Protein 5OVN (pdb70)

InterPro domains:
  IPR000477 Reverse transcriptase domain [PF00078] (219-389)
  IPR000477 Reverse transcriptase domain [PS50878] (200-389)
  IPR001037 Integrase, C-terminal, retroviral [PF00552] (1070-1113)
  IPR001037 Integrase, C-terminal, retroviral [PS51027] (1067-1115)
  IPR001584 Integrase, catalytic core [PF00665] (904-990)
  IPR001584 Integrase, catalytic core [PS50994] (899-1049)
  IPR001969 Aspartic peptidase, active site [PS00141] (65-76)
  IPR001995 Peptidase A2A, retrovirus, catalytic [PS50175] (63-144)
  IPR002156 Ribonuclease H domain [PF00075] (595-708)
  IPR002156 Ribonuclease H domain [PS50879] (592-712)
  IPR003308 Integrase, N-terminal zinc-binding domain [PS50876] (848-889)
  IPR008181 Deoxyuridine triphosphate nucleotidohydrolase [TIGR00576] (722-841)
  IPR010659 Reverse transcriptase connection [PF06815] (473-575)
  IPR010661 Reverse transcriptase thumb [PF06817] (397-459)
  IPR012337 Ribonuclease H-like superfamily [SSF53098] (585-711)
  IPR012337 Ribonuclease H-like superfamily [SSF53098] (902-1053)
  IPR017856 Integrase-like, N-terminal [G3DSA:1.10.10.200] (845-898)
  IPR017856 Integrase-like, N-terminal [SSF46919] (846-898)
  IPR018061 Retropepsins [PF00077] (49-152)
  IPR021109 Aspartic peptidase domain superfamily [G3DSA:2.40.70.10] (39-154)

Sequence (935 aa):
QIKQWPLTNEKIEALTEIVERLEREGKVKRADPNNPWNTPVFAIKKKSGKWRMLIDFRELNKLTEKGAQLGLPHPAGLQIKKQVTVLDIGDAYFTIPLDPDYAPYTAFTLPRKNNAGPGRRFVWCSLPQGWILSPLIYQSTLDNIIQPFIRQNPQLDIYQYMDDIYIGSNLSKKEHKEKVEELRKLLLWWGFETPEDKLQEEPPYTWMGYELHPLTWTIQQKQLDIPEQPTLNELQKLAGKINWASQAIPDLSIKALTNMMRGNQNLNSTRQWTKEARLEVQKAKKAIEEQVQLGYYDPSKELYAKLSLVGPHQISYQVYQKDPEKILWYGKMSRQKKKAENTCDIALRACYKIREESIIRIGKEPRYEIPTSREAWESNLINSPYLKAPPPEVEYIHAALNIKRALSMIKDAPIPGAETWYIDGGRKLGKAAKAAYWTDTGKWQVMELEGSNQKAEIQALLLALKAGSEEMNIITDSQYVINIILQQPDMMEGIWQEVLEELEKKTAIFIDWVPGHKGIPGNEEVDKLCSDKIPVVKVKMKDPNKGPQIKQWPLTNEKIEALTEIVERLEREGKVKRADPNNPWNTPVFAIKKKSGKWRMLIDFRELNKLTEKLGLPHPAGLQIKKQVTVLDIGDAYFTIPLDPDYAPYTAFTLPRKNNAGPGRRFVWCSLPQGWILSPLIYQSTLDNIIQPFIRQNPQLDIYQYMDDIYIGSNLSKKEHKEKVEELRKLLLWPEDKLQEETWTIQQKQLDIPEQPTLNELQKLAGKINWASQAIPDLSIKALTNMMRGNQNLNSTRQWTKEARLEVQKAKKAIEEQVQLGYYDPSKELYAKLSLVGPHQISYQVYQKDPEKILWYGKMSRQKKKAENTCDIALRACYKIREESIIRIGKEPRYEIPTSREAWESNLINSPYLKAPPPEVEYIHAALNIKRALS

Organism: Feline immunodeficiency virus (isolate Petaluma) (NCBI:txid11674)

B-factor: mean 97.02, std 34.17, range [21.41, 236.67]

CATH classification: 3.10.10.10 (+3 more: 3.30.70.270, 3.30.70.270, 3.30.420.10)

Foldseek 3Di:
DDDADDAALVQLVQVVVVVVVQVVVPQKFAADPPLPAAWYWHWDQDPPDGIDIDTDCPVCVPVPDDDDCPDDAAQLLDAFFPFKKKFFQPVQQVQAFDDPVVFSNQKHWGDDSNPPDGTGIMTGGGGPRPHPPSCVVFDVVVCVLCVVVCVVCVQWDWDDDRGMIMIGHHDDPVVSVVSVVVVQVSCVVVPRHTDPVPMDRDAWDDDQQKIDHRFWIWGHDLADDDDQFAFVLSLVVLVSSQVSNCFADEDQDCVQSVVQDDPPNPRRHTGHDDPVNVVSSVVSRVASHVIDIAGHDDVVFAWEKEWDDDDFFKIKIFTFTDDVTTTSHIYMQGHDQADQAGSLVSLQVVQVVQQVVCCVHHVGHHAYEAADDPVLNCCACPVLPLDHGDDDDHHYDHDPDHGGHQAQEDEPDADPDFWEKFWAWAPPPDQWIWIWMATPPGDIDIDRDGDHRVCGGVVNQVVCQVPDDLEYEYEYQDPVVVSSVSNRHRAHDDVVRSSSVSSVRHNYYYYYYDHPPPPDPRHNVRVPTD/DADDDAPAFFWPDPVDAAQDDEFDADPVFLVLVCVVVVVLVVVVQKDFADPPQRAAWYKTWAQDPVRRIDIATQCPRRQVGTPDAFDDFDQCLLVFQKKFKAFDQVLQSHYFYNPVCQSRQKHWRADPPCPDGTGIMTGTTRHQQHQCSNRVVCVRCVVLPVVVCVPPVQWGWHDPRGMIITGHHDPPVVSVVVVVVVVVSSVCGDDMDRNVVVDFPQDFDDDDQWAFLVNVVLLLLLLVLVCVQQPDADQPVVVCQSDDDDDRRHTGHDDDVRVVSSVVSGVSLRPQAALVPDDVVFAWEKEWDCLPPQKIKIFTFGDPNTGTHGIDMFGHDDDDDDDPVLSVQVVQVVQVVVCCSRVVDHHEYEYADDVVVPVVCPSHHHSDDHNGGHYDHDHDDVNVSSSRD

Nearest PDB structures (foldseek):
  5ovn-assembly1_A  TM=1.002E+00  e=0.000E+00  Feline immunodeficiency virus
  4zhr-assembly1_A  TM=9.113E-01  e=2.589E-59  Human immunodeficiency virus 1
  8x22-assembly1_A  TM=8.500E-01  e=1.379E-59  Human immunodeficiency virus 1
  2ynf-assembly1_A  TM=7.646E-01  e=1.000E-56  HIV-1 M:B_HXB2R
  3lp0-assembly1_A  TM=7.637E-01  e=4.236E-57  HIV-1 M:B_HXB2R

Secondary structure (DSSP, 8-state):
--PPPP--HHHHHHHHHHHHHHHHHTSEEE--TT------EEEEE-TTS-EEEEE--TTGGGTS------SPPPGGGS---SEEEEEE--S-SSSS---TTTGGGG-EEE-SSSSSS--EEEEE-SS-TT-S-HHHHTHHHHHHHHHHHHHH-TTEEEEEETTEEEEEE-S-HHHHHHHHHHHHHHHHTTT----GGG---SSSEEETTEEE-SS-EEESS------SS-BHHHHHHHHHHHHHHHHHSS----HHHHHT--S---SSSB----SHHHHHHHHHHHHHSS---BPPP-TTS--EEEEEE-STTEEEEEEEETTTTEEEEEEEEE--SSS---HHHHHHHHHHHHHHHHHHHTSSPPEEEEES-SHHHHTTTTTS-SS-------EEE--SS-------B--SS--TTSPEEEEEEE--SSS--EEEEEESSS-EEE----S-HHHHHHHHTTHHHHTS-SB-EEEES-HHHHHHHHH--S--SHHHHHHHHHTTT-SBB-EEE--TTS--TTHHHHH---/---S-------S-TT---B-PPPP--HHHHHHHHHHHHHHHHTTSEEEPPTT---B--EEEEE-TTS-EEEEE--HHHHHHH--------GGGGG-SEEEEEE--SGGGGSB--TTTGGGG-EEE--GGGSS--EEEEESBPPTT-TTHHHHHHHHSHHHHHHHHHSSTTEEEEEETTEEEEEE-S-HHHHHHHHHHHHHHT----EEE-TTS-----------SS-BHHHHHHHHHHHHHHTTTSSS---HHHHHHT-S---TT-B----SHHHHHHHHHHHHHHTT--GGG--TTSPPEEEEEE-STTEEEEEEEETTTTEEEEEEEEE--SSS---HHHHHHHHHHHHHHHHHHHTSS-PEEEESS-TTTTTTTTTT-SS--SSPPPEEE----HHHHHHT-

Radius of gyration: 33.7 Å; Cα contacts (8 Å, |Δi|>4): 1782; chains: 2; bounding box: 70×99×77 Å

Solvent-accessible surface area: 43667 Å² total; per-residue (Å²): 70,27,85,42,60,101,14,82,67,119,32,6,118,19,6,37,109,22,8,57,129,30,72,90,104,26,32,3,35,68,17,82,131,123,17,106,83,13,1,2,5,15,3,61,76,57,98,117,59,69,71,43,29,95,36,22,8,107,90,8,38,161,81,26,112,64,37,92,65,70,33,70,2,5,1,0,0,2,38,79,41,146,36,23,4,0,0,36,1,21,56,23,2,98,78,50,113,40,69,105,118,93,11,47,56,12,0,3,28,4,8,119,127,54,123,75,19,118,42,116,61,6,14,15,50,28,2,8,21,41,61,130,21,17,48,80,71,5,2,49,60,0,4,55,19,2,16,62,3,31,132,126,4,114,82,16,30,8,3,4,41,39,51,24,0,6,0,0,0,77,37,57,151,177,85,10,67,118,42,0,56,61,0,26,107,33,0,108,178,167,60,32,99,11,41,116,136,39,22,44,76,49,102,68,26,67,1,12,23,1,51,6,60,97,134,21,0,14,12,39,105,51,118,0,84,35,32,118,122,0,28,2,26,54,0,59,131,8,10,31,41,3,63,60,0,41,52,0,28,39,55,19,49,46,148,20,2,44,112,19,30,171,58,81,38,13,25,50,22,60,33,131,35,49,176,105,0,84,120,33,2,71,116,1,48,166,32,5,56,98,74,58,128,7,6,9,11,40,85,100,70,83,1,17,0,54,1,49,26,117,26,56,104,50,1,42,5,25,0,6,0,68,137,100,106,32,24,0,2,76,6,68,24,41,36,67,58,172,99,4,8,0,12,1,32,0,0,6,70,0,1,25,85,0,25,98,32,0,6,62,28,1,1,69,59,7,91,5,10,0,0,3,52,132,107,0,8,91,52,7,17,24,59,36,18,29,53,8,8,1,18,30,140,6,71,66,49,165,36,108,86,51,4,64,130,15,50,38,50,69,82,123,66,31,13,117,62,15,64,0,8,1,6,9,4,0,44,95,134,46,94,62,8,9,1,9,18,57,1,32,48,52,112,186,101,79,23,72,84,81,26,64,75,90,76,6,20,12,28,2,7,8,38,0,1,110,58,20,71,49,68,0,0,1,2,7,26,14,103,79,3,8,47,19,19,60,42,30,0,42,65,22,104,55,57,11,48,55,2,16,75,16,23,106,133,21,95,10,7,8,15,7,20,1,5,23,145,97,36,0,6,0,8,81,63,5,47,82,19,113,110,62,173,53,108,64,56,116,15,55,23,144,55,96,125,137,10,0,117,59,187,24,26,26,8,34,66,101,22,22,108,6,1,35,109,30,2,46,111,12,62,186,105,41,16,3,94,78,17,53,131,109,7,31,26,13,2,2,0,2,2,31,64,41,201,109,47,63,68,30,38,37,11,6,3,65,50,0,27,98,34,1,101,145,172,46,18,118,50,26,86,24,0,49,122,28,53,7,0,1,15,10,100,19,6,107,17,0,52,53,2,22,9,3,75,103,2,2,51,26,0,0,0,8,3,16,59,54,2,13,7,4,5,12,20,34,0,10,6,28,0,0,0,42,8,0,60,6,0,15,54,7,5,18,43,32,6,60,141,78,18,87,43,10,43,198,96,30,107,72,9,32,13,25,8,42,34,17,46,13,11,4,0,1,82,46,72,137,80,94,4,47,91,33,2,106,68,9,113,65,46,22,156,169,71,120,74,78,25,74,9,140,106,50,96,89,59,106,16,126,8,108,43,40,127,111,0,36,1,4,71,0,3,62,4,0,4,61,0,17,84,15,40,110,47,24,114,113,25,50,16,153,25,0,12,94,14,0,112,54,97,7,26,3,53,12,83,25,120,42,59,140,137,0,49,103,28,0,66,122,1,40,126,21,34,37,126,41,19,91,57,75,124,52,50,111,105,66,65,0,33,0,33,2,12,6,26,28,62,88,57,0,0,0,14,0,7,2,89,144,79,58,63,4,0,4,17,2,73,32,52,50,106,96,109,59,80,22,18,3,0,9,0,0,2,69,0,0,37,57,0,46,59,10,0,0,0,42,29,9,65,44,5,85,0,5,0,6,6,51,126,109,5,8,75,18,13,8,12,25,14,100,71,10,65,21,44,5,3,65,20,61,68,40,156,34,40,21,18,34,65,59,38,0,75

Structure (mmCIF, N/CA/C/O backbone):
data_5OVN
#
_entry.id   5OVN
#
_cell.length_a   127.143
_cell.length_b   127.143
_cell.length_c   191.342
_cell.angle_alpha   90.00
_cell.angle_beta   90.00
_cell.angle_gamma   120.00
#
_symmetry.space_group_name_H-M   'P 31 2 1'
#
loop_
_entity.id
_entity.type
_entity.pdbx_description
1 polymer 'POL protein'
2 polymer 'POL protein'
3 water water
#
loop_
_atom_site.group_PDB
_atom_site.id
_atom_site.type_symbol
_atom_site.label_atom_id
_atom_site.label_alt_id
_atom_site.label_comp_id
_atom_site.label_asym_id
_atom_site.label_entity_id
_atom_site.label_seq_id
_atom_site.pdbx_PDB_ins_code
_atom_site.Cartn_x
_atom_site.Cartn_y
_atom_site.Cartn_z
_atom_site.occupancy
_atom_site.B_iso_or_equiv
_atom_site.auth_seq_id
_atom_site.auth_comp_id
_atom_site.auth_asym_id
_atom_site.auth_atom_id
_atom_site.pdbx_PDB_model_num
ATOM 1 N N . GLN A 1 1 ? -78.352 53.308 4.041 1.00 132.34 20 GLN A N 1
ATOM 2 C CA . GLN A 1 1 ? -78.765 52.108 4.757 1.00 137.91 20 GLN A CA 1
ATOM 3 C C . GLN A 1 1 ? -79.692 52.413 5.916 1.00 141.47 20 GLN A C 1
ATOM 4 O O . GLN A 1 1 ? -80.455 51.561 6.344 1.00 126.76 20 GLN A O 1
ATOM 10 N N . ILE A 1 2 ? -79.619 53.615 6.462 1.00 153.73 21 ILE A N 1
ATOM 11 C CA . ILE A 1 2 ? -80.091 53.830 7.821 1.00 157.81 21 ILE A CA 1
ATOM 12 C C . ILE A 1 2 ? -80.853 55.144 7.861 1.00 150.57 21 ILE A C 1
ATOM 13 O O . ILE A 1 2 ? -80.620 56.032 7.034 1.00 151.56 21 ILE A O 1
ATOM 18 N N . LYS A 1 3 ? -81.773 55.263 8.816 1.00 135.79 22 LYS A N 1
ATOM 19 C CA . LYS A 1 3 ? -82.707 56.380 8.858 1.00 126.30 22 LYS A CA 1
ATOM 20 C C . LYS A 1 3 ? -82.167 57.495 9.744 1.00 127.95 22 LYS A C 1
ATOM 21 O O . LYS A 1 3 ? -81.722 57.246 10.870 1.00 136.01 22 LYS A O 1
ATOM 23 N N . GLN A 1 4 ? -82.210 58.722 9.226 1.00 132.15 23 GLN A N 1
ATOM 24 C CA . GLN A 1 4 ? -81.733 59.878 9.973 1.00 124.53 23 GLN A CA 1
ATOM 25 C C . GLN A 1 4 ? -82.499 60.024 11.284 1.00 133.33 23 GLN A C 1
ATOM 26 O O . GLN A 1 4 ? -83.732 60.037 11.297 1.00 145.00 23 GLN A O 1
ATOM 32 N N . TRP A 1 5 ? -81.755 60.120 12.385 1.00 131.61 24 TRP A N 1
ATOM 33 C CA . TRP A 1 5 ? -82.323 60.117 13.725 1.00 118.98 24 TRP A CA 1
ATOM 34 C C . TRP A 1 5 ? -82.949 61.465 14.071 1.00 95.56 24 TRP A C 1
ATOM 35 O O . TRP A 1 5 ? -82.583 62.496 13.501 1.00 89.67 24 TRP A O 1
ATOM 46 N N . PRO A 1 6 ? -83.910 61.476 14.997 1.00 85.74 25 PRO A N 1
ATOM 47 C CA . PRO A 1 6 ? -84.425 62.747 15.519 1.00 82.61 25 PRO A CA 1
ATOM 48 C C . PRO A 1 6 ? -83.297 63.629 16.030 1.00 93.82 25 PRO A C 1
ATOM 49 O O . PRO A 1 6 ? -82.379 63.165 16.708 1.00 110.63 25 PRO A O 1
ATOM 53 N N . LEU A 1 7 ? -83.376 64.916 15.704 1.00 85.43 26 LEU A N 1
ATOM 54 C CA . LEU A 1 7 ? -82.337 65.870 16.064 1.00 96.56 26 LEU A CA 1
ATOM 55 C C . LEU A 1 7 ? -82.978 67.125 16.635 1.00 96.07 26 LEU A C 1
ATOM 56 O O . LEU A 1 7 ? -83.863 67.716 16.007 1.00 95.40 26 LEU A O 1
ATOM 58 N N . THR A 1 8 ? -82.524 67.524 17.823 1.00 104.58 27 THR A N 1
ATOM 59 C CA . THR A 1 8 ? -83.060 68.695 18.507 1.00 119.64 27 THR A CA 1
ATOM 60 C C . THR A 1 8 ? -83.025 69.926 17.611 1.00 130.24 27 THR A C 1
ATOM 61 O O . THR A 1 8 ? -82.068 70.142 16.865 1.00 137.18 27 THR A O 1
ATOM 65 N N . ASN A 1 9 ? -84.082 70.740 17.703 1.00 144.07 28 ASN A N 1
ATOM 66 C CA . ASN A 1 9 ? -84.195 71.926 16.856 1.00 149.31 28 ASN A CA 1
ATOM 67 C C . ASN A 1 9 ? -83.032 72.896 17.043 1.00 155.12 28 ASN A C 1
ATOM 68 O O . ASN A 1 9 ? -82.665 73.597 16.096 1.00 156.34 28 ASN A O 1
ATOM 73 N N . GLU A 1 10 ? -82.443 72.964 18.241 1.00 165.38 29 GLU A N 1
ATOM 74 C CA . GLU A 1 10 ? -81.290 73.845 18.428 1.00 169.15 29 GLU A CA 1
ATOM 75 C C . GLU A 1 10 ? -79.963 73.161 18.079 1.00 164.79 29 GLU A C 1
ATOM 76 O O . GLU A 1 10 ? -78.890 73.686 18.392 1.00 166.08 29 GLU A O 1
ATOM 82 N N . LYS A 1 11 ? -79.991 72.017 17.390 1.00 155.70 30 LYS A N 1
ATOM 83 C CA . LYS A 1 11 ? -78.766 71.501 16.793 1.00 147.95 30 LYS A CA 1
ATOM 84 C C . LYS A 1 11 ? -78.677 71.757 15.297 1.00 153.50 30 LYS A C 1
ATOM 85 O O . LYS A 1 11 ? -77.566 71.831 14.765 1.00 150.55 30 LYS A O 1
ATOM 91 N N . ILE A 1 12 ? -79.812 71.884 14.610 1.00 160.73 31 ILE A N 1
ATOM 92 C CA . ILE A 1 12 ? -79.769 72.104 13.175 1.00 156.68 31 ILE A CA 1
ATOM 93 C C . ILE A 1 12 ? -79.521 73.574 12.878 1.00 168.83 31 ILE A C 1
ATOM 94 O O . ILE A 1 12 ? -78.898 73.913 11.857 1.00 170.72 31 ILE A O 1
ATOM 99 N N . GLU A 1 13 ? -79.965 74.464 13.769 1.00 174.98 32 GLU A N 1
ATOM 100 C CA . GLU A 1 13 ? -79.575 75.867 13.689 1.00 169.25 32 GLU A CA 1
ATOM 101 C C . GLU A 1 13 ? -78.075 76.049 13.604 1.00 168.29 32 GLU A C 1
ATOM 102 O O . GLU A 1 13 ? -77.614 77.008 12.976 1.00 164.38 32 GLU A O 1
ATOM 108 N N . ALA A 1 14 ? -77.315 75.140 14.209 1.00 159.62 33 ALA A N 1
ATOM 109 C CA . ALA A 1 14 ? -75.873 75.246 14.281 1.00 146.27 33 ALA A CA 1
ATOM 110 C C . ALA A 1 14 ? -75.149 74.174 13.487 1.00 139.67 33 ALA A C 1
ATOM 111 O O . ALA A 1 14 ? -73.920 74.220 13.411 1.00 133.36 33 ALA A O 1
ATOM 113 N N . LEU A 1 15 ? -75.863 73.204 12.919 1.00 142.09 34 LEU A N 1
ATOM 114 C CA . LEU A 1 15 ? -75.261 72.180 12.075 1.00 139.55 34 LEU A CA 1
ATOM 115 C C . LEU A 1 15 ? -75.470 72.450 10.593 1.00 152.53 34 LEU A C 1
ATOM 116 O O . LEU A 1 15 ? -74.580 72.155 9.787 1.00 151.80 34 LEU A O 1
ATOM 121 N N . THR A 1 16 ? -76.617 73.029 10.217 1.00 166.11 35 THR A N 1
ATOM 122 C CA . THR A 1 16 ? -76.773 73.507 8.847 1.00 174.94 35 THR A CA 1
ATOM 123 C C . THR A 1 16 ? -75.708 74.530 8.493 1.00 186.96 35 THR A C 1
ATOM 124 O O . THR A 1 16 ? -75.344 74.669 7.320 1.00 201.90 35 THR A O 1
ATOM 128 N N . GLU A 1 17 ? -75.219 75.279 9.483 1.00 179.34 36 GLU A N 1
ATOM 129 C CA . GLU A 1 17 ? -74.160 76.242 9.211 1.00 170.66 36 GLU A CA 1
ATOM 130 C C . GLU A 1 17 ? -72.847 75.545 8.895 1.00 158.27 36 GLU A C 1
ATOM 131 O O . GLU A 1 17 ? -72.075 76.024 8.058 1.00 167.43 36 GLU A O 1
ATOM 137 N N . ILE A 1 18 ? -72.563 74.427 9.564 1.00 142.58 37 ILE A N 1
ATOM 138 C CA . ILE A 1 18 ? -71.328 73.706 9.272 1.00 139.19 37 ILE A CA 1
ATOM 139 C C . ILE A 1 18 ? -71.446 72.970 7.940 1.00 140.03 37 ILE A C 1
ATOM 140 O O . ILE A 1 18 ? -70.499 72.951 7.144 1.00 147.17 37 ILE A O 1
ATOM 145 N N . VAL A 1 19 ? -72.616 72.390 7.652 1.00 135.48 38 VAL A N 1
ATOM 146 C CA . VAL A 1 19 ? -72.802 71.708 6.372 1.00 133.34 38 VAL A CA 1
ATOM 147 C C . VAL A 1 19 ? -72.759 72.707 5.217 1.00 139.71 38 VAL A C 1
ATOM 148 O O . VAL A 1 19 ? -72.227 72.405 4.141 1.00 137.50 38 VAL A O 1
ATOM 152 N N . GLU A 1 20 ? -73.310 73.910 5.417 1.00 142.33 39 GLU A N 1
ATOM 153 C CA . GLU A 1 20 ? -73.295 74.913 4.358 1.00 144.49 39 GLU A CA 1
ATOM 154 C C . GLU A 1 20 ? -71.899 75.493 4.193 1.00 154.93 39 GLU A C 1
ATOM 155 O O . GLU A 1 20 ? -71.413 75.661 3.068 1.00 159.54 39 GLU A O 1
ATOM 157 N N . ARG A 1 21 ? -71.234 75.782 5.312 1.00 150.95 40 ARG A N 1
ATOM 158 C CA . ARG A 1 21 ? -69.829 76.159 5.298 1.00 146.25 40 ARG A CA 1
ATOM 159 C C . ARG A 1 21 ? -68.953 75.079 4.667 1.00 149.92 40 ARG A C 1
ATOM 160 O O . ARG A 1 21 ? -67.839 75.380 4.227 1.00 162.56 40 ARG A O 1
ATOM 168 N N . LEU A 1 22 ? -69.436 73.836 4.588 1.00 141.40 41 LEU A N 1
ATOM 169 C CA . LEU A 1 22 ? -68.652 72.759 3.993 1.00 132.56 41 LEU A CA 1
ATOM 170 C C . LEU A 1 22 ? -68.941 72.562 2.509 1.00 142.33 41 LEU A C 1
ATOM 171 O O . LEU A 1 22 ? -68.016 72.278 1.740 1.00 146.07 41 LEU A O 1
ATOM 176 N N . GLU A 1 23 ? -70.199 72.692 2.074 1.00 151.94 42 GLU A N 1
ATOM 177 C CA . GLU A 1 23 ? -70.451 72.675 0.636 1.00 159.42 42 GLU A CA 1
ATOM 178 C C . GLU A 1 23 ? -69.947 73.941 -0.040 1.00 166.68 42 GLU A C 1
ATOM 179 O O . GLU A 1 23 ? -69.685 73.921 -1.248 1.00 165.92 42 GLU A O 1
ATOM 185 N N . ARG A 1 24 ? -69.804 75.037 0.709 1.00 170.97 43 ARG A N 1
ATOM 186 C CA . ARG A 1 24 ? -69.200 76.243 0.153 1.00 169.84 43 ARG A CA 1
ATOM 187 C C . ARG A 1 24 ? -67.753 75.984 -0.250 1.00 167.74 43 ARG A C 1
ATOM 188 O O . ARG A 1 24 ? -67.373 76.177 -1.411 1.00 177.53 43 ARG A O 1
ATOM 190 N N . GLU A 1 25 ? -66.928 75.533 0.700 1.00 156.18 44 GLU A N 1
ATOM 191 C CA . GLU A 1 25 ? -65.543 75.210 0.376 1.00 147.07 44 GLU A CA 1
ATOM 192 C C . GLU A 1 25 ? -65.430 73.965 -0.496 1.00 143.07 44 GLU A C 1
ATOM 193 O O . GLU A 1 25 ? -64.373 73.739 -1.095 1.00 142.86 44 GLU A O 1
ATOM 199 N N . GLY A 1 26 ? -66.486 73.155 -0.576 1.00 139.70 45 GLY A N 1
ATOM 200 C CA . GLY A 1 26 ? -66.570 72.084 -1.550 1.00 143.49 45 GLY A CA 1
ATOM 201 C C . GLY A 1 26 ? -66.365 70.682 -1.018 1.00 143.54 45 GLY A C 1
ATOM 202 O O . GLY A 1 26 ? -66.406 69.733 -1.811 1.00 149.16 45 GLY A O 1
ATOM 203 N N . LYS A 1 27 ? -66.154 70.509 0.288 1.00 135.32 46 LYS A N 1
ATOM 204 C CA . LYS A 1 27 ? -65.890 69.178 0.823 1.00 123.07 46 LYS A CA 1
ATOM 205 C C . LYS A 1 27 ? -67.083 68.243 0.679 1.00 123.09 46 LYS A C 1
ATOM 206 O O . LYS A 1 27 ? -66.910 67.022 0.757 1.00 124.95 46 LYS A O 1
ATOM 212 N N . VAL A 1 28 ? -68.282 68.784 0.464 1.00 125.27 47 VAL A N 1
ATOM 213 C CA . VAL A 1 28 ? -69.458 67.995 0.129 1.00 119.36 47 VAL A CA 1
ATOM 214 C C . VAL A 1 28 ? -70.124 68.618 -1.090 1.00 126.54 47 VAL A C 1
ATOM 215 O O . VAL A 1 28 ? -69.787 69.720 -1.522 1.00 130.41 47 VAL A O 1
ATOM 219 N N . LYS A 1 29 ? -71.075 67.876 -1.649 1.00 134.24 48 LYS A N 1
ATOM 220 C CA . LYS A 1 29 ? -71.993 68.383 -2.655 1.00 134.58 48 LYS A CA 1
ATOM 221 C C . LYS A 1 29 ? -73.338 67.711 -2.423 1.00 127.21 48 LYS A C 1
ATOM 222 O O . LYS A 1 29 ? -73.510 66.938 -1.475 1.00 131.93 48 LYS A O 1
ATOM 224 N N . ARG A 1 30 ? -74.300 68.005 -3.290 1.00 113.29 49 ARG A N 1
ATOM 225 C CA . ARG A 1 30 ? -75.614 67.392 -3.175 1.00 110.57 49 ARG A CA 1
ATOM 226 C C . ARG A 1 30 ? -75.606 66.007 -3.806 1.00 111.43 49 ARG A C 1
ATOM 227 O O . ARG A 1 30 ? -75.056 65.805 -4.893 1.00 111.36 49 ARG A O 1
ATOM 229 N N . ALA A 1 31 ? -76.224 65.052 -3.117 1.00 109.78 50 ALA A N 1
ATOM 230 C CA . ALA A 1 31 ? -76.268 63.681 -3.598 1.00 104.22 50 ALA A CA 1
ATOM 231 C C . ALA A 1 31 ? -77.195 63.578 -4.806 1.00 120.22 50 ALA A C 1
ATOM 232 O O . ALA A 1 31 ? -77.760 64.566 -5.285 1.00 122.91 50 ALA A O 1
ATOM 234 N N . ASP A 1 32 ? -77.344 62.381 -5.301 1.00 132.16 51 ASP A N 1
ATOM 235 C CA . ASP A 1 32 ? -78.249 62.246 -6.429 1.00 147.83 51 ASP A CA 1
ATOM 236 C C . ASP A 1 32 ? -79.673 61.996 -5.942 1.00 156.96 51 ASP A C 1
ATOM 237 O O . ASP A 1 32 ? -79.875 61.455 -4.849 1.00 153.08 51 ASP A O 1
ATOM 242 N N . PRO A 1 33 ? -80.673 62.414 -6.724 1.00 166.29 52 PRO A N 1
ATOM 243 C CA . PRO A 1 33 ? -82.060 62.035 -6.407 1.00 165.11 52 PRO A CA 1
ATOM 244 C C . PRO A 1 33 ? -82.257 60.544 -6.188 1.00 163.89 52 PRO A C 1
ATOM 245 O O . PRO A 1 33 ? -83.146 60.150 -5.422 1.00 157.79 52 PRO A O 1
ATOM 249 N N . ASN A 1 34 ? -81.454 59.701 -6.836 1.00 171.75 53 ASN A N 1
ATOM 250 C CA . ASN A 1 34 ? -81.592 58.256 -6.740 1.00 167.91 53 ASN A CA 1
ATOM 251 C C . ASN A 1 34 ? -80.689 57.630 -5.688 1.00 157.61 53 ASN A C 1
ATOM 252 O O . ASN A 1 34 ? -80.694 56.404 -5.551 1.00 161.62 53 ASN A O 1
ATOM 257 N N . ASN A 1 35 ? -79.917 58.423 -4.957 1.00 141.17 54 ASN A N 1
ATOM 258 C CA . ASN A 1 35 ? -79.007 57.858 -3.966 1.00 131.91 54 ASN A CA 1
ATOM 259 C C . ASN A 1 35 ? -79.809 57.179 -2.865 1.00 131.58 54 ASN A C 1
ATOM 260 O O . ASN A 1 35 ? -80.401 57.875 -2.029 1.00 113.32 54 ASN A O 1
ATOM 265 N N . PRO A 1 36 ? -79.848 55.842 -2.810 1.00 144.39 55 PRO A N 1
ATOM 266 C CA . PRO A 1 36 ? -80.746 55.171 -1.860 1.00 147.19 55 PRO A CA 1
ATOM 267 C C . PRO A 1 36 ? -80.203 55.122 -0.448 1.00 150.67 55 PRO A C 1
ATOM 268 O O . PRO A 1 36 ? -80.991 55.023 0.503 1.00 159.95 55 PRO A O 1
ATOM 272 N N . TRP A 1 37 ? -78.889 55.187 -0.288 1.00 142.21 56 TRP A N 1
ATOM 273 C CA . TRP A 1 37 ? -78.244 55.017 0.999 1.00 124.99 56 TRP A CA 1
ATOM 274 C C . TRP A 1 37 ? -78.311 56.315 1.801 1.00 117.94 56 TRP A C 1
ATOM 275 O O . TRP A 1 37 ? -78.652 57.383 1.287 1.00 119.27 56 TRP A O 1
ATOM 286 N N . ASN A 1 38 ? -77.974 56.209 3.083 1.00 107.87 57 ASN A N 1
ATOM 287 C CA . ASN A 1 38 ? -77.992 57.347 3.992 1.00 115.58 57 ASN A CA 1
ATOM 288 C C . ASN A 1 38 ? -76.993 57.094 5.123 1.00 136.42 57 ASN A C 1
ATOM 289 O O . ASN A 1 38 ? -76.414 56.019 5.231 1.00 141.65 57 ASN A O 1
ATOM 294 N N . THR A 1 39 ? -76.762 58.117 5.950 1.00 141.84 58 THR A N 1
ATOM 295 C CA . THR A 1 39 ? -76.073 57.947 7.232 1.00 129.17 58 THR A CA 1
ATOM 296 C C . THR A 1 39 ? -76.387 59.091 8.172 1.00 115.42 58 THR A C 1
ATOM 297 O O . THR A 1 39 ? -76.438 60.222 7.709 1.00 116.82 58 THR A O 1
ATOM 301 N N . PRO A 1 40 ? -76.639 58.849 9.472 1.00 99.08 59 PRO A N 1
ATOM 302 C CA . PRO A 1 40 ? -77.042 59.958 10.346 1.00 87.27 59 PRO A CA 1
ATOM 303 C C . PRO A 1 40 ? -75.897 60.922 10.612 1.00 92.68 59 PRO A C 1
ATOM 304 O O . PRO A 1 40 ? -74.715 60.584 10.520 1.00 100.53 59 PRO A O 1
ATOM 308 N N . VAL A 1 41 ? -76.278 62.154 10.938 1.00 95.39 60 VAL A N 1
ATOM 309 C CA . VAL A 1 41 ? -75.334 63.223 11.251 1.00 102.55 60 VAL A CA 1
ATOM 310 C C . VAL A 1 41 ? -75.696 63.774 12.627 1.00 113.62 60 VAL A C 1
ATOM 311 O O . VAL A 1 41 ? -76.836 64.200 12.851 1.00 130.98 60 VAL A O 1
ATOM 315 N N . PHE A 1 42 ? -74.761 63.684 13.569 1.00 115.77 61 PHE A N 1
ATOM 316 C CA . PHE A 1 42 ? -75.002 64.178 14.918 1.00 101.62 61 PHE A CA 1
ATOM 317 C C . PHE A 1 42 ? -74.200 65.451 15.167 1.00 100.89 61 PHE A C 1
ATOM 318 O O . PHE A 1 42 ? -73.254 65.781 14.446 1.00 113.56 61 PHE A O 1
ATOM 326 N N . ALA A 1 43 ? -74.594 66.170 16.215 1.00 108.19 62 ALA A N 1
ATOM 327 C CA . ALA A 1 43 ? -74.016 67.475 16.520 1.00 117.87 62 ALA A CA 1
ATOM 328 C C . ALA A 1 43 ? -73.801 67.571 18.022 1.00 118.70 62 ALA A C 1
ATOM 329 O O . ALA A 1 43 ? -74.768 67.589 18.791 1.00 120.14 62 ALA A O 1
ATOM 331 N N . ILE A 1 44 ? -72.540 67.608 18.436 1.00 121.68 63 ILE A N 1
ATOM 332 C CA . ILE A 1 44 ? -72.174 67.859 19.824 1.00 119.83 63 ILE A CA 1
ATOM 333 C C . ILE A 1 44 ? -71.448 69.193 19.883 1.00 128.87 63 ILE A C 1
ATOM 334 O O . ILE A 1 44 ? -70.767 69.597 18.933 1.00 133.97 63 ILE A O 1
ATOM 339 N N . LYS A 1 45 ? -71.599 69.882 21.005 1.00 135.32 64 LYS A N 1
ATOM 340 C CA . LYS A 1 45 ? -71.002 71.197 21.192 1.00 150.39 64 LYS A CA 1
ATOM 341 C C . LYS A 1 45 ? -69.744 71.046 22.039 1.00 146.47 64 LYS A C 1
ATOM 342 O O . LYS A 1 45 ? -69.825 70.780 23.242 1.00 144.94 64 LYS A O 1
ATOM 348 N N . LYS A 1 46 ? -68.584 71.208 21.406 1.00 138.74 65 LYS A N 1
ATOM 349 C CA . LYS A 1 46 ? -67.332 71.225 22.145 1.00 139.63 65 LYS A CA 1
ATOM 350 C C . LYS A 1 46 ? -67.305 72.425 23.081 1.00 163.93 65 LYS A C 1
ATOM 351 O O . LYS A 1 46 ? -67.823 73.497 22.757 1.00 168.42 65 LYS A O 1
ATOM 353 N N . LYS A 1 47 ? -66.708 72.233 24.254 1.00 174.77 66 LYS A N 1
ATOM 354 C CA . LYS A 1 47 ? -66.700 73.267 25.280 1.00 176.94 66 LYS A CA 1
ATOM 355 C C . LYS A 1 47 ? -66.003 74.527 24.777 1.00 189.72 66 LYS A C 1
ATOM 356 O O . LYS A 1 47 ? -64.862 74.470 24.308 1.00 191.15 66 LYS A O 1
ATOM 358 N N . SER A 1 48 ? -66.705 75.661 24.866 1.00 198.56 67 SER A N 1
ATOM 359 C CA . SER A 1 48 ? -66.151 76.987 24.575 1.00 205.38 67 SER A CA 1
ATOM 360 C C . SER A 1 48 ? -65.693 77.113 23.117 1.00 213.52 67 SER A C 1
ATOM 361 O O . SER A 1 48 ? -64.518 77.339 22.824 1.00 218.65 67 SER A O 1
ATOM 364 N N . GLY A 1 49 ? -66.651 76.981 22.201 1.00 210.42 68 GLY A N 1
ATOM 365 C CA . GLY A 1 49 ? -66.354 77.118 20.785 1.00 205.32 68 GLY A CA 1
ATOM 366 C C . GLY A 1 49 ? -67.572 77.122 19.882 1.00 198.92 68 GLY A C 1
ATOM 367 O O . GLY A 1 49 ? -68.543 77.842 20.133 1.00 199.68 68 GLY A O 1
ATOM 368 N N . LYS A 1 50 ? -67.511 76.346 18.804 1.00 192.93 69 LYS A N 1
ATOM 369 C CA . LYS A 1 50 ? -68.637 76.101 17.916 1.00 184.88 69 LYS A CA 1
ATOM 370 C C . LYS A 1 50 ? -69.005 74.619 17.967 1.00 179.81 69 LYS A C 1
ATOM 371 O O . LYS A 1 50 ? -68.345 73.813 18.627 1.00 182.95 69 LYS A O 1
ATOM 373 N N . TRP A 1 51 ? -70.071 74.259 17.255 1.00 174.42 70 TRP A N 1
ATOM 374 C CA . TRP A 1 51 ? -70.579 72.891 17.284 1.00 160.82 70 TRP A CA 1
ATOM 375 C C . TRP A 1 51 ? -69.783 72.017 16.321 1.00 156.27 70 TRP A C 1
ATOM 376 O O . TRP A 1 51 ? -69.668 72.337 15.133 1.00 160.00 70 TRP A O 1
ATOM 387 N N . ARG A 1 52 ? -69.238 70.916 16.831 1.00 140.13 71 ARG A N 1
ATOM 388 C CA . ARG A 1 52 ? -68.498 69.968 16.009 1.00 129.74 71 ARG A CA 1
ATOM 389 C C . ARG A 1 52 ? -69.476 68.970 15.396 1.00 136.13 71 ARG A C 1
ATOM 390 O O . ARG A 1 52 ? -70.127 68.206 16.118 1.00 131.96 71 ARG A O 1
ATOM 392 N N . MET A 1 53 ? -69.582 68.985 14.070 1.00 132.81 72 MET A N 1
ATOM 393 C CA . MET A 1 53 ? -70.477 68.082 13.356 1.00 119.91 72 MET A CA 1
ATOM 394 C C . MET A 1 53 ? -69.812 66.720 13.208 1.00 117.81 72 MET A C 1
ATOM 395 O O . MET A 1 53 ? -68.774 66.603 12.548 1.00 128.65 72 MET A O 1
ATOM 397 N N . LEU A 1 54 ? -70.400 65.688 13.812 1.00 107.32 73 LEU A N 1
ATOM 398 C CA . LEU A 1 54 ? -69.812 64.352 13.798 1.00 105.35 73 LEU A CA 1
ATOM 399 C C . LEU A 1 54 ? -70.787 63.375 13.149 1.00 93.27 73 LEU A C 1
ATOM 400 O O . LEU A 1 54 ? -71.894 63.165 13.656 1.00 96.58 73 LEU A O 1
ATOM 405 N N . ILE A 1 55 ? -70.363 62.768 12.023 1.00 97.05 74 ILE A N 1
ATOM 406 C CA . ILE A 1 55 ? -71.145 61.777 11.288 1.00 100.47 74 ILE A CA 1
ATOM 407 C C . ILE A 1 55 ? -70.782 60.388 11.797 1.00 116.56 74 ILE A C 1
ATOM 408 O O . ILE A 1 55 ? -69.655 60.143 12.237 1.00 126.42 74 ILE A O 1
ATOM 413 N N . ASP A 1 56 ? -71.743 59.462 11.732 1.00 134.08 75 ASP A N 1
ATOM 414 C CA . ASP A 1 56 ? -71.524 58.108 12.234 1.00 146.84 75 ASP A CA 1
ATOM 415 C C . ASP A 1 56 ? -70.634 57.288 11.298 1.00 143.31 75 ASP A C 1
ATOM 416 O O . ASP A 1 56 ? -69.522 56.898 11.670 1.00 154.72 75 ASP A O 1
ATOM 421 N N . PHE A 1 57 ? -71.110 57.016 10.080 1.00 129.12 76 PHE A N 1
ATOM 422 C CA . PHE A 1 57 ? -70.410 56.195 9.086 1.00 115.36 76 PHE A CA 1
ATOM 423 C C . PHE A 1 57 ? -70.076 54.789 9.593 1.00 126.22 76 PHE A C 1
ATOM 424 O O . PHE A 1 57 ? -69.256 54.092 8.988 1.00 122.16 76 PHE A O 1
ATOM 432 N N . ARG A 1 58 ? -70.696 54.347 10.690 1.00 140.60 77 ARG A N 1
ATOM 433 C CA . ARG A 1 58 ? -70.392 53.025 11.230 1.00 150.65 77 ARG A CA 1
ATOM 434 C C . ARG A 1 58 ? -71.062 51.924 10.418 1.00 153.31 77 ARG A C 1
ATOM 435 O O . ARG A 1 58 ? -70.495 50.838 10.251 1.00 162.29 77 ARG A O 1
ATOM 443 N N . GLU A 1 59 ? -72.261 52.189 9.900 1.00 144.94 78 GLU A N 1
ATOM 444 C CA . GLU A 1 59 ? -72.987 51.168 9.154 1.00 141.45 78 GLU A CA 1
ATOM 445 C C . GLU A 1 59 ? -72.298 50.855 7.831 1.00 149.45 78 GLU A C 1
ATOM 446 O O . GLU A 1 59 ? -72.029 49.688 7.521 1.00 142.03 78 GLU A O 1
ATOM 452 N N . LEU A 1 60 ? -71.998 51.888 7.039 1.00 155.71 79 LEU A N 1
ATOM 453 C CA . LEU A 1 60 ? -71.439 51.669 5.710 1.00 160.59 79 LEU A CA 1
ATOM 454 C C . LEU A 1 60 ? -69.985 51.221 5.744 1.00 175.23 79 LEU A C 1
ATOM 455 O O . LEU A 1 60 ? -69.509 50.652 4.757 1.00 185.94 79 LEU A O 1
ATOM 460 N N . ASN A 1 61 ? -69.271 51.449 6.848 1.00 178.45 80 ASN A N 1
ATOM 461 C CA . ASN A 1 61 ? -67.879 51.017 6.928 1.00 174.47 80 ASN A CA 1
ATOM 462 C C . ASN A 1 61 ? -67.731 49.501 6.878 1.00 179.44 80 ASN A C 1
ATOM 463 O O . ASN A 1 61 ? -66.609 49.000 7.017 1.00 186.15 80 ASN A O 1
ATOM 468 N N . LYS A 1 62 ? -68.833 48.772 6.695 1.00 172.89 81 LYS A N 1
ATOM 469 C CA . LYS A 1 62 ? -68.834 47.330 6.497 1.00 162.86 81 LYS A CA 1
ATOM 470 C C . LYS A 1 62 ? -69.181 46.914 5.073 1.00 167.90 81 LYS A C 1
ATOM 471 O O . LYS A 1 62 ? -68.671 45.897 4.602 1.00 162.43 81 LYS A O 1
ATOM 477 N N . LEU A 1 63 ? -70.031 47.676 4.375 1.00 181.70 82 LEU A N 1
ATOM 478 C CA . LEU A 1 63 ? -70.351 47.384 2.981 1.00 197.05 82 LEU A CA 1
ATOM 479 C C . LEU A 1 63 ? -69.332 47.971 2.014 1.00 212.19 82 LEU A C 1
ATOM 480 O O . LEU A 1 63 ? -69.139 47.420 0.923 1.00 225.91 82 LEU A O 1
ATOM 485 N N . THR A 1 64 ? -68.683 49.079 2.372 1.00 203.87 83 THR A N 1
ATOM 486 C CA . THR A 1 64 ? -67.501 49.499 1.631 1.00 189.38 83 THR A CA 1
ATOM 487 C C . THR A 1 64 ? -66.445 48.413 1.770 1.00 186.80 83 THR A C 1
ATOM 488 O O . THR A 1 64 ? -65.999 48.112 2.882 1.00 180.97 83 THR A O 1
ATOM 492 N N . GLU A 1 65 ? -66.060 47.821 0.640 1.00 190.22 84 GLU A N 1
ATOM 493 C CA . GLU A 1 65 ? -65.434 46.506 0.635 1.00 181.27 84 GLU A CA 1
ATOM 494 C C . GLU A 1 65 ? -64.143 46.490 1.455 1.00 163.89 84 GLU A C 1
ATOM 495 O O . GLU A 1 65 ? -63.551 47.525 1.771 1.00 154.05 84 GLU A O 1
ATOM 501 N N . LYS A 1 66 ? -63.704 45.277 1.779 1.00 152.31 85 LYS A N 1
ATOM 502 C CA . LYS A 1 66 ? -62.770 45.040 2.867 1.00 136.23 85 LYS A CA 1
ATOM 503 C C . LYS A 1 66 ? -61.344 45.445 2.495 1.00 129.19 85 LYS A C 1
ATOM 504 O O . LYS A 1 66 ? -61.056 45.917 1.391 1.00 123.98 85 LYS A O 1
ATOM 506 N N . GLY A 1 67 ? -60.451 45.270 3.464 1.00 122.51 86 GLY A N 1
ATOM 507 C CA . GLY A 1 67 ? -59.016 45.396 3.242 1.00 114.29 86 GLY A CA 1
ATOM 508 C C . GLY A 1 67 ? -58.301 44.426 4.147 1.00 111.74 86 GLY A C 1
ATOM 509 O O . GLY A 1 67 ? -58.784 43.306 4.364 1.00 114.86 86 GLY A O 1
ATOM 510 N N . ALA A 1 68 ? -57.166 44.843 4.697 1.00 110.43 87 ALA A N 1
ATOM 511 C CA . ALA A 1 68 ? -56.453 44.013 5.665 1.00 106.48 87 ALA A CA 1
ATOM 512 C C . ALA A 1 68 ? -55.654 44.869 6.646 1.00 111.86 87 ALA A C 1
ATOM 513 O O . ALA A 1 68 ? -55.520 44.526 7.822 1.00 105.16 87 ALA A O 1
ATOM 515 N N . GLN A 1 71 ? -51.984 47.529 9.636 1.00 72.56 90 GLN A N 1
ATOM 516 C CA . GLN A 1 71 ? -52.139 48.095 10.973 1.00 104.63 90 GLN A CA 1
ATOM 517 C C . GLN A 1 71 ? -52.515 46.993 11.964 1.00 106.51 90 GLN A C 1
ATOM 518 O O . GLN A 1 71 ? -53.685 46.829 12.321 1.00 109.28 90 GLN A O 1
ATOM 524 N N . LEU A 1 72 ? -51.498 46.257 12.418 1.00 87.23 91 LEU A N 1
ATOM 525 C CA . LEU A 1 72 ? -51.666 44.958 13.057 1.00 68.99 91 LEU A CA 1
ATOM 526 C C . LEU A 1 72 ? -51.667 45.043 14.581 1.00 91.72 91 LEU A C 1
ATOM 527 O O . LEU A 1 72 ? -51.243 44.093 15.255 1.00 98.14 91 LEU A O 1
ATOM 532 N N . GLY A 1 73 ? -52.130 46.155 15.141 1.00 101.25 92 GLY A N 1
ATOM 533 C CA . GLY A 1 73 ? -52.178 46.334 16.573 1.00 95.75 92 GLY A CA 1
ATOM 534 C C . GLY A 1 73 ? -51.645 47.689 16.974 1.00 82.06 92 GLY A C 1
ATOM 535 O O . GLY A 1 73 ? -51.306 48.531 16.143 1.00 74.81 92 GLY A O 1
ATOM 536 N N . LEU A 1 74 ? -51.570 47.893 18.284 1.00 68.67 93 LEU A N 1
ATOM 537 C CA . LEU A 1 74 ? -51.124 49.233 18.621 1.00 51.77 93 LEU A CA 1
ATOM 538 C C . LEU A 1 74 ? -49.671 49.226 19.073 1.00 60.97 93 LEU A C 1
ATOM 539 O O . LEU A 1 74 ? -49.204 48.262 19.691 1.00 57.90 93 LEU A O 1
ATOM 544 N N . PRO A 1 75 ? -48.931 50.285 18.754 1.00 61.70 94 PRO A N 1
ATOM 545 C CA . PRO A 1 75 ? -47.599 50.453 19.344 1.00 56.24 94 PRO A CA 1
ATOM 546 C C . PRO A 1 75 ? -47.723 50.795 20.822 1.00 51.48 94 PRO A C 1
ATOM 547 O O . PRO A 1 75 ? -48.465 51.704 21.203 1.00 56.62 94 PRO A O 1
ATOM 551 N N . HIS A 1 76 ? -47.004 50.044 21.660 1.00 39.74 95 HIS A N 1
ATOM 552 C CA . HIS A 1 76 ? -47.133 50.240 23.099 1.00 29.57 95 HIS A CA 1
ATOM 553 C C . HIS A 1 76 ? -45.999 51.114 23.616 1.00 39.78 95 HIS A C 1
ATOM 554 O O . HIS A 1 76 ? -44.826 50.814 23.353 1.00 44.16 95 HIS A O 1
ATOM 561 N N . PRO A 1 77 ? -46.302 52.184 24.359 1.00 56.13 96 PRO A N 1
ATOM 562 C CA . PRO A 1 77 ? -45.255 53.163 24.717 1.00 61.79 96 PRO A CA 1
ATOM 563 C C . PRO A 1 77 ? -44.113 52.583 25.531 1.00 45.37 96 PRO A C 1
ATOM 564 O O . PRO A 1 77 ? -43.017 53.151 25.513 1.00 50.22 96 PRO A O 1
ATOM 568 N N . ALA A 1 78 ? -44.322 51.477 26.245 1.00 47.17 97 ALA A N 1
ATOM 569 C CA . ALA A 1 78 ? -43.195 50.831 26.902 1.00 35.44 97 ALA A CA 1
ATOM 570 C C . ALA A 1 78 ? -42.189 50.278 25.906 1.00 42.12 97 ALA A C 1
ATOM 571 O O . ALA A 1 78 ? -41.061 49.972 26.301 1.00 41.65 97 ALA A O 1
ATOM 573 N N . GLY A 1 79 ? -42.567 50.147 24.631 1.00 51.87 98 GLY A N 1
ATOM 574 C CA . GLY A 1 79 ? -41.633 49.709 23.610 1.00 45.17 98 GLY A CA 1
ATOM 575 C C . GLY A 1 79 ? -40.753 50.812 23.076 1.00 43.28 98 GLY A C 1
ATOM 576 O O . GLY A 1 79 ? -39.686 50.527 22.524 1.00 63.54 98 GLY A O 1
ATOM 577 N N . LEU A 1 80 ? -41.184 52.063 23.212 1.00 34.02 99 LEU A N 1
ATOM 578 C CA . LEU A 1 80 ? -40.280 53.183 23.019 1.00 32.95 99 LEU A CA 1
ATOM 579 C C . LEU A 1 80 ? -39.141 53.094 24.026 1.00 40.71 99 LEU A C 1
ATOM 580 O O . LEU A 1 80 ? -39.317 52.627 25.154 1.00 45.18 99 LEU A O 1
ATOM 585 N N . GLN A 1 81 ? -37.961 53.532 23.609 1.00 52.17 100 GLN A N 1
ATOM 586 C CA . GLN A 1 81 ? -36.841 53.680 24.523 1.00 55.95 100 GLN A CA 1
ATOM 587 C C . GLN A 1 81 ? -36.623 55.156 24.803 1.00 51.60 100 GLN A C 1
ATOM 588 O O . GLN A 1 81 ? -37.161 56.031 24.120 1.00 72.77 100 GLN A O 1
ATOM 594 N N . ILE A 1 82 ? -35.840 55.428 25.843 1.00 44.34 101 ILE A N 1
ATOM 595 C CA . ILE A 1 82 ? -35.627 56.805 26.268 1.00 58.89 101 ILE A CA 1
ATOM 596 C C . ILE A 1 82 ? -34.713 57.513 25.279 1.00 55.68 101 ILE A C 1
ATOM 597 O O . ILE A 1 82 ? -33.644 56.999 24.914 1.00 66.40 101 ILE A O 1
ATOM 602 N N . LYS A 1 83 ? -35.131 58.703 24.844 1.00 44.75 102 LYS A N 1
ATOM 603 C CA . LYS A 1 83 ? -34.402 59.485 23.856 1.00 44.51 102 LYS A CA 1
ATOM 604 C C . LYS A 1 83 ? -34.099 60.863 24.424 1.00 61.24 102 LYS A C 1
ATOM 605 O O . LYS A 1 83 ? -34.907 61.423 25.172 1.00 68.55 102 LYS A O 1
ATOM 611 N N . LYS A 1 84 ? -32.938 61.409 24.061 1.00 56.46 103 LYS A N 1
ATOM 612 C CA . LYS A 1 84 ? -32.603 62.759 24.492 1.00 53.33 103 LYS A CA 1
ATOM 613 C C . LYS A 1 84 ? -33.432 63.802 23.752 1.00 49.92 103 LYS A C 1
ATOM 614 O O . LYS A 1 84 ? -33.699 64.877 24.299 1.00 47.04 103 LYS A O 1
ATOM 620 N N . GLN A 1 85 ? -33.853 63.505 22.522 1.00 46.80 104 GLN A N 1
ATOM 621 C CA . GLN A 1 85 ? -34.656 64.420 21.719 1.00 48.84 104 GLN A CA 1
ATOM 622 C C . GLN A 1 85 ? -35.895 63.693 21.217 1.00 45.60 104 GLN A C 1
ATOM 623 O O . GLN A 1 85 ? -35.799 62.555 20.746 1.00 57.58 104 GLN A O 1
ATOM 629 N N . VAL A 1 86 ? -37.051 64.348 21.314 1.00 35.71 105 VAL A N 1
ATOM 630 C CA . VAL A 1 86 ? -38.324 63.757 20.908 1.00 41.10 105 VAL A CA 1
ATOM 631 C C . VAL A 1 86 ? -39.185 64.822 20.243 1.00 45.12 105 VAL A C 1
ATOM 632 O O . VAL A 1 86 ? -39.351 65.920 20.783 1.00 55.45 105 VAL A O 1
ATOM 636 N N . THR A 1 87 ? -39.740 64.495 19.078 1.00 44.26 106 THR A N 1
ATOM 637 C CA . THR A 1 87 ? -40.709 65.348 18.408 1.00 48.62 106 THR A CA 1
ATOM 638 C C . THR A 1 87 ? -41.932 64.519 18.046 1.00 54.08 106 THR A C 1
ATOM 639 O O . THR A 1 87 ? -41.819 63.327 17.752 1.00 51.79 106 THR A O 1
ATOM 643 N N . VAL A 1 88 ? -43.105 65.148 18.084 1.00 46.66 107 VAL A N 1
ATOM 644 C CA . VAL A 1 88 ? -44.341 64.528 17.617 1.00 36.70 107 VAL A CA 1
ATOM 645 C C . VAL A 1 88 ? -44.956 65.448 16.572 1.00 41.71 107 VAL A C 1
ATOM 646 O O . VAL A 1 88 ? -45.472 66.523 16.903 1.00 44.53 107 VAL A O 1
ATOM 650 N N . LEU A 1 89 ? -44.891 65.037 15.310 1.00 61.42 108 LEU A N 1
ATOM 651 C CA . LEU A 1 89 ? -45.606 65.721 14.245 1.00 69.15 108 LEU A CA 1
ATOM 652 C C . LEU A 1 89 ? -47.060 65.273 14.217 1.00 70.29 108 LEU A C 1
ATOM 653 O O . LEU A 1 89 ? -47.364 64.083 14.346 1.00 55.17 108 LEU A O 1
ATOM 658 N N . ASP A 1 90 ? -47.961 66.233 14.054 1.00 71.28 109 ASP A N 1
ATOM 659 C CA . ASP A 1 90 ? -49.355 65.945 13.757 1.00 91.26 109 ASP A CA 1
ATOM 660 C C . ASP A 1 90 ? -49.604 66.281 12.296 1.00 83.49 109 ASP A C 1
ATOM 661 O O . ASP A 1 90 ? -49.275 67.383 11.843 1.00 86.63 109 ASP A O 1
ATOM 666 N N . ILE A 1 91 ? -50.156 65.326 11.557 1.00 69.69 110 ILE A N 1
ATOM 667 C CA . ILE A 1 91 ? -50.597 65.587 10.184 1.00 88.07 110 ILE A CA 1
ATOM 668 C C . ILE A 1 91 ? -52.047 66.041 10.293 1.00 112.96 110 ILE A C 1
ATOM 669 O O . ILE A 1 91 ? -53.000 65.276 10.119 1.00 108.23 110 ILE A O 1
ATOM 674 N N . GLY A 1 92 ? -52.220 67.333 10.582 1.00 131.31 111 GLY A N 1
ATOM 675 C CA . GLY A 1 92 ? -53.508 67.990 10.453 1.00 132.55 111 GLY A CA 1
ATOM 676 C C . GLY A 1 92 ? -53.898 67.944 8.995 1.00 128.52 111 GLY A C 1
ATOM 677 O O . GLY A 1 92 ? -53.152 67.367 8.200 1.00 138.63 111 GLY A O 1
ATOM 678 N N . ASP A 1 93 ? -55.032 68.530 8.607 1.00 123.51 112 ASP A N 1
ATOM 679 C CA . ASP A 1 93 ? -55.495 68.370 7.234 1.00 146.24 112 ASP A CA 1
ATOM 680 C C . ASP A 1 93 ? -55.706 66.883 6.974 1.00 154.76 112 ASP A C 1
ATOM 681 O O . ASP A 1 93 ? -55.127 66.295 6.059 1.00 136.39 112 ASP A O 1
ATOM 686 N N . ALA A 1 94 ? -56.478 66.255 7.857 1.00 182.55 113 ALA A N 1
ATOM 687 C CA . ALA A 1 94 ? -56.391 64.805 7.981 1.00 194.57 113 ALA A CA 1
ATOM 688 C C . ALA A 1 94 ? -56.821 64.092 6.706 1.00 197.92 113 ALA A C 1
ATOM 689 O O . ALA A 1 94 ? -55.993 63.560 5.959 1.00 202.71 113 ALA A O 1
ATOM 691 N N . TYR A 1 95 ? -58.111 64.137 6.424 1.00 187.37 114 TYR A N 1
ATOM 692 C CA . TYR A 1 95 ? -58.643 63.747 5.134 1.00 172.63 114 TYR A CA 1
ATOM 693 C C . TYR A 1 95 ? -59.242 64.953 4.441 1.00 165.25 114 TYR A C 1
ATOM 694 O O . TYR A 1 95 ? -59.906 64.815 3.413 1.00 173.37 114 TYR A O 1
ATOM 696 N N . PHE A 1 96 ? -58.959 66.143 4.964 1.00 157.24 115 PHE A N 1
ATOM 697 C CA . PHE A 1 96 ? -59.876 67.262 4.838 1.00 158.81 115 PHE A CA 1
ATOM 698 C C . PHE A 1 96 ? -59.827 67.917 3.462 1.00 156.51 115 PHE A C 1
ATOM 699 O O . PHE A 1 96 ? -60.858 68.402 2.989 1.00 165.07 115 PHE A O 1
ATOM 707 N N . THR A 1 97 ? -58.675 67.930 2.793 1.00 141.57 116 THR A N 1
ATOM 708 C CA . THR A 1 97 ? -58.595 68.444 1.430 1.00 129.57 116 THR A CA 1
ATOM 709 C C . THR A 1 97 ? -58.333 67.360 0.394 1.00 125.96 116 THR A C 1
ATOM 710 O O . THR A 1 97 ? -58.343 67.653 -0.806 1.00 123.02 116 THR A O 1
ATOM 714 N N . ILE A 1 98 ? -58.122 66.122 0.821 1.00 119.98 117 ILE A N 1
ATOM 715 C CA . ILE A 1 98 ? -57.590 65.070 -0.045 1.00 114.57 117 ILE A CA 1
ATOM 716 C C . ILE A 1 98 ? -58.757 64.429 -0.780 1.00 120.97 117 ILE A C 1
ATOM 717 O O . ILE A 1 98 ? -59.610 63.798 -0.136 1.00 128.38 117 ILE A O 1
ATOM 722 N N . PRO A 1 99 ? -58.822 64.529 -2.114 1.00 128.63 118 PRO A N 1
ATOM 723 C CA . PRO A 1 99 ? -60.034 64.126 -2.840 1.00 129.01 118 PRO A CA 1
ATOM 724 C C . PRO A 1 99 ? -60.373 62.653 -2.651 1.00 116.27 118 PRO A C 1
ATOM 725 O O . PRO A 1 99 ? -59.503 61.815 -2.401 1.00 123.87 118 PRO A O 1
ATOM 729 N N . LEU A 1 100 ? -61.663 62.348 -2.783 1.00 99.90 119 LEU A N 1
ATOM 730 C CA . LEU A 1 100 ? -62.208 61.029 -2.494 1.00 107.15 119 LEU A CA 1
ATOM 731 C C . LEU A 1 100 ? -62.757 60.385 -3.762 1.00 109.46 119 LEU A C 1
ATOM 732 O O . LEU A 1 100 ? -63.420 61.044 -4.572 1.00 107.97 119 LEU A O 1
ATOM 737 N N . ASP A 1 101 ? -62.469 59.087 -3.919 1.00 110.60 120 ASP A N 1
ATOM 738 C CA . ASP A 1 101 ? -62.886 58.220 -5.018 1.00 125.09 120 ASP A CA 1
ATOM 739 C C . ASP A 1 101 ? -64.356 58.428 -5.369 1.00 135.31 120 ASP A C 1
ATOM 740 O O . ASP A 1 101 ? -65.235 58.224 -4.522 1.00 145.94 120 ASP A O 1
ATOM 745 N N . PRO A 1 102 ? -64.661 58.829 -6.609 1.00 132.12 121 PRO A N 1
ATOM 746 C CA . PRO A 1 102 ? -66.059 59.139 -6.960 1.00 125.67 121 PRO A CA 1
ATOM 747 C C . PRO A 1 102 ? -66.962 57.923 -7.087 1.00 125.61 121 PRO A C 1
ATOM 748 O O . PRO A 1 102 ? -68.183 58.075 -6.958 1.00 116.60 121 PRO A O 1
ATOM 752 N N . ASP A 1 103 ? -66.421 56.730 -7.342 1.00 143.23 122 ASP A N 1
ATOM 753 C CA . ASP A 1 103 ? -67.267 55.549 -7.474 1.00 158.19 122 ASP A CA 1
ATOM 754 C C . ASP A 1 103 ? -67.636 54.930 -6.132 1.00 164.31 122 ASP A C 1
ATOM 755 O O . ASP A 1 103 ? -68.558 54.107 -6.081 1.00 165.78 122 ASP A O 1
ATOM 760 N N . TYR A 1 104 ? -66.940 55.295 -5.055 1.00 165.85 123 TYR A N 1
ATOM 761 C CA . TYR A 1 104 ? -67.381 55.007 -3.696 1.00 153.71 123 TYR A CA 1
ATOM 762 C C . TYR A 1 104 ? -68.064 56.198 -3.045 1.00 132.95 123 TYR A C 1
ATOM 763 O O . TYR A 1 104 ? -68.693 56.038 -1.994 1.00 129.25 123 TYR A O 1
ATOM 772 N N . ALA A 1 105 ? -67.955 57.378 -3.646 1.00 119.53 124 ALA A N 1
ATOM 773 C CA . ALA A 1 105 ? -68.512 58.619 -3.124 1.00 120.98 124 ALA A CA 1
ATOM 774 C C . ALA A 1 105 ? -70.032 58.622 -2.955 1.00 137.45 124 ALA A C 1
ATOM 775 O O . ALA A 1 105 ? -70.524 59.384 -2.121 1.00 140.99 124 ALA A O 1
ATOM 777 N N . PRO A 1 106 ? -70.822 57.843 -3.709 1.00 141.49 125 PRO A N 1
ATOM 778 C CA . PRO A 1 106 ? -72.278 57.884 -3.460 1.00 131.51 125 PRO A CA 1
ATOM 779 C C . PRO A 1 106 ? -72.700 57.412 -2.075 1.00 125.22 125 PRO A C 1
ATOM 780 O O . PRO A 1 106 ? -73.552 58.061 -1.458 1.00 125.72 125 PRO A O 1
ATOM 784 N N . TYR A 1 107 ? -72.118 56.324 -1.552 1.00 126.68 126 TYR A N 1
ATOM 785 C CA . TYR A 1 107 ? -72.588 55.695 -0.314 1.00 125.88 126 TYR A CA 1
ATOM 786 C C . TYR A 1 107 ? -72.349 56.623 0.872 1.00 123.54 126 TYR A C 1
ATOM 787 O O . TYR A 1 107 ? -72.535 56.265 2.040 1.00 94.47 126 TYR A O 1
ATOM 796 N N . THR A 1 108 ? -71.934 57.831 0.554 1.00 134.56 127 THR A N 1
ATOM 797 C CA . THR A 1 108 ? -71.627 58.858 1.517 1.00 125.26 127 THR A CA 1
ATOM 798 C C . THR A 1 108 ? -72.884 59.577 2.027 1.00 135.76 127 THR A C 1
ATOM 799 O O . THR A 1 108 ? -72.797 60.383 2.965 1.00 125.07 127 THR A O 1
ATOM 803 N N . ALA A 1 109 ? -74.064 59.191 1.540 1.00 142.95 128 ALA A N 1
ATOM 804 C CA . ALA A 1 109 ? -75.230 60.069 1.597 1.00 136.74 128 ALA A CA 1
ATOM 805 C C . ALA A 1 109 ? -75.694 60.315 3.029 1.00 118.83 128 ALA A C 1
ATOM 806 O O . ALA A 1 109 ? -75.706 59.407 3.861 1.00 107.37 128 ALA A O 1
ATOM 808 N N . PHE A 1 110 ? -76.052 61.568 3.327 1.00 111.53 129 PHE A N 1
ATOM 809 C CA . PHE A 1 110 ? -76.702 61.876 4.601 1.00 114.00 129 PHE A CA 1
ATOM 810 C C . PHE A 1 110 ? -77.786 62.924 4.391 1.00 121.40 129 PHE A C 1
ATOM 811 O O . PHE A 1 110 ? -77.543 63.949 3.747 1.00 126.97 129 PHE A O 1
ATOM 819 N N . THR A 1 111 ? -78.987 62.650 4.902 1.00 112.06 130 THR A N 1
ATOM 820 C CA . THR A 1 111 ? -80.038 63.658 4.892 1.00 113.94 130 THR A CA 1
ATOM 821 C C . THR A 1 111 ? -79.878 64.602 6.076 1.00 111.17 130 THR A C 1
ATOM 822 O O . THR A 1 111 ? -79.313 64.247 7.115 1.00 117.99 130 THR A O 1
ATOM 826 N N . LEU A 1 112 ? -80.401 65.813 5.911 1.00 109.87 131 LEU A N 1
ATOM 827 C CA . LEU A 1 112 ? -80.338 66.856 6.914 1.00 100.20 131 LEU A CA 1
ATOM 828 C C . LEU A 1 112 ? -81.722 67.467 7.095 1.00 119.02 131 LEU A C 1
ATOM 829 O O . LEU A 1 112 ? -82.419 67.729 6.107 1.00 127.38 131 LEU A O 1
ATOM 834 N N . PRO A 1 113 ? -82.145 67.698 8.335 1.00 119.01 132 PRO A N 1
ATOM 835 C CA . PRO A 1 113 ? -83.483 68.244 8.579 1.00 129.36 132 PRO A CA 1
ATOM 836 C C . PRO A 1 113 ? -83.520 69.760 8.454 1.00 126.51 132 PRO A C 1
ATOM 837 O O . PRO A 1 113 ? -82.513 70.448 8.585 1.00 114.93 132 PRO A O 1
ATOM 841 N N . ARG A 1 114 ? -84.725 70.282 8.224 1.00 129.74 133 ARG A N 1
ATOM 842 C CA . ARG A 1 114 ? -84.922 71.722 8.070 1.00 132.70 133 ARG A CA 1
ATOM 843 C C . ARG A 1 114 ? -85.321 72.383 9.385 1.00 138.49 133 ARG A C 1
ATOM 844 O O . ARG A 1 114 ? -84.591 73.225 9.917 1.00 135.89 133 ARG A O 1
ATOM 852 N N . LYS A 1 115 ? -86.477 72.006 9.914 1.00 138.61 134 LYS A N 1
ATOM 853 C CA . LYS A 1 115 ? -86.909 72.242 11.287 1.00 137.85 134 LYS A CA 1
ATOM 854 C C . LYS A 1 115 ? -87.425 70.923 11.845 1.00 140.77 134 LYS A C 1
ATOM 855 O O . LYS A 1 115 ? -88.493 70.820 12.455 1.00 129.73 134 LYS A O 1
ATOM 861 N N . ASN A 1 116 ? -86.630 69.882 11.600 1.00 157.79 135 ASN A N 1
ATOM 862 C CA . ASN A 1 116 ? -87.014 68.490 11.808 1.00 153.08 135 ASN A CA 1
ATOM 863 C C . ASN A 1 116 ? -88.340 68.185 11.106 1.00 136.77 135 ASN A C 1
ATOM 864 O O . ASN A 1 116 ? -89.397 68.012 11.713 1.00 127.01 135 ASN A O 1
ATOM 869 N N . ASN A 1 117 ? -88.232 68.196 9.777 1.00 141.98 136 ASN A N 1
ATOM 870 C CA . ASN A 1 117 ? -89.275 67.839 8.823 1.00 149.42 136 ASN A CA 1
ATOM 871 C C . ASN A 1 117 ? -90.300 68.943 8.616 1.00 160.64 136 ASN A C 1
ATOM 872 O O . ASN A 1 117 ? -91.428 68.663 8.194 1.00 156.03 136 ASN A O 1
ATOM 877 N N . ALA A 1 118 ? -89.938 70.200 8.892 1.00 165.81 137 ALA A N 1
ATOM 878 C CA . ALA A 1 118 ? -90.689 71.313 8.322 1.00 172.21 137 ALA A CA 1
ATOM 879 C C . ALA A 1 118 ? -90.742 71.201 6.806 1.00 183.65 137 ALA A C 1
ATOM 880 O O . ALA A 1 118 ? -91.695 71.672 6.176 1.00 190.86 137 ALA A O 1
ATOM 882 N N . GLY A 1 119 ? -89.715 70.602 6.212 1.00 188.57 138 GLY A N 1
ATOM 883 C CA . GLY A 1 119 ? -89.761 70.133 4.852 1.00 180.69 138 GLY A CA 1
ATOM 884 C C . GLY A 1 119 ? -89.101 68.773 4.764 1.00 170.03 138 GLY A C 1
ATOM 885 O O . GLY A 1 119 ? -88.713 68.182 5.776 1.00 177.34 138 GLY A O 1
ATOM 886 N N . PRO A 1 120 ? -88.983 68.235 3.558 1.00 153.46 139 PRO A N 1
ATOM 887 C CA . PRO A 1 120 ? -88.190 67.014 3.367 1.00 144.55 139 PRO A CA 1
ATOM 888 C C . PRO A 1 120 ? -86.697 67.306 3.470 1.00 145.62 139 PRO A C 1
ATOM 889 O O . PRO A 1 120 ? -86.245 68.448 3.389 1.00 134.28 139 PRO A O 1
ATOM 893 N N . GLY A 1 121 ? -85.923 66.234 3.639 1.00 153.79 140 GLY A N 1
ATOM 894 C CA . GLY A 1 121 ? -84.528 66.376 4.044 1.00 160.87 140 GLY A CA 1
ATOM 895 C C . GLY A 1 121 ? -83.598 66.744 2.895 1.00 163.10 140 GLY A C 1
ATOM 896 O O . GLY A 1 121 ? -83.754 66.286 1.763 1.00 170.79 140 GLY A O 1
ATOM 897 N N . ARG A 1 122 ? -82.607 67.579 3.212 1.00 142.43 141 ARG A N 1
ATOM 898 C CA . ARG A 1 122 ? -81.581 67.989 2.257 1.00 124.01 141 ARG A CA 1
ATOM 899 C C . ARG A 1 122 ? -80.452 66.965 2.291 1.00 121.06 141 ARG A C 1
ATOM 900 O O . ARG A 1 122 ? -79.726 66.863 3.286 1.00 121.11 141 ARG A O 1
ATOM 908 N N . ARG A 1 123 ? -80.301 66.210 1.208 1.00 120.62 142 ARG A N 1
ATOM 909 C CA . ARG A 1 123 ? -79.325 65.135 1.149 1.00 110.70 142 ARG A CA 1
ATOM 910 C C . ARG A 1 123 ? -77.994 65.643 0.616 1.00 116.86 142 ARG A C 1
ATOM 911 O O . ARG A 1 123 ? -77.938 66.523 -0.247 1.00 119.81 142 ARG A O 1
ATOM 919 N N . PHE A 1 124 ? -76.913 65.075 1.146 1.00 116.56 143 PHE A N 1
ATOM 920 C CA . PHE A 1 124 ? -75.574 65.509 0.788 1.00 105.90 143 PHE A CA 1
ATOM 921 C C . PHE A 1 124 ? -74.652 64.311 0.637 1.00 99.40 143 PHE A C 1
ATOM 922 O O . PHE A 1 124 ? -74.945 63.193 1.086 1.00 80.69 143 PHE A O 1
ATOM 930 N N . VAL A 1 125 ? -73.507 64.588 0.018 1.00 106.57 144 VAL A N 1
ATOM 931 C CA . VAL A 1 125 ? -72.559 63.568 -0.406 1.00 109.41 144 VAL A CA 1
ATOM 932 C C . VAL A 1 125 ? -71.160 64.177 -0.356 1.00 110.83 144 VAL A C 1
ATOM 933 O O . VAL A 1 125 ? -70.921 65.263 -0.888 1.00 104.25 144 VAL A O 1
ATOM 937 N N . TRP A 1 126 ? -70.245 63.476 0.310 1.00 120.69 145 TRP A N 1
ATOM 938 C CA . TRP A 1 126 ? -68.882 63.940 0.576 1.00 128.74 145 TRP A CA 1
ATOM 939 C C . TRP A 1 126 ? -68.035 63.750 -0.671 1.00 136.84 145 TRP A C 1
ATOM 940 O O . TRP A 1 126 ? -67.784 62.617 -1.091 1.00 139.25 145 TRP A O 1
ATOM 951 N N . CYS A 1 127 ? -67.579 64.857 -1.252 1.00 140.89 146 CYS A N 1
ATOM 952 C CA . CYS A 1 127 ? -66.836 64.819 -2.501 1.00 153.35 146 CYS A CA 1
ATOM 953 C C . CYS A 1 127 ? -65.335 64.958 -2.274 1.00 157.92 146 CYS A C 1
ATOM 954 O O . CYS A 1 127 ? -64.560 64.071 -2.643 1.00 154.60 146 CYS A O 1
ATOM 957 N N . SER A 1 128 ? -64.912 66.047 -1.639 1.00 178.81 147 SER A N 1
ATOM 958 C CA . SER A 1 128 ? -63.484 66.291 -1.488 1.00 187.41 147 SER A CA 1
ATOM 959 C C . SER A 1 128 ? -62.897 65.456 -0.357 1.00 192.15 147 SER A C 1
ATOM 960 O O . SER A 1 128 ? -62.089 64.554 -0.594 1.00 199.02 147 SER A O 1
ATOM 963 N N . LEU A 1 129 ? -63.321 65.707 0.861 1.00 170.61 148 LEU A N 1
ATOM 964 C CA . LEU A 1 129 ? -62.708 65.007 1.974 1.00 154.27 148 LEU A CA 1
ATOM 965 C C . LEU A 1 129 ? -63.294 63.604 2.128 1.00 142.98 148 LEU A C 1
ATOM 966 O O . LEU A 1 129 ? -64.422 63.345 1.703 1.00 146.71 148 LEU A O 1
ATOM 968 N N . PRO A 1 130 ? -62.521 62.664 2.682 1.00 131.94 149 PRO A N 1
ATOM 969 C CA . PRO A 1 130 ? -63.138 61.515 3.357 1.00 133.13 149 PRO A CA 1
ATOM 970 C C . PRO A 1 130 ? -63.856 61.873 4.654 1.00 136.17 149 PRO A C 1
ATOM 971 O O . PRO A 1 130 ? -64.347 60.962 5.332 1.00 138.81 149 PRO A O 1
ATOM 975 N N . GLN A 1 131 ? -63.926 63.163 5.011 1.00 135.67 150 GLN A N 1
ATOM 976 C CA . GLN A 1 131 ? -64.789 63.722 6.056 1.00 140.02 150 GLN A CA 1
ATOM 977 C C . GLN A 1 131 ? -64.271 63.564 7.479 1.00 154.33 150 GLN A C 1
ATOM 978 O O . GLN A 1 131 ? -65.047 63.742 8.425 1.00 147.63 150 GLN A O 1
ATOM 980 N N . GLY A 1 132 ? -62.990 63.267 7.682 1.00 173.33 151 GLY A N 1
ATOM 981 C CA . GLY A 1 132 ? -62.517 63.043 9.039 1.00 176.85 151 GLY A CA 1
ATOM 982 C C . GLY A 1 132 ? -63.180 61.866 9.716 1.00 163.32 151 GLY A C 1
ATOM 983 O O . GLY A 1 132 ? -63.283 61.835 10.948 1.00 151.93 151 GLY A O 1
ATOM 984 N N . TRP A 1 133 ? -63.640 60.896 8.935 1.00 158.31 152 TRP A N 1
ATOM 985 C CA . TRP A 1 133 ? -64.300 59.710 9.459 1.00 147.41 152 TRP A CA 1
ATOM 986 C C . TRP A 1 133 ? -63.261 58.787 10.088 1.00 144.48 152 TRP A C 1
ATOM 987 O O . TRP A 1 133 ? -62.079 59.119 10.217 1.00 132.02 152 TRP A O 1
ATOM 998 N N . ILE A 1 134 ? -63.707 57.596 10.484 1.00 155.00 153 ILE A N 1
ATOM 999 C CA . ILE A 1 134 ? -62.815 56.657 11.150 1.00 159.53 153 ILE A CA 1
ATOM 1000 C C . ILE A 1 134 ? -61.926 55.927 10.147 1.00 164.68 153 ILE A C 1
ATOM 1001 O O . ILE A 1 134 ? -60.783 55.586 10.469 1.00 166.29 153 ILE A O 1
ATOM 1006 N N . LEU A 1 135 ? -62.401 55.710 8.922 1.00 162.53 154 LEU A N 1
ATOM 1007 C CA . LEU A 1 135 ? -61.683 54.873 7.955 1.00 141.01 154 LEU A CA 1
ATOM 1008 C C . LEU A 1 135 ? -60.621 55.661 7.194 1.00 118.43 154 LEU A C 1
ATOM 1009 O O . LEU A 1 135 ? -60.537 55.651 5.967 1.00 91.22 154 LEU A O 1
ATOM 1011 N N . SER A 1 136 ? -59.794 56.350 7.958 1.00 135.42 155 SER A N 1
ATOM 1012 C CA . SER A 1 136 ? -58.540 56.907 7.485 1.00 138.07 155 SER A CA 1
ATOM 1013 C C . SER A 1 136 ? -57.483 55.811 7.303 1.00 137.49 155 SER A C 1
ATOM 1014 O O . SER A 1 136 ? -56.754 55.856 6.306 1.00 148.47 155 SER A O 1
ATOM 1017 N N . PRO A 1 137 ? -57.373 54.804 8.198 1.00 127.29 156 PRO A N 1
ATOM 1018 C CA . PRO A 1 137 ? -56.297 53.800 8.051 1.00 119.00 156 PRO A CA 1
ATOM 1019 C C . PRO A 1 137 ? -56.155 53.191 6.665 1.00 107.04 156 PRO A C 1
ATOM 1020 O O . PRO A 1 137 ? -55.045 52.783 6.293 1.00 109.23 156 PRO A O 1
ATOM 1024 N N . LEU A 1 138 ? -57.240 53.082 5.899 1.00 110.08 157 LEU A N 1
ATOM 1025 C CA . LEU A 1 138 ? -57.128 52.666 4.508 1.00 120.09 157 LEU A CA 1
ATOM 1026 C C . LEU A 1 138 ? -56.372 53.721 3.707 1.00 105.33 157 LEU A C 1
ATOM 1027 O O . LEU A 1 138 ? -55.271 53.479 3.210 1.00 107.87 157 LEU A O 1
ATOM 1029 N N . ILE A 1 139 ? -56.951 54.918 3.606 1.00 101.48 158 ILE A N 1
ATOM 1030 C CA . ILE A 1 139 ? -56.334 55.994 2.840 1.00 117.18 158 ILE A CA 1
ATOM 1031 C C . ILE A 1 139 ? -55.057 56.492 3.493 1.00 114.66 158 ILE A C 1
ATOM 1032 O O . ILE A 1 139 ? -54.166 56.988 2.791 1.00 107.20 158 ILE A O 1
ATOM 1037 N N . TYR A 1 140 ? -54.931 56.350 4.809 1.00 132.85 159 TYR A N 1
ATOM 1038 C CA . TYR A 1 140 ? -53.828 56.987 5.517 1.00 135.35 159 TYR A CA 1
ATOM 1039 C C . TYR A 1 140 ? -52.559 56.148 5.576 1.00 117.30 159 TYR A C 1
ATOM 1040 O O . TYR A 1 140 ? -51.529 56.501 4.991 1.00 130.92 159 TYR A O 1
ATOM 1049 N N . GLN A 1 141 ? -52.627 55.023 6.283 1.00 81.15 160 GLN A N 1
ATOM 1050 C CA . GLN A 1 141 ? -51.431 54.491 6.924 1.00 76.23 160 GLN A CA 1
ATOM 1051 C C . GLN A 1 141 ? -50.469 53.876 5.915 1.00 77.89 160 GLN A C 1
ATOM 1052 O O . GLN A 1 141 ? -49.255 54.093 5.999 1.00 89.64 160 GLN A O 1
ATOM 1058 N N . SER A 1 142 ? -50.979 53.123 4.945 1.00 86.16 161 SER A N 1
ATOM 1059 C CA . SER A 1 142 ? -50.076 52.453 4.019 1.00 83.80 161 SER A CA 1
ATOM 1060 C C . SER A 1 142 ? -49.499 53.388 2.964 1.00 83.27 161 SER A C 1
ATOM 1061 O O . SER A 1 142 ? -48.452 53.070 2.391 1.00 95.79 161 SER A O 1
ATOM 1064 N N . THR A 1 143 ? -50.142 54.525 2.689 1.00 78.89 162 THR A N 1
ATOM 1065 C CA . THR A 1 143 ? -49.530 55.468 1.757 1.00 88.71 162 THR A CA 1
ATOM 1066 C C . THR A 1 143 ? -48.515 56.360 2.470 1.00 94.31 162 THR A C 1
ATOM 1067 O O . THR A 1 143 ? -47.420 56.608 1.946 1.00 111.06 162 THR A O 1
ATOM 1071 N N . LEU A 1 144 ? -48.847 56.808 3.683 1.00 74.31 163 LEU A N 1
ATOM 1072 C CA . LEU A 1 144 ? -47.887 57.525 4.513 1.00 64.31 163 LEU A CA 1
ATOM 1073 C C . LEU A 1 144 ? -46.654 56.670 4.777 1.00 60.89 163 LEU A C 1
ATOM 1074 O O . LEU A 1 144 ? -45.519 57.168 4.761 1.00 70.36 163 LEU A O 1
ATOM 1079 N N . ASP A 1 145 ? -46.864 55.371 4.997 1.00 52.37 164 ASP A N 1
ATOM 1080 C CA . ASP A 1 145 ? -45.769 54.463 5.312 1.00 55.32 164 ASP A CA 1
ATOM 1081 C C . ASP A 1 145 ? -44.793 54.342 4.151 1.00 69.41 164 ASP A C 1
ATOM 1082 O O . ASP A 1 145 ? -43.583 54.205 4.363 1.00 70.24 164 ASP A O 1
ATOM 1087 N N . ASN A 1 146 ? -45.294 54.377 2.917 1.00 78.19 165 ASN A N 1
ATOM 1088 C CA . ASN A 1 146 ? -44.399 54.315 1.771 1.00 80.56 165 ASN A CA 1
ATOM 1089 C C . ASN A 1 146 ? -43.803 55.671 1.432 1.00 72.17 165 ASN A C 1
ATOM 1090 O O . ASN A 1 146 ? -42.726 55.725 0.829 1.00 72.37 165 ASN A O 1
ATOM 1095 N N . ILE A 1 147 ? -44.469 56.763 1.810 1.00 76.31 166 ILE A N 1
ATOM 1096 C CA . ILE A 1 147 ? -43.836 58.074 1.699 1.00 67.74 166 ILE A CA 1
ATOM 1097 C C . ILE A 1 147 ? -42.613 58.153 2.609 1.00 60.10 166 ILE A C 1
ATOM 1098 O O . ILE A 1 147 ? -41.533 58.585 2.189 1.00 67.44 166 ILE A O 1
ATOM 1103 N N . ILE A 1 148 ? -42.754 57.717 3.866 1.00 58.90 167 ILE A N 1
ATOM 1104 C CA . ILE A 1 148 ? -41.702 57.951 4.855 1.00 64.33 167 ILE A CA 1
ATOM 1105 C C . ILE A 1 148 ? -40.767 56.760 5.058 1.00 71.13 167 ILE A C 1
ATOM 1106 O O . ILE A 1 148 ? -39.736 56.914 5.733 1.00 64.31 167 ILE A O 1
ATOM 1111 N N . GLN A 1 149 ? -41.075 55.592 4.494 1.00 68.72 168 GLN A N 1
ATOM 1112 C CA . GLN A 1 149 ? -40.159 54.458 4.622 1.00 64.16 168 GLN A CA 1
ATOM 1113 C C . GLN A 1 149 ? -38.775 54.729 4.036 1.00 65.16 168 GLN A C 1
ATOM 1114 O O . GLN A 1 149 ? -37.790 54.234 4.613 1.00 64.46 168 GLN A O 1
ATOM 1120 N N . PRO A 1 150 ? -38.615 55.469 2.926 1.00 68.01 169 PRO A N 1
ATOM 1121 C CA . PRO A 1 150 ? -37.251 55.854 2.516 1.00 50.11 169 PRO A CA 1
ATOM 1122 C C . PRO A 1 150 ? -36.515 56.660 3.571 1.00 64.02 169 PRO A C 1
ATOM 1123 O O . PRO A 1 150 ? -35.332 56.404 3.831 1.00 49.43 169 PRO A O 1
ATOM 1127 N N . PHE A 1 151 ? -37.187 57.638 4.182 1.00 67.96 170 PHE A N 1
ATOM 1128 C CA . PHE A 1 151 ? -36.588 58.380 5.286 1.00 59.91 170 PHE A CA 1
ATOM 1129 C C . PHE A 1 151 ? -36.253 57.463 6.457 1.00 54.84 170 PHE A C 1
ATOM 1130 O O . PHE A 1 151 ? -35.246 57.674 7.145 1.00 39.93 170 PHE A O 1
ATOM 1138 N N . ILE A 1 152 ? -37.077 56.437 6.691 1.00 42.14 171 ILE A N 1
ATOM 1139 C CA . ILE A 1 152 ? -36.808 55.494 7.772 1.00 35.33 171 ILE A CA 1
ATOM 1140 C C . ILE A 1 152 ? -35.527 54.719 7.496 1.00 39.64 171 ILE A C 1
ATOM 1141 O O . ILE A 1 152 ? -34.672 54.572 8.377 1.00 54.66 171 ILE A O 1
ATOM 1146 N N . ARG A 1 153 ? -35.377 54.206 6.271 1.00 64.44 172 ARG A N 1
ATOM 1147 C CA . ARG A 1 153 ? -34.171 53.452 5.940 1.00 77.20 172 ARG A CA 1
ATOM 1148 C C . ARG A 1 153 ? -32.938 54.349 5.932 1.00 72.44 172 ARG A C 1
ATOM 1149 O O . ARG A 1 153 ? -31.850 53.918 6.333 1.00 63.23 172 ARG A O 1
ATOM 1157 N N . GLN A 1 154 ? -33.092 55.600 5.487 1.00 81.93 173 GLN A N 1
ATOM 1158 C CA . GLN A 1 154 ? -31.962 56.523 5.423 1.00 76.57 173 GLN A CA 1
ATOM 1159 C C . GLN A 1 154 ? -31.395 56.829 6.804 1.00 73.63 173 GLN A C 1
ATOM 1160 O O . GLN A 1 154 ? -30.211 57.160 6.927 1.00 84.55 173 GLN A O 1
ATOM 1166 N N . ASN A 1 155 ? -32.213 56.729 7.851 1.00 75.66 174 ASN A N 1
ATOM 1167 C CA . ASN A 1 155 ? -31.864 57.236 9.179 1.00 74.66 174 ASN A CA 1
ATOM 1168 C C . ASN A 1 155 ? -32.069 56.171 10.248 1.00 70.16 174 ASN A C 1
ATOM 1169 O O . ASN A 1 155 ? -33.044 56.221 11.010 1.00 66.35 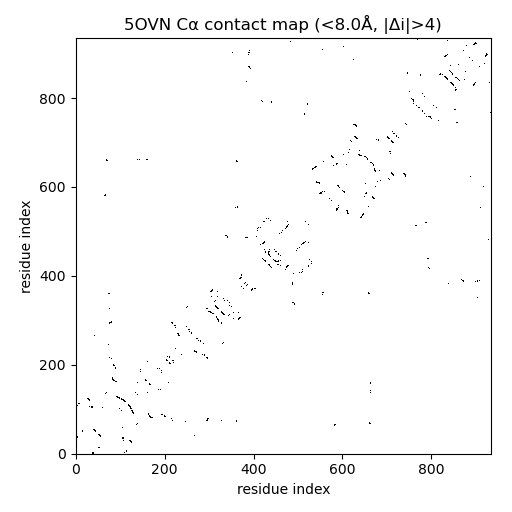174 ASN A O 1
ATOM 1174 N N . PRO A 1 156 ? -31.164 55.192 10.342 1.00 71.73 175 PRO A N 1
ATOM 1175 C CA . PRO A 1 156 ? -31.255 54.224 11.447 1.00 72.94 175 PRO A CA 1
ATOM 1176 C C . PRO A 1 156 ? -31.018 54.836 12.818 1.00 75.71 175 PRO A C 1
ATOM 1177 O O . PRO A 1 156 ? -31.425 54.237 13.820 1.00 82.33 175 PRO A O 1
ATOM 1181 N N . GLN A 1 157 ? -30.380 56.005 12.898 1.00 90.33 176 GLN A N 1
ATOM 1182 C CA . GLN A 1 157 ? -30.154 56.647 14.188 1.00 88.95 176 GLN A CA 1
ATOM 1183 C C . GLN A 1 157 ? -31.422 57.242 14.791 1.00 74.40 176 GLN A C 1
ATOM 1184 O O . GLN A 1 157 ? -31.384 57.683 15.946 1.00 65.53 176 GLN A O 1
ATOM 1190 N N . LEU A 1 158 ? -32.528 57.278 14.049 1.00 66.05 177 LEU A N 1
ATOM 1191 C CA . LEU A 1 158 ? -33.802 57.761 14.562 1.00 65.14 177 LEU A CA 1
ATOM 1192 C C . LEU A 1 158 ? -34.784 56.620 14.806 1.00 64.50 177 LEU A C 1
ATOM 1193 O O . LEU A 1 158 ? -34.674 55.533 14.233 1.00 71.66 177 LEU A O 1
ATOM 1198 N N . ASP A 1 159 ? -35.771 56.904 15.653 1.00 54.95 178 ASP A N 1
ATOM 1199 C CA . ASP A 1 159 ? -36.799 55.949 16.057 1.00 54.97 178 ASP A CA 1
ATOM 1200 C C . ASP A 1 159 ? -38.141 56.569 15.681 1.00 40.85 178 ASP A C 1
ATOM 1201 O O . ASP A 1 159 ? -38.637 57.449 16.392 1.00 52.37 178 ASP A O 1
ATOM 1206 N N . ILE A 1 160 ? -38.709 56.124 14.553 1.00 33.54 179 ILE A N 1
ATOM 1207 C CA . ILE A 1 160 ? -39.946 56.671 14.004 1.00 47.32 179 ILE A CA 1
ATOM 1208 C C . ILE A 1 160 ? -41.121 55.783 14.392 1.00 48.47 179 ILE A C 1
ATOM 1209 O O . ILE A 1 160 ? -41.014 54.552 14.458 1.00 46.19 179 ILE A O 1
ATOM 1214 N N . TYR A 1 161 ? -42.266 56.416 14.635 1.00 39.58 180 TYR A N 1
ATOM 1215 C CA . TYR A 1 161 ? -43.487 55.708 15.000 1.00 42.45 180 TYR A CA 1
ATOM 1216 C C . TYR A 1 161 ? -44.661 56.395 14.326 1.00 52.28 180 TYR A C 1
ATOM 1217 O O . TYR A 1 161 ? -44.890 57.589 14.536 1.00 50.45 180 TYR A O 1
ATOM 1226 N N . GLN A 1 162 ? -45.400 55.652 13.519 1.00 47.64 181 GLN A N 1
ATOM 1227 C CA . GLN A 1 162 ? -46.541 56.199 12.802 1.00 56.89 181 GLN A CA 1
ATOM 1228 C C . GLN A 1 162 ? -47.812 55.577 13.357 1.00 46.19 181 GLN A C 1
ATOM 1229 O O . GLN A 1 162 ? -48.095 54.401 13.105 1.00 56.96 181 GLN A O 1
ATOM 1235 N N . TYR A 1 163 ? -48.570 56.361 14.113 1.00 53.93 182 TYR A N 1
ATOM 1236 C CA . TYR A 1 163 ? -49.937 55.999 14.453 1.00 47.42 182 TYR A CA 1
ATOM 1237 C C . TYR A 1 163 ? -50.829 57.081 13.867 1.00 66.69 182 TYR A C 1
ATOM 1238 O O . TYR A 1 163 ? -50.339 58.124 13.439 1.00 99.15 182 TYR A O 1
ATOM 1247 N N . MET A 1 164 ? -52.143 56.865 13.904 1.00 81.93 183 MET A N 1
ATOM 1248 C CA . MET A 1 164 ? -53.045 57.310 12.842 1.00 86.93 183 MET A CA 1
ATOM 1249 C C . MET A 1 164 ? -52.655 58.612 12.147 1.00 85.35 183 MET A C 1
ATOM 1250 O O . MET A 1 164 ? -52.389 58.607 10.941 1.00 78.64 183 MET A O 1
ATOM 1255 N N . ASP A 1 165 ? -52.545 59.716 12.888 1.00 84.82 184 ASP A N 1
ATOM 1256 C CA . ASP A 1 165 ? -52.146 60.986 12.289 1.00 82.00 184 ASP A CA 1
ATOM 1257 C C . ASP A 1 165 ? -51.086 61.687 13.130 1.00 78.50 184 ASP A C 1
ATOM 1258 O O . ASP A 1 165 ? -50.940 62.911 13.054 1.00 80.58 184 ASP A O 1
ATOM 1263 N N . ASP A 1 166 ? -50.350 60.917 13.928 1.00 76.06 185 ASP A N 1
ATOM 1264 C CA . ASP A 1 166 ? -49.178 61.366 14.663 1.00 68.24 185 ASP A CA 1
ATOM 1265 C C . ASP A 1 166 ? -47.966 60.569 14.195 1.00 55.80 185 ASP A C 1
ATOM 1266 O O . ASP A 1 166 ? -48.009 59.329 14.130 1.00 51.28 185 ASP A O 1
ATOM 1271 N N . ILE A 1 167 ? -46.900 61.284 13.855 1.00 49.76 186 ILE A N 1
ATOM 1272 C CA . ILE A 1 167 ? -45.570 60.709 13.695 1.00 49.39 186 ILE A CA 1
ATOM 1273 C C . ILE A 1 167 ? -44.756 61.080 14.923 1.00 44.90 186 ILE A C 1
ATOM 1274 O O . ILE A 1 167 ? -44.864 62.196 15.440 1.00 53.33 186 ILE A O 1
ATOM 1279 N N . TYR A 1 168 ? -43.967 60.136 15.416 1.00 50.70 187 TYR A N 1
ATOM 1280 C CA . TYR A 1 168 ? -43.104 60.351 16.565 1.00 52.29 187 TYR A CA 1
ATOM 1281 C C . TYR A 1 168 ? -41.678 60.067 16.130 1.00 50.92 187 TYR A C 1
ATOM 1282 O O . TYR A 1 168 ? -41.411 59.031 15.511 1.00 49.32 187 TYR A O 1
ATOM 1291 N N . ILE A 1 169 ? -40.771 60.989 16.440 1.00 42.61 188 ILE A N 1
ATOM 1292 C CA . ILE A 1 169 ? -39.367 60.889 16.055 1.00 43.84 188 ILE A CA 1
ATOM 1293 C C . ILE A 1 169 ? -38.530 61.028 17.322 1.00 45.65 188 ILE A C 1
ATOM 1294 O O . ILE A 1 169 ? -38.498 62.103 17.938 1.00 52.68 188 ILE A O 1
ATOM 1299 N N . GLY A 1 170 ? -37.862 59.947 17.714 1.00 48.94 189 GLY A N 1
ATOM 1300 C CA . GLY A 1 170 ? -37.015 59.978 18.891 1.00 56.23 189 GLY A CA 1
ATOM 1301 C C . GLY A 1 170 ? -35.568 59.673 18.567 1.00 49.53 189 GLY A C 1
ATOM 1302 O O . GLY A 1 170 ? -35.280 58.695 17.872 1.00 53.24 189 GLY A O 1
ATOM 1303 N N . SER A 1 171 ? -34.645 60.496 19.058 1.00 52.85 190 SER A N 1
ATOM 1304 C CA . SER A 1 171 ? -33.241 60.327 18.713 1.00 57.81 190 SER A CA 1
ATOM 1305 C C . SER A 1 171 ? -32.362 60.729 19.884 1.00 48.64 190 SER A C 1
ATOM 1306 O O . SER A 1 171 ? -32.809 61.366 20.842 1.00 49.63 190 SER A O 1
ATOM 1309 N N . ASN A 1 172 ? -31.086 60.356 19.783 1.00 61.79 191 ASN A N 1
ATOM 1310 C CA . ASN A 1 172 ? -30.070 60.761 20.744 1.00 64.11 191 ASN A CA 1
ATOM 1311 C C . ASN A 1 172 ? -29.073 61.746 20.151 1.00 50.50 191 ASN A C 1
ATOM 1312 O O . ASN A 1 172 ? -28.027 61.997 20.757 1.00 62.50 191 ASN A O 1
ATOM 1317 N N . LEU A 1 173 ? -29.369 62.305 18.982 1.00 56.47 192 LEU A N 1
ATOM 1318 C CA . LEU A 1 173 ? -28.569 63.392 18.449 1.00 59.54 192 LEU A CA 1
ATOM 1319 C C . LEU A 1 173 ? -28.734 64.635 19.319 1.00 69.41 192 LEU A C 1
ATOM 1320 O O . LEU A 1 173 ? -29.548 64.678 20.245 1.00 67.46 192 LEU A O 1
ATOM 1325 N N . SER A 1 174 ? -27.941 65.659 19.021 1.00 77.75 193 SER A N 1
ATOM 1326 C CA . SER A 1 174 ? -28.134 66.929 19.699 1.00 79.87 193 SER A CA 1
ATOM 1327 C C . SER A 1 174 ? -29.407 67.597 19.193 1.00 70.13 193 SER A C 1
ATOM 1328 O O . SER A 1 174 ? -29.952 67.242 18.145 1.00 85.89 193 SER A O 1
ATOM 1331 N N . LYS A 1 175 ? -29.882 68.579 19.965 1.00 56.59 194 LYS A N 1
ATOM 1332 C CA . LYS A 1 175 ? -31.115 69.279 19.620 1.00 59.09 194 LYS A CA 1
ATOM 1333 C C . LYS A 1 175 ? -31.066 69.847 18.206 1.00 70.49 194 LYS A C 1
ATOM 1334 O O . LYS A 1 175 ? -32.085 69.859 17.500 1.00 81.54 194 LYS A O 1
ATOM 1340 N N . LYS A 1 176 ? -29.886 70.287 17.764 1.00 68.62 195 LYS A N 1
ATOM 1341 C CA . LYS A 1 176 ? -29.768 70.916 16.454 1.00 65.83 195 LYS A CA 1
ATOM 1342 C C . LYS A 1 176 ? -29.856 69.884 15.333 1.00 64.69 195 LYS A C 1
ATOM 1343 O O . LYS A 1 176 ? -30.638 70.051 14.388 1.00 70.93 195 LYS A O 1
ATOM 1349 N N . GLU A 1 177 ? -29.061 68.810 15.418 1.00 55.46 196 GLU A N 1
ATOM 1350 C CA . GLU A 1 177 ? -29.110 67.776 14.386 1.00 62.80 196 GLU A CA 1
ATOM 1351 C C . GLU A 1 177 ? -30.484 67.123 14.331 1.00 70.75 196 GLU A C 1
ATOM 1352 O O . GLU A 1 177 ? -31.017 66.856 13.244 1.00 68.24 196 GLU A O 1
ATOM 1358 N N . HIS A 1 178 ? -31.070 66.857 15.500 1.00 73.23 197 HIS A N 1
ATOM 1359 C CA . HIS A 1 178 ? -32.411 66.290 15.563 1.00 64.58 197 HIS A CA 1
ATOM 1360 C C . HIS A 1 178 ? -33.424 67.206 14.888 1.00 57.30 197 HIS A C 1
ATOM 1361 O O . HIS A 1 178 ? -34.246 66.757 14.075 1.00 45.99 197 HIS A O 1
ATOM 1368 N N . LYS A 1 179 ? -33.385 68.500 15.223 1.00 40.44 198 LYS A N 1
ATOM 1369 C CA . LYS A 1 179 ? -34.285 69.452 14.580 1.00 47.45 198 LYS A CA 1
ATOM 1370 C C . LYS A 1 179 ? -34.110 69.434 13.067 1.00 51.49 198 LYS A C 1
ATOM 1371 O O . LYS A 1 179 ? -35.098 69.411 12.320 1.00 61.21 198 LYS A O 1
ATOM 1377 N N . GLU A 1 180 ? -32.859 69.427 12.598 1.00 49.10 199 GLU A N 1
ATOM 1378 C CA . GLU A 1 180 ? -32.609 69.412 11.160 1.00 55.14 199 GLU A CA 1
ATOM 1379 C C . GLU A 1 180 ? -33.234 68.185 10.505 1.00 58.74 199 GLU A C 1
ATOM 1380 O O . GLU A 1 180 ? -33.880 68.290 9.458 1.00 61.52 199 GLU A O 1
ATOM 1386 N N . LYS A 1 181 ? -33.061 67.009 11.115 1.00 53.16 200 LYS A N 1
ATOM 1387 C CA . LYS A 1 181 ? -33.625 65.795 10.528 1.00 46.32 200 LYS A CA 1
ATOM 1388 C C . LYS A 1 181 ? -35.152 65.830 10.520 1.00 47.81 200 LYS A C 1
ATOM 1389 O O . LYS A 1 181 ? -35.784 65.412 9.538 1.00 53.54 200 LYS A O 1
ATOM 1395 N N . VAL A 1 182 ? -35.767 66.317 11.603 1.00 57.20 201 VAL A N 1
ATOM 1396 C CA . VAL A 1 182 ? -37.224 66.438 11.619 1.00 54.52 201 VAL A CA 1
ATOM 1397 C C . VAL A 1 182 ? -37.687 67.366 10.504 1.00 56.21 201 VAL A C 1
ATOM 1398 O O . VAL A 1 182 ? -38.705 67.110 9.846 1.00 57.72 201 VAL A O 1
ATOM 1402 N N . GLU A 1 183 ? -36.934 68.441 10.251 1.00 51.31 202 GLU A N 1
ATOM 1403 C CA . GLU A 1 183 ? -37.258 69.307 9.122 1.00 54.29 202 GLU A CA 1
ATOM 1404 C C . GLU A 1 183 ? -37.078 68.588 7.790 1.00 60.06 202 GLU A C 1
ATOM 1405 O O . GLU A 1 183 ? -37.838 68.835 6.848 1.00 51.01 202 GLU A O 1
ATOM 1411 N N . GLU A 1 184 ? -36.077 67.709 7.693 1.00 61.42 203 GLU A N 1
ATOM 1412 C CA . GLU A 1 184 ? -35.907 66.883 6.500 1.00 50.83 203 GLU A CA 1
ATOM 1413 C C . GLU A 1 184 ? -37.174 66.089 6.210 1.00 66.86 203 GLU A C 1
ATOM 1414 O O . GLU A 1 184 ? -37.718 66.135 5.095 1.00 85.16 203 GLU A O 1
ATOM 1420 N N . LEU A 1 185 ? -37.68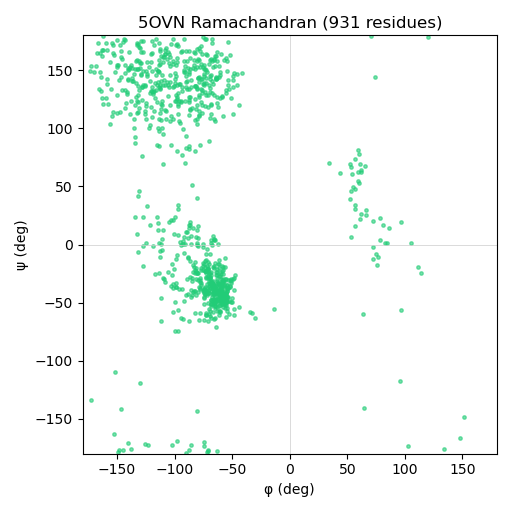0 65.375 7.222 1.00 67.63 204 LEU A N 1
ATOM 1421 C CA . LEU A 1 185 ? -38.880 64.569 7.013 1.00 66.38 204 LEU A CA 1
ATOM 1422 C C . LEU A 1 185 ? -40.101 65.439 6.735 1.00 64.63 204 LEU A C 1
ATOM 1423 O O . LEU A 1 185 ? -40.946 65.073 5.914 1.00 71.22 204 LEU A O 1
ATOM 1428 N N . ARG A 1 186 ? -40.225 66.581 7.416 1.00 62.35 205 ARG A N 1
ATOM 1429 C CA . ARG A 1 186 ? -41.335 67.490 7.133 1.00 60.23 205 ARG A CA 1
ATOM 1430 C C . ARG A 1 186 ? -41.316 67.946 5.678 1.00 64.69 205 ARG A C 1
ATOM 1431 O O . ARG A 1 186 ? -42.365 68.013 5.020 1.00 59.63 205 ARG A O 1
ATOM 1439 N N . LYS A 1 187 ? -40.127 68.272 5.163 1.00 67.71 206 LYS A N 1
ATOM 1440 C CA . LYS A 1 187 ? -39.976 68.556 3.740 1.00 67.87 206 LYS A CA 1
ATOM 1441 C C . LYS A 1 187 ? -40.502 67.401 2.900 1.00 62.45 206 LYS A C 1
ATOM 1442 O O . LYS A 1 187 ? -41.378 67.587 2.045 1.00 51.47 206 LYS A O 1
ATOM 1448 N N . LEU A 1 188 ? -39.989 66.189 3.152 1.00 54.96 207 LEU A N 1
ATOM 1449 C CA . LEU A 1 188 ? -40.452 65.009 2.420 1.00 47.27 207 LEU A CA 1
ATOM 1450 C C . LEU A 1 188 ? -41.972 64.868 2.460 1.00 52.69 207 LEU A C 1
ATOM 1451 O O . LEU A 1 188 ? -42.590 64.440 1.478 1.00 66.17 207 LEU A O 1
ATOM 1456 N N . LEU A 1 189 ? -42.592 65.218 3.587 1.00 51.73 208 LEU A N 1
ATOM 1457 C CA . LEU A 1 189 ? -44.038 65.070 3.707 1.00 64.00 208 LEU A CA 1
ATOM 1458 C C . LEU A 1 189 ? -44.763 66.106 2.863 1.00 58.42 208 LEU A C 1
ATOM 1459 O O . LEU A 1 189 ? -45.760 65.792 2.203 1.00 64.48 208 LEU A O 1
ATOM 1464 N N . LEU A 1 190 ? -44.282 67.346 2.868 1.00 68.65 209 LEU A N 1
ATOM 1465 C CA . LEU A 1 190 ? -44.936 68.364 2.057 1.00 69.03 209 LEU A CA 1
ATOM 1466 C C . LEU A 1 190 ? -44.771 68.074 0.569 1.00 79.86 209 LEU A C 1
ATOM 1467 O O . LEU A 1 190 ? -45.689 68.320 -0.222 1.00 78.25 209 LEU A O 1
ATOM 1472 N N . TRP A 1 191 ? -43.619 67.527 0.171 1.00 74.64 210 TRP A N 1
ATOM 1473 C CA . TRP A 1 191 ? -43.400 67.217 -1.238 1.00 57.32 210 TRP A CA 1
ATOM 1474 C C . TRP A 1 191 ? -44.385 66.182 -1.772 1.00 58.02 210 TRP A C 1
ATOM 1475 O O . TRP A 1 191 ? -44.523 66.048 -2.994 1.00 63.02 210 TRP A O 1
ATOM 1486 N N . TRP A 1 192 ? -45.064 65.444 -0.893 1.00 50.63 211 TRP A N 1
ATOM 1487 C CA . TRP A 1 192 ? -46.084 64.489 -1.301 1.00 56.79 211 TRP A CA 1
ATOM 1488 C C . TRP A 1 192 ? -47.491 64.915 -0.907 1.00 60.90 211 TRP A C 1
ATOM 1489 O O . TRP A 1 192 ? -48.431 64.140 -1.103 1.00 67.31 211 TRP A O 1
ATOM 1500 N N . GLY A 1 193 ? -47.661 66.111 -0.338 1.00 63.80 212 GLY A N 1
ATOM 1501 C CA . GLY A 1 193 ? -48.963 66.678 -0.058 1.00 70.48 212 GLY A CA 1
ATOM 1502 C C . GLY A 1 193 ? -49.269 66.846 1.417 1.00 83.66 212 GLY A C 1
ATOM 1503 O O . GLY A 1 193 ? -50.093 67.697 1.775 1.00 93.76 212 GLY A O 1
ATOM 1504 N N . PHE A 1 194 ? -48.632 66.057 2.278 1.00 94.85 213 PHE A N 1
ATOM 1505 C CA . PHE A 1 194 ? -48.936 66.075 3.706 1.00 82.50 213 PHE A CA 1
ATOM 1506 C C . PHE A 1 194 ? -48.225 67.251 4.362 1.00 80.44 213 PHE A C 1
ATOM 1507 O O . PHE A 1 194 ? -47.001 67.235 4.526 1.00 86.05 213 PHE A O 1
ATOM 1515 N N . GLU A 1 195 ? -48.992 68.270 4.737 1.00 80.43 214 GLU A N 1
ATOM 1516 C CA . GLU A 1 195 ? -48.455 69.438 5.418 1.00 87.53 214 GLU A CA 1
ATOM 1517 C C . GLU A 1 195 ? -48.475 69.212 6.924 1.00 88.29 214 GLU A C 1
ATOM 1518 O O . GLU A 1 195 ? -49.419 68.627 7.463 1.00 102.92 214 GLU A O 1
ATOM 1524 N N . THR A 1 196 ? -47.425 69.672 7.599 1.00 70.83 215 THR A N 1
ATOM 1525 C CA . THR A 1 196 ? -47.317 69.561 9.054 1.00 63.66 215 THR A CA 1
ATOM 1526 C C . THR A 1 196 ? -47.335 70.956 9.666 1.00 74.38 215 THR A C 1
ATOM 1527 O O . THR A 1 196 ? -46.301 71.647 9.674 1.00 78.22 215 THR A O 1
ATOM 1531 N N . PRO A 1 197 ? -48.472 71.408 10.197 1.00 71.73 216 PRO A N 1
ATOM 1532 C CA . PRO A 1 197 ? -48.564 72.791 10.688 1.00 64.95 216 PRO A CA 1
ATOM 1533 C C . PRO A 1 197 ? -47.738 73.012 11.946 1.00 69.68 216 PRO A C 1
ATOM 1534 O O . PRO A 1 197 ? -47.747 72.195 12.870 1.00 63.14 216 PRO A O 1
ATOM 1538 N N . GLU A 1 198 ? -47.042 74.155 11.984 1.00 78.05 217 GLU A N 1
ATOM 1539 C CA . GLU A 1 198 ? -46.096 74.445 13.059 1.00 84.55 217 GLU A CA 1
ATOM 1540 C C . GLU A 1 198 ? -46.763 74.531 14.427 1.00 91.19 217 GLU A C 1
ATOM 1541 O O . GLU A 1 198 ? -46.093 74.316 15.444 1.00 94.24 217 GLU A O 1
ATOM 1547 N N . ASP A 1 199 ? -48.061 74.824 14.481 1.00 93.31 218 ASP A N 1
ATOM 1548 C CA . ASP A 1 199 ? -48.737 75.006 15.759 1.00 91.97 218 ASP A CA 1
ATOM 1549 C C . ASP A 1 199 ? -49.198 73.699 16.389 1.00 87.67 218 ASP A C 1
ATOM 1550 O O . ASP A 1 199 ? -49.476 73.675 17.593 1.00 103.15 218 ASP A O 1
ATOM 1555 N N . LYS A 1 200 ? -49.284 72.619 15.617 1.00 85.16 219 LYS A N 1
ATOM 1556 C CA . LYS A 1 200 ? -49.599 71.304 16.162 1.00 92.01 219 LYS A CA 1
ATOM 1557 C C . LYS A 1 200 ? -48.353 70.482 16.471 1.00 92.66 219 LYS A C 1
ATOM 1558 O O . LYS A 1 200 ? -48.478 69.347 16.942 1.00 105.57 219 LYS A O 1
ATOM 1560 N N . LEU A 1 201 ? -47.164 71.023 16.211 1.00 80.17 220 LEU A N 1
ATOM 1561 C CA . LEU A 1 201 ? -45.916 70.371 16.578 1.00 66.81 220 LEU A CA 1
ATOM 1562 C C . LEU A 1 201 ? -45.769 70.341 18.095 1.00 75.66 220 LEU A C 1
ATOM 1563 O O . LEU A 1 201 ? -46.366 71.147 18.814 1.00 100.14 220 LEU A O 1
ATOM 1568 N N . GLN A 1 202 ? -44.954 69.407 18.590 1.00 65.00 221 GLN A N 1
ATOM 1569 C CA . GLN A 1 202 ? -44.844 69.205 20.030 1.00 67.98 221 GLN A CA 1
ATOM 1570 C C . GLN A 1 202 ? -43.475 69.609 20.568 1.00 90.26 221 GLN A C 1
ATOM 1571 O O . GLN A 1 202 ? -43.384 70.576 21.326 1.00 116.91 221 GLN A O 1
ATOM 1577 N N . GLU A 1 203 ? -42.403 68.906 20.191 1.00 70.93 222 GLU A N 1
ATOM 1578 C CA . GLU A 1 203 ? -41.025 69.341 20.425 1.00 74.98 222 GLU A CA 1
ATOM 1579 C C . GLU A 1 203 ? -40.678 69.696 21.874 1.00 63.65 222 GLU A C 1
ATOM 1580 O O . GLU A 1 203 ? -39.560 70.148 22.137 1.00 82.75 222 GLU A O 1
ATOM 1586 N N . GLU A 1 204 ? -41.587 69.465 22.823 1.00 82.50 223 GLU A N 1
ATOM 1587 C CA . GLU A 1 204 ? -41.501 70.129 24.124 1.00 89.78 223 GLU A CA 1
ATOM 1588 C C . GLU A 1 204 ? -41.959 69.177 25.236 1.00 103.62 223 GLU A C 1
ATOM 1589 O O . GLU A 1 204 ? -42.402 68.066 24.924 1.00 101.97 223 GLU A O 1
ATOM 1591 N N . PRO A 1 205 ? -41.901 69.547 26.522 1.00 128.34 224 PRO A N 1
ATOM 1592 C CA . PRO A 1 205 ? -41.451 68.568 27.535 1.00 112.02 224 PRO A CA 1
ATOM 1593 C C . PRO A 1 205 ? -42.403 67.395 27.729 1.00 82.79 224 PRO A C 1
ATOM 1594 O O . PRO A 1 205 ? -41.928 66.251 27.739 1.00 94.15 224 PRO A O 1
ATOM 1598 N N . PRO A 1 206 ? -43.754 67.586 27.868 1.00 77.75 225 PRO A N 1
ATOM 1599 C CA . PRO A 1 206 ? -44.630 66.401 27.797 1.00 76.57 225 PRO A CA 1
ATOM 1600 C C . PRO A 1 206 ? -45.289 66.217 26.436 1.00 69.28 225 PRO A C 1
ATOM 1601 O O . PRO A 1 206 ? -45.754 67.189 25.828 1.00 69.77 225 PRO A O 1
ATOM 1605 N N . TYR A 1 207 ? -45.370 64.979 25.957 1.00 52.17 226 TYR A N 1
ATOM 1606 C CA . TYR A 1 207 ? -45.906 64.719 24.629 1.00 47.49 226 TYR A CA 1
ATOM 1607 C C . TYR A 1 207 ? -47.216 63.947 24.708 1.00 63.70 226 TYR A C 1
ATOM 1608 O O . TYR A 1 207 ? -47.340 62.984 25.471 1.00 61.67 226 TYR A O 1
ATOM 1617 N N . THR A 1 208 ? -48.191 64.384 23.916 1.00 57.01 227 THR A N 1
ATOM 1618 C CA . THR A 1 208 ? -49.423 63.641 23.696 1.00 42.65 227 THR A CA 1
ATOM 1619 C C . THR A 1 208 ? -49.213 62.661 22.549 1.00 56.67 227 THR A C 1
ATOM 1620 O O . THR A 1 208 ? -48.781 63.058 21.462 1.00 71.91 227 THR A O 1
ATOM 1624 N N . TRP A 1 209 ? -49.519 61.383 22.787 1.00 40.02 228 TRP A N 1
ATOM 1625 C CA . TRP A 1 209 ? -49.200 60.351 21.802 1.00 26.16 228 TRP A CA 1
ATOM 1626 C C . TRP A 1 209 ? -50.141 59.161 22.017 1.00 44.75 228 TRP A C 1
ATOM 1627 O O . TRP A 1 209 ? -49.936 58.369 22.940 1.00 31.83 228 TRP A O 1
ATOM 1638 N N . MET A 1 210 ? -51.142 59.035 21.141 1.00 59.46 229 MET A N 1
ATOM 1639 C CA . MET A 1 210 ? -52.169 57.982 21.197 1.00 62.34 229 MET A CA 1
ATOM 1640 C C . MET A 1 210 ? -52.861 57.923 22.555 1.00 71.58 229 MET A C 1
ATOM 1641 O O . MET A 1 210 ? -53.065 56.850 23.128 1.00 83.19 229 MET A O 1
ATOM 1646 N N . GLY A 1 211 ? -53.242 59.082 23.075 1.00 65.55 230 GLY A N 1
ATOM 1647 C CA . GLY A 1 211 ? -53.841 59.066 24.396 1.00 80.35 230 GLY A CA 1
ATOM 1648 C C . GLY A 1 211 ? -52.930 58.537 25.481 1.00 65.92 230 GLY A C 1
ATOM 1649 O O . GLY A 1 211 ? -53.411 58.057 26.510 1.00 64.16 230 GLY A O 1
ATOM 1650 N N . TYR A 1 212 ? -51.622 58.576 25.259 1.00 56.91 231 TYR A N 1
ATOM 1651 C CA . TYR A 1 212 ? -50.627 58.475 26.311 1.00 38.67 231 TYR A CA 1
ATOM 1652 C C . TYR A 1 212 ? -49.945 59.825 26.467 1.00 51.32 231 TYR A C 1
ATOM 1653 O O . TYR A 1 212 ? -49.979 60.671 25.568 1.00 52.42 231 TYR A O 1
ATOM 1662 N N . GLU A 1 213 ? -49.304 60.005 27.618 1.00 55.98 232 GLU A N 1
ATOM 1663 C CA . GLU A 1 213 ? -48.474 61.169 27.902 1.00 55.14 232 GLU A CA 1
ATOM 1664 C C . GLU A 1 213 ? -47.048 60.686 28.141 1.00 54.22 232 GLU A C 1
ATOM 1665 O O . GLU A 1 213 ? -46.787 59.954 29.104 1.00 57.50 232 GLU A O 1
ATOM 1671 N N . LEU A 1 214 ? -46.137 61.079 27.257 1.00 46.21 233 LEU A N 1
ATOM 1672 C CA . LEU A 1 214 ? -44.736 60.697 27.360 1.00 51.04 233 LEU A CA 1
ATOM 1673 C C . LEU A 1 214 ? -43.959 61.788 28.086 1.00 53.42 233 LEU A C 1
ATOM 1674 O O . LEU A 1 214 ? -43.970 62.957 27.669 1.00 56.72 233 LEU A O 1
ATOM 1679 N N . HIS A 1 215 ? -43.316 61.402 29.177 1.00 35.28 234 HIS A N 1
ATOM 1680 C CA . HIS A 1 215 ? -42.327 62.175 29.904 1.00 41.94 234 HIS A CA 1
ATOM 1681 C C . HIS A 1 215 ? -40.954 61.564 29.668 1.00 51.44 234 HIS A C 1
ATOM 1682 O O . HIS A 1 215 ? -40.841 60.451 29.143 1.00 66.09 234 HIS A O 1
ATOM 1689 N N . PRO A 1 216 ? -39.878 62.268 30.032 1.00 47.21 235 PRO A N 1
ATOM 1690 C CA . PRO A 1 216 ? -38.535 61.722 29.752 1.00 41.54 235 PRO A CA 1
ATOM 1691 C C . PRO A 1 216 ? -38.284 60.340 30.339 1.00 36.75 235 PRO A C 1
ATOM 1692 O O . PRO A 1 216 ? -37.853 59.435 29.615 1.00 46.29 235 PRO A O 1
ATOM 1696 N N . LEU A 1 217 ? -38.540 60.145 31.627 1.00 49.51 236 LEU A N 1
ATOM 1697 C CA . LEU A 1 217 ? -38.265 58.866 32.268 1.00 56.52 236 LEU A CA 1
ATOM 1698 C C . LEU A 1 217 ? -39.451 57.922 32.237 1.00 44.41 236 LEU A C 1
ATOM 1699 O O . LEU A 1 217 ? -39.310 56.751 32.603 1.00 59.29 236 LEU A O 1
ATOM 1704 N N . THR A 1 218 ? -40.601 58.395 31.784 1.00 51.11 237 THR A N 1
ATOM 1705 C CA . THR A 1 218 ? -41.854 57.859 32.271 1.00 41.70 237 THR A CA 1
ATOM 1706 C C . THR A 1 218 ? -42.945 58.169 31.265 1.00 47.06 237 THR A C 1
ATOM 1707 O O . THR A 1 218 ? -42.943 59.238 30.653 1.00 50.81 237 THR A O 1
ATOM 1711 N N . TRP A 1 219 ? -43.859 57.229 31.082 1.00 41.02 238 TRP A N 1
ATOM 1712 C CA . TRP A 1 219 ? -45.092 57.519 30.378 1.00 46.61 238 TRP A CA 1
ATOM 1713 C C . TRP A 1 219 ? -46.264 57.232 31.300 1.00 41.76 238 TRP A C 1
ATOM 1714 O O . TRP A 1 219 ? -46.125 56.560 32.326 1.00 41.69 238 TRP A O 1
ATOM 1725 N N . THR A 1 220 ? -47.425 57.758 30.929 1.00 50.39 239 THR A N 1
ATOM 1726 C CA . THR A 1 220 ? -48.628 57.536 31.712 1.00 42.34 239 THR A CA 1
ATOM 1727 C C . THR A 1 220 ? -49.833 57.670 30.797 1.00 51.63 239 THR A C 1
ATOM 1728 O O . THR A 1 220 ? -49.714 58.034 29.626 1.00 60.81 239 THR A O 1
ATOM 1732 N N . ILE A 1 221 ? -51.005 57.359 31.345 1.00 53.28 240 ILE A N 1
ATOM 1733 C CA . ILE A 1 221 ? -52.241 57.529 30.596 1.00 39.85 240 ILE A CA 1
ATOM 1734 C C . ILE A 1 221 ? -52.558 59.014 30.499 1.00 52.48 240 ILE A C 1
ATOM 1735 O O . ILE A 1 221 ? -52.544 59.738 31.505 1.00 56.69 240 ILE A O 1
ATOM 1740 N N . GLN A 1 222 ? -52.803 59.484 29.278 1.00 59.16 241 GLN A N 1
ATOM 1741 C CA . GLN A 1 222 ? -53.323 60.824 29.041 1.00 62.09 241 GLN A CA 1
ATOM 1742 C C . GLN A 1 222 ? -54.616 61.005 29.819 1.00 84.09 241 GLN A C 1
ATOM 1743 O O . GLN A 1 222 ? -55.246 60.013 30.193 1.00 113.42 241 GLN A O 1
ATOM 1749 N N . GLN A 1 223 ? -55.041 62.245 30.062 1.00 89.38 242 GLN A N 1
ATOM 1750 C CA . GLN A 1 223 ? -56.416 62.483 30.490 1.00 120.83 242 GLN A CA 1
ATOM 1751 C C . GLN A 1 223 ? -56.708 61.771 31.816 1.00 117.11 242 GLN A C 1
ATOM 1752 O O . GLN A 1 223 ? -57.422 60.768 31.885 1.00 103.02 242 GLN A O 1
ATOM 1758 N N . LYS A 1 224 ? -56.076 62.290 32.864 1.00 116.31 243 LYS A N 1
ATOM 1759 C CA . LYS A 1 224 ? -56.072 61.678 34.191 1.00 125.46 243 LYS A CA 1
ATOM 1760 C C . LYS A 1 224 ? -57.460 61.632 34.881 1.00 135.39 243 LYS A C 1
ATOM 1761 O O . LYS A 1 224 ? -57.455 61.212 36.047 1.00 139.51 243 LYS A O 1
ATOM 1763 N N . GLN A 1 225 ? -58.631 61.998 34.359 1.00 130.41 244 GLN A N 1
ATOM 1764 C CA . GLN A 1 225 ? -59.860 61.865 35.138 1.00 109.59 244 GLN A CA 1
ATOM 1765 C C . GLN A 1 225 ? -60.989 61.326 34.268 1.00 81.12 244 GLN A C 1
ATOM 1766 O O . GLN A 1 225 ? -61.300 61.879 33.208 1.00 72.11 244 GLN A O 1
ATOM 1772 N N . LEU A 1 226 ? -61.564 60.214 34.712 1.00 91.17 245 LEU A N 1
ATOM 1773 C CA . LEU A 1 226 ? -62.762 59.637 34.124 1.00 94.44 245 LEU A CA 1
ATOM 1774 C C . LEU A 1 226 ? -63.983 60.240 34.807 1.00 119.77 245 LEU A C 1
ATOM 1775 O O . LEU A 1 226 ? -64.023 60.340 36.038 1.00 135.06 245 LEU A O 1
ATOM 1780 N N . ASP A 1 227 ? -64.969 60.648 34.014 1.00 127.02 246 ASP A N 1
ATOM 1781 C CA . ASP A 1 227 ? -66.176 61.276 34.533 1.00 129.97 246 ASP A CA 1
ATOM 1782 C C . ASP A 1 227 ? -67.378 60.403 34.198 1.00 123.90 246 ASP A C 1
ATOM 1783 O O . ASP A 1 227 ? -67.598 60.061 33.032 1.00 124.83 246 ASP A O 1
ATOM 1788 N N . ILE A 1 228 ? -68.150 60.052 35.222 1.00 120.99 247 ILE A N 1
ATOM 1789 C CA . ILE A 1 228 ? -69.330 59.201 35.063 1.00 124.62 247 ILE A CA 1
ATOM 1790 C C . ILE A 1 228 ? -70.547 60.105 34.946 1.00 130.35 247 ILE A C 1
ATOM 1791 O O . ILE A 1 228 ? -70.972 60.700 35.955 1.00 130.39 247 ILE A O 1
ATOM 1796 N N . PRO A 1 229 ? -71.137 60.261 33.757 1.00 128.35 248 PRO A N 1
ATOM 1797 C CA . PRO A 1 229 ? -72.366 61.048 33.640 1.00 121.44 248 PRO A CA 1
ATOM 1798 C C . PRO A 1 229 ? -73.567 60.235 34.092 1.00 124.10 248 PRO A C 1
ATOM 1799 O O . PRO A 1 229 ? -73.639 59.022 33.875 1.00 113.39 248 PRO A O 1
ATOM 1803 N N . GLU A 1 230 ? -74.515 60.916 34.734 1.00 138.44 249 GLU A N 1
ATOM 1804 C CA . GLU A 1 230 ? -75.663 60.237 35.318 1.00 148.52 249 GLU A CA 1
ATOM 1805 C C . GLU A 1 230 ? -76.783 59.990 34.319 1.00 151.19 249 GLU A C 1
ATOM 1806 O O . GLU A 1 230 ? -77.593 59.081 34.531 1.00 151.26 249 GLU A O 1
ATOM 1812 N N . GLN A 1 231 ? -76.853 60.771 33.245 1.00 149.06 250 GLN A N 1
ATOM 1813 C CA . GLN A 1 231 ? -77.709 60.424 32.120 1.00 140.09 250 GLN A CA 1
ATOM 1814 C C . GLN A 1 231 ? -76.817 60.121 30.924 1.00 130.70 250 GLN A C 1
ATOM 1815 O O . GLN A 1 231 ? -76.561 61.002 30.093 1.00 139.50 250 GLN A O 1
ATOM 1821 N N . PRO A 1 232 ? -76.323 58.894 30.808 1.00 113.50 251 PRO A N 1
ATOM 1822 C CA . PRO A 1 232 ? -75.292 58.586 29.810 1.00 108.05 251 PRO A CA 1
ATOM 1823 C C . PRO A 1 232 ? -75.891 58.413 28.423 1.00 103.22 251 PRO A C 1
ATOM 1824 O O . PRO A 1 232 ? -76.602 57.438 28.157 1.00 90.16 251 PRO A O 1
ATOM 1828 N N . THR A 1 233 ? -75.607 59.362 27.529 1.00 100.20 252 THR A N 1
ATOM 1829 C CA . THR A 1 233 ? -75.874 59.082 26.128 1.00 102.83 252 THR A CA 1
ATOM 1830 C C . THR A 1 233 ? -74.809 58.140 25.588 1.00 99.56 252 THR A C 1
ATOM 1831 O O . THR A 1 233 ? -73.676 58.105 26.074 1.00 113.94 252 THR A O 1
ATOM 1835 N N . LEU A 1 234 ? -75.190 57.372 24.565 1.00 91.29 253 LEU A N 1
ATOM 1836 C CA . LEU A 1 234 ? -74.315 56.323 24.054 1.00 99.59 253 LEU A CA 1
ATOM 1837 C C . LEU A 1 234 ? -73.001 56.881 23.521 1.00 107.08 253 LEU A C 1
ATOM 1838 O O . LEU A 1 234 ? -71.986 56.176 23.512 1.00 112.59 253 LEU A O 1
ATOM 1843 N N . ASN A 1 235 ? -72.997 58.135 23.069 1.00 107.06 254 ASN A N 1
ATOM 1844 C CA . ASN A 1 235 ? -71.748 58.773 22.666 1.00 106.42 254 ASN A CA 1
ATOM 1845 C C . ASN A 1 235 ? -70.781 58.867 23.842 1.00 110.62 254 ASN A C 1
ATOM 1846 O O . ASN A 1 235 ? -69.649 58.367 23.776 1.00 124.12 254 ASN A O 1
ATOM 1851 N N . GLU A 1 236 ? -71.219 59.511 24.935 1.00 100.47 255 GLU A N 1
ATOM 1852 C CA . GLU A 1 236 ? -70.396 59.590 26.142 1.00 95.18 255 GLU A CA 1
ATOM 1853 C C . GLU A 1 236 ? -69.953 58.207 26.604 1.00 87.64 255 GLU A C 1
ATOM 1854 O O . GLU A 1 236 ? -68.825 58.032 27.085 1.00 93.47 255 GLU A O 1
ATOM 1860 N N . LEU A 1 237 ? -70.829 57.211 26.466 1.00 75.72 256 LEU A N 1
ATOM 1861 C CA . LEU A 1 237 ? -70.469 55.843 26.826 1.00 85.79 256 LEU A CA 1
ATOM 1862 C C . LEU A 1 237 ? -69.326 55.327 25.960 1.00 100.92 256 LEU A C 1
ATOM 1863 O O . LEU A 1 237 ? -68.361 54.745 26.469 1.00 111.09 256 LEU A O 1
ATOM 1868 N N . GLN A 1 238 ? -69.423 55.524 24.643 1.00 103.43 257 GLN A N 1
ATOM 1869 C CA . GLN A 1 238 ? -68.369 55.063 23.745 1.00 96.25 257 GLN A CA 1
ATOM 1870 C C . GLN A 1 238 ? -67.042 55.737 24.062 1.00 89.47 257 GLN A C 1
ATOM 1871 O O . GLN A 1 238 ? -65.991 55.085 24.056 1.00 80.08 257 GLN A O 1
ATOM 1877 N N . LYS A 1 239 ? -67.069 57.043 24.343 1.00 85.08 258 LYS A N 1
ATOM 1878 C CA . LYS A 1 239 ? -65.843 57.720 24.756 1.00 87.67 258 LYS A CA 1
ATOM 1879 C C . LYS A 1 239 ? -65.299 57.136 26.054 1.00 94.01 258 LYS A C 1
ATOM 1880 O O . LYS A 1 239 ? -64.074 57.052 26.237 1.00 102.71 258 LYS A O 1
ATOM 1886 N N . LEU A 1 240 ? -66.187 56.703 26.953 1.00 89.21 259 LEU A N 1
ATOM 1887 C CA . LEU A 1 240 ? -65.723 56.031 28.162 1.00 92.74 259 LEU A CA 1
ATOM 1888 C C . LEU A 1 240 ? -65.062 54.697 27.834 1.00 85.24 259 LEU A C 1
ATOM 1889 O O . LEU A 1 240 ? -64.039 54.346 28.429 1.00 78.21 259 LEU A O 1
ATOM 1894 N N . ALA A 1 241 ? -65.616 53.946 26.879 1.00 82.85 260 ALA A N 1
ATOM 1895 C CA . ALA A 1 241 ? -65.002 52.675 26.501 1.00 98.20 260 ALA A CA 1
ATOM 1896 C C . ALA A 1 241 ? -63.644 52.892 25.845 1.00 95.55 260 ALA A C 1
ATOM 1897 O O . ALA A 1 241 ? -62.721 52.086 26.028 1.00 91.61 260 ALA A O 1
ATOM 1899 N N . GLY A 1 242 ? -63.503 53.971 25.072 1.00 78.09 261 GLY A N 1
ATOM 1900 C CA . GLY A 1 242 ? -62.202 54.296 24.511 1.00 70.29 261 GLY A CA 1
ATOM 1901 C C . GLY A 1 242 ? -61.180 54.615 25.584 1.00 78.84 261 GLY A C 1
ATOM 1902 O O . GLY A 1 242 ? -60.077 54.057 25.599 1.00 85.97 261 GLY A O 1
ATOM 1903 N N . LYS A 1 243 ? -61.540 55.514 26.506 1.00 74.28 262 LYS A N 1
ATOM 1904 C CA . LYS A 1 243 ? -60.630 55.849 27.598 1.00 67.93 262 LYS A CA 1
ATOM 1905 C C . LYS A 1 243 ? -60.242 54.609 28.398 1.00 72.70 262 LYS A C 1
ATOM 1906 O O . LYS A 1 243 ? -59.060 54.408 28.713 1.00 77.22 262 LYS A O 1
ATOM 1912 N N . ILE A 1 244 ? -61.220 53.757 28.723 1.00 68.68 263 ILE A N 1
ATOM 1913 C CA . ILE A 1 244 ? -60.922 52.539 29.474 1.00 68.84 263 ILE A CA 1
ATOM 1914 C C . ILE A 1 244 ? -59.967 51.655 28.688 1.00 65.13 263 ILE A C 1
ATOM 1915 O O . ILE A 1 244 ? -59.038 51.066 29.251 1.00 88.17 263 ILE A O 1
ATOM 1920 N N . ASN A 1 245 ? -60.175 51.547 27.374 1.00 74.24 264 ASN A N 1
ATOM 1921 C CA . ASN A 1 245 ? -59.297 50.700 26.575 1.00 79.44 264 ASN A CA 1
ATOM 1922 C C . ASN A 1 245 ? -57.877 51.244 26.535 1.00 71.86 264 ASN A C 1
ATOM 1923 O O . ASN A 1 245 ? -56.920 50.463 26.511 1.00 66.22 264 ASN A O 1
ATOM 1928 N N . TRP A 1 246 ? -57.715 52.570 26.537 1.00 67.31 265 TRP A N 1
ATOM 1929 C CA . TRP A 1 246 ? -56.373 53.139 26.627 1.00 49.62 265 TRP A CA 1
ATOM 1930 C C . TRP A 1 246 ? -55.734 52.812 27.969 1.00 61.56 265 TRP A C 1
ATOM 1931 O O . TRP A 1 246 ? -54.597 52.332 28.028 1.00 71.65 265 TRP A O 1
ATOM 1942 N N . ALA A 1 247 ? -56.455 53.070 29.064 1.00 64.39 266 ALA A N 1
ATOM 1943 C CA . ALA A 1 247 ? -55.933 52.746 30.388 1.00 61.31 266 ALA A CA 1
ATOM 1944 C C . ALA A 1 247 ? -55.668 51.257 30.560 1.00 68.21 266 ALA A C 1
ATOM 1945 O O . ALA A 1 247 ? -54.897 50.872 31.444 1.00 73.25 266 ALA A O 1
ATOM 1947 N N . SER A 1 248 ? -56.293 50.413 29.740 1.00 78.15 267 SER A N 1
ATOM 1948 C CA . SER A 1 248 ? -56.118 48.973 29.849 1.00 77.35 267 SER A CA 1
ATOM 1949 C C . SER A 1 248 ? -54.752 48.509 29.362 1.00 58.11 267 SER A C 1
ATOM 1950 O O . SER A 1 248 ? -54.379 47.360 29.621 1.00 67.86 267 SER A O 1
ATOM 1953 N N . GLN A 1 249 ? -54.000 49.365 28.668 1.00 69.09 268 GLN A N 1
ATOM 1954 C CA . GLN A 1 249 ? -52.661 48.983 28.228 1.00 78.82 268 GLN A CA 1
ATOM 1955 C C . GLN A 1 249 ? -51.659 49.071 29.371 1.00 86.31 268 GLN A C 1
ATOM 1956 O O . GLN A 1 249 ? -50.752 48.237 29.472 1.00 82.20 268 GLN A O 1
ATOM 1962 N N . ALA A 1 250 ? -51.808 50.076 30.234 1.00 77.65 269 ALA A N 1
ATOM 1963 C CA . ALA A 1 250 ? -50.998 50.174 31.441 1.00 74.83 269 ALA A CA 1
ATOM 1964 C C . ALA A 1 250 ? -51.497 49.215 32.519 1.00 105.85 269 ALA A C 1
ATOM 1965 O O . ALA A 1 250 ? -50.765 48.327 32.970 1.00 107.28 269 ALA A O 1
ATOM 1967 N N . ILE A 1 251 ? -52.754 49.377 32.924 1.00 119.69 270 ILE A N 1
ATOM 1968 C CA . ILE A 1 251 ? -53.372 48.670 34.045 1.00 97.71 270 ILE A CA 1
ATOM 1969 C C . ILE A 1 251 ? -53.954 47.348 33.554 1.00 106.42 270 ILE A C 1
ATOM 1970 O O . ILE A 1 251 ? -54.370 47.258 32.391 1.00 116.17 270 ILE A O 1
ATOM 1975 N N . PRO A 1 252 ? -53.988 46.288 34.380 1.00 102.10 271 PRO A N 1
ATOM 1976 C CA . PRO A 1 252 ? -54.730 45.084 33.983 1.00 103.49 271 PRO A CA 1
ATOM 1977 C C . PRO A 1 252 ? -56.169 45.101 34.471 1.00 122.17 271 PRO A C 1
ATOM 1978 O O . PRO A 1 252 ? -56.589 46.038 35.158 1.00 125.71 271 PRO A O 1
ATOM 1982 N N . ASP A 1 253 ? -56.934 44.073 34.100 1.00 135.79 272 ASP A N 1
ATOM 1983 C CA . ASP A 1 253 ? -58.181 43.697 34.763 1.00 145.05 272 ASP A CA 1
ATOM 1984 C C . ASP A 1 253 ? -59.297 44.726 34.614 1.00 137.67 272 ASP A C 1
ATOM 1985 O O . ASP A 1 253 ? -60.201 44.776 35.453 1.00 148.45 272 ASP A O 1
ATOM 1990 N N . LEU A 1 254 ? -59.280 45.549 33.571 1.00 111.44 273 LEU A N 1
ATOM 1991 C CA . LEU A 1 254 ? -60.326 46.543 33.355 1.00 85.12 273 LEU A CA 1
ATOM 1992 C C . LEU A 1 254 ? -61.246 46.037 32.250 1.00 99.17 273 LEU A C 1
ATOM 1993 O O . LEU A 1 254 ? -60.876 46.040 31.072 1.00 97.75 273 LEU A O 1
ATOM 1998 N N . SER A 1 255 ? -62.442 45.601 32.635 1.00 116.26 274 SER A N 1
ATOM 1999 C CA . SER A 1 255 ? -63.389 45.015 31.700 1.00 112.47 274 SER A CA 1
ATOM 2000 C C . SER A 1 255 ? -64.259 46.086 31.052 1.00 98.31 274 SER A C 1
ATOM 2001 O O . SER A 1 255 ? -64.587 47.109 31.660 1.00 88.18 274 SER A O 1
ATOM 2004 N N . ILE A 1 256 ? -64.624 45.836 29.796 1.00 91.52 275 ILE A N 1
ATOM 2005 C CA . ILE A 1 256 ? -65.563 46.665 29.052 1.00 104.90 275 ILE A CA 1
ATOM 2006 C C . ILE A 1 256 ? -66.863 45.942 28.774 1.00 112.59 275 ILE A C 1
ATOM 2007 O O . ILE A 1 256 ? -67.767 46.526 28.160 1.00 124.73 275 ILE A O 1
ATOM 2012 N N . LYS A 1 257 ? -66.995 44.693 29.222 1.00 101.76 276 LYS A N 1
ATOM 2013 C CA . LYS A 1 257 ? -68.000 43.790 28.670 1.00 113.67 276 LYS A CA 1
ATOM 2014 C C . LYS A 1 257 ? -69.408 44.132 29.140 1.00 113.32 276 LYS A C 1
ATOM 2015 O O . LYS A 1 257 ? -70.347 44.141 28.338 1.00 111.68 276 LYS A O 1
ATOM 2021 N N . ALA A 1 258 ? -69.587 44.394 30.436 1.00 118.09 277 ALA A N 1
ATOM 2022 C CA . ALA A 1 258 ? -70.904 44.806 30.907 1.00 108.06 277 ALA A CA 1
ATOM 2023 C C . ALA A 1 258 ? -71.289 46.168 30.346 1.00 91.13 277 ALA A C 1
ATOM 2024 O O . ALA A 1 258 ? -72.476 46.433 30.120 1.00 98.14 277 ALA A O 1
ATOM 2026 N N . LEU A 1 259 ? -70.304 47.038 30.110 1.00 81.61 278 LEU A N 1
ATOM 2027 C CA . LEU A 1 259 ? -70.579 48.349 29.536 1.00 86.87 278 LEU A CA 1
ATOM 2028 C C . LEU A 1 259 ? -70.813 48.272 28.030 1.00 97.27 278 LEU A C 1
ATOM 2029 O O . LEU A 1 259 ? -71.583 49.074 27.492 1.00 92.66 278 LEU A O 1
ATOM 2034 N N . THR A 1 260 ? -70.187 47.317 27.334 1.00 110.66 279 THR A N 1
ATOM 2035 C CA . THR A 1 260 ? -70.492 47.140 25.916 1.00 118.34 279 THR A CA 1
ATOM 2036 C C . THR A 1 260 ? -71.844 46.463 25.722 1.00 125.09 279 THR A C 1
ATOM 2037 O O . THR A 1 260 ? -72.584 46.809 24.794 1.00 131.71 279 THR A O 1
ATOM 2041 N N . ASN A 1 261 ? -72.170 45.489 26.577 1.00 106.53 280 ASN A N 1
ATOM 2042 C CA . ASN A 1 261 ? -73.522 44.938 26.617 1.00 93.15 280 ASN A CA 1
ATOM 2043 C C . ASN A 1 261 ? -74.553 46.040 26.819 1.00 94.53 280 ASN A C 1
ATOM 2044 O O . ASN A 1 261 ? -75.648 45.995 26.246 1.00 91.84 280 ASN A O 1
ATOM 2049 N N . MET A 1 262 ? -74.215 47.041 27.636 1.00 105.32 281 MET A N 1
ATOM 2050 C CA . MET A 1 262 ? -75.109 48.168 27.869 1.00 95.80 281 MET A CA 1
ATOM 2051 C C . MET A 1 262 ? -75.294 49.024 26.622 1.00 98.44 281 MET A C 1
ATOM 2052 O O . MET A 1 262 ? -76.264 49.785 26.546 1.00 100.75 281 MET A O 1
ATOM 2057 N N . MET A 1 263 ? -74.389 48.926 25.653 1.00 114.49 282 MET A N 1
ATOM 2058 C CA . MET A 1 263 ? -74.615 49.487 24.330 1.00 127.48 282 MET A CA 1
ATOM 2059 C C . MET A 1 263 ? -75.329 48.453 23.471 1.00 141.98 282 MET A C 1
ATOM 2060 O O . MET A 1 263 ? -74.949 47.279 23.449 1.00 149.88 282 MET A O 1
ATOM 2065 N N . ARG A 1 264 ? -76.367 48.888 22.769 1.00 151.72 283 ARG A N 1
ATOM 2066 C CA . ARG A 1 264 ? -77.210 47.962 22.021 1.00 156.54 283 ARG A CA 1
ATOM 2067 C C . ARG A 1 264 ? -77.820 48.711 20.841 1.00 163.32 283 ARG A C 1
ATOM 2068 O O . ARG A 1 264 ? -77.330 49.775 20.447 1.00 178.69 283 ARG A O 1
ATOM 2076 N N . GLY A 1 265 ? -78.879 48.141 20.263 1.00 149.92 284 GLY A N 1
ATOM 2077 C CA . GLY A 1 265 ? -79.611 48.757 19.170 1.00 134.15 284 GLY A CA 1
ATOM 2078 C C . GLY A 1 265 ? -80.076 50.159 19.502 1.00 133.71 284 GLY A C 1
ATOM 2079 O O . GLY A 1 265 ? -79.919 50.605 20.642 1.00 137.55 284 GLY A O 1
ATOM 2080 N N . ASN A 1 266 ? -80.656 50.862 18.528 1.00 142.47 285 ASN A N 1
ATOM 2081 C CA . ASN A 1 266 ? -80.887 52.303 18.634 1.00 148.99 285 ASN A CA 1
ATOM 2082 C C . ASN A 1 266 ? -79.542 53.020 18.769 1.00 138.60 285 ASN A C 1
ATOM 2083 O O . ASN A 1 266 ? -79.221 53.637 19.788 1.00 142.76 285 ASN A O 1
ATOM 2088 N N . GLN A 1 267 ? -78.745 52.907 17.700 1.00 128.32 286 GLN A N 1
ATOM 2089 C CA . GLN A 1 267 ? -77.370 53.386 17.586 1.00 105.86 286 GLN A CA 1
ATOM 2090 C C . GLN A 1 267 ? -77.270 54.924 17.635 1.00 102.67 286 GLN A C 1
ATOM 2091 O O . GLN A 1 267 ? -76.173 55.462 17.520 1.00 91.29 286 GLN A O 1
ATOM 2097 N N . ASN A 1 268 ? -78.378 55.634 17.842 1.00 100.22 287 ASN A N 1
ATOM 2098 C CA . ASN A 1 268 ? -78.330 57.076 18.049 1.00 102.89 287 ASN A CA 1
ATOM 2099 C C . ASN A 1 268 ? -77.324 57.419 19.140 1.00 107.59 287 ASN A C 1
ATOM 2100 O O . ASN A 1 268 ? -77.376 56.875 20.246 1.00 99.91 287 ASN A O 1
ATOM 2105 N N . LEU A 1 269 ? -76.394 58.314 18.812 1.00 116.66 288 LEU A N 1
ATOM 2106 C CA . LEU A 1 269 ? -75.362 58.735 19.748 1.00 117.17 288 LEU A CA 1
ATOM 2107 C C . LEU A 1 269 ? -75.814 59.879 20.647 1.00 120.19 288 LEU A C 1
ATOM 2108 O O . LEU A 1 269 ? -75.031 60.338 21.484 1.00 120.06 288 LEU A O 1
ATOM 2113 N N . ASN A 1 270 ? -77.053 60.348 20.503 1.00 122.00 289 ASN A N 1
ATOM 2114 C CA . ASN A 1 270 ? -77.663 61.221 21.494 1.00 120.00 289 ASN A CA 1
ATOM 2115 C C . ASN A 1 270 ? -78.841 60.563 22.199 1.00 109.43 289 ASN A C 1
ATOM 2116 O O . ASN A 1 270 ? -79.473 61.199 23.050 1.00 104.32 289 ASN A O 1
ATOM 2121 N N . SER A 1 271 ? -79.149 59.309 21.868 1.00 86.48 290 SER A N 1
ATOM 2122 C CA . SER A 1 271 ? -79.978 58.477 22.725 1.00 92.01 290 SER A CA 1
ATOM 2123 C C . SER A 1 271 ? -79.211 58.175 24.007 1.00 104.88 290 SER A C 1
ATOM 2124 O O . SER A 1 271 ? -78.053 58.551 24.162 1.00 110.45 290 SER A O 1
ATOM 2127 N N . THR A 1 272 ? -79.845 57.471 24.941 1.00 106.62 291 THR A N 1
ATOM 2128 C CA . THR A 1 272 ? -79.215 57.184 26.223 1.00 101.43 291 THR A CA 1
ATOM 2129 C C . THR A 1 272 ? -79.349 55.708 26.570 1.00 95.50 291 THR A C 1
ATOM 2130 O O . THR A 1 272 ? -80.029 54.939 25.887 1.00 94.41 291 THR A O 1
ATOM 2134 N N . ARG A 1 273 ? -78.662 55.325 27.644 1.00 86.11 292 ARG A N 1
ATOM 2135 C CA . ARG A 1 273 ? -78.888 54.074 28.350 1.00 81.23 292 ARG A CA 1
ATOM 2136 C C . ARG A 1 273 ? -79.041 54.387 29.832 1.00 85.71 292 ARG A C 1
ATOM 2137 O O . ARG A 1 273 ? -78.880 55.530 30.273 1.00 74.38 292 ARG A O 1
ATOM 2145 N N . GLN A 1 274 ? -79.353 53.357 30.606 1.00 89.15 293 GLN A N 1
ATOM 2146 C CA . GLN A 1 274 ? -79.425 53.466 32.053 1.00 94.56 293 GLN A CA 1
ATOM 2147 C C . GLN A 1 274 ? -78.450 52.469 32.662 1.00 84.53 293 GLN A C 1
ATOM 2148 O O . GLN A 1 274 ? -78.306 51.344 32.168 1.00 78.07 293 GLN A O 1
ATOM 2154 N N . TRP A 1 275 ? -77.778 52.888 33.732 1.00 65.97 294 TRP A N 1
ATOM 2155 C CA . TRP A 1 275 ? -76.675 52.117 34.297 1.00 78.24 294 TRP A CA 1
ATOM 2156 C C . TRP A 1 275 ? -77.181 50.792 34.855 1.00 83.36 294 TRP A C 1
ATOM 2157 O O . TRP A 1 275 ? -77.854 50.762 35.890 1.00 93.89 294 TRP A O 1
ATOM 2168 N N . THR A 1 276 ? -76.858 49.695 34.176 1.00 76.34 295 THR A N 1
ATOM 2169 C CA . THR A 1 276 ? -76.978 48.393 34.810 1.00 83.64 295 THR A CA 1
ATOM 2170 C C . THR A 1 276 ? -75.973 48.298 35.958 1.00 92.45 295 THR A C 1
ATOM 2171 O O . THR A 1 276 ? -74.990 49.041 36.020 1.00 99.37 295 THR A O 1
ATOM 2175 N N . LYS A 1 277 ? -76.237 47.377 36.886 1.00 104.50 296 LYS A N 1
ATOM 2176 C CA . LYS A 1 277 ? -75.489 47.369 38.140 1.00 113.27 296 LYS A CA 1
ATOM 2177 C C . LYS A 1 277 ? -74.033 46.959 37.935 1.00 115.15 296 LYS A C 1
ATOM 2178 O O . LYS A 1 277 ? -73.134 47.498 38.591 1.00 117.28 296 LYS A O 1
ATOM 2184 N N . GLU A 1 278 ? -73.776 46.013 37.029 1.00 116.66 297 GLU A N 1
ATOM 2185 C CA . GLU A 1 278 ? -72.411 45.534 36.824 1.00 116.90 297 GLU A CA 1
ATOM 2186 C C . GLU A 1 278 ? -71.574 46.556 36.063 1.00 114.84 297 GLU A C 1
ATOM 2187 O O . GLU A 1 278 ? -70.405 46.801 36.405 1.00 121.27 297 GLU A O 1
ATOM 2193 N N . ALA A 1 279 ? -72.160 47.174 35.041 1.00 97.25 298 ALA A N 1
ATOM 2194 C CA . ALA A 1 279 ? -71.470 48.158 34.224 1.00 94.09 298 ALA A CA 1
ATOM 2195 C C . ALA A 1 279 ? -71.491 49.556 34.824 1.00 99.35 298 ALA A C 1
ATOM 2196 O O . ALA A 1 279 ? -71.223 50.524 34.109 1.00 105.68 298 ALA A O 1
ATOM 2198 N N . ARG A 1 280 ? -71.851 49.694 36.097 1.00 94.08 299 ARG A N 1
ATOM 2199 C CA . ARG A 1 280 ? -71.420 50.852 36.864 1.00 82.63 299 ARG A CA 1
ATOM 2200 C C . ARG A 1 280 ? -70.216 50.531 37.726 1.00 100.01 299 ARG A C 1
ATOM 2201 O O . ARG A 1 280 ? -69.347 51.389 37.917 1.00 103.44 299 ARG A O 1
ATOM 2209 N N . LEU A 1 281 ? -70.136 49.296 38.223 1.00 103.54 300 LEU A N 1
ATOM 2210 C CA . LEU A 1 281 ? -68.980 48.896 39.009 1.00 105.02 300 LEU A CA 1
ATOM 2211 C C . LEU A 1 281 ? -67.737 48.771 38.144 1.00 105.87 300 LEU A C 1
ATOM 2212 O O . LEU A 1 281 ? -66.630 49.059 38.615 1.00 113.05 300 LEU A O 1
ATOM 2217 N N . GLU A 1 282 ? -67.891 48.358 36.882 1.00 98.03 301 GLU A N 1
ATOM 2218 C CA . GLU A 1 282 ? -66.752 48.403 35.968 1.00 74.58 301 GLU A CA 1
ATOM 2219 C C . GLU A 1 282 ? -66.245 49.832 35.796 1.00 65.25 301 GLU A C 1
ATOM 2220 O O . GLU A 1 282 ? -65.043 50.097 35.911 1.00 76.20 301 GLU A O 1
ATOM 2226 N N . VAL A 1 283 ? -67.158 50.771 35.536 1.00 61.26 302 VAL A N 1
ATOM 2227 C CA . VAL A 1 283 ? -66.766 52.151 35.261 1.00 64.53 302 VAL A CA 1
ATOM 2228 C C . VAL A 1 283 ? -66.208 52.832 36.505 1.00 66.44 302 VAL A C 1
ATOM 2229 O O . VAL A 1 283 ? -65.377 53.743 36.400 1.00 56.40 302 VAL A O 1
ATOM 2233 N N . GLN A 1 284 ? -66.649 52.420 37.694 1.00 81.41 303 GLN A N 1
ATOM 2234 C CA . GLN A 1 284 ? -66.119 53.009 38.919 1.00 88.97 303 GLN A CA 1
ATOM 2235 C C . GLN A 1 284 ? -64.762 52.415 39.277 1.00 94.72 303 GLN A C 1
ATOM 2236 O O . GLN A 1 284 ? -63.855 53.140 39.708 1.00 121.80 303 GLN A O 1
ATOM 2242 N N . LYS A 1 285 ? -64.612 51.101 39.105 1.00 72.79 304 LYS A N 1
ATOM 2243 C CA . LYS A 1 285 ? -63.309 50.464 39.272 1.00 79.41 304 LYS A CA 1
ATOM 2244 C C . LYS A 1 285 ? -62.273 51.108 38.359 1.00 75.83 304 LYS A C 1
ATOM 2245 O O . LYS A 1 285 ? -61.217 51.574 38.816 1.00 84.87 304 LYS A O 1
ATOM 2251 N N . ALA A 1 286 ? -62.572 51.163 37.058 1.00 70.20 305 ALA A N 1
ATOM 2252 C CA . ALA A 1 286 ? -61.691 51.862 36.133 1.00 69.91 305 ALA A CA 1
ATOM 2253 C C . ALA A 1 286 ? -61.522 53.324 36.516 1.00 75.93 305 ALA A C 1
ATOM 2254 O O . ALA A 1 286 ? -60.448 53.897 36.300 1.00 79.18 305 ALA A O 1
ATOM 2256 N N . LYS A 1 287 ? -62.557 53.940 37.097 1.00 86.91 306 LYS A N 1
ATOM 2257 C CA . LYS A 1 287 ? -62.473 55.359 37.436 1.00 82.92 306 LYS A CA 1
ATOM 2258 C C . LYS A 1 287 ? -61.423 55.612 38.509 1.00 97.94 306 LYS A C 1
ATOM 2259 O O . LYS A 1 287 ? -60.658 56.578 38.417 1.00 109.70 306 LYS A O 1
ATOM 2265 N N . LYS A 1 288 ? -61.376 54.760 39.543 1.00 104.27 307 LYS A N 1
ATOM 2266 C CA . LYS A 1 288 ? -60.381 54.960 40.594 1.00 107.08 307 LYS A CA 1
ATOM 2267 C C . LYS A 1 288 ? -59.007 54.497 40.142 1.00 103.52 307 LYS A C 1
ATOM 2268 O O . LYS A 1 288 ? -57.990 55.073 40.541 1.00 108.84 307 LYS A O 1
ATOM 2274 N N . ALA A 1 289 ? -58.951 53.460 39.313 1.00 103.24 308 ALA A N 1
ATOM 2275 C CA . ALA A 1 289 ? -57.668 53.040 38.758 1.00 83.54 308 ALA A CA 1
ATOM 2276 C C . ALA A 1 289 ? -57.021 54.165 37.955 1.00 73.12 308 ALA A C 1
ATOM 2277 O O . ALA A 1 289 ? -55.838 54.480 38.140 1.00 85.62 308 ALA A O 1
ATOM 2279 N N . ILE A 1 290 ? -57.797 54.803 37.077 1.00 69.38 309 ILE A N 1
ATOM 2280 C CA . ILE A 1 290 ? -57.262 55.855 36.216 1.00 73.19 309 ILE A CA 1
ATOM 2281 C C . ILE A 1 290 ? -56.819 57.056 37.045 1.00 86.70 309 ILE A C 1
ATOM 2282 O O . ILE A 1 290 ? -55.682 57.528 36.921 1.00 93.98 309 ILE A O 1
ATOM 2287 N N . GLU A 1 291 ? -57.707 57.574 37.893 1.00 96.43 310 GLU A N 1
ATOM 2288 C CA . GLU A 1 291 ? -57.313 58.607 38.839 1.00 105.14 310 GLU A CA 1
ATOM 2289 C C . GLU A 1 291 ? -56.271 58.040 39.805 1.00 111.34 310 GLU A C 1
ATOM 2290 O O . GLU A 1 291 ? -56.061 56.827 39.887 1.00 110.54 310 GLU A O 1
ATOM 2296 N N . GLU A 1 292 ? -55.605 58.931 40.539 1.00 120.33 311 GLU A N 1
ATOM 2297 C CA . GLU A 1 292 ? -54.469 58.546 41.378 1.00 132.58 311 GLU A CA 1
ATOM 2298 C C . GLU A 1 292 ? -53.446 57.780 40.534 1.00 134.64 311 GLU A C 1
ATOM 2299 O O . GLU A 1 292 ? -53.211 56.582 40.697 1.00 123.70 311 GLU A O 1
ATOM 2301 N N . GLN A 1 293 ? -52.860 58.533 39.605 1.00 144.45 312 GLN A N 1
ATOM 2302 C CA . GLN A 1 293 ? -52.243 57.978 38.408 1.00 141.62 312 GLN A CA 1
ATOM 2303 C C . GLN A 1 293 ? -51.061 57.064 38.722 1.00 123.24 312 GLN A C 1
ATOM 2304 O O . GLN A 1 293 ? -50.440 57.129 39.788 1.00 115.94 312 GLN A O 1
ATOM 2310 N N . VAL A 1 294 ? -50.765 56.203 37.753 1.00 108.41 313 VAL A N 1
ATOM 2311 C CA . VAL A 1 294 ? -49.604 55.330 37.764 1.00 108.53 313 VAL A CA 1
ATOM 2312 C C . VAL A 1 294 ? -48.669 55.788 36.652 1.00 105.79 313 VAL A C 1
ATOM 2313 O O . VAL A 1 294 ? -49.083 56.411 35.668 1.00 110.79 313 VAL A O 1
ATOM 2317 N N . GLN A 1 295 ? -47.385 55.483 36.816 1.00 81.99 314 GLN A N 1
ATOM 2318 C CA . GLN A 1 295 ? -46.385 55.831 35.819 1.00 63.39 314 GLN A CA 1
ATOM 2319 C C . GLN A 1 295 ? -45.493 54.623 35.564 1.00 54.60 314 GLN A C 1
ATOM 2320 O O . GLN A 1 295 ? -45.141 53.894 36.496 1.00 47.92 314 GLN A O 1
ATOM 2326 N N . LEU A 1 296 ? -45.161 54.386 34.294 1.00 66.04 315 LEU A N 1
ATOM 2327 C CA . LEU A 1 296 ? -44.400 53.207 33.903 1.00 41.75 315 LEU A CA 1
ATOM 2328 C C . LEU A 1 296 ? -43.236 53.587 32.999 1.00 41.46 315 LEU A C 1
ATOM 2329 O O . LEU A 1 296 ? -43.125 54.723 32.526 1.00 46.83 315 LEU A O 1
ATOM 2334 N N . GLY A 1 297 ? -42.362 52.603 32.756 1.00 26.73 316 GLY A N 1
ATOM 2335 C CA . GLY A 1 297 ? -41.065 52.856 32.172 1.00 26.70 316 GLY A CA 1
ATOM 2336 C C . GLY A 1 297 ? -40.957 52.488 30.701 1.00 33.34 316 GLY A C 1
ATOM 2337 O O . GLY A 1 297 ? -41.850 51.896 30.102 1.00 45.41 316 GLY A O 1
ATOM 2338 N N . TYR A 1 298 ? -39.822 52.865 30.125 1.00 41.71 317 TYR A N 1
ATOM 2339 C CA . TYR A 1 298 ? -39.467 52.510 28.762 1.00 30.67 317 TYR A CA 1
ATOM 2340 C C . TYR A 1 298 ? -38.474 51.355 28.772 1.00 27.56 317 TYR A C 1
ATOM 2341 O O . TYR A 1 298 ? -37.749 51.150 29.747 1.00 43.67 317 TYR A O 1
ATOM 2350 N N . TYR A 1 299 ? -38.449 50.596 27.678 1.00 47.81 318 TYR A N 1
ATOM 2351 C CA . TYR A 1 299 ? -37.591 49.421 27.613 1.00 38.86 318 TYR A CA 1
ATOM 2352 C C . TYR A 1 299 ? -36.137 49.824 27.422 1.00 49.90 318 TYR A C 1
ATOM 2353 O O . TYR A 1 299 ? -35.818 50.713 26.626 1.00 54.26 318 TYR A O 1
ATOM 2362 N N . ASP A 1 300 ? -35.254 49.151 28.161 1.00 55.83 319 ASP A N 1
ATOM 2363 C CA . ASP A 1 300 ? -33.814 49.386 28.147 1.00 51.63 319 ASP A CA 1
ATOM 2364 C C . ASP A 1 300 ? -33.145 48.193 27.478 1.00 60.24 319 ASP A C 1
ATOM 2365 O O . ASP A 1 300 ? -32.874 47.179 28.137 1.00 64.34 319 ASP A O 1
ATOM 2370 N N . PRO A 1 301 ? -32.862 48.256 26.173 1.00 62.31 320 PRO A N 1
ATOM 2371 C CA . PRO A 1 301 ? -32.320 47.074 25.481 1.00 43.95 320 PRO A CA 1
ATOM 2372 C C . PRO A 1 301 ? -31.013 46.567 26.062 1.00 53.95 320 PRO A C 1
ATOM 2373 O O . PRO A 1 301 ? -30.656 45.406 25.825 1.00 66.80 320 PRO A O 1
ATOM 2377 N N . SER A 1 302 ? -30.297 47.388 26.828 1.00 44.64 321 SER A N 1
ATOM 2378 C CA . SER A 1 302 ? -29.043 46.990 27.446 1.00 41.07 321 SER A CA 1
ATOM 2379 C C . SER A 1 302 ? -29.241 46.306 28.795 1.00 56.18 321 SER A C 1
ATOM 2380 O O . SER A 1 302 ? -28.299 46.239 29.594 1.00 64.61 321 SER A O 1
ATOM 2383 N N . LYS A 1 303 ? -30.440 45.801 29.069 1.00 59.31 322 LYS A N 1
ATOM 2384 C CA . LYS A 1 303 ? -30.744 45.206 30.359 1.00 54.00 322 LYS A CA 1
ATOM 2385 C C . LYS A 1 303 ? -31.571 43.948 30.156 1.00 61.92 322 LYS A C 1
ATOM 2386 O O . LYS A 1 303 ? -32.294 43.811 29.166 1.00 72.89 322 LYS A O 1
ATOM 2392 N N . GLU A 1 304 ? -31.455 43.031 31.110 1.00 63.46 323 GLU A N 1
ATOM 2393 C CA . GLU A 1 304 ? -32.277 41.833 31.079 1.00 72.76 323 GLU A CA 1
ATOM 2394 C C . GLU A 1 304 ? -33.749 42.198 31.228 1.00 63.04 323 GLU A C 1
ATOM 2395 O O . GLU A 1 304 ? -34.109 43.125 31.959 1.00 67.84 323 GLU A O 1
ATOM 2401 N N . LEU A 1 305 ? -34.594 41.477 30.504 1.00 67.18 324 LEU A N 1
ATOM 2402 C CA . LEU A 1 305 ? -36.038 41.631 30.581 1.00 56.38 324 LEU A CA 1
ATOM 2403 C C . LEU A 1 305 ? -36.605 40.528 31.462 1.00 56.21 324 LEU A C 1
ATOM 2404 O O . LEU A 1 305 ? -36.126 39.390 31.434 1.00 66.96 324 LEU A O 1
ATOM 2409 N N . TYR A 1 306 ? -37.618 40.867 32.255 1.00 62.95 325 TYR A N 1
ATOM 2410 C CA . TYR A 1 306 ? -38.193 39.909 33.185 1.00 58.70 325 TYR A CA 1
ATOM 2411 C C . TYR A 1 306 ? -39.709 39.969 33.140 1.00 55.04 325 TYR A C 1
ATOM 2412 O O . TYR A 1 306 ? -40.308 41.028 32.918 1.00 42.48 325 TYR A O 1
ATOM 2421 N N . ALA A 1 307 ? -40.317 38.807 33.352 1.00 42.01 326 ALA A N 1
ATOM 2422 C CA . ALA A 1 307 ? -41.737 38.687 33.643 1.00 41.27 326 ALA A CA 1
ATOM 2423 C C . ALA A 1 307 ? -41.859 37.922 34.949 1.00 37.34 326 ALA A C 1
ATOM 2424 O O . ALA A 1 307 ? -41.356 36.798 35.061 1.00 59.78 326 ALA A O 1
ATOM 2426 N N . LYS A 1 308 ? -42.491 38.537 35.941 1.00 43.20 327 LYS A N 1
ATOM 2427 C CA . LYS A 1 308 ? -42.695 37.907 37.237 1.00 58.02 327 LYS A CA 1
ATOM 2428 C C . LYS A 1 308 ? -44.174 37.606 37.407 1.00 62.00 327 LYS A C 1
ATOM 2429 O O . LYS A 1 308 ? -45.015 38.510 37.290 1.00 60.56 327 LYS A O 1
ATOM 2435 N N . LEU A 1 309 ? -44.480 36.332 37.650 1.00 55.04 328 LEU A N 1
ATOM 2436 C CA . LEU A 1 309 ? -45.817 35.904 38.030 1.00 54.12 328 LEU A CA 1
ATOM 2437 C C . LEU A 1 309 ? -45.950 36.007 39.545 1.00 60.22 328 LEU A C 1
ATOM 2438 O O . LEU A 1 309 ? -45.155 35.422 40.287 1.00 65.63 328 LEU A O 1
ATOM 2443 N N . SER A 1 310 ? -46.931 36.774 39.995 1.00 63.71 329 SER A N 1
ATOM 2444 C CA . SER A 1 310 ? -47.348 36.819 41.384 1.00 71.02 329 SER A CA 1
ATOM 2445 C C . SER A 1 310 ? -48.719 36.173 41.517 1.00 71.13 329 SER A C 1
ATOM 2446 O O . SER A 1 310 ? -49.505 36.109 40.561 1.00 59.18 329 SER A O 1
ATOM 2449 N N . LEU A 1 311 ? -49.002 35.713 42.732 1.00 87.92 330 LEU A N 1
ATOM 2450 C CA . LEU A 1 311 ? -50.162 34.879 43.014 1.00 87.07 330 LEU A CA 1
ATOM 2451 C C . LEU A 1 311 ? -50.888 35.425 44.232 1.00 88.87 330 LEU A C 1
ATOM 2452 O O . LEU A 1 311 ? -50.293 35.556 45.306 1.00 93.96 330 LEU A O 1
ATOM 2457 N N . VAL A 1 312 ? -52.167 35.741 44.061 1.00 85.17 331 VAL A N 1
ATOM 2458 C CA . VAL A 1 312 ? -53.110 35.808 45.171 1.00 84.34 331 VAL A CA 1
ATOM 2459 C C . VAL A 1 312 ? -54.472 35.413 44.625 1.00 117.24 331 VAL A C 1
ATOM 2460 O O . VAL A 1 312 ? -54.813 35.727 43.480 1.00 130.25 331 VAL A O 1
ATOM 2464 N N . GLY A 1 313 ? -55.226 34.674 45.430 1.00 122.27 332 GLY A N 1
ATOM 2465 C CA . GLY A 1 313 ? -56.405 33.999 44.949 1.00 121.97 332 GLY A CA 1
ATOM 2466 C C . GLY A 1 313 ? -56.010 32.796 44.118 1.00 119.87 332 GLY A C 1
ATOM 2467 O O . GLY A 1 313 ? -55.008 32.814 43.396 1.00 126.73 332 GLY A O 1
ATOM 2468 N N . PRO A 1 314 ? -56.788 31.720 44.201 1.00 107.10 333 PRO A N 1
ATOM 2469 C CA . PRO A 1 314 ? -56.498 30.522 43.403 1.00 99.08 333 PRO A CA 1
ATOM 2470 C C . PRO A 1 314 ? -57.089 30.542 42.001 1.00 91.58 333 PRO A C 1
ATOM 2471 O O . PRO A 1 314 ? -57.004 29.527 41.303 1.00 102.32 333 PRO A O 1
ATOM 2475 N N . HIS A 1 315 ? -57.670 31.666 41.576 1.00 70.71 334 HIS A N 1
ATOM 2476 C CA . HIS A 1 315 ? -58.350 31.757 40.290 1.00 96.37 334 HIS A CA 1
ATOM 2477 C C . HI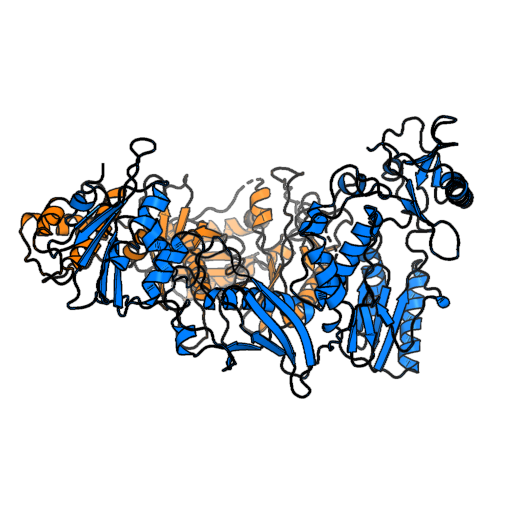S A 1 315 ? -57.839 32.922 39.453 1.00 101.82 334 HIS A C 1
ATOM 2478 O O . HIS A 1 315 ? -58.561 33.414 38.580 1.00 96.89 334 HIS A O 1
ATOM 2485 N N . GLN A 1 316 ? -56.612 33.374 39.703 1.00 99.76 335 GLN A N 1
ATOM 2486 C CA . GLN A 1 316 ? -56.055 34.516 38.990 1.00 77.39 335 GLN A CA 1
ATOM 2487 C C . GLN A 1 316 ? -54.551 34.530 39.200 1.00 74.10 335 GLN A C 1
ATOM 2488 O O . GLN A 1 316 ? -54.082 34.380 40.332 1.00 80.56 335 GLN A O 1
ATOM 2494 N N . ILE A 1 317 ? -53.804 34.698 38.112 1.00 66.64 336 ILE A N 1
ATOM 2495 C CA . ILE A 1 317 ? -52.357 34.875 38.159 1.00 60.53 336 ILE A CA 1
ATOM 2496 C C . ILE A 1 317 ? -52.052 36.270 37.636 1.00 67.30 336 ILE A C 1
ATOM 2497 O O . ILE A 1 317 ? -52.433 36.610 36.508 1.00 59.99 336 ILE A O 1
ATOM 2502 N N . SER A 1 318 ? -51.376 37.078 38.444 1.00 72.90 337 SER A N 1
ATOM 2503 C CA . SER A 1 318 ? -50.978 38.403 37.994 1.00 81.08 337 SER A CA 1
ATOM 2504 C C . SER A 1 318 ? -49.525 38.364 37.546 1.00 75.52 337 SER A C 1
ATOM 2505 O O . SER A 1 318 ? -48.755 37.507 37.977 1.00 83.35 337 SER A O 1
ATOM 2508 N N . TYR A 1 319 ? -49.155 39.272 36.649 1.00 51.46 338 TYR A N 1
ATOM 2509 C CA . TYR A 1 319 ? -47.767 39.302 36.218 1.00 56.32 338 TYR A CA 1
ATOM 2510 C C . TYR A 1 319 ? -47.353 40.715 35.851 1.00 48.30 338 TYR A C 1
ATOM 2511 O O . TYR A 1 319 ? -48.182 41.546 35.455 1.00 51.92 338 TYR A O 1
ATOM 2520 N N . GLN A 1 320 ? -46.048 40.964 35.969 1.00 46.18 339 GLN A N 1
ATOM 2521 C CA . GLN A 1 320 ? -45.446 42.208 35.514 1.00 37.68 339 GLN A CA 1
ATOM 2522 C C . GLN A 1 320 ? -44.289 41.917 34.567 1.00 45.20 339 GLN A C 1
ATOM 2523 O O . GLN A 1 320 ? -43.479 41.016 34.808 1.00 46.87 339 GLN A O 1
ATOM 2529 N N . VAL A 1 321 ? -44.239 42.671 33.475 1.00 58.76 340 VAL A N 1
ATOM 2530 C CA . VAL A 1 321 ? -43.075 42.744 32.603 1.00 63.74 340 VAL A CA 1
ATOM 2531 C C . VAL A 1 321 ? -42.293 43.987 33.005 1.00 51.29 340 VAL A C 1
ATOM 2532 O O . VAL A 1 321 ? -42.823 45.110 32.966 1.00 54.02 340 VAL A O 1
ATOM 2536 N N . TYR A 1 322 ? -41.037 43.777 33.397 1.00 30.32 341 TYR A N 1
ATOM 2537 C CA . TYR A 1 322 ? -40.248 44.792 34.078 1.00 38.15 341 TYR A CA 1
ATOM 2538 C C . TYR A 1 322 ? -38.763 44.479 33.930 1.00 41.55 341 TYR A C 1
ATOM 2539 O O . TYR A 1 322 ? -38.367 43.385 33.516 1.00 42.18 341 TYR A O 1
ATOM 2548 N N . GLN A 1 323 ? -37.945 45.469 34.273 1.00 54.57 342 GLN A N 1
ATOM 2549 C CA . GLN A 1 323 ? -36.499 45.321 34.329 1.00 44.70 342 GLN A CA 1
ATOM 2550 C C . GLN A 1 323 ? -36.011 45.789 35.689 1.00 49.02 342 GLN A C 1
ATOM 2551 O O . GLN A 1 323 ? -36.738 46.450 36.435 1.00 52.70 342 GLN A O 1
ATOM 2557 N N . LYS A 1 324 ? -34.767 45.445 36.001 1.00 45.90 343 LYS A N 1
ATOM 2558 C CA . LYS A 1 324 ? -34.276 45.524 37.366 1.00 33.81 343 LYS A CA 1
ATOM 2559 C C . LYS A 1 324 ? -33.205 46.594 37.531 1.00 59.20 343 LYS A C 1
ATOM 2560 O O . LYS A 1 324 ? -32.657 47.143 36.571 1.00 70.88 343 LYS A O 1
ATOM 2566 N N . ASP A 1 325 ? -32.917 46.849 38.800 1.00 70.34 344 ASP A N 1
ATOM 2567 C CA . ASP A 1 325 ? -32.000 47.792 39.424 1.00 70.98 344 ASP A CA 1
ATOM 2568 C C . ASP A 1 325 ? -32.221 49.251 39.044 1.00 77.22 344 ASP A C 1
ATOM 2569 O O . ASP A 1 325 ? -31.245 49.993 38.868 1.00 61.71 344 ASP A O 1
ATOM 2574 N N . PRO A 1 326 ? -33.468 49.685 38.812 1.00 106.33 345 PRO A N 1
ATOM 2575 C CA . PRO A 1 326 ? -34.229 50.612 39.649 1.00 107.30 345 PRO A CA 1
ATOM 2576 C C . PRO A 1 326 ? -35.597 49.951 39.966 1.00 126.60 345 PRO A C 1
ATOM 2577 O O . PRO A 1 326 ? -36.407 50.505 40.712 1.00 164.91 345 PRO A O 1
ATOM 2581 N N . GLU A 1 327 ? -35.806 48.753 39.431 1.00 68.50 346 GLU A N 1
ATOM 2582 C CA . GLU A 1 327 ? -37.126 48.152 39.281 1.00 73.30 346 GLU A CA 1
ATOM 2583 C C . GLU A 1 327 ? -38.053 49.074 38.475 1.00 71.75 346 GLU A C 1
ATOM 2584 O O . GLU A 1 327 ? -38.885 49.824 38.999 1.00 69.55 346 GLU A O 1
ATOM 2590 N N . LYS A 1 328 ? -37.780 49.103 37.178 1.00 61.97 347 LYS A N 1
ATOM 2591 C CA . LYS A 1 328 ? -38.657 49.761 36.211 1.00 49.68 347 LYS A CA 1
ATOM 2592 C C . LYS A 1 328 ? -39.720 48.767 35.759 1.00 64.33 347 LYS A C 1
ATOM 2593 O O . LYS A 1 328 ? -39.385 47.648 35.367 1.00 63.92 347 LYS A O 1
ATOM 2599 N N . ILE A 1 329 ? -40.995 49.154 35.855 1.00 61.08 348 ILE A N 1
ATOM 2600 C CA . ILE A 1 329 ? -42.110 48.314 35.411 1.00 48.14 348 ILE A CA 1
ATOM 2601 C C . ILE A 1 329 ? -42.535 48.743 34.014 1.00 41.63 348 ILE A C 1
ATOM 2602 O O . ILE A 1 329 ? -42.843 49.920 33.781 1.00 37.91 348 ILE A O 1
ATOM 2607 N N . LEU A 1 330 ? -42.592 47.782 33.090 1.00 43.24 349 LEU A N 1
ATOM 2608 C CA . LEU A 1 330 ? -42.958 48.080 31.708 1.00 48.50 349 LEU A CA 1
ATOM 2609 C C . LEU A 1 330 ? -44.457 47.939 31.462 1.00 54.30 349 LEU A C 1
ATOM 2610 O O . LEU A 1 330 ? -45.074 48.838 30.880 1.00 50.16 349 LEU A O 1
ATOM 2615 N N . TRP A 1 331 ? -45.058 46.829 31.892 1.00 50.37 350 TRP A N 1
ATOM 2616 C CA . TRP A 1 331 ? -46.516 46.742 31.859 1.00 42.84 350 TRP A CA 1
ATOM 2617 C C . TRP A 1 331 ? -46.981 45.581 32.725 1.00 54.63 350 TRP A C 1
ATOM 2618 O O . TRP A 1 331 ? -46.196 44.708 33.100 1.00 58.08 350 TRP A O 1
ATOM 2629 N N . TYR A 1 332 ? -48.273 45.583 33.039 1.00 62.13 351 TYR A N 1
ATOM 2630 C CA . TYR A 1 332 ? -48.886 44.540 33.851 1.00 54.23 351 TYR A CA 1
ATOM 2631 C C . TYR A 1 332 ? -49.866 43.721 33.022 1.00 51.04 351 TYR A C 1
ATOM 2632 O O . TYR A 1 332 ? -50.276 44.108 31.924 1.00 58.31 351 TYR A O 1
ATOM 2641 N N . GLY A 1 333 ? -50.263 42.585 33.585 1.00 45.86 352 GLY A N 1
ATOM 2642 C CA . GLY A 1 333 ? -51.288 41.777 32.951 1.00 59.30 352 GLY A CA 1
ATOM 2643 C C . GLY A 1 333 ? -51.788 40.718 33.903 1.00 65.49 352 GLY A C 1
ATOM 2644 O O . GLY A 1 333 ? -51.162 40.422 34.924 1.00 68.45 352 GLY A O 1
ATOM 2645 N N . LYS A 1 334 ? -52.934 40.142 33.546 1.00 74.29 353 LYS A N 1
ATOM 2646 C CA . LYS A 1 334 ? -53.558 39.096 34.342 1.00 69.68 353 LYS A CA 1
ATOM 2647 C C . LYS A 1 334 ? -53.888 37.905 33.454 1.00 70.30 353 LYS A C 1
ATOM 2648 O O . LYS A 1 334 ? -54.044 38.032 32.237 1.00 74.81 353 LYS A O 1
ATOM 2654 N N . MET A 1 335 ? -53.982 36.738 34.085 1.00 86.82 354 MET A N 1
ATOM 2655 C CA . MET A 1 335 ? -54.510 35.528 33.462 1.00 83.15 354 MET A CA 1
ATOM 2656 C C . MET A 1 335 ? -55.506 34.918 34.438 1.00 72.83 354 MET A C 1
ATOM 2657 O O . MET A 1 335 ? -55.120 34.469 35.523 1.00 69.47 354 MET A O 1
ATOM 2662 N N . SER A 1 336 ? -56.780 34.919 34.065 1.00 70.39 355 SER A N 1
ATOM 2663 C CA . SER A 1 336 ? -57.837 34.453 34.946 1.00 66.90 355 SER A CA 1
ATOM 2664 C C . SER A 1 336 ? -58.075 32.958 34.769 1.00 77.85 355 SER A C 1
ATOM 2665 O O . SER A 1 336 ? -57.741 32.365 33.740 1.00 77.29 355 SER A O 1
ATOM 2668 N N . ARG A 1 337 ? -58.660 32.353 35.799 1.00 93.85 356 ARG A N 1
ATOM 2669 C CA . ARG A 1 337 ? -59.054 30.955 35.730 1.00 85.97 356 ARG A CA 1
ATOM 2670 C C . ARG A 1 337 ? -60.204 30.781 34.742 1.00 72.97 356 ARG A C 1
ATOM 2671 O O . ARG A 1 337 ? -60.922 31.727 34.406 1.00 72.88 356 ARG A O 1
ATOM 2679 N N . GLN A 1 338 ? -60.370 29.551 34.268 1.00 79.32 357 GLN A N 1
ATOM 2680 C CA . GLN A 1 338 ? -61.481 29.183 33.401 1.00 82.73 357 GLN A CA 1
ATOM 2681 C C . GLN A 1 338 ? -62.492 28.394 34.222 1.00 104.02 357 GLN A C 1
ATOM 2682 O O . GLN A 1 338 ? -62.160 27.339 34.775 1.00 102.81 357 GLN A O 1
ATOM 2688 N N . LYS A 1 339 ? -63.722 28.911 34.301 1.00 118.09 358 LYS A N 1
ATOM 2689 C CA . LYS A 1 339 ? -64.722 28.333 35.195 1.00 127.22 358 LYS A CA 1
ATOM 2690 C C . LYS A 1 339 ? -65.083 26.905 34.807 1.00 129.61 358 LYS A C 1
ATOM 2691 O O . LYS A 1 339 ? -65.376 26.082 35.682 1.00 132.10 358 LYS A O 1
ATOM 2693 N N . LYS A 1 340 ? -65.065 26.588 33.513 1.00 121.58 359 LYS A N 1
ATOM 2694 C CA . LYS A 1 340 ? -65.428 25.250 33.057 1.00 123.42 359 LYS A CA 1
ATOM 2695 C C . LYS A 1 340 ? -64.254 24.278 33.104 1.00 110.03 359 LYS A C 1
ATOM 2696 O O . LYS A 1 340 ? -64.414 23.136 33.546 1.00 100.52 359 LYS A O 1
ATOM 2702 N N . LYS A 1 341 ? -63.076 24.717 32.663 1.00 103.24 360 LYS A N 1
ATOM 2703 C CA . LYS A 1 341 ? -61.933 23.829 32.502 1.00 102.42 360 LYS A CA 1
ATOM 2704 C C . LYS A 1 341 ? -61.461 23.276 33.846 1.00 94.43 360 LYS A C 1
ATOM 2705 O O . LYS A 1 341 ? -61.767 23.806 34.918 1.00 92.87 360 LYS A O 1
ATOM 2711 N N . ALA A 1 342 ? -60.688 22.191 33.768 1.00 88.43 361 ALA A N 1
ATOM 2712 C CA . ALA A 1 342 ? -60.121 21.522 34.931 1.00 82.08 361 ALA A CA 1
ATOM 2713 C C . ALA A 1 342 ? -58.685 21.955 35.198 1.00 90.42 361 ALA A C 1
ATOM 2714 O O . ALA A 1 342 ? -57.861 21.146 35.639 1.00 106.77 361 ALA A O 1
ATOM 2716 N N . GLU A 1 343 ? -58.365 23.214 34.922 1.00 90.64 362 GLU A N 1
ATOM 2717 C CA . GLU A 1 343 ? -57.012 23.703 35.132 1.00 90.13 362 GLU A CA 1
ATOM 2718 C C . GLU A 1 343 ? -56.736 23.910 36.614 1.00 73.95 362 GLU A C 1
ATOM 2719 O O . GLU A 1 343 ? -57.624 24.285 37.383 1.00 77.16 362 GLU A O 1
ATOM 2725 N N . ASN A 1 344 ? -55.501 23.642 37.014 1.00 60.66 363 ASN A N 1
ATOM 2726 C CA . ASN A 1 344 ? -54.995 24.051 38.311 1.00 76.43 363 ASN A CA 1
ATOM 2727 C C . ASN A 1 344 ? -54.200 25.348 38.142 1.00 94.99 363 ASN A C 1
ATOM 2728 O O . ASN A 1 344 ? -54.229 25.985 37.085 1.00 120.68 363 ASN A O 1
ATOM 2733 N N . THR A 1 345 ? -53.479 25.756 39.189 1.00 80.67 364 THR A N 1
ATOM 2734 C CA . THR A 1 345 ? -52.805 27.050 39.141 1.00 78.66 364 THR A CA 1
ATOM 2735 C C . THR A 1 345 ? -51.521 27.001 38.317 1.00 76.01 364 THR A C 1
ATOM 2736 O O . THR A 1 345 ? -51.203 27.968 37.615 1.00 72.87 364 THR A O 1
ATOM 2740 N N . CYS A 1 346 ? -50.761 25.901 38.403 1.00 63.95 365 CYS A N 1
ATOM 2741 C CA . CYS A 1 346 ? -49.619 25.710 37.510 1.00 55.31 365 CYS A CA 1
ATOM 2742 C C . CYS A 1 346 ? -50.008 25.967 36.059 1.00 67.17 365 CYS A C 1
ATOM 2743 O O . CYS A 1 346 ? -49.248 26.574 35.290 1.00 77.67 365 CYS A O 1
ATOM 2746 N N . ASP A 1 347 ? -51.208 25.528 35.676 1.00 75.88 366 ASP A N 1
ATOM 2747 C CA . ASP A 1 347 ? -51.663 25.688 34.302 1.00 81.71 366 ASP A CA 1
ATOM 2748 C C . ASP A 1 347 ? -51.987 27.143 33.988 1.00 70.89 366 ASP A C 1
ATOM 2749 O O . ASP A 1 347 ? -51.684 27.625 32.890 1.00 88.26 366 ASP A O 1
ATOM 2754 N N . ILE A 1 348 ? -52.612 27.856 34.929 1.00 54.51 367 ILE A N 1
ATOM 2755 C CA . ILE A 1 348 ? -52.853 29.283 34.725 1.00 63.95 367 ILE A CA 1
ATOM 2756 C C . ILE A 1 348 ? -51.531 30.020 34.558 1.00 66.29 367 ILE A C 1
ATOM 2757 O O . ILE A 1 348 ? -51.412 30.934 33.733 1.00 63.48 367 ILE A O 1
ATOM 2762 N N . ALA A 1 349 ? -50.519 29.633 35.340 1.00 69.62 368 ALA A N 1
ATOM 2763 C CA . ALA A 1 349 ? -49.175 30.172 35.155 1.00 54.83 368 ALA A CA 1
ATOM 2764 C C . ALA A 1 349 ? -48.686 29.943 33.731 1.00 59.78 368 ALA A C 1
ATOM 2765 O O . ALA A 1 349 ? -48.234 30.879 33.061 1.00 70.72 368 ALA A O 1
ATOM 2767 N N . LEU A 1 350 ? -48.771 28.698 33.253 1.00 57.40 369 LEU A N 1
ATOM 2768 C CA . LEU A 1 350 ? -48.352 28.378 31.887 1.00 52.02 369 LEU A CA 1
ATOM 2769 C C . LEU A 1 350 ? -49.059 29.255 30.852 1.00 51.64 369 LEU A C 1
ATOM 2770 O O . LEU A 1 350 ? -48.421 29.821 29.953 1.00 60.77 369 LEU A O 1
ATOM 2775 N N . ARG A 1 351 ? -50.387 29.372 30.960 1.00 59.43 370 ARG A N 1
ATOM 2776 C CA . ARG A 1 351 ? -51.138 30.222 30.038 1.00 64.76 370 ARG A CA 1
ATOM 2777 C C . ARG A 1 351 ? -50.646 31.664 30.099 1.00 65.96 370 ARG A C 1
ATOM 2778 O O . ARG A 1 351 ? -50.503 32.333 29.063 1.00 81.01 370 ARG A O 1
ATOM 2786 N N . ALA A 1 352 ? -50.366 32.151 31.310 1.00 63.92 371 ALA A N 1
ATOM 2787 C CA . ALA A 1 352 ? -49.803 33.487 31.457 1.00 56.15 371 ALA A CA 1
ATOM 2788 C C . ALA A 1 352 ? -48.468 33.602 30.731 1.00 62.76 371 ALA A C 1
ATOM 2789 O O . ALA A 1 352 ? -48.187 34.625 30.101 1.00 54.74 371 ALA A O 1
ATOM 2791 N N . CYS A 1 353 ? -47.635 32.559 30.798 1.00 59.65 372 CYS A N 1
ATOM 2792 C CA . CYS A 1 353 ? -46.379 32.569 30.051 1.00 60.13 372 CYS A CA 1
ATOM 2793 C C . CYS A 1 353 ? -46.623 32.677 28.551 1.00 59.71 372 CYS A C 1
ATOM 2794 O O . CYS A 1 353 ? -45.881 33.371 27.847 1.00 58.78 372 CYS A O 1
ATOM 2797 N N . TYR A 1 354 ? -47.642 31.983 28.036 1.00 58.09 373 TYR A N 1
ATOM 2798 C CA . TYR A 1 354 ? -47.969 32.130 26.618 1.00 60.15 373 TYR A CA 1
ATOM 2799 C C . TYR A 1 354 ? -48.299 33.585 26.289 1.00 59.43 373 TYR A C 1
ATOM 2800 O O . TYR A 1 354 ? -47.725 34.180 25.359 1.00 74.08 373 TYR A O 1
ATOM 2809 N N . LYS A 1 355 ? -49.207 34.185 27.069 1.00 43.98 374 LYS A N 1
ATOM 2810 C CA . LYS A 1 355 ? -49.604 35.572 26.821 1.00 58.09 374 LYS A CA 1
ATOM 2811 C C . LYS A 1 355 ? -48.410 36.524 26.916 1.00 65.74 374 LYS A C 1
ATOM 2812 O O . LYS A 1 355 ? -48.272 37.451 26.104 1.00 53.78 374 LYS A O 1
ATOM 2818 N N . ILE A 1 356 ? -47.527 36.297 27.889 1.00 57.34 375 ILE A N 1
ATOM 2819 C CA . ILE A 1 356 ? -46.355 37.150 28.059 1.00 53.49 375 ILE A CA 1
ATOM 2820 C C . ILE A 1 356 ? -45.431 37.023 26.860 1.00 56.07 375 ILE A C 1
ATOM 2821 O O . ILE A 1 356 ? -44.954 38.024 26.321 1.00 56.27 375 ILE A O 1
ATOM 2826 N N . ARG A 1 357 ? -45.137 35.787 26.450 1.00 47.06 376 ARG A N 1
ATOM 2827 C CA . ARG A 1 357 ? -44.283 35.558 25.289 1.00 43.65 376 ARG A CA 1
ATOM 2828 C C . ARG A 1 357 ? -44.801 36.320 24.074 1.00 55.47 376 ARG A C 1
ATOM 2829 O O . ARG A 1 357 ? -44.035 37.002 23.373 1.00 62.98 376 ARG A O 1
ATOM 2837 N N . GLU A 1 358 ? -46.117 36.259 23.840 1.00 43.30 377 GLU A N 1
ATOM 2838 C CA . GLU A 1 358 ? -46.693 37.017 22.732 1.00 56.50 377 GLU A CA 1
ATOM 2839 C C . GLU A 1 358 ? -46.455 38.516 22.902 1.00 58.15 377 GLU A C 1
ATOM 2840 O O . GLU A 1 358 ? -45.842 39.167 22.041 1.00 47.99 377 GLU A O 1
ATOM 2846 N N . GLU A 1 359 ? -46.927 39.081 24.021 1.00 56.11 378 GLU A N 1
ATOM 2847 C CA . GLU A 1 359 ? -46.820 40.525 24.230 1.00 47.49 378 GLU A CA 1
ATOM 2848 C C . GLU A 1 359 ? -45.378 41.002 24.108 1.00 50.39 378 GLU A C 1
ATOM 2849 O O . GLU A 1 359 ? -45.092 41.976 23.404 1.00 48.96 378 GLU A O 1
ATOM 2855 N N . SER A 1 360 ? -44.457 40.331 24.799 1.00 48.09 379 SER A N 1
ATOM 2856 C CA . SER A 1 360 ? -43.055 40.734 24.781 1.00 46.03 379 SER A CA 1
ATOM 2857 C C . SER A 1 360 ? -42.497 40.715 23.367 1.00 53.45 379 SER A C 1
ATOM 2858 O O . SER A 1 360 ? -41.819 41.658 22.945 1.00 63.35 379 SER A O 1
ATOM 2861 N N . ILE A 1 361 ? -42.772 39.644 22.614 1.00 57.61 380 ILE A N 1
ATOM 2862 C CA . ILE A 1 361 ? -42.217 39.560 21.266 1.00 45.46 380 ILE A CA 1
ATOM 2863 C C . ILE A 1 361 ? -42.761 40.683 20.390 1.00 51.59 380 ILE A C 1
ATOM 2864 O O . ILE A 1 361 ? -42.019 41.295 19.611 1.00 67.23 380 ILE A O 1
ATOM 2869 N N . ILE A 1 362 ? -44.053 40.995 20.520 1.00 44.55 381 ILE A N 1
ATOM 2870 C CA . ILE A 1 362 ? -44.609 42.109 19.752 1.00 51.86 381 ILE A CA 1
ATOM 2871 C C . ILE A 1 362 ? -43.944 43.422 20.155 1.00 54.13 381 ILE A C 1
ATOM 2872 O O . ILE A 1 362 ? -43.411 44.154 19.311 1.00 61.02 381 ILE A O 1
ATOM 2877 N N . ARG A 1 363 ? -43.946 43.726 21.456 1.00 48.48 382 ARG A N 1
ATOM 2878 C CA . ARG A 1 363 ? -43.616 45.064 21.943 1.00 41.70 382 ARG A CA 1
ATOM 2879 C C . ARG A 1 363 ? -42.114 45.294 22.036 1.00 49.29 382 ARG A C 1
ATOM 2880 O O . ARG A 1 363 ? -41.624 46.368 21.666 1.00 53.68 382 ARG A O 1
ATOM 2888 N N . ILE A 1 364 ? -41.377 44.311 22.541 1.00 41.63 383 ILE A N 1
ATOM 2889 C CA . ILE A 1 364 ? -39.949 44.451 22.789 1.00 42.53 383 ILE A CA 1
ATOM 2890 C C . ILE A 1 364 ? -39.120 43.837 21.669 1.00 47.56 383 ILE A C 1
ATOM 2891 O O . ILE A 1 364 ? -38.075 44.372 21.301 1.00 75.35 383 ILE A O 1
ATOM 2896 N N . GLY A 1 365 ? -39.583 42.729 21.109 1.00 55.11 384 GLY A N 1
ATOM 2897 C CA . GLY A 1 365 ? -38.821 41.992 20.133 1.00 57.90 384 GLY A CA 1
ATOM 2898 C C . GLY A 1 365 ? -38.045 40.825 20.693 1.00 58.12 384 GLY A C 1
ATOM 2899 O O . GLY A 1 365 ? -37.100 40.365 20.042 1.00 60.35 384 GLY A O 1
ATOM 2900 N N . LYS A 1 366 ? -38.409 40.336 21.874 1.00 64.77 385 LYS A N 1
ATOM 2901 C CA . LYS A 1 366 ? -37.728 39.217 22.510 1.00 57.60 385 LYS A CA 1
ATOM 2902 C C . LYS A 1 366 ? -38.597 38.729 23.661 1.00 62.46 385 LYS A C 1
ATOM 2903 O O . LYS A 1 366 ? -39.618 39.334 23.996 1.00 71.71 385 LYS A O 1
ATOM 2909 N N . GLU A 1 367 ? -38.172 37.624 24.263 1.00 56.09 386 GLU A N 1
ATOM 2910 C CA . GLU A 1 367 ? -38.806 36.938 25.380 1.00 54.35 386 GLU A CA 1
ATOM 2911 C C . GLU A 1 367 ? -38.143 37.326 26.691 1.00 54.04 386 GLU A C 1
ATOM 2912 O O . GLU A 1 367 ? -36.911 37.409 26.766 1.00 47.73 386 GLU A O 1
ATOM 2918 N N . PRO A 1 368 ? -38.918 37.566 27.739 1.00 61.30 387 PRO A N 1
ATOM 2919 C CA . PRO A 1 368 ? -38.326 37.848 29.046 1.00 51.87 387 PRO A CA 1
ATOM 2920 C C . PRO A 1 368 ? -37.864 36.561 29.715 1.00 52.77 387 PRO A C 1
ATOM 2921 O O . PRO A 1 368 ? -38.168 35.452 29.280 1.00 56.95 387 PRO A O 1
ATOM 2925 N N . ARG A 1 369 ? -37.116 36.731 30.795 1.00 58.45 388 ARG A N 1
ATOM 2926 C CA . ARG A 1 369 ? -36.875 35.629 31.707 1.00 58.02 388 ARG A CA 1
ATOM 2927 C C . ARG A 1 369 ? -38.084 35.484 32.614 1.00 64.29 388 ARG A C 1
ATOM 2928 O O . ARG A 1 369 ? -38.607 36.473 33.136 1.00 76.04 388 ARG A O 1
ATOM 2936 N N . TYR A 1 370 ? -38.535 34.250 32.789 1.00 71.01 389 TYR A N 1
ATOM 2937 C CA . TYR A 1 370 ? -39.754 33.968 33.530 1.00 60.56 389 TYR A CA 1
ATOM 2938 C C . TYR A 1 370 ? -39.426 33.603 34.976 1.00 53.23 389 TYR A C 1
ATOM 2939 O O . TYR A 1 370 ? -38.664 32.661 35.233 1.00 63.47 389 TYR A O 1
ATOM 2948 N N . GLU A 1 371 ? -40.014 34.359 35.907 1.00 51.92 390 GLU A N 1
ATOM 2949 C CA . GLU A 1 371 ? -39.902 34.157 37.346 1.00 54.60 390 GLU A CA 1
ATOM 2950 C C . GLU A 1 371 ? -41.265 33.710 37.862 1.00 62.46 390 GLU A C 1
ATOM 2951 O O . GLU A 1 371 ? -42.243 34.451 37.769 1.00 64.69 390 GLU A O 1
ATOM 2957 N N . ILE A 1 372 ? -41.343 32.499 38.396 1.00 69.16 391 ILE A N 1
ATOM 2958 C CA . ILE A 1 372 ? -42.600 31.936 38.887 1.00 79.92 391 ILE A CA 1
ATOM 2959 C C . ILE A 1 372 ? -42.388 31.451 40.313 1.00 68.36 391 ILE A C 1
ATOM 2960 O O . ILE A 1 372 ? -41.342 30.863 40.608 1.00 75.59 391 ILE A O 1
ATOM 2965 N N . PRO A 1 373 ? -43.342 31.706 41.257 1.00 64.28 392 PRO A N 1
ATOM 2966 C CA . PRO A 1 373 ? -43.327 31.257 42.672 1.00 70.49 392 PRO A CA 1
ATOM 2967 C C . PRO A 1 373 ? -43.733 29.797 42.858 1.00 82.08 392 PRO A C 1
ATOM 2968 O O . PRO A 1 373 ? -44.887 29.443 43.103 1.00 80.15 392 PRO A O 1
ATOM 2972 N N . THR A 1 374 ? -42.744 28.922 42.719 1.00 90.05 393 THR A N 1
ATOM 2973 C CA . THR A 1 374 ? -42.955 27.493 42.848 1.00 94.06 393 THR A CA 1
ATOM 2974 C C . THR A 1 374 ? -41.598 26.836 43.017 1.00 96.91 393 THR A C 1
ATOM 2975 O O . THR A 1 374 ? -40.590 27.327 42.505 1.00 96.07 393 THR A O 1
ATOM 2979 N N . SER A 1 375 ? -41.581 25.734 43.759 1.00 96.34 394 SER A N 1
ATOM 2980 C CA . SER A 1 375 ? -40.399 24.891 43.798 1.00 93.02 394 SER A CA 1
ATOM 2981 C C . SER A 1 375 ? -40.151 24.282 42.423 1.00 86.96 394 SER A C 1
ATOM 2982 O O . SER A 1 375 ? -41.069 24.117 41.616 1.00 71.19 394 SER A O 1
ATOM 2985 N N . ARG A 1 376 ? -38.888 23.956 42.148 1.00 92.58 395 ARG A N 1
ATOM 2986 C CA . ARG A 1 376 ? -38.595 23.174 40.953 1.00 101.70 395 ARG A CA 1
ATOM 2987 C C . ARG A 1 376 ? -39.373 21.863 40.956 1.00 111.17 395 ARG A C 1
ATOM 2988 O O . ARG A 1 376 ? -39.749 21.356 39.892 1.00 101.04 395 ARG A O 1
ATOM 2996 N N . GLU A 1 377 ? -39.657 21.326 42.145 1.00 120.33 396 GLU A N 1
ATOM 2997 C CA . GLU A 1 377 ? -40.397 20.074 42.262 1.00 123.63 396 GLU A CA 1
ATOM 2998 C C . GLU A 1 377 ? -41.836 20.235 41.789 1.00 99.62 396 GLU A C 1
ATOM 2999 O O . GLU A 1 377 ? -42.284 19.538 40.871 1.00 100.11 396 GLU A O 1
ATOM 3005 N N . ALA A 1 378 ? -42.580 21.154 42.405 1.00 88.03 397 ALA A N 1
ATOM 3006 C CA . ALA A 1 378 ? -43.988 21.348 42.076 1.00 94.22 397 ALA A CA 1
ATOM 3007 C C . ALA A 1 378 ? -44.207 21.924 40.683 1.00 104.59 397 ALA A C 1
ATOM 3008 O O . ALA A 1 378 ? -45.359 22.170 40.313 1.00 114.79 397 ALA A O 1
ATOM 3010 N N . TRP A 1 379 ? -43.149 22.160 39.913 1.00 99.91 398 TRP A N 1
ATOM 3011 C CA . TRP A 1 379 ? -43.261 22.644 38.544 1.00 98.35 398 TRP A CA 1
ATOM 3012 C C . TRP A 1 379 ? -42.826 21.599 37.530 1.00 96.32 398 TRP A C 1
ATOM 3013 O O . TRP A 1 379 ? -43.516 21.380 36.530 1.00 113.60 398 TRP A O 1
ATOM 3024 N N . GLU A 1 380 ? -41.690 20.938 37.770 1.00 89.47 399 GLU A N 1
ATOM 3025 C CA . GLU A 1 380 ? -41.234 19.897 36.855 1.00 92.71 399 GLU A CA 1
ATOM 3026 C C . GLU A 1 380 ? -42.125 18.665 36.924 1.00 97.75 399 GLU A C 1
ATOM 3027 O O . GLU A 1 380 ? -42.296 17.968 35.917 1.00 98.53 399 GLU A O 1
ATOM 3033 N N . SER A 1 381 ? -42.698 18.380 38.094 1.00 97.35 400 SER A N 1
ATOM 3034 C CA . SER A 1 381 ? -43.640 17.274 38.214 1.00 91.08 400 SER A CA 1
ATOM 3035 C C . SER A 1 381 ? -45.038 17.697 37.773 1.00 97.82 400 SER A C 1
ATOM 3036 O O . SER A 1 381 ? -45.610 17.119 36.844 1.00 115.27 400 SER A O 1
ATOM 3039 N N . ASN A 1 382 ? -45.596 18.711 38.424 1.00 109.00 401 ASN A N 1
ATOM 3040 C CA . ASN A 1 382 ? -46.960 19.135 38.140 1.00 119.99 401 ASN A CA 1
ATOM 3041 C C . ASN A 1 382 ? -47.089 19.646 36.706 1.00 114.12 401 ASN A C 1
ATOM 3042 O O . ASN A 1 382 ? -46.372 20.562 36.296 1.00 114.94 401 ASN A O 1
ATOM 3047 N N . LEU A 1 383 ? -47.983 19.014 35.941 1.00 124.86 402 LEU A N 1
ATOM 3048 C CA . LEU A 1 383 ? -48.541 19.538 34.694 1.00 146.06 402 LEU A CA 1
ATOM 3049 C C . LEU A 1 383 ? -47.587 19.482 33.510 1.00 164.02 402 LEU A C 1
ATOM 3050 O O . LEU A 1 383 ? -47.995 19.746 32.374 1.00 184.26 402 LEU A O 1
ATOM 3055 N N . ILE A 1 384 ? -46.330 19.134 33.752 1.00 142.02 403 ILE A N 1
ATOM 3056 C CA . ILE A 1 384 ? -45.413 18.791 32.676 1.00 132.44 403 ILE A CA 1
ATOM 3057 C C . ILE A 1 384 ? -45.012 17.321 32.742 1.00 126.43 403 ILE A C 1
ATOM 3058 O O . ILE A 1 384 ? -44.706 16.729 31.694 1.00 125.26 403 ILE A O 1
ATOM 3063 N N . ASN A 1 385 ? -45.086 16.695 33.918 1.00 124.34 404 ASN A N 1
ATOM 3064 C CA . ASN A 1 385 ? -44.786 15.283 34.091 1.00 121.85 404 ASN A CA 1
ATOM 3065 C C . ASN A 1 385 ? -46.001 14.443 34.457 1.00 115.90 404 ASN A C 1
ATOM 3066 O O . ASN A 1 385 ? -45.908 13.211 34.427 1.00 131.12 404 ASN A O 1
ATOM 3071 N N . SER A 1 386 ? -47.129 15.065 34.798 1.00 102.40 405 SER A N 1
ATOM 3072 C CA . SER A 1 386 ? -48.404 14.366 34.908 1.00 102.80 405 SER A CA 1
ATOM 3073 C C . SER A 1 386 ? -49.244 14.854 33.738 1.00 108.34 405 SER A C 1
ATOM 3074 O O . SER A 1 386 ? -50.236 15.574 33.921 1.00 98.58 405 SER A O 1
ATOM 3077 N N . PRO A 1 387 ? -48.857 14.475 32.516 1.00 127.94 406 PRO A N 1
ATOM 3078 C CA . PRO A 1 387 ? -49.235 15.165 31.276 1.00 132.82 406 PRO A CA 1
ATOM 3079 C C . PRO A 1 387 ? -50.473 14.619 30.569 1.00 126.83 406 PRO A C 1
ATOM 3080 O O . PRO A 1 387 ? -50.390 13.871 29.591 1.00 131.03 406 PRO A O 1
ATOM 3084 N N . TYR A 1 388 ? -51.651 14.952 31.097 1.00 110.56 407 TYR A N 1
ATOM 3085 C CA . TYR A 1 388 ? -52.878 14.667 30.366 1.00 102.78 407 TYR A CA 1
ATOM 3086 C C . TYR A 1 388 ? -52.746 15.136 28.921 1.00 99.58 407 TYR A C 1
ATOM 3087 O O . TYR A 1 388 ? -52.788 14.336 27.980 1.00 90.04 407 TYR A O 1
ATOM 3089 N N . LEU A 1 389 ? -52.529 16.432 28.740 1.00 94.83 408 LEU A N 1
ATOM 3090 C CA . LEU A 1 389 ? -52.230 17.053 27.459 1.00 62.02 408 LEU A CA 1
ATOM 3091 C C . LEU A 1 389 ? -50.857 17.722 27.569 1.00 80.49 408 LEU A C 1
ATOM 3092 O O . LEU A 1 389 ? -50.244 17.738 28.638 1.00 97.96 408 LEU A O 1
ATOM 3097 N N . LYS A 1 390 ? -50.353 18.264 26.461 1.00 95.67 409 LYS A N 1
ATOM 3098 C CA . LYS A 1 390 ? -48.959 18.691 26.406 1.00 92.78 409 LYS A CA 1
ATOM 3099 C C . LYS A 1 390 ? -48.806 20.206 26.497 1.00 94.67 409 LYS A C 1
ATOM 3100 O O . LYS A 1 390 ? -49.742 20.972 26.252 1.00 91.17 409 LYS A O 1
ATOM 3106 N N . ALA A 1 391 ? -47.582 20.629 26.841 1.00 94.57 410 ALA A N 1
ATOM 3107 C CA . ALA A 1 391 ? -47.303 21.990 27.287 1.00 88.18 410 ALA A CA 1
ATOM 3108 C C . ALA A 1 391 ? -45.952 22.487 26.779 1.00 89.48 410 ALA A C 1
ATOM 3109 O O . ALA A 1 391 ? -44.971 21.723 26.796 1.00 81.89 410 ALA A O 1
ATOM 3111 N N . PRO A 1 392 ? -45.893 23.701 26.233 1.00 110.97 411 PRO A N 1
ATOM 3112 C CA . PRO A 1 392 ? -44.601 24.360 25.935 1.00 106.66 411 PRO A CA 1
ATOM 3113 C C . PRO A 1 392 ? -44.168 25.347 27.008 1.00 91.77 411 PRO A C 1
ATOM 3114 O O . PRO A 1 392 ? -44.361 26.561 26.838 1.00 76.49 411 PRO A O 1
ATOM 3118 N N . PRO A 1 393 ? -43.591 24.905 28.123 1.00 94.44 412 PRO A N 1
ATOM 3119 C CA . PRO A 1 393 ? -42.953 25.865 29.029 1.00 90.12 412 PRO A CA 1
ATOM 3120 C C . PRO A 1 393 ? -41.616 26.324 28.476 1.00 92.41 412 PRO A C 1
ATOM 3121 O O . PRO A 1 393 ? -41.077 25.713 27.541 1.00 98.46 412 PRO A O 1
ATOM 3125 N N . PRO A 1 394 ? -41.061 27.416 28.999 1.00 95.10 413 PRO A N 1
ATOM 3126 C CA . PRO A 1 394 ? -39.638 27.706 28.770 1.00 100.93 413 PRO A CA 1
ATOM 3127 C C . PRO A 1 394 ? -38.765 26.991 29.792 1.00 110.61 413 PRO A C 1
ATOM 3128 O O . PRO A 1 394 ? -39.265 26.161 30.557 1.00 123.83 413 PRO A O 1
ATOM 3132 N N . GLU A 1 395 ? -37.465 27.277 29.805 1.00 111.16 414 GLU A N 1
ATOM 3133 C CA . GLU A 1 395 ? -36.650 27.023 30.986 1.00 122.91 414 GLU A CA 1
ATOM 3134 C C . GLU A 1 395 ? -36.682 28.276 31.856 1.00 117.86 414 GLU A C 1
ATOM 3135 O O . GLU A 1 395 ? -36.548 29.395 31.353 1.00 120.76 414 GLU A O 1
ATOM 3141 N N . VAL A 1 396 ? -36.853 28.083 33.165 1.00 104.27 415 VAL A N 1
ATOM 3142 C CA . VAL A 1 396 ? -37.500 29.077 34.015 1.00 82.37 415 VAL A CA 1
ATOM 3143 C C . VAL A 1 396 ? -36.719 29.301 35.307 1.00 76.16 415 VAL A C 1
ATOM 3144 O O . VAL A 1 396 ? -36.033 28.404 35.806 1.00 87.88 415 VAL A O 1
ATOM 3148 N N . GLU A 1 397 ? -36.823 30.522 35.843 1.00 79.21 416 GLU A N 1
ATOM 3149 C CA . GLU A 1 397 ? -36.290 30.873 37.156 1.00 77.44 416 GLU A CA 1
ATOM 3150 C C . GLU A 1 397 ? -37.419 30.866 38.190 1.00 77.51 416 GLU A C 1
ATOM 3151 O O . GLU A 1 397 ? -38.437 31.564 38.034 1.00 80.31 416 GLU A O 1
ATOM 3157 N N . TYR A 1 398 ? -37.236 30.069 39.241 1.00 86.67 417 TYR A N 1
ATOM 3158 C CA . TYR A 1 398 ? -38.235 29.892 40.286 1.00 96.27 417 TYR A CA 1
ATOM 3159 C C . TYR A 1 398 ? -37.890 30.791 41.464 1.00 92.13 417 TYR A C 1
ATOM 3160 O O . TYR A 1 398 ? -36.779 30.724 41.997 1.00 93.28 417 TYR A O 1
ATOM 3169 N N . ILE A 1 399 ? -38.839 31.625 41.869 1.00 80.76 418 ILE A N 1
ATOM 3170 C CA . ILE A 1 399 ? -38.653 32.507 43.009 1.00 72.13 418 ILE A CA 1
ATOM 3171 C C . ILE A 1 399 ? -39.578 32.055 44.131 1.00 80.00 418 ILE A C 1
ATOM 3172 O O . ILE A 1 399 ? -40.528 31.296 43.923 1.00 90.26 418 ILE A O 1
ATOM 3177 N N . HIS A 1 400 ? -39.282 32.513 45.344 1.00 75.70 419 HIS A N 1
ATOM 3178 C CA . HIS A 1 400 ? -40.094 32.199 46.515 1.00 83.35 419 HIS A CA 1
ATOM 3179 C C . HIS A 1 400 ? -40.777 33.473 46.993 1.00 68.60 419 HIS A C 1
ATOM 3180 O O . HIS A 1 400 ? -40.103 34.450 47.334 1.00 97.37 419 HIS A O 1
ATOM 3187 N N . ALA A 1 401 ? -42.110 33.454 47.030 1.00 55.57 420 ALA A N 1
ATOM 3188 C CA . ALA A 1 401 ? -42.884 34.666 47.276 1.00 67.09 420 ALA A CA 1
ATOM 3189 C C . ALA A 1 401 ? -43.848 34.510 48.445 1.00 74.90 420 ALA A C 1
ATOM 3190 O O . ALA A 1 401 ? -43.801 33.510 49.169 1.00 83.66 420 ALA A O 1
ATOM 3192 N N . ALA A 1 402 ? -44.723 35.503 48.632 1.00 85.29 421 ALA A N 1
ATOM 3193 C CA . ALA A 1 402 ? -45.685 35.461 49.730 1.00 84.34 421 ALA A CA 1
ATOM 3194 C C . ALA A 1 402 ? -46.540 34.203 49.658 1.00 91.47 421 ALA A C 1
ATOM 3195 O O . ALA A 1 402 ? -46.709 33.496 50.657 1.00 96.20 421 ALA A O 1
ATOM 3197 N N . LEU A 1 403 ? -47.096 33.916 48.486 1.00 97.50 422 LEU A N 1
ATOM 3198 C CA . LEU A 1 403 ? -47.695 32.625 48.196 1.00 97.74 422 LEU A CA 1
ATOM 3199 C C . LEU A 1 403 ? -46.976 31.998 47.011 1.00 97.38 422 LEU A C 1
ATOM 3200 O O . LEU A 1 403 ? -46.349 32.686 46.201 1.00 105.28 422 LEU A O 1
ATOM 3205 N N . ASN A 1 404 ? -47.065 30.677 46.920 1.00 94.44 423 ASN A N 1
ATOM 3206 C CA . ASN A 1 404 ? -46.447 29.929 45.840 1.00 88.82 423 ASN A CA 1
ATOM 3207 C C . ASN A 1 404 ? -47.486 29.008 45.218 1.00 85.02 423 ASN A C 1
ATOM 3208 O O . ASN A 1 404 ? -48.562 28.785 45.778 1.00 73.67 423 ASN A O 1
ATOM 3213 N N . ILE A 1 405 ? -47.165 28.484 44.039 1.00 83.81 424 ILE A N 1
ATOM 3214 C CA . ILE A 1 405 ? -47.982 27.458 43.402 1.00 80.93 424 ILE A CA 1
ATOM 3215 C C . ILE A 1 405 ? -47.501 26.106 43.912 1.00 85.85 424 ILE A C 1
ATOM 3216 O O . ILE A 1 405 ? -46.314 25.779 43.799 1.00 85.49 424 ILE A O 1
ATOM 3221 N N . LYS A 1 406 ? -48.415 25.324 44.478 1.00 91.27 425 LYS A N 1
ATOM 3222 C CA . LYS A 1 406 ? -48.103 24.001 44.996 1.00 89.27 425 LYS A CA 1
ATOM 3223 C C . LYS A 1 406 ? -48.701 22.932 44.091 1.00 93.21 425 LYS A C 1
ATOM 3224 O O . LYS A 1 406 ? -49.571 23.211 43.261 1.00 100.28 425 LYS A O 1
ATOM 3226 N N . ARG A 1 407 ? -48.214 21.700 44.257 1.00 100.08 426 ARG A N 1
ATOM 3227 C CA . ARG A 1 407 ? -48.711 20.579 43.470 1.00 83.91 426 ARG A CA 1
ATOM 3228 C C . ARG A 1 407 ? -50.219 20.426 43.646 1.00 79.75 426 ARG A C 1
ATOM 3229 O O . ARG A 1 407 ? -50.811 20.880 44.629 1.00 78.74 426 ARG A O 1
ATOM 3237 N N . ALA A 1 408 ? -50.837 19.754 42.675 1.00 98.19 427 ALA A N 1
ATOM 3238 C CA . ALA A 1 408 ? -52.291 19.764 42.572 1.00 98.79 427 ALA A CA 1
ATOM 3239 C C . ALA A 1 408 ? -52.942 18.923 43.665 1.00 113.46 427 ALA A C 1
ATOM 3240 O O . ALA A 1 408 ? -53.725 19.437 44.473 1.00 120.56 427 ALA A O 1
ATOM 3242 N N . LEU A 1 409 ? -52.639 17.623 43.708 1.00 104.18 428 LEU A N 1
ATOM 3243 C CA . LEU A 1 409 ? -53.463 16.696 44.471 1.00 93.00 428 LEU A CA 1
ATOM 3244 C C . LEU A 1 409 ? -52.600 15.628 45.148 1.00 108.46 428 LEU A C 1
ATOM 3245 O O . LEU A 1 409 ? -51.380 15.566 44.963 1.00 103.45 428 LEU A O 1
ATOM 3250 N N . SER A 1 410 ? -53.267 14.778 45.939 1.00 119.58 429 SER A N 1
ATOM 3251 C CA . SER A 1 410 ? -52.650 13.771 46.793 1.00 105.79 429 SER A CA 1
ATOM 3252 C C . SER A 1 410 ? -52.689 12.365 46.197 1.00 115.20 429 SER A C 1
ATOM 3253 O O . SER A 1 410 ? -52.358 11.394 46.886 1.00 108.82 429 SER A O 1
ATOM 3256 N N . MET A 1 411 ? -53.092 12.247 44.945 1.00 119.41 430 MET A N 1
ATOM 3257 C CA . MET A 1 411 ? -53.135 10.991 44.214 1.00 92.36 430 MET A CA 1
ATOM 3258 C C . MET A 1 411 ? -51.727 10.402 44.019 1.00 108.78 430 MET A C 1
ATOM 3259 O O . MET A 1 411 ? -50.757 11.137 43.833 1.00 111.57 430 MET A O 1
ATOM 3264 N N . ILE A 1 412 ? -51.610 9.073 44.087 1.00 145.75 431 ILE A N 1
ATOM 3265 C CA . ILE A 1 412 ? -50.327 8.364 43.968 1.00 160.67 431 ILE A CA 1
ATOM 3266 C C . ILE A 1 412 ? -50.430 7.407 42.781 1.00 160.27 431 ILE A C 1
ATOM 3267 O O . ILE A 1 412 ? -50.965 6.293 42.905 1.00 166.43 431 ILE A O 1
ATOM 3272 N N . LYS A 1 413 ? -49.822 7.796 41.661 1.00 153.22 432 LYS A N 1
ATOM 3273 C CA . LYS A 1 413 ? -50.218 7.262 40.361 1.00 153.36 432 LYS A CA 1
ATOM 3274 C C . LYS A 1 413 ? -49.870 5.784 40.204 1.00 158.03 432 LYS A C 1
ATOM 3275 O O . LYS A 1 413 ? -50.754 4.938 40.029 1.00 139.44 432 LYS A O 1
ATOM 3277 N N . ASP A 1 414 ? -48.586 5.457 40.228 1.00 187.02 433 ASP A N 1
ATOM 3278 C CA . ASP A 1 414 ? -48.173 4.070 40.077 1.00 204.52 433 ASP A CA 1
ATOM 3279 C C . ASP A 1 414 ? -48.388 3.316 41.384 1.00 221.98 433 ASP A C 1
ATOM 3280 O O . ASP A 1 414 ? -48.374 3.907 42.467 1.00 226.08 433 ASP A O 1
ATOM 3285 N N . ALA A 1 415 ? -48.600 1.994 41.273 1.00 232.88 434 ALA A N 1
ATOM 3286 C CA . ALA A 1 415 ? -48.665 1.121 42.442 1.00 224.72 434 ALA A CA 1
ATOM 3287 C C . ALA A 1 415 ? -49.791 1.504 43.399 1.00 208.56 434 ALA A C 1
ATOM 3288 O O . ALA A 1 415 ? -49.538 2.194 44.394 1.00 225.15 434 ALA A O 1
ATOM 3290 N N . PRO A 1 416 ? -51.056 1.140 43.092 1.00 149.43 435 PRO A N 1
ATOM 3291 C CA . PRO A 1 416 ? -52.167 1.402 44.026 1.00 125.69 435 PRO A CA 1
ATOM 3292 C C . PRO A 1 416 ? -51.805 1.116 45.475 1.00 119.14 435 PRO A C 1
ATOM 3293 O O . PRO A 1 416 ? -51.013 0.211 45.759 1.00 101.74 435 PRO A O 1
ATOM 3297 N N . ILE A 1 417 ? -52.381 1.882 46.395 1.00 126.86 436 ILE A N 1
ATOM 3298 C CA . ILE A 1 417 ? -51.813 1.965 47.745 1.00 122.82 436 ILE A CA 1
ATOM 3299 C C . ILE A 1 417 ? -51.928 0.609 48.441 1.00 124.23 436 ILE A C 1
ATOM 3300 O O . ILE A 1 417 ? -53.007 -0.020 48.413 1.00 135.70 436 ILE A O 1
ATOM 3305 N N . PRO A 1 418 ? -50.843 0.065 48.995 1.00 110.41 437 PRO A N 1
ATOM 3306 C CA . PRO A 1 418 ? -50.945 -1.197 49.743 1.00 109.61 437 PRO A CA 1
ATOM 3307 C C . PRO A 1 418 ? -51.676 -1.002 51.065 1.00 111.91 437 PRO A C 1
ATOM 3308 O O . PRO A 1 418 ? -51.230 -0.244 51.929 1.00 109.42 437 PRO A O 1
ATOM 3312 N N . GLY A 1 419 ? -52.808 -1.689 51.220 1.00 112.27 438 GLY A N 1
ATOM 3313 C CA . GLY A 1 419 ? -53.435 -1.876 52.511 1.00 106.25 438 GLY A CA 1
ATOM 3314 C C . GLY A 1 419 ? -54.756 -1.166 52.714 1.00 114.47 438 GLY A C 1
ATOM 3315 O O . GLY A 1 419 ? -55.503 -1.543 53.628 1.00 122.03 438 GLY A O 1
ATOM 3316 N N . ALA A 1 420 ? -55.074 -0.152 51.918 1.00 117.18 439 ALA A N 1
ATOM 3317 C CA . ALA A 1 420 ? -56.347 0.531 52.093 1.00 119.53 439 ALA A CA 1
ATOM 3318 C C . ALA A 1 420 ? -57.417 -0.117 51.227 1.00 108.92 439 ALA A C 1
ATOM 3319 O O . ALA A 1 420 ? -57.133 -0.716 50.187 1.00 99.99 439 ALA A O 1
ATOM 3321 N N . GLU A 1 421 ? -58.660 0.009 51.671 1.00 107.70 440 GLU A N 1
ATOM 3322 C CA . GLU A 1 421 ? -59.741 -0.783 51.109 1.00 127.22 440 GLU A CA 1
ATOM 3323 C C . GLU A 1 421 ? -60.243 -0.184 49.803 1.00 118.93 440 GLU A C 1
ATOM 3324 O O . GLU A 1 421 ? -60.464 1.026 49.702 1.00 96.26 440 GLU A O 1
ATOM 3330 N N . THR A 1 422 ? -60.411 -1.047 48.804 1.00 106.78 441 THR A N 1
ATOM 3331 C CA . THR A 1 422 ? -60.865 -0.625 47.488 1.00 86.44 441 THR A CA 1
ATOM 3332 C C . THR A 1 422 ? -62.343 -0.261 47.510 1.00 86.78 441 THR A C 1
ATOM 3333 O O . THR A 1 422 ? -63.144 -0.886 48.208 1.00 89.70 441 THR A O 1
ATOM 3337 N N . TRP A 1 423 ? -62.703 0.761 46.740 1.00 91.03 442 TRP A N 1
ATOM 3338 C CA . TRP A 1 423 ? -64.091 1.157 46.574 1.00 94.34 442 TRP A CA 1
ATOM 3339 C C . TRP A 1 423 ? -64.487 1.048 45.105 1.00 99.04 442 TRP A C 1
ATOM 3340 O O . TRP A 1 423 ? -63.648 0.936 44.206 1.00 100.43 442 TRP A O 1
ATOM 3351 N N . TYR A 1 424 ? -65.798 1.071 44.886 1.00 99.06 443 TYR A N 1
ATOM 3352 C CA . TYR A 1 424 ? -66.441 0.906 43.591 1.00 86.20 443 TYR A CA 1
ATOM 3353 C C . TYR A 1 424 ? -67.684 1.773 43.617 1.00 84.49 443 TYR A C 1
ATOM 3354 O O . TYR A 1 424 ? -68.339 1.883 44.655 1.00 92.54 443 TYR A O 1
ATOM 3363 N N . ILE A 1 425 ? -68.017 2.379 42.484 1.00 72.85 444 ILE A N 1
ATOM 3364 C CA . ILE A 1 425 ? -68.932 3.503 42.570 1.00 68.60 444 ILE A CA 1
ATOM 3365 C C . ILE A 1 425 ? -69.519 3.843 41.208 1.00 64.52 444 ILE A C 1
ATOM 3366 O O . ILE A 1 425 ? -68.845 3.710 40.181 1.00 70.74 444 ILE A O 1
ATOM 3371 N N . ASP A 1 426 ? -70.786 4.254 41.183 1.00 60.74 445 ASP A N 1
ATOM 3372 C CA . ASP A 1 426 ? -71.447 4.501 39.906 1.00 68.83 445 ASP A CA 1
ATOM 3373 C C . ASP A 1 426 ? -72.696 5.331 40.157 1.00 75.43 445 ASP A C 1
ATOM 3374 O O . ASP A 1 426 ? -73.182 5.424 41.287 1.00 87.74 445 ASP A O 1
ATOM 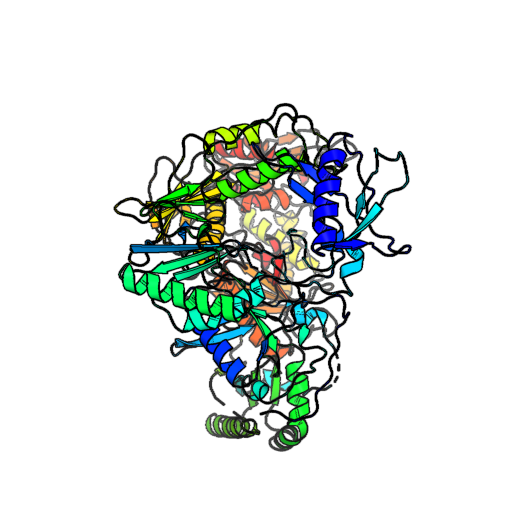3379 N N . GLY A 1 427 ? -73.199 5.949 39.091 1.00 77.17 446 GLY A N 1
ATOM 3380 C CA . GLY A 1 427 ? -74.405 6.747 39.186 1.00 88.33 446 GLY A CA 1
ATOM 3381 C C . GLY A 1 427 ? -75.025 6.994 37.827 1.00 102.46 446 GLY A C 1
ATOM 3382 O O . GLY A 1 427 ? -74.513 6.567 36.790 1.00 107.14 446 GLY A O 1
ATOM 3383 N N . GLY A 1 428 ? -76.146 7.710 37.857 1.00 125.43 447 GLY A N 1
ATOM 3384 C CA . GLY A 1 428 ? -76.941 8.021 36.690 1.00 140.54 447 GLY A CA 1
ATOM 3385 C C . GLY A 1 428 ? -78.092 7.061 36.483 1.00 161.31 447 GLY A C 1
ATOM 3386 O O . GLY A 1 428 ? -78.997 6.945 37.331 1.00 154.90 447 GLY A O 1
ATOM 3387 N N . ARG A 1 429 ? -78.011 6.362 35.345 1.00 202.70 448 ARG A N 1
ATOM 3388 C CA . ARG A 1 429 ? -79.012 5.435 34.810 1.00 215.47 448 ARG A CA 1
ATOM 3389 C C . ARG A 1 429 ? -80.419 6.009 34.947 1.00 222.99 448 ARG A C 1
ATOM 3390 O O . ARG A 1 429 ? -81.300 5.457 35.609 1.00 236.67 448 ARG A O 1
ATOM 3392 N N . LYS A 1 430 ? -80.604 7.144 34.278 1.00 201.28 449 LYS A N 1
ATOM 3393 C CA . LYS A 1 430 ? -81.853 7.888 34.310 1.00 185.83 449 LYS A CA 1
ATOM 3394 C C . LYS A 1 430 ? -83.022 7.039 33.828 1.00 192.57 449 LYS A C 1
ATOM 3395 O O . LYS A 1 430 ? -83.115 6.707 32.642 1.00 189.30 449 LYS A O 1
ATOM 3401 N N . LEU A 1 431 ? -83.920 6.681 34.750 1.00 202.51 450 LEU A N 1
ATOM 3402 C CA . LEU A 1 431 ? -85.187 6.073 34.360 1.00 195.81 450 LEU A CA 1
ATOM 3403 C C . LEU A 1 431 ? -86.080 7.111 33.700 1.00 195.39 450 LEU A C 1
ATOM 3404 O O . LEU A 1 431 ? -86.388 7.029 32.504 1.00 191.19 450 LEU A O 1
ATOM 3409 N N . GLY A 1 432 ? -86.498 8.101 34.481 1.00 193.97 451 GLY A N 1
ATOM 3410 C CA . GLY A 1 432 ? -87.109 9.323 34.015 1.00 200.47 451 GLY A CA 1
ATOM 3411 C C . GLY A 1 432 ? -86.370 10.458 34.686 1.00 209.28 451 GLY A C 1
ATOM 3412 O O . GLY A 1 432 ? -85.159 10.612 34.501 1.00 211.75 451 GLY A O 1
ATOM 3413 N N . LYS A 1 433 ? -87.086 11.263 35.475 1.00 212.67 452 LYS A N 1
ATOM 3414 C CA . LYS A 1 433 ? -86.411 12.211 36.355 1.00 212.09 452 LYS A CA 1
ATOM 3415 C C . LYS A 1 433 ? -85.550 11.497 37.391 1.00 209.59 452 LYS A C 1
ATOM 3416 O O . LYS A 1 433 ? -84.558 12.061 37.868 1.00 209.32 452 LYS A O 1
ATOM 3418 N N . ALA A 1 434 ? -85.901 10.261 37.743 1.00 206.73 453 ALA A N 1
ATOM 3419 C CA . ALA A 1 434 ? -85.183 9.528 38.778 1.00 200.63 453 ALA A CA 1
ATOM 3420 C C . ALA A 1 434 ? -83.821 9.067 38.268 1.00 197.48 453 ALA A C 1
ATOM 3421 O O . ALA A 1 434 ? -83.736 8.314 37.292 1.00 204.66 453 ALA A O 1
ATOM 3423 N N . ALA A 1 435 ? -82.759 9.527 38.927 1.00 174.95 454 ALA A N 1
ATOM 3424 C CA . ALA A 1 435 ? -81.406 9.025 38.732 1.00 150.52 454 ALA A CA 1
ATOM 3425 C C . ALA A 1 435 ? -80.825 8.705 40.099 1.00 133.38 454 ALA A C 1
ATOM 3426 O O . ALA A 1 435 ? -81.268 9.247 41.113 1.00 132.95 454 ALA A O 1
ATOM 3428 N N . LYS A 1 436 ? -79.836 7.814 40.144 1.00 124.62 455 LYS A N 1
ATOM 3429 C CA . LYS A 1 436 ? -79.329 7.400 41.450 1.00 115.27 455 LYS A CA 1
ATOM 3430 C C . LYS A 1 436 ? -77.808 7.428 41.470 1.00 106.38 455 LYS A C 1
ATOM 3431 O O . LYS A 1 436 ? -77.157 7.667 40.458 1.00 107.39 455 LYS A O 1
ATOM 3433 N N . ALA A 1 437 ? -77.238 7.200 42.651 1.00 87.97 456 ALA A N 1
ATOM 3434 C CA . ALA A 1 437 ? -75.794 7.096 42.802 1.00 81.10 456 ALA A CA 1
ATOM 3435 C C . ALA A 1 437 ? -75.505 6.193 43.989 1.00 87.70 456 ALA A C 1
ATOM 3436 O O . ALA A 1 437 ? -76.274 6.157 44.951 1.00 103.92 456 ALA A O 1
ATOM 3438 N N . ALA A 1 438 ? -74.394 5.464 43.923 1.00 93.05 457 ALA A N 1
ATOM 3439 C CA . ALA A 1 438 ? -74.159 4.429 44.922 1.00 93.25 457 ALA A CA 1
ATOM 3440 C C . ALA A 1 438 ? -72.692 4.021 44.919 1.00 87.01 457 ALA A C 1
ATOM 3441 O O . ALA A 1 438 ? -71.932 4.338 43.994 1.00 88.38 457 ALA A O 1
ATOM 3443 N N . TYR A 1 439 ? -72.319 3.274 45.963 1.00 77.57 458 TYR A N 1
ATOM 3444 C CA . TYR A 1 439 ? -70.972 2.740 46.118 1.00 81.05 458 TYR A CA 1
ATOM 3445 C C . TYR A 1 439 ? -71.001 1.422 46.892 1.00 97.37 458 TYR A C 1
ATOM 3446 O O . TYR A 1 439 ? -71.905 1.173 47.701 1.00 106.87 458 TYR A O 1
ATOM 3455 N N . TRP A 1 440 ? -69.975 0.598 46.645 1.00 97.78 459 TRP A N 1
ATOM 3456 C CA . TRP A 1 440 ? -69.730 -0.681 47.305 1.00 97.49 459 TRP A CA 1
ATOM 3457 C C . TRP A 1 440 ? -68.226 -0.840 47.499 1.00 99.38 459 TRP A C 1
ATOM 3458 O O . TRP A 1 440 ? -67.440 -0.264 46.752 1.00 111.00 459 TRP A O 1
ATOM 3469 N N . THR A 1 441 ? -67.815 -1.624 48.491 1.00 92.97 460 THR A N 1
ATOM 3470 C CA . THR A 1 441 ? -66.395 -1.832 48.743 1.00 97.96 460 THR A CA 1
ATOM 3471 C C . THR A 1 441 ? -66.115 -3.314 48.935 1.00 89.85 460 THR A C 1
ATOM 3472 O O . THR A 1 441 ? -67.027 -4.138 48.966 1.00 108.87 460 THR A O 1
ATOM 3476 N N . ASP A 1 442 ? -64.829 -3.660 49.008 1.00 78.48 461 ASP A N 1
ATOM 3477 C CA . ASP A 1 442 ? -64.462 -5.057 49.207 1.00 108.18 461 ASP A CA 1
ATOM 3478 C C . ASP A 1 442 ? -64.879 -5.525 50.592 1.00 124.82 461 ASP A C 1
ATOM 3479 O O . ASP A 1 442 ? -65.505 -6.581 50.744 1.00 123.32 461 ASP A O 1
ATOM 3484 N N . THR A 1 443 ? -64.550 -4.743 51.619 1.00 139.99 462 THR A N 1
ATOM 3485 C CA . THR A 1 443 ? -65.302 -4.835 52.855 1.00 135.19 462 THR A CA 1
ATOM 3486 C C . THR A 1 443 ? -66.776 -4.645 52.543 1.00 122.70 462 THR A C 1
ATOM 3487 O O . THR A 1 443 ? -67.134 -3.973 51.580 1.00 138.00 462 THR A O 1
ATOM 3491 N N . GLY A 1 444 ? -67.626 -5.280 53.334 1.00 89.34 463 GLY A N 1
ATOM 3492 C CA . GLY A 1 444 ? -69.043 -5.301 53.042 1.00 89.53 463 GLY A CA 1
ATOM 3493 C C . GLY A 1 444 ? -69.705 -3.975 52.714 1.00 105.11 463 GLY A C 1
ATOM 3494 O O . GLY A 1 444 ? -70.657 -3.968 51.926 1.00 101.28 463 GLY A O 1
ATOM 3495 N N . LYS A 1 445 ? -69.172 -2.861 53.250 1.00 111.99 464 LYS A N 1
ATOM 3496 C CA . LYS A 1 445 ? -69.845 -1.557 53.271 1.00 99.21 464 LYS A CA 1
ATOM 3497 C C . LYS A 1 445 ? -70.468 -1.226 51.921 1.00 90.72 464 LYS A C 1
ATOM 3498 O O . LYS A 1 445 ? -69.948 -1.610 50.870 1.00 102.38 464 LYS A O 1
ATOM 3504 N N . TRP A 1 446 ? -71.595 -0.519 51.952 1.00 76.05 465 TRP A N 1
ATOM 3505 C CA . TRP A 1 446 ? -72.286 -0.210 50.709 1.00 87.02 465 TRP A CA 1
ATOM 3506 C C . TRP A 1 446 ? -73.425 0.744 51.005 1.00 100.07 465 TRP A C 1
ATOM 3507 O O . TRP A 1 446 ? -73.945 0.773 52.123 1.00 121.94 465 TRP A O 1
ATOM 3518 N N . GLN A 1 447 ? -73.794 1.533 50.001 1.00 85.02 466 GLN A N 1
ATOM 3519 C CA . GLN A 1 447 ? -74.904 2.457 50.200 1.00 101.92 466 GLN A CA 1
ATOM 3520 C C . GLN A 1 447 ? -75.306 3.027 48.852 1.00 95.76 466 GLN A C 1
ATOM 3521 O O . GLN A 1 447 ? -74.501 3.082 47.918 1.00 97.48 466 GLN A O 1
ATOM 3527 N N . VAL A 1 448 ? -76.572 3.425 48.757 1.00 103.98 467 VAL A N 1
ATOM 3528 C CA . VAL A 1 448 ? -77.072 4.152 47.601 1.00 113.09 467 VAL A CA 1
ATOM 3529 C C . VAL A 1 448 ? -77.592 5.505 48.063 1.00 137.37 467 VAL A C 1
ATOM 3530 O O . VAL A 1 448 ? -78.041 5.677 49.203 1.00 137.21 467 VAL A O 1
ATOM 3534 N N . MET A 1 449 ? -77.477 6.475 47.158 1.00 160.04 468 MET A N 1
ATOM 3535 C CA . MET A 1 449 ? -77.762 7.881 47.373 1.00 157.87 468 MET A CA 1
ATOM 3536 C C . MET A 1 449 ? -79.138 8.270 46.846 1.00 145.56 468 MET A C 1
ATOM 3537 O O . MET A 1 449 ? -79.919 8.888 47.577 1.00 148.70 468 MET A O 1
ATOM 3539 N N . GLU A 1 450 ? -79.457 7.897 45.600 1.00 141.01 469 GLU A N 1
ATOM 3540 C CA . GLU A 1 450 ? -80.780 8.117 45.006 1.00 144.65 469 GLU A CA 1
ATOM 3541 C C . GLU A 1 450 ? -81.140 9.601 44.974 1.00 139.34 469 GLU A C 1
ATOM 3542 O O . GLU A 1 450 ? -82.193 10.018 45.457 1.00 128.42 469 GLU A O 1
ATOM 3544 N N . LEU A 1 451 ? -80.262 10.397 44.366 1.00 158.00 470 LEU A N 1
ATOM 3545 C CA . LEU A 1 451 ? -80.316 11.855 44.398 1.00 157.40 470 LEU A CA 1
ATOM 3546 C C . LEU A 1 451 ? -80.896 12.393 43.094 1.00 151.85 470 LEU A C 1
ATOM 3547 O O . LEU A 1 451 ? -81.207 11.651 42.159 1.00 158.70 470 LEU A O 1
ATOM 3552 N N . GLU A 1 452 ? -81.045 13.708 43.039 1.00 139.99 471 GLU A N 1
ATOM 3553 C CA . GLU A 1 452 ? -81.460 14.364 41.812 1.00 139.47 471 GLU A CA 1
ATOM 3554 C C . GLU A 1 452 ? -80.250 14.800 40.987 1.00 154.42 471 GLU A C 1
ATOM 3555 O O . GLU A 1 452 ? -79.139 14.968 41.497 1.00 156.58 471 GLU A O 1
ATOM 3557 N N . GLY A 1 453 ? -80.484 14.982 39.694 1.00 165.20 472 GLY A N 1
ATOM 3558 C CA . GLY A 1 453 ? -79.471 15.509 38.802 1.00 161.04 472 GLY A CA 1
ATOM 3559 C C . GLY A 1 453 ? -79.621 14.935 37.405 1.00 157.50 472 GLY A C 1
ATOM 3560 O O . GLY A 1 453 ? -80.639 14.344 37.058 1.00 160.24 472 GLY A O 1
ATOM 3561 N N . SER A 1 454 ? -78.582 15.150 36.605 1.00 149.07 473 SER A N 1
ATOM 3562 C CA . SER A 1 454 ? -78.417 14.494 35.317 1.00 142.84 473 SER A CA 1
ATOM 3563 C C . SER A 1 454 ? -77.464 13.314 35.477 1.00 144.55 473 SER A C 1
ATOM 3564 O O . SER A 1 454 ? -76.850 13.126 36.528 1.00 142.19 473 SER A O 1
ATOM 3567 N N . ASN A 1 455 ? -77.344 12.512 34.415 1.00 143.20 474 ASN A N 1
ATOM 3568 C CA . ASN A 1 455 ? -76.512 11.312 34.491 1.00 140.24 474 ASN A CA 1
ATOM 3569 C C . ASN A 1 455 ? -75.059 11.660 34.801 1.00 135.42 474 ASN A C 1
ATOM 3570 O O . ASN A 1 455 ? -74.390 10.950 35.562 1.00 140.98 474 ASN A O 1
ATOM 3575 N N . GLN A 1 456 ? -74.562 12.758 34.233 1.00 131.30 475 GLN A N 1
ATOM 3576 C CA . GLN A 1 456 ? -73.178 13.168 34.453 1.00 115.38 475 GLN A CA 1
ATOM 3577 C C . GLN A 1 456 ? -72.970 13.652 35.884 1.00 109.80 475 GLN A C 1
ATOM 3578 O O . GLN A 1 456 ? -72.095 13.152 36.611 1.00 98.31 475 GLN A O 1
ATOM 3584 N N . LYS A 1 457 ? -73.773 14.636 36.305 1.00 107.87 476 LYS A N 1
ATOM 3585 C CA . LYS A 1 457 ? -73.728 15.086 37.690 1.00 102.39 476 LYS A CA 1
ATOM 3586 C C . LYS A 1 457 ? -74.011 13.944 38.652 1.00 96.55 476 LYS A C 1
ATOM 3587 O O . LYS A 1 457 ? -73.496 13.939 39.771 1.00 94.98 476 LYS A O 1
ATOM 3593 N N . ALA A 1 458 ? -74.834 12.975 38.248 1.00 108.95 477 ALA A N 1
ATOM 3594 C CA . ALA A 1 458 ? -75.031 11.808 39.099 1.00 120.06 477 ALA A CA 1
ATOM 3595 C C . ALA A 1 458 ? -73.774 10.956 39.173 1.00 107.47 477 ALA A C 1
ATOM 3596 O O . ALA A 1 458 ? -73.522 10.317 40.200 1.00 80.81 477 ALA A O 1
ATOM 3598 N N . GLU A 1 459 ? -72.976 10.928 38.104 1.00 117.57 478 GLU A N 1
ATOM 3599 C CA . GLU A 1 459 ? -71.774 10.107 38.133 1.00 114.29 478 GLU A CA 1
ATOM 3600 C C . GLU A 1 459 ? -70.651 10.760 38.927 1.00 105.84 478 GLU A C 1
ATOM 3601 O O . GLU A 1 459 ? -69.821 10.048 39.503 1.00 90.51 478 GLU A O 1
ATOM 3607 N N . ILE A 1 460 ? -70.598 12.095 38.980 1.00 113.66 479 ILE A N 1
ATOM 3608 C CA . ILE A 1 460 ? -69.628 12.713 39.883 1.00 119.80 479 ILE A CA 1
ATOM 3609 C C . ILE A 1 460 ? -70.167 12.759 41.308 1.00 111.78 479 ILE A C 1
ATOM 3610 O O . ILE A 1 460 ? -69.423 12.544 42.266 1.00 112.04 479 ILE A O 1
ATOM 3615 N N . GLN A 1 461 ? -71.456 13.058 41.472 1.00 105.53 480 GLN A N 1
ATOM 3616 C CA . GLN A 1 461 ? -72.093 13.003 42.783 1.00 110.41 480 GLN A CA 1
ATOM 3617 C C . GLN A 1 461 ? -72.021 11.608 43.388 1.00 104.04 480 GLN A C 1
ATOM 3618 O O . GLN A 1 461 ? -72.057 11.470 44.615 1.00 92.78 480 GLN A O 1
ATOM 3624 N N . ALA A 1 462 ? -71.907 10.571 42.555 1.00 108.32 481 ALA A N 1
ATOM 3625 C CA . ALA A 1 462 ? -71.491 9.265 43.050 1.00 91.57 481 ALA A CA 1
ATOM 3626 C C . ALA A 1 462 ? -70.192 9.398 43.829 1.00 84.44 481 ALA A C 1
ATOM 3627 O O . ALA A 1 462 ? -70.139 9.102 45.029 1.00 85.34 481 ALA A O 1
ATOM 3629 N N . LEU A 1 463 ? -69.136 9.879 43.162 1.00 92.80 482 LEU A N 1
ATOM 3630 C CA . LEU A 1 463 ? -67.919 10.321 43.837 1.00 100.24 482 LEU A CA 1
ATOM 3631 C C . LEU A 1 463 ? -68.313 11.302 44.929 1.00 109.64 482 LEU A C 1
ATOM 3632 O O . LEU A 1 463 ? -69.438 11.815 44.922 1.00 124.89 482 LEU A O 1
ATOM 3637 N N . LEU A 1 464 ? -67.418 11.559 45.873 1.00 97.12 483 LEU A N 1
ATOM 3638 C CA . LEU A 1 464 ? -67.635 12.419 47.025 1.00 101.22 483 LEU A CA 1
ATOM 3639 C C . LEU A 1 464 ? -68.471 11.722 48.093 1.00 112.35 483 LEU A C 1
ATOM 3640 O O . LEU A 1 464 ? -68.528 12.201 49.227 1.00 113.36 483 LEU A O 1
ATOM 3645 N N . LEU A 1 465 ? -69.064 10.574 47.800 1.00 115.14 484 LEU A N 1
ATOM 3646 C CA . LEU A 1 465 ? -69.785 9.825 48.814 1.00 116.01 484 LEU A CA 1
ATOM 3647 C C . LEU A 1 465 ? -69.070 8.551 49.197 1.00 109.54 484 LEU A C 1
ATOM 3648 O O . LEU A 1 465 ? -69.221 8.087 50.327 1.00 127.95 484 LEU A O 1
ATOM 3653 N N . ALA A 1 466 ? -68.310 7.970 48.270 1.00 101.39 485 ALA A N 1
ATOM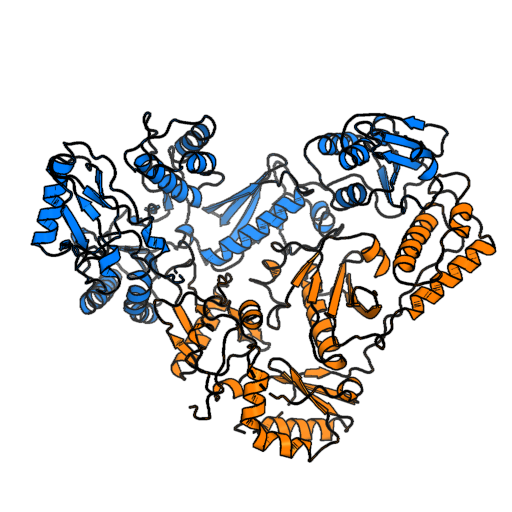 3654 C CA . ALA A 1 466 ? -67.226 7.092 48.679 1.00 100.60 485 ALA A CA 1
ATOM 3655 C C . ALA A 1 466 ? -66.248 7.840 49.572 1.00 102.62 485 ALA A C 1
ATOM 3656 O O . ALA A 1 466 ? -65.701 7.270 50.521 1.00 99.60 485 ALA A O 1
ATOM 3658 N N . LEU A 1 467 ? -66.031 9.129 49.294 1.00 106.89 486 LEU A N 1
ATOM 3659 C CA . LEU A 1 467 ? -64.978 9.857 49.992 1.00 102.13 486 LEU A CA 1
ATOM 3660 C C . LEU A 1 467 ? -65.468 10.478 51.287 1.00 100.11 486 LEU A C 1
ATOM 3661 O O . LEU A 1 467 ? -64.757 10.439 52.297 1.00 95.59 486 LEU A O 1
ATOM 3666 N N . LYS A 1 468 ? -66.658 11.079 51.282 1.00 112.30 487 LYS A N 1
ATOM 3667 C CA . LYS A 1 468 ? -67.210 11.564 52.542 1.00 119.47 487 LYS A CA 1
ATOM 3668 C C . LYS A 1 468 ? -67.309 10.427 53.553 1.00 129.57 487 LYS A C 1
ATOM 3669 O O . LYS A 1 468 ? -66.922 10.575 54.718 1.00 133.13 487 LYS A O 1
ATOM 3675 N N . ALA A 1 469 ? -67.789 9.268 53.107 1.00 125.77 488 ALA A N 1
ATOM 3676 C CA . ALA A 1 469 ? -67.931 8.093 53.954 1.00 111.94 488 ALA A CA 1
ATOM 3677 C C . ALA A 1 469 ? -66.681 7.213 53.993 1.00 107.58 488 ALA A C 1
ATOM 3678 O O . ALA A 1 469 ? -66.718 6.141 54.604 1.00 108.66 488 ALA A O 1
ATOM 3680 N N . GLY A 1 470 ? -65.576 7.636 53.373 1.00 98.95 489 GLY A N 1
ATOM 3681 C CA . GLY A 1 470 ? -64.393 6.809 53.271 1.00 98.28 489 GLY A CA 1
ATOM 3682 C C . GLY A 1 470 ? -63.338 7.096 54.335 1.00 112.77 489 GLY A C 1
ATOM 3683 O O . GLY A 1 470 ? -63.411 8.066 55.085 1.00 122.55 489 GLY A O 1
ATOM 3684 N N . SER A 1 471 ? -62.336 6.216 54.374 1.00 115.68 490 SER A N 1
ATOM 3685 C CA . SER A 1 471 ? -61.171 6.382 55.235 1.00 114.92 490 SER A CA 1
ATOM 3686 C C . SER A 1 471 ? -60.272 7.500 54.708 1.00 124.07 490 SER A C 1
ATOM 3687 O O . SER A 1 471 ? -60.558 8.137 53.697 1.00 126.12 490 SER A O 1
ATOM 3690 N N . GLU A 1 472 ? -59.153 7.735 55.400 1.00 130.26 491 GLU A N 1
ATOM 3691 C CA . GLU A 1 472 ? -58.180 8.703 54.906 1.00 126.92 491 GLU A CA 1
ATOM 3692 C C . GLU A 1 472 ? -57.372 8.169 53.732 1.00 120.96 491 GLU A C 1
ATOM 3693 O O . GLU A 1 472 ? -56.725 8.958 53.036 1.00 121.70 491 GLU A O 1
ATOM 3695 N N . GLU A 1 473 ? -57.381 6.855 53.506 1.00 117.99 492 GLU A N 1
ATOM 3696 C CA . GLU A 1 473 ? -56.773 6.233 52.338 1.00 115.12 492 GLU A CA 1
ATOM 3697 C C . GLU A 1 473 ? -57.837 5.444 51.586 1.00 106.48 492 GLU A C 1
ATOM 3698 O O . GLU A 1 473 ? -58.823 4.994 52.176 1.00 112.37 492 GLU A O 1
ATOM 3704 N N . MET A 1 474 ? -57.648 5.290 50.273 1.00 98.38 493 MET A N 1
ATOM 3705 C CA . MET A 1 474 ? -58.719 4.792 49.417 1.00 92.03 493 MET A CA 1
ATOM 3706 C C . MET A 1 474 ? -58.166 4.083 48.190 1.00 114.20 493 MET A C 1
ATOM 3707 O O . MET A 1 474 ? -57.002 4.247 47.817 1.00 126.57 493 MET A O 1
ATOM 3712 N N . ASN A 1 475 ? -59.044 3.303 47.558 1.00 111.86 494 ASN A N 1
ATOM 3713 C CA . ASN A 1 475 ? -58.924 2.893 46.160 1.00 83.70 494 ASN A CA 1
ATOM 3714 C C . ASN A 1 475 ? -60.301 3.067 45.540 1.00 83.54 494 ASN A C 1
ATOM 3715 O O . ASN A 1 475 ? -61.216 2.297 45.844 1.00 95.31 494 ASN A O 1
ATOM 3720 N N . ILE A 1 476 ? -60.458 4.060 44.684 1.00 80.72 495 ILE A N 1
ATOM 3721 C CA . ILE A 1 476 ? -61.709 4.258 43.966 1.00 75.42 495 ILE A CA 1
ATOM 3722 C C . ILE A 1 476 ? -61.553 3.712 42.556 1.00 74.37 495 ILE A C 1
ATOM 3723 O O . ILE A 1 476 ? -60.519 3.915 41.907 1.00 93.21 495 ILE A O 1
ATOM 3728 N N . ILE A 1 477 ? -62.574 3.001 42.087 1.00 74.02 496 ILE A N 1
ATOM 3729 C CA . ILE A 1 477 ? -62.616 2.483 40.727 1.00 75.91 496 ILE A CA 1
ATOM 3730 C C . ILE A 1 477 ? -63.971 2.820 40.132 1.00 76.48 496 ILE A C 1
ATOM 3731 O O . ILE A 1 477 ? -65.007 2.528 40.739 1.00 77.05 496 ILE A O 1
ATOM 3736 N N . THR A 1 478 ? -63.963 3.425 38.947 1.00 78.46 497 THR A N 1
ATOM 3737 C CA . THR A 1 478 ? -65.196 3.922 38.355 1.00 78.48 497 THR A CA 1
ATOM 3738 C C . THR A 1 478 ? -65.280 3.518 36.892 1.00 76.37 497 THR A C 1
ATOM 3739 O O . THR A 1 478 ? -64.271 3.241 36.241 1.00 80.86 497 THR A O 1
ATOM 3743 N N . ASP A 1 479 ? -66.511 3.495 36.383 1.00 78.36 498 ASP A N 1
ATOM 3744 C CA . ASP A 1 479 ? -66.783 3.194 34.986 1.00 88.89 498 ASP A CA 1
ATOM 3745 C C . ASP A 1 479 ? -67.096 4.445 34.174 1.00 95.99 498 ASP A C 1
ATOM 3746 O O . ASP A 1 479 ? -67.722 4.350 33.113 1.00 101.10 498 ASP A O 1
ATOM 3751 N N . SER A 1 480 ? -66.675 5.613 34.650 1.00 93.19 499 SER A N 1
ATOM 3752 C CA . SER A 1 480 ? -66.940 6.880 33.983 1.00 92.78 499 SER A CA 1
ATOM 3753 C C . SER A 1 480 ? -65.645 7.446 33.427 1.00 101.68 499 SER A C 1
ATOM 3754 O O . SER A 1 480 ? -64.707 7.720 34.184 1.00 92.67 499 SER A O 1
ATOM 3757 N N . GLN A 1 481 ? -65.603 7.634 32.108 1.00 107.19 500 GLN A N 1
ATOM 3758 C CA . GLN A 1 481 ? -64.443 8.267 31.495 1.00 89.12 500 GLN A CA 1
ATOM 3759 C C . GLN A 1 481 ? -64.376 9.752 31.831 1.00 76.82 500 GLN A C 1
ATOM 3760 O O . GLN A 1 481 ? -63.285 10.327 31.892 1.00 82.12 500 GLN A O 1
ATOM 3766 N N . TYR A 1 482 ? -65.527 10.382 32.066 1.00 80.41 501 TYR A N 1
ATOM 3767 C CA . TYR A 1 482 ? -65.560 11.795 32.426 1.00 74.33 501 TYR A CA 1
ATOM 3768 C C . TYR A 1 482 ? -64.789 12.051 33.720 1.00 85.69 501 TYR A C 1
ATOM 3769 O O . TYR A 1 482 ? -63.820 12.825 33.749 1.00 105.16 501 TYR A O 1
ATOM 3778 N N . VAL A 1 483 ? -65.185 11.370 34.798 1.00 75.52 502 VAL A N 1
ATOM 3779 C CA . VAL A 1 483 ? -64.589 11.626 36.105 1.00 92.40 502 VAL A CA 1
ATOM 3780 C C . VAL A 1 483 ? -63.106 11.251 36.110 1.00 93.23 502 VAL A C 1
ATOM 3781 O O . VAL A 1 483 ? -62.269 11.985 36.659 1.00 111.41 502 VAL A O 1
ATOM 3785 N N . ILE A 1 484 ? -62.745 10.139 35.461 1.00 72.10 503 ILE A N 1
ATOM 3786 C CA . ILE A 1 484 ? -61.341 9.745 35.416 1.00 75.81 503 ILE A CA 1
ATOM 3787 C C . ILE A 1 484 ? -60.532 10.778 34.633 1.00 90.88 503 ILE A C 1
ATOM 3788 O O . ILE A 1 484 ? -59.392 11.100 34.996 1.00 97.40 503 ILE A O 1
ATOM 3793 N N . ASN A 1 485 ? -61.123 11.351 33.576 1.00 87.95 504 ASN A N 1
ATOM 3794 C CA . ASN A 1 485 ? -60.417 12.349 32.773 1.00 81.10 504 ASN A CA 1
ATOM 3795 C C . ASN A 1 485 ? -60.132 13.606 33.586 1.00 82.92 504 ASN A C 1
ATOM 3796 O O . ASN A 1 485 ? -58.982 14.070 33.656 1.00 93.38 504 ASN A O 1
ATOM 3801 N N . ILE A 1 486 ? -61.173 14.179 34.203 1.00 71.91 505 ILE A N 1
ATOM 3802 C CA . ILE A 1 486 ? -60.964 15.359 35.044 1.00 73.94 505 ILE A CA 1
ATOM 3803 C C . ILE A 1 486 ? -59.901 15.073 36.100 1.00 64.95 505 ILE A C 1
ATOM 3804 O O . ILE A 1 486 ? -58.984 15.874 36.316 1.00 72.83 505 ILE A O 1
ATOM 3809 N N . ILE A 1 487 ? -59.989 13.909 36.751 1.00 67.12 506 ILE A N 1
ATOM 3810 C CA . ILE A 1 487 ? -59.002 13.583 37.780 1.00 82.88 506 ILE A CA 1
ATOM 3811 C C . ILE A 1 487 ? -57.594 13.526 37.191 1.00 84.53 506 ILE A C 1
ATOM 3812 O O . ILE A 1 487 ? -56.616 13.891 37.859 1.00 61.99 506 ILE A O 1
ATOM 3817 N N . LEU A 1 488 ? -57.463 13.103 35.931 1.00 96.39 507 LEU A N 1
ATOM 3818 C CA . LEU A 1 488 ? -56.139 13.039 35.323 1.00 97.73 507 LEU A CA 1
ATOM 3819 C C . LEU A 1 488 ? -55.611 14.404 34.901 1.00 89.74 507 LEU A C 1
ATOM 3820 O O . LEU A 1 488 ? -54.396 14.551 34.728 1.00 70.06 507 LEU A O 1
ATOM 3825 N N . GLN A 1 489 ? -56.485 15.403 34.726 1.00 91.27 508 GLN A N 1
ATOM 3826 C CA . GLN A 1 489 ? -55.985 16.760 34.504 1.00 81.96 508 GLN A CA 1
ATOM 3827 C C . GLN A 1 489 ? -55.451 17.408 35.778 1.00 93.67 508 GLN A C 1
ATOM 3828 O O . GLN A 1 489 ? -54.729 18.408 35.694 1.00 102.67 508 GLN A O 1
ATOM 3834 N N . GLN A 1 490 ? -55.796 16.863 36.945 1.00 90.24 509 GLN A N 1
ATOM 3835 C CA . GLN A 1 490 ? -55.371 17.338 38.259 1.00 80.09 509 GLN A CA 1
ATOM 3836 C C . GLN A 1 490 ? -55.795 18.779 38.528 1.00 74.74 509 GLN A C 1
ATOM 3837 O O . GLN A 1 490 ? -54.934 19.645 38.729 1.00 86.58 509 GLN A O 1
ATOM 3843 N N . PRO A 1 491 ? -57.094 19.080 38.561 1.00 63.34 510 PRO A N 1
ATOM 3844 C CA . PRO A 1 491 ? -57.519 20.428 38.949 1.00 76.24 510 PRO A CA 1
ATOM 3845 C C . PRO A 1 491 ? -57.375 20.630 40.448 1.00 78.21 510 PRO A C 1
ATOM 3846 O O . PRO A 1 491 ? -57.401 19.678 41.231 1.00 80.49 510 PRO A O 1
ATOM 3850 N N . ASP A 1 492 ? -57.215 21.893 40.847 1.00 79.73 511 ASP A N 1
ATOM 3851 C CA . ASP A 1 492 ? -57.119 22.234 42.260 1.00 85.59 511 ASP A CA 1
ATOM 3852 C C . ASP A 1 492 ? -58.228 23.165 42.731 1.00 87.22 511 ASP A C 1
ATOM 3853 O O . ASP A 1 492 ? -58.264 23.507 43.919 1.00 90.49 511 ASP A O 1
ATOM 3858 N N . MET A 1 493 ? -59.128 23.582 41.836 1.00 82.89 512 MET A N 1
ATOM 3859 C CA . MET A 1 493 ? -60.349 24.297 42.195 1.00 86.95 512 MET A CA 1
ATOM 3860 C C . MET A 1 493 ? -61.307 24.301 41.010 1.00 92.19 512 MET A C 1
ATOM 3861 O O . MET A 1 493 ? -60.897 24.570 39.876 1.00 107.56 512 MET A O 1
ATOM 3866 N N . MET A 1 494 ? -62.580 23.997 41.253 1.00 100.16 513 MET A N 1
ATOM 3867 C CA . MET A 1 494 ? -63.575 23.921 40.191 1.00 97.76 513 MET A CA 1
ATOM 3868 C C . MET A 1 494 ? -64.876 24.522 40.709 1.00 92.86 513 MET A C 1
ATOM 3869 O O . MET A 1 494 ? -64.923 25.121 41.787 1.00 97.41 513 MET A O 1
ATOM 3874 N N . GLU A 1 495 ? -65.942 24.363 39.931 1.00 93.21 514 GLU A N 1
ATOM 3875 C CA . GLU A 1 495 ? -67.245 24.918 40.258 1.00 101.41 514 GLU A CA 1
ATOM 3876 C C . GLU A 1 495 ? -68.221 23.817 40.653 1.00 118.72 514 GLU A C 1
ATOM 3877 O O . GLU A 1 495 ? -68.023 22.635 40.355 1.00 119.84 514 GLU A O 1
ATOM 3883 N N . GLY A 1 496 ? -69.286 24.232 41.335 1.00 128.51 515 GLY A N 1
ATOM 3884 C CA . GLY A 1 496 ? -70.412 23.350 41.588 1.00 124.57 515 GLY A CA 1
ATOM 3885 C C . GLY A 1 496 ? -70.067 22.163 42.463 1.00 127.38 515 GLY A C 1
ATOM 3886 O O . GLY A 1 496 ? -69.315 22.266 43.439 1.00 122.05 515 GLY A O 1
ATOM 3887 N N . ILE A 1 497 ? -70.646 21.014 42.112 1.00 121.28 516 ILE A N 1
ATOM 3888 C CA . ILE A 1 497 ? -70.473 19.798 42.898 1.00 112.37 516 ILE A CA 1
ATOM 3889 C C . ILE A 1 497 ? -69.049 19.273 42.761 1.00 99.40 516 ILE A C 1
ATOM 3890 O O . ILE A 1 497 ? -68.476 18.727 43.714 1.00 92.13 516 ILE A O 1
ATOM 3895 N N . TRP A 1 498 ? -68.467 19.417 41.568 1.00 94.08 517 TRP A N 1
ATOM 3896 C CA . TRP A 1 498 ? -67.042 19.179 41.371 1.00 91.63 517 TRP A CA 1
ATOM 3897 C C . TRP A 1 498 ? -66.198 19.944 42.382 1.00 99.73 517 TRP A C 1
ATOM 3898 O O . TRP A 1 498 ? -65.101 19.494 42.750 1.00 99.29 517 TRP A O 1
ATOM 3909 N N . GLN A 1 499 ? -66.671 21.115 42.816 1.00 110.19 518 GLN A N 1
ATOM 3910 C CA . GLN A 1 499 ? -65.944 21.836 43.847 1.00 95.90 518 GLN A CA 1
ATOM 3911 C C . GLN A 1 499 ? -65.982 21.067 45.149 1.00 95.25 518 GLN A C 1
ATOM 3912 O O . GLN A 1 499 ? -64.965 20.937 45.830 1.00 84.73 518 GLN A O 1
ATOM 3918 N N . GLU A 1 500 ? -67.135 20.503 45.488 1.00 110.75 519 GLU A N 1
ATOM 3919 C CA . GLU A 1 500 ? -67.215 19.732 46.724 1.00 106.28 519 GLU A CA 1
ATOM 3920 C C . GLU A 1 500 ? -66.378 18.456 46.631 1.00 96.85 519 GLU A C 1
ATOM 3921 O O . GLU A 1 500 ? -65.591 18.179 47.540 1.00 90.12 519 GLU A O 1
ATOM 3927 N N . VAL A 1 501 ? -66.454 17.703 45.523 1.00 95.14 520 VAL A N 1
ATOM 3928 C CA . VAL A 1 501 ? -65.567 16.546 45.427 1.00 93.49 520 VAL A CA 1
ATOM 3929 C C . VAL A 1 501 ? -64.110 16.997 45.617 1.00 97.29 520 VAL A C 1
ATOM 3930 O O . VAL A 1 501 ? -63.360 16.409 46.418 1.00 87.23 520 VAL A O 1
ATOM 3934 N N . LEU A 1 502 ? -63.702 18.105 44.966 1.00 106.31 521 LEU A N 1
ATOM 3935 C CA . LEU A 1 502 ? -62.353 18.621 45.219 1.00 104.95 521 LEU A CA 1
ATOM 3936 C C . LEU A 1 502 ? -62.162 18.907 46.693 1.00 103.98 521 LEU A C 1
ATOM 3937 O O . LEU A 1 502 ? -61.086 18.699 47.237 1.00 88.41 521 LEU A O 1
ATOM 3942 N N . GLU A 1 503 ? -63.217 19.356 47.355 1.00 124.73 522 GLU A N 1
ATOM 3943 C CA . GLU A 1 503 ? -63.170 19.752 48.759 1.00 140.27 522 GLU A CA 1
ATOM 3944 C C . GLU A 1 503 ? -63.066 18.569 49.712 1.00 161.82 522 GLU A C 1
ATOM 3945 O O . GLU A 1 503 ? -62.633 18.746 50.854 1.00 173.63 522 GLU A O 1
ATOM 3951 N N . GLU A 1 504 ? -63.479 17.377 49.285 1.00 137.06 523 GLU A N 1
ATOM 3952 C CA . GLU A 1 504 ? -63.243 16.205 50.107 1.00 124.60 523 GLU A CA 1
ATOM 3953 C C . GLU A 1 504 ? -61.861 15.631 49.861 1.00 103.46 523 GLU A C 1
ATOM 3954 O O . GLU A 1 504 ? -61.257 15.101 50.794 1.00 108.13 523 GLU A O 1
ATOM 3960 N N . LEU A 1 505 ? -61.326 15.765 48.642 1.00 89.28 524 LEU A N 1
ATOM 3961 C CA . LEU A 1 505 ? -59.944 15.350 48.436 1.00 95.54 524 LEU A CA 1
ATOM 3962 C C . LEU A 1 505 ? -58.956 16.149 49.293 1.00 104.63 524 LEU A C 1
ATOM 3963 O O . LEU A 1 505 ? -57.797 15.740 49.421 1.00 92.22 524 LEU A O 1
ATOM 3968 N N . GLU A 1 506 ? -59.392 17.266 49.901 1.00 125.89 525 GLU A N 1
ATOM 3969 C CA . GLU A 1 506 ? -58.573 17.977 50.895 1.00 144.33 525 GLU A CA 1
ATOM 3970 C C . GLU A 1 506 ? -58.042 17.047 51.955 1.00 141.25 525 GLU A C 1
ATOM 3971 O O . GLU A 1 506 ? -56.857 17.103 52.297 1.00 131.31 525 GLU A O 1
ATOM 3977 N N . LYS A 1 507 ? -58.932 16.234 52.531 1.00 137.73 526 LYS A N 1
ATOM 3978 C CA . LYS A 1 507 ? -58.704 15.662 53.849 1.00 127.10 526 LYS A CA 1
ATOM 3979 C C . LYS A 1 507 ? -57.801 14.444 53.814 1.00 125.16 526 LYS A C 1
ATOM 3980 O O . LYS A 1 507 ? -57.235 14.081 54.850 1.00 125.99 526 LYS A O 1
ATOM 3986 N N . LYS A 1 508 ? -57.657 13.806 52.663 1.00 126.04 527 LYS A N 1
ATOM 3987 C CA . LYS A 1 508 ? -57.122 12.459 52.628 1.00 124.30 527 LYS A CA 1
ATOM 3988 C C . LYS A 1 508 ? -55.638 12.444 52.294 1.00 112.43 527 LYS A C 1
ATOM 3989 O O . LYS A 1 508 ? -55.091 13.388 51.718 1.00 115.94 527 LYS A O 1
ATOM 3995 N N . THR A 1 509 ? -55.002 11.326 52.637 1.00 112.26 528 THR A N 1
ATOM 3996 C CA . THR A 1 509 ? -53.562 11.130 52.564 1.00 107.88 528 THR A CA 1
ATOM 3997 C C . THR A 1 509 ? -53.118 10.437 51.284 1.00 117.74 528 THR A C 1
ATOM 3998 O O . THR A 1 509 ? -52.077 10.788 50.723 1.00 112.38 528 THR A O 1
ATOM 4002 N N . ALA A 1 510 ? -53.885 9.459 50.807 1.00 125.65 529 ALA A N 1
ATOM 4003 C CA . ALA A 1 510 ? -53.508 8.709 49.614 1.00 108.72 529 ALA A CA 1
ATOM 4004 C C . ALA A 1 510 ? -54.773 8.174 48.960 1.00 101.62 529 ALA A C 1
ATOM 4005 O O . ALA A 1 510 ? -55.474 7.346 49.547 1.00 112.74 529 ALA A O 1
ATOM 4007 N N . ILE A 1 511 ? -55.077 8.670 47.765 1.00 78.70 530 ILE A N 1
ATOM 4008 C CA . ILE A 1 511 ? -56.137 8.118 46.931 1.00 81.63 530 ILE A CA 1
ATOM 4009 C C . ILE A 1 511 ? -55.462 7.453 45.737 1.00 90.38 530 ILE A C 1
ATOM 4010 O O . ILE A 1 511 ? -54.401 7.890 45.277 1.00 84.89 530 ILE A O 1
ATOM 4015 N N . PHE A 1 512 ? -56.056 6.360 45.264 1.00 102.98 531 PHE A N 1
ATOM 4016 C CA . PHE A 1 512 ? -55.723 5.802 43.960 1.00 82.88 531 PHE A CA 1
ATOM 4017 C C . PHE A 1 512 ? -57.028 5.549 43.229 1.00 88.59 531 PHE A C 1
ATOM 4018 O O . PHE A 1 512 ? -57.846 4.742 43.678 1.00 100.97 531 PHE A O 1
ATOM 4026 N N . ILE A 1 513 ? -57.215 6.232 42.109 1.00 91.88 532 ILE A N 1
ATOM 4027 C CA . ILE A 1 513 ? -58.415 6.110 41.294 1.00 97.15 532 ILE A CA 1
ATOM 4028 C C . ILE A 1 513 ? -58.050 5.380 40.011 1.00 102.04 532 ILE A C 1
ATOM 4029 O O . ILE A 1 513 ? -56.956 5.574 39.468 1.00 118.10 532 ILE A O 1
ATOM 4034 N N . ASP A 1 514 ? -58.951 4.518 39.540 1.00 94.54 533 ASP A N 1
ATOM 4035 C CA . ASP A 1 514 ? -58.727 3.825 38.278 1.00 76.43 533 ASP A CA 1
ATOM 4036 C C . ASP A 1 514 ? -60.068 3.542 37.611 1.00 72.50 533 ASP A C 1
ATOM 4037 O O . ASP A 1 514 ? -61.143 3.795 38.168 1.00 78.10 533 ASP A O 1
ATOM 4042 N N . TRP A 1 515 ? -59.985 2.988 36.405 1.00 77.59 534 TRP A N 1
ATOM 4043 C CA . TRP A 1 515 ? -61.107 2.926 35.490 1.00 80.61 534 TRP A CA 1
ATOM 4044 C C . TRP A 1 515 ? -61.185 1.552 34.849 1.00 84.71 534 TRP A C 1
ATOM 4045 O O . TRP A 1 515 ? -60.162 0.952 34.510 1.00 68.58 534 TRP A O 1
ATOM 4056 N N . VAL A 1 516 ? -62.412 1.060 34.697 1.00 83.07 535 VAL A N 1
ATOM 4057 C CA . VAL A 1 516 ? -62.671 -0.189 33.978 1.00 83.81 535 VAL A CA 1
ATOM 4058 C C . VAL A 1 516 ? -63.925 -0.031 33.146 1.00 80.63 535 VAL A C 1
ATOM 4059 O O . VAL A 1 516 ? -64.829 0.743 33.489 1.00 76.75 535 VAL A O 1
ATOM 4063 N N . PRO A 1 517 ? -64.017 -0.776 32.041 1.00 80.81 536 PRO A N 1
ATOM 4064 C CA . PRO A 1 517 ? -65.135 -0.575 31.111 1.00 71.15 536 PRO A CA 1
ATOM 4065 C C . PRO A 1 517 ? -66.475 -0.882 31.762 1.00 87.62 536 PRO A C 1
ATOM 4066 O O . PRO A 1 517 ? -66.678 -1.953 32.341 1.00 85.71 536 PRO A O 1
ATOM 4070 N N . GLY A 1 518 ? -67.387 0.081 31.670 1.00 90.87 537 GLY A N 1
ATOM 4071 C CA . GLY A 1 518 ? -68.712 -0.116 32.211 1.00 93.99 537 GLY A CA 1
ATOM 4072 C C . GLY A 1 518 ? -69.546 -1.051 31.357 1.00 97.33 537 GLY A C 1
ATOM 4073 O O . GLY A 1 518 ? -69.358 -1.166 30.145 1.00 110.37 537 GLY A O 1
ATOM 4074 N N . HIS A 1 519 ? -70.471 -1.745 32.022 1.00 101.59 538 HIS A N 1
ATOM 4075 C CA . HIS A 1 519 ? -71.494 -2.565 31.374 1.00 101.43 538 HIS A CA 1
ATOM 4076 C C . HIS A 1 519 ? -70.909 -3.774 30.649 1.00 99.04 538 HIS A C 1
ATOM 4077 O O . HIS A 1 519 ? -71.472 -4.241 29.657 1.00 102.70 538 HIS A O 1
ATOM 4084 N N . LYS A 1 520 ? -69.780 -4.291 31.131 1.00 96.57 539 LYS A N 1
ATOM 4085 C CA . LYS A 1 520 ? -69.271 -5.592 30.714 1.00 90.88 539 LYS A CA 1
ATOM 4086 C C . LYS A 1 520 ? -69.270 -6.577 31.878 1.00 100.69 539 LYS A C 1
ATOM 4087 O O . LYS A 1 520 ? -68.507 -7.547 31.882 1.00 95.37 539 LYS A O 1
ATOM 4093 N N . GLY A 1 521 ? -70.126 -6.329 32.870 1.00 104.33 540 GLY A N 1
ATOM 4094 C CA . GLY A 1 521 ? -70.277 -7.192 34.027 1.00 94.72 540 GLY A CA 1
ATOM 4095 C C . GLY A 1 521 ? -68.989 -7.460 34.774 1.00 88.34 540 GLY A C 1
ATOM 4096 O O . GLY A 1 521 ? -68.672 -8.610 35.084 1.00 93.21 540 GLY A O 1
ATOM 4097 N N . ILE A 1 522 ? -68.243 -6.406 35.081 1.00 103.46 541 ILE A N 1
ATOM 4098 C CA . ILE A 1 522 ? -66.949 -6.550 35.740 1.00 100.15 541 ILE A CA 1
ATOM 4099 C C . ILE A 1 522 ? -67.166 -6.617 37.247 1.00 106.80 541 ILE A C 1
ATOM 4100 O O . ILE A 1 522 ? -67.968 -5.843 37.792 1.00 103.88 541 ILE A O 1
ATOM 4105 N N . PRO A 1 523 ? -66.508 -7.538 37.948 1.00 108.57 542 PRO A N 1
ATOM 4106 C CA . PRO A 1 523 ? -66.613 -7.577 39.411 1.00 108.80 542 PRO A CA 1
ATOM 4107 C C . PRO A 1 523 ? -66.291 -6.223 40.030 1.00 110.37 542 PRO A C 1
ATOM 4108 O O . PRO A 1 523 ? -65.294 -5.581 39.690 1.00 105.64 542 PRO A O 1
ATOM 4112 N N . GLY A 1 524 ? -67.143 -5.803 40.962 1.00 99.52 543 GLY A N 1
ATOM 4113 C CA . GLY A 1 524 ? -67.071 -4.475 41.535 1.00 87.33 543 GLY A CA 1
ATOM 4114 C C . GLY A 1 524 ? -68.014 -3.479 40.888 1.00 83.69 543 GLY A C 1
ATOM 4115 O O . GLY A 1 524 ? -68.839 -2.865 41.571 1.00 86.92 543 GLY A O 1
ATOM 4116 N N . ASN A 1 525 ? -67.905 -3.305 39.569 1.00 85.30 544 ASN A N 1
ATOM 4117 C CA . ASN A 1 525 ? -68.773 -2.359 38.870 1.00 91.77 544 ASN A CA 1
ATOM 4118 C C . ASN A 1 525 ? -70.226 -2.827 38.859 1.00 95.73 544 ASN A C 1
ATOM 4119 O O . ASN A 1 525 ? -71.152 -2.003 38.931 1.00 91.07 544 ASN A O 1
ATOM 4124 N N . GLU A 1 526 ? -70.435 -4.144 38.811 1.00 109.84 545 GLU A N 1
ATOM 4125 C CA . GLU A 1 526 ? -71.756 -4.695 38.534 1.00 112.68 545 GLU A CA 1
ATOM 4126 C C . GLU A 1 526 ? -72.730 -4.429 39.675 1.00 111.69 545 GLU A C 1
ATOM 4127 O O . GLU A 1 526 ? -73.864 -3.993 39.447 1.00 118.46 545 GLU A O 1
ATOM 4133 N N . GLU A 1 527 ? -72.310 -4.693 40.912 1.00 118.04 546 GLU A N 1
ATOM 4134 C CA . GLU A 1 527 ? -73.208 -4.531 42.053 1.00 114.75 546 GLU A CA 1
ATOM 4135 C C . GLU A 1 527 ? -73.579 -3.072 42.266 1.00 117.05 546 GLU A C 1
ATOM 4136 O O . GLU A 1 527 ? -74.734 -2.759 42.576 1.00 125.22 546 GLU A O 1
ATOM 4142 N N . VAL A 1 528 ? -72.610 -2.165 42.122 1.00 117.76 547 VAL A N 1
ATOM 4143 C CA . VAL A 1 528 ? -72.916 -0.748 42.278 1.00 113.02 547 VAL A CA 1
ATOM 4144 C C . VAL A 1 528 ? -73.782 -0.250 41.137 1.00 119.61 547 VAL A C 1
ATOM 4145 O O . VAL A 1 528 ? -74.487 0.758 41.278 1.00 117.64 547 VAL A O 1
ATOM 4149 N N . ASP A 1 529 ? -73.731 -0.918 39.982 1.00 125.09 548 ASP A N 1
ATOM 4150 C CA . ASP A 1 529 ? -74.707 -0.605 38.944 1.00 133.91 548 ASP A CA 1
ATOM 4151 C C . ASP A 1 529 ? -76.139 -0.819 39.425 1.00 139.83 548 ASP A C 1
ATOM 4152 O O . ASP A 1 529 ? -77.061 -0.201 38.885 1.00 143.91 548 ASP A O 1
ATOM 4157 N N . LYS A 1 530 ? -76.348 -1.649 40.447 1.00 144.66 549 LYS A N 1
ATOM 4158 C CA . LYS A 1 530 ? -77.694 -1.851 40.959 1.00 133.04 549 LYS A CA 1
ATOM 4159 C C . LYS A 1 530 ? -78.139 -0.577 41.663 1.00 131.34 549 LYS A C 1
ATOM 4160 O O . LYS A 1 530 ? -77.933 -0.398 42.869 1.00 102.81 549 LYS A O 1
ATOM 4162 N N . LEU A 1 531 ? -78.740 0.315 40.890 1.00 152.63 550 LEU A N 1
ATOM 4163 C CA . LEU A 1 531 ? -79.141 1.617 41.374 1.00 161.89 550 LEU A CA 1
ATOM 4164 C C . LEU A 1 531 ? -80.570 1.945 40.985 1.00 169.11 550 LEU A C 1
ATOM 4165 O O . LEU A 1 531 ? -81.093 2.976 41.428 1.00 176.38 550 LEU A O 1
ATOM 4170 N N . CYS A 1 532 ? -81.213 1.112 40.173 1.00 170.89 551 CYS A N 1
ATOM 4171 C CA . CYS A 1 532 ? -82.369 1.547 39.398 1.00 158.46 551 CYS A CA 1
ATOM 4172 C C . CYS A 1 532 ? -83.673 1.417 40.177 1.00 153.48 551 CYS A C 1
ATOM 4173 O O . CYS A 1 532 ? -84.712 1.913 39.732 1.00 149.72 551 CYS A O 1
ATOM 4176 N N . SER B 2 1 ? -36.626 38.366 -14.703 1.00 146.17 2 SER B N 1
ATOM 4177 C CA . SER B 2 1 ? -36.094 37.219 -15.428 1.00 139.68 2 SER B CA 1
ATOM 4178 C C . SER B 2 1 ? -37.063 36.045 -15.371 1.00 139.93 2 SER B C 1
ATOM 4179 O O . SER B 2 1 ? -36.828 35.060 -14.666 1.00 132.55 2 SER B O 1
ATOM 4182 N N . ASP B 2 2 ? -38.170 36.172 -16.104 1.00 154.35 3 ASP B N 1
ATOM 4183 C CA . ASP B 2 2 ? -39.083 35.053 -16.304 1.00 163.74 3 ASP B CA 1
ATOM 4184 C C . ASP B 2 2 ? -40.014 35.269 -17.488 1.00 167.63 3 ASP B C 1
ATOM 4185 O O . ASP B 2 2 ? -40.792 36.230 -17.521 1.00 180.57 3 ASP B O 1
ATOM 4190 N N . LYS B 2 3 ? -39.945 34.363 -18.459 1.00 158.25 4 LYS B N 1
ATOM 4191 C CA . LYS B 2 3 ? -40.961 34.251 -19.498 1.00 146.62 4 LYS B CA 1
ATOM 4192 C C . LYS B 2 3 ? -41.141 32.776 -19.807 1.00 150.54 4 LYS B C 1
ATOM 4193 O O . LYS B 2 3 ? -40.202 32.103 -20.237 1.00 147.95 4 LYS B O 1
ATOM 4199 N N . ILE B 2 4 ? -42.345 32.284 -19.556 1.00 144.32 5 ILE B N 1
ATOM 4200 C CA . ILE B 2 4 ? -42.768 30.924 -19.864 1.00 129.72 5 ILE B CA 1
ATOM 4201 C C . ILE B 2 4 ? -44.271 30.942 -19.623 1.00 114.24 5 ILE B C 1
ATOM 4202 O O . ILE B 2 4 ? -44.735 31.732 -18.787 1.00 113.72 5 ILE B O 1
ATOM 4207 N N . PRO B 2 5 ? -45.062 30.150 -20.346 1.00 104.36 6 PRO B N 1
ATOM 4208 C CA . PRO B 2 5 ? -46.523 30.241 -20.223 1.00 102.71 6 PRO B CA 1
ATOM 4209 C C . PRO B 2 5 ? -47.021 30.217 -18.784 1.00 99.15 6 PRO B C 1
ATOM 4210 O O . PRO B 2 5 ? -46.569 29.424 -17.954 1.00 92.03 6 PRO B O 1
ATOM 4214 N N . VAL B 2 6 ? -47.955 31.118 -18.495 1.00 91.49 7 VAL B N 1
ATOM 4215 C CA . VAL B 2 6 ? -48.549 31.240 -17.168 1.00 88.01 7 VAL B CA 1
ATOM 4216 C C . VAL B 2 6 ? -49.597 30.145 -17.014 1.00 77.64 7 VAL B C 1
ATOM 4217 O O . VAL B 2 6 ? -50.635 30.177 -17.679 1.00 93.30 7 VAL B O 1
ATOM 4221 N N . VAL B 2 7 ? -49.336 29.170 -16.144 1.00 71.32 8 VAL B N 1
ATOM 4222 C CA . VAL B 2 7 ? -50.383 28.204 -15.836 1.00 83.14 8 VAL B CA 1
ATOM 4223 C C . VAL B 2 7 ? -51.464 28.937 -15.047 1.00 80.48 8 VAL B C 1
ATOM 4224 O O . VAL B 2 7 ? -51.262 29.302 -13.885 1.00 96.38 8 VAL B O 1
ATOM 4228 N N . LYS B 2 8 ? -52.614 29.153 -15.676 1.00 73.63 9 LYS B N 1
ATOM 4229 C CA . LYS B 2 8 ? -53.667 29.940 -15.057 1.00 91.95 9 LYS B CA 1
ATOM 4230 C C . LYS B 2 8 ? -54.393 29.113 -14.003 1.00 95.77 9 LYS B C 1
ATOM 4231 O O . LYS B 2 8 ? -54.606 27.908 -14.171 1.00 98.04 9 LYS B O 1
ATOM 4237 N N . VAL B 2 9 ? -54.765 29.773 -12.908 1.00 93.98 10 VAL B N 1
ATOM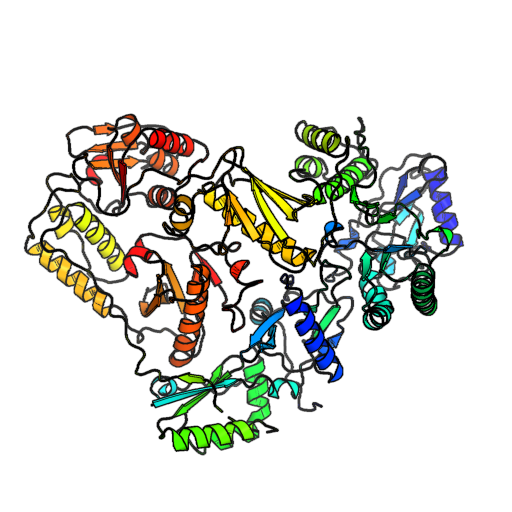 4238 C CA . VAL B 2 9 ? -55.086 29.106 -11.650 1.00 87.52 10 VAL B CA 1
ATOM 4239 C C . VAL B 2 9 ? -56.332 29.747 -11.055 1.00 87.25 10 VAL B C 1
ATOM 4240 O O . VAL B 2 9 ? -56.500 30.970 -11.110 1.00 92.62 10 VAL B O 1
ATOM 4244 N N . LYS B 2 10 ? -57.209 28.922 -10.485 1.00 86.84 11 LYS B N 1
ATOM 4245 C CA . LYS B 2 10 ? -58.496 29.391 -9.999 1.00 95.16 11 LYS B CA 1
ATOM 4246 C C . LYS B 2 10 ? -58.726 28.970 -8.553 1.00 93.44 11 LYS B C 1
ATOM 4247 O O . LYS B 2 10 ? -58.240 27.930 -8.098 1.00 94.00 11 LYS B O 1
ATOM 4249 N N . MET B 2 11 ? -59.474 29.804 -7.838 1.00 92.14 12 MET B N 1
ATOM 4250 C CA . MET B 2 11 ? -59.941 29.505 -6.495 1.00 93.55 12 MET B CA 1
ATOM 4251 C C . MET B 2 11 ? -61.159 28.590 -6.544 1.00 94.40 12 MET B C 1
ATOM 4252 O O . MET B 2 11 ? -61.853 28.490 -7.559 1.00 108.45 12 MET B O 1
ATOM 4257 N N . LYS B 2 12 ? -61.422 27.918 -5.421 1.00 86.44 13 LYS B N 1
ATOM 4258 C CA . LYS B 2 12 ? -62.686 27.202 -5.291 1.00 104.53 13 LYS B CA 1
ATOM 4259 C C . LYS B 2 12 ? -63.857 28.165 -5.147 1.00 110.11 13 LYS B C 1
ATOM 4260 O O . LYS B 2 12 ? -65.001 27.781 -5.414 1.00 100.95 13 LYS B O 1
ATOM 4266 N N . ASP B 2 13 ? -63.590 29.399 -4.724 1.00 120.39 14 ASP B N 1
ATOM 4267 C CA . ASP B 2 13 ? -64.517 30.521 -4.769 1.00 119.69 14 ASP B CA 1
ATOM 4268 C C . ASP B 2 13 ? -63.694 31.802 -4.736 1.00 114.73 14 ASP B C 1
ATOM 4269 O O . ASP B 2 13 ? -62.928 32.019 -3.787 1.00 110.58 14 ASP B O 1
ATOM 4274 N N . PRO B 2 14 ? -63.807 32.663 -5.751 1.00 114.25 15 PRO B N 1
ATOM 4275 C CA . PRO B 2 14 ? -63.095 33.952 -5.701 1.00 111.49 15 PRO B CA 1
ATOM 4276 C C . PRO B 2 14 ? -63.460 34.799 -4.495 1.00 97.66 15 PRO B C 1
ATOM 4277 O O . PRO B 2 14 ? -62.675 35.676 -4.113 1.00 92.62 15 PRO B O 1
ATOM 4281 N N . ASN B 2 15 ? -64.622 34.564 -3.883 1.00 85.44 16 ASN B N 1
ATOM 4282 C CA . ASN B 2 15 ? -65.028 35.318 -2.706 1.00 102.95 16 ASN B CA 1
ATOM 4283 C C . ASN B 2 15 ? -64.381 34.809 -1.424 1.00 104.07 16 ASN B C 1
ATOM 4284 O O . ASN B 2 15 ? -64.251 35.580 -0.467 1.00 112.56 16 ASN B O 1
ATOM 4289 N N . LYS B 2 16 ? -63.970 33.542 -1.382 1.00 96.19 17 LYS B N 1
ATOM 4290 C CA . LYS B 2 16 ? -63.489 32.903 -0.157 1.00 91.83 17 LYS B CA 1
ATOM 4291 C C . LYS B 2 16 ? -62.001 32.586 -0.299 1.00 91.87 17 LYS B C 1
ATOM 4292 O O . LYS B 2 16 ? -61.625 31.565 -0.883 1.00 99.41 17 LYS B O 1
ATOM 4298 N N . GLY B 2 17 ? -61.162 33.465 0.248 1.00 81.89 18 GLY B N 1
ATOM 4299 C CA . GLY B 2 17 ? -59.732 33.270 0.270 1.00 82.63 18 GLY B CA 1
ATOM 4300 C C . GLY B 2 17 ? -59.189 33.304 1.685 1.00 75.24 18 GLY B C 1
ATOM 4301 O O . GLY B 2 17 ? -59.945 33.362 2.658 1.00 92.27 18 GLY B O 1
ATOM 4302 N N . PRO B 2 18 ? -57.861 33.287 1.828 1.00 74.28 19 PRO B N 1
ATOM 4303 C CA . PRO B 2 18 ? -57.248 33.141 3.159 1.00 74.41 19 PRO B CA 1
ATOM 4304 C C . PRO B 2 18 ? -57.117 34.478 3.879 1.00 74.96 19 PRO B C 1
ATOM 4305 O O . PRO B 2 18 ? -56.402 35.376 3.429 1.00 84.29 19 PRO B O 1
ATOM 4309 N N . GLN B 2 19 ? -57.795 34.601 5.015 1.00 83.80 20 GLN B N 1
ATOM 4310 C CA . GLN B 2 19 ? -57.669 35.766 5.891 1.00 83.08 20 GLN B CA 1
ATOM 4311 C C . GLN B 2 19 ? -57.056 35.280 7.203 1.00 75.81 20 GLN B C 1
ATOM 4312 O O . GLN B 2 19 ? -57.766 34.975 8.162 1.00 69.38 20 GLN B O 1
ATOM 4318 N N . ILE B 2 20 ? -55.727 35.214 7.237 1.00 70.80 21 ILE B N 1
ATOM 4319 C CA . ILE B 2 20 ? -54.983 34.736 8.395 1.00 64.41 21 ILE B CA 1
ATOM 4320 C C . ILE B 2 20 ? -54.065 35.847 8.885 1.00 80.12 21 ILE B C 1
ATOM 4321 O O . ILE B 2 20 ? -53.394 36.509 8.085 1.00 97.05 21 ILE B O 1
ATOM 4326 N N . LYS B 2 21 ? -54.030 36.042 10.198 1.00 69.20 22 LYS B N 1
ATOM 4327 C CA . LYS B 2 21 ? -53.231 37.098 10.797 1.00 80.13 22 LYS B CA 1
ATOM 4328 C C . LYS B 2 21 ? -51.788 36.645 10.991 1.00 74.64 22 LYS B C 1
ATOM 4329 O O . LYS B 2 21 ? -51.505 35.457 11.171 1.00 68.28 22 LYS B O 1
ATOM 4335 N N . GLN B 2 22 ? -50.877 37.614 10.961 1.00 69.05 23 GLN B N 1
ATOM 4336 C CA . GLN B 2 22 ? -49.449 37.335 10.957 1.00 56.63 23 GLN B CA 1
ATOM 4337 C C . GLN B 2 22 ? -48.936 37.009 12.355 1.00 62.17 23 GLN B C 1
ATOM 4338 O O . GLN B 2 22 ? -49.379 37.594 13.348 1.00 73.93 23 GLN B O 1
ATOM 4344 N N . TRP B 2 23 ? -47.986 36.073 12.422 1.00 64.00 24 TRP B N 1
ATOM 4345 C CA . TRP B 2 23 ? -47.396 35.660 13.687 1.00 72.69 24 TRP B CA 1
ATOM 4346 C C . TRP B 2 23 ? -46.526 36.772 14.272 1.00 74.01 24 TRP B C 1
ATOM 4347 O O . TRP B 2 23 ? -46.059 37.655 13.551 1.00 90.27 24 TRP B O 1
ATOM 4358 N N . PRO B 2 24 ? -46.277 36.739 15.580 1.00 65.89 25 PRO B N 1
ATOM 4359 C CA . PRO B 2 24 ? -45.252 37.619 16.149 1.00 67.06 25 PRO B CA 1
ATOM 4360 C C . PRO B 2 24 ? -43.862 37.096 15.823 1.00 63.64 25 PRO B C 1
ATOM 4361 O O . PRO B 2 24 ? -43.598 35.891 15.880 1.00 49.73 25 PRO B O 1
ATOM 4365 N N . LEU B 2 25 ? -42.968 38.015 15.469 1.00 56.70 26 LEU B N 1
ATOM 4366 C CA . LEU B 2 25 ? -41.605 37.667 15.103 1.00 65.32 26 LEU B CA 1
ATOM 4367 C C . LEU B 2 25 ? -40.608 38.414 15.979 1.00 65.81 26 LEU B C 1
ATOM 4368 O O . LEU B 2 25 ? -40.848 39.553 16.392 1.00 67.33 26 LEU B O 1
ATOM 4373 N N . THR B 2 26 ? -39.484 37.754 16.249 1.00 70.40 27 THR B N 1
ATOM 4374 C CA . THR B 2 26 ? -38.382 38.349 16.991 1.00 60.94 27 THR B CA 1
ATOM 4375 C C . THR B 2 26 ? -37.788 39.526 16.220 1.00 69.20 27 THR B C 1
ATOM 4376 O O . THR B 2 26 ? -38.008 39.689 15.016 1.00 84.02 27 THR B O 1
ATOM 4380 N N . ASN B 2 27 ? -37.045 40.368 16.944 1.00 68.75 28 ASN B N 1
ATOM 4381 C CA . ASN B 2 27 ? -36.173 41.352 16.310 1.00 70.53 28 ASN B CA 1
ATOM 4382 C C . ASN B 2 27 ? -35.331 40.703 15.220 1.00 66.30 28 ASN B C 1
ATOM 4383 O O . ASN B 2 27 ? -35.340 41.136 14.062 1.00 61.09 28 ASN B O 1
ATOM 4388 N N . GLU B 2 28 ? -34.594 39.650 15.590 1.00 59.84 29 GLU B N 1
ATOM 4389 C CA . GLU B 2 28 ? -33.688 38.981 14.661 1.00 61.46 29 GLU B CA 1
ATOM 4390 C C . GLU B 2 28 ? -34.420 38.505 13.412 1.00 69.54 29 GLU B C 1
ATOM 4391 O O . GLU B 2 28 ? -33.952 38.717 12.284 1.00 80.40 29 GLU B O 1
ATOM 4397 N N . LYS B 2 29 ? -35.585 37.877 13.597 1.00 66.19 30 LYS B N 1
ATOM 4398 C CA . LYS B 2 29 ? -36.336 37.343 12.467 1.00 62.17 30 LYS B CA 1
ATOM 4399 C C . LYS B 2 29 ? -36.891 38.447 11.576 1.00 69.56 30 LYS B C 1
ATOM 4400 O O . LYS B 2 29 ? -36.990 38.261 10.359 1.00 80.89 30 LYS B O 1
ATOM 4406 N N . ILE B 2 30 ? -37.265 39.594 12.151 1.00 69.84 31 ILE B N 1
ATOM 4407 C CA . ILE B 2 30 ? -37.741 40.697 11.321 1.00 75.91 31 ILE B CA 1
ATOM 4408 C C . ILE B 2 30 ? -36.582 41.316 10.550 1.00 77.33 31 ILE B C 1
ATOM 4409 O O . ILE B 2 30 ? -36.722 41.676 9.376 1.00 78.66 31 ILE B O 1
ATOM 4414 N N . GLU B 2 31 ? -35.422 41.450 11.193 1.00 76.99 32 GLU B N 1
ATOM 4415 C CA . GLU B 2 31 ? -34.230 41.936 10.508 1.00 83.82 32 GLU B CA 1
ATOM 4416 C C . GLU B 2 31 ? -33.922 41.077 9.286 1.00 83.79 32 GLU B C 1
ATOM 4417 O O . GLU B 2 31 ? -33.965 41.546 8.134 1.00 81.46 32 GLU B O 1
ATOM 4423 N N . ALA B 2 32 ? -33.647 39.790 9.529 1.00 85.95 33 ALA B N 1
ATOM 4424 C CA . ALA B 2 32 ? -33.338 38.876 8.435 1.00 83.35 33 ALA B CA 1
ATOM 4425 C C . ALA B 2 32 ? -34.453 38.858 7.398 1.00 74.35 33 ALA B C 1
ATOM 4426 O O . ALA B 2 32 ? -34.191 38.848 6.187 1.00 70.94 33 ALA B O 1
ATOM 4428 N N . LEU B 2 33 ? -35.704 38.894 7.858 1.00 69.76 34 LEU B N 1
ATOM 4429 C CA . LEU B 2 33 ? -36.837 38.738 6.954 1.00 64.58 34 LEU B CA 1
ATOM 4430 C C . LEU B 2 33 ? -36.970 39.929 6.017 1.00 63.57 34 LEU B C 1
ATOM 4431 O O . LEU B 2 33 ? -37.080 39.755 4.800 1.00 88.22 34 LEU B O 1
ATOM 4436 N N . THR B 2 34 ? -36.975 41.150 6.560 1.00 72.73 35 THR B N 1
ATOM 4437 C CA . THR B 2 34 ? -37.076 42.324 5.697 1.00 74.96 35 THR B CA 1
ATOM 4438 C C . THR B 2 34 ? -35.877 42.435 4.766 1.00 70.42 35 THR B C 1
ATOM 4439 O O . THR B 2 34 ? -36.010 42.949 3.649 1.00 65.13 35 THR B O 1
ATOM 4443 N N . GLU B 2 35 ? -34.705 41.947 5.190 1.00 57.59 36 GLU B N 1
ATOM 4444 C CA . GLU B 2 35 ? -33.588 41.867 4.250 1.00 61.69 36 GLU B CA 1
ATOM 4445 C C . GLU B 2 35 ? -33.928 40.955 3.071 1.00 72.53 36 GLU B C 1
ATOM 4446 O O . GLU B 2 35 ? -33.808 41.355 1.901 1.00 81.95 36 GLU B O 1
ATOM 4452 N N . ILE B 2 36 ? -34.379 39.730 3.368 1.00 72.63 37 ILE B N 1
ATOM 4453 C CA . ILE B 2 36 ? -34.762 38.771 2.325 1.00 79.51 37 ILE B CA 1
ATOM 4454 C C . ILE B 2 36 ? -35.796 39.384 1.383 1.00 75.55 37 ILE B C 1
ATOM 4455 O O . ILE B 2 36 ? -35.590 39.471 0.166 1.00 74.90 37 ILE B O 1
ATOM 4460 N N . VAL B 2 37 ? -36.923 39.826 1.943 1.00 60.56 38 VAL B N 1
ATOM 4461 C CA . VAL B 2 37 ? -38.037 40.311 1.133 1.00 64.08 38 VAL B CA 1
ATOM 4462 C C . VAL B 2 37 ? -37.621 41.517 0.304 1.00 84.78 38 VAL B C 1
ATOM 4463 O O . VAL B 2 37 ? -37.971 41.622 -0.877 1.00 97.52 38 VAL B O 1
ATOM 4467 N N . GLU B 2 38 ? -36.879 42.452 0.905 1.00 98.98 39 GLU B N 1
ATOM 4468 C CA . GLU B 2 38 ? -36.439 43.621 0.148 1.00 92.70 39 GLU B CA 1
ATOM 4469 C C . GLU B 2 38 ? -35.586 43.210 -1.045 1.00 78.20 39 GLU B C 1
ATOM 4470 O O . GLU B 2 38 ? -35.799 43.695 -2.167 1.00 74.75 39 GLU B O 1
ATOM 4476 N N . ARG B 2 39 ? -34.642 42.285 -0.835 1.00 79.04 40 ARG B N 1
ATOM 4477 C CA . ARG B 2 39 ? -33.885 41.760 -1.968 1.00 75.33 40 ARG B CA 1
ATOM 4478 C C . ARG B 2 39 ? -34.814 41.189 -3.033 1.00 79.53 40 ARG B C 1
ATOM 4479 O O . ARG B 2 39 ? -34.663 41.480 -4.225 1.00 82.24 40 ARG B O 1
ATOM 4487 N N . LEU B 2 40 ? -35.785 40.371 -2.624 1.00 95.61 41 LEU B N 1
ATOM 4488 C CA . LEU B 2 40 ? -36.612 39.697 -3.619 1.00 80.21 41 LEU B CA 1
ATOM 4489 C C . LEU B 2 40 ? -37.585 40.637 -4.320 1.00 73.39 41 LEU B C 1
ATOM 4490 O O . LEU B 2 40 ? -38.090 40.285 -5.391 1.00 72.95 41 LEU B O 1
ATOM 4495 N N . GLU B 2 41 ? -37.870 41.812 -3.752 1.00 79.18 42 GLU B N 1
ATOM 4496 C CA . GLU B 2 41 ? -38.572 42.831 -4.523 1.00 84.70 42 GLU B CA 1
ATOM 4497 C C . GLU B 2 41 ? -37.628 43.603 -5.432 1.00 87.09 42 GLU B C 1
ATOM 4498 O O . GLU B 2 41 ? -38.077 44.180 -6.429 1.00 78.91 42 GLU B O 1
ATOM 4504 N N . ARG B 2 42 ? -36.332 43.630 -5.111 1.00 84.74 43 ARG B N 1
ATOM 4505 C CA . ARG B 2 42 ? -35.363 44.143 -6.074 1.00 84.44 43 ARG B CA 1
ATOM 4506 C C . ARG B 2 42 ? -35.304 43.251 -7.310 1.00 87.23 43 ARG B C 1
ATOM 4507 O O . ARG B 2 42 ? -35.374 43.736 -8.444 1.00 98.52 43 ARG B O 1
ATOM 4515 N N . GLU B 2 43 ? -35.194 41.935 -7.108 1.00 79.81 44 GLU B N 1
ATOM 4516 C CA . GLU B 2 43 ? -35.135 40.995 -8.222 1.00 84.88 44 GLU B CA 1
ATOM 4517 C C . GLU B 2 43 ? -36.489 40.769 -8.892 1.00 83.31 44 GLU B C 1
ATOM 4518 O O . GLU B 2 43 ? -36.563 39.986 -9.846 1.00 83.37 44 GLU B O 1
ATOM 4524 N N . GLY B 2 44 ? -37.552 41.422 -8.425 1.00 76.83 45 GLY B N 1
ATOM 4525 C CA . GLY B 2 44 ? -38.849 41.340 -9.063 1.00 77.92 45 GLY B CA 1
ATOM 4526 C C . GLY B 2 44 ? -39.692 40.134 -8.704 1.00 88.62 45 GLY B C 1
ATOM 4527 O O . GLY B 2 44 ? -40.805 40.005 -9.230 1.00 89.62 45 GLY B O 1
ATOM 4528 N N . LYS B 2 45 ? -39.211 39.251 -7.823 1.00 84.13 46 LYS B N 1
ATOM 4529 C CA . LYS B 2 45 ? -39.961 38.046 -7.478 1.00 68.27 46 LYS B CA 1
ATOM 4530 C C . LYS B 2 45 ? -41.203 38.342 -6.642 1.00 73.70 46 LYS B C 1
ATOM 4531 O O . LYS B 2 45 ? -42.111 37.505 -6.587 1.00 78.50 46 LYS B O 1
ATOM 4537 N N . VAL B 2 46 ? -41.256 39.499 -5.978 1.00 80.85 47 VAL B N 1
ATOM 4538 C CA . VAL B 2 46 ? -42.403 39.925 -5.186 1.00 80.12 47 VAL B CA 1
ATOM 4539 C C . VAL B 2 46 ? -42.742 41.353 -5.598 1.00 66.93 47 VAL B C 1
ATOM 4540 O O . VAL B 2 46 ? -41.908 42.077 -6.145 1.00 76.46 47 VAL B O 1
ATOM 4544 N N . LYS B 2 47 ? -43.985 41.757 -5.340 1.00 55.95 48 LYS B N 1
ATOM 4545 C CA . LYS B 2 47 ? -44.380 43.131 -5.627 1.00 62.19 48 LYS B CA 1
ATOM 4546 C C . LYS B 2 47 ? -45.406 43.584 -4.597 1.00 78.47 48 LYS B C 1
ATOM 4547 O O . LYS B 2 47 ? -46.030 42.770 -3.915 1.00 77.64 48 LYS B O 1
ATOM 4553 N N . ARG B 2 48 ? -45.570 44.901 -4.485 1.00 88.19 49 ARG B N 1
ATOM 4554 C CA . ARG B 2 48 ? -46.474 45.455 -3.485 1.00 90.92 49 ARG B CA 1
ATOM 4555 C C . ARG B 2 48 ? -47.931 45.200 -3.865 1.00 89.35 49 ARG B C 1
ATOM 4556 O O . ARG B 2 48 ? -48.295 45.166 -5.043 1.00 90.70 49 ARG B O 1
ATOM 4564 N N . ALA B 2 49 ? -48.770 45.039 -2.845 1.00 82.77 50 ALA B N 1
ATOM 4565 C CA . ALA B 2 49 ? -50.133 44.563 -3.019 1.00 73.94 50 ALA B CA 1
ATOM 4566 C C . ALA B 2 49 ? -51.101 45.710 -3.302 1.00 79.32 50 ALA B C 1
ATOM 4567 O O . ALA B 2 49 ? -50.791 46.889 -3.117 1.00 80.73 50 ALA B O 1
ATOM 4569 N N . ASP B 2 50 ? -52.306 45.338 -3.752 1.00 101.63 51 ASP B N 1
ATOM 4570 C CA . ASP B 2 50 ? -53.364 46.293 -4.052 1.00 120.18 51 ASP B CA 1
ATOM 4571 C C . ASP B 2 50 ? -53.977 46.826 -2.757 1.00 128.90 51 ASP B C 1
ATOM 4572 O O . ASP B 2 50 ? -54.184 46.065 -1.809 1.00 126.61 51 ASP B O 1
ATOM 4574 N N . PRO B 2 51 ? -54.274 48.127 -2.694 1.00 138.56 52 PRO B N 1
ATOM 4575 C CA . PRO B 2 51 ? -54.802 48.704 -1.446 1.00 134.50 52 PRO B CA 1
ATOM 4576 C C . PRO B 2 51 ? -56.126 48.110 -0.991 1.00 131.70 52 PRO B C 1
ATOM 4577 O O . PRO B 2 51 ? -56.489 48.281 0.179 1.00 125.31 52 PRO B O 1
ATOM 4581 N N . ASN B 2 52 ? -56.858 47.420 -1.865 1.00 150.60 53 ASN B N 1
ATOM 4582 C CA . ASN B 2 52 ? -58.124 46.795 -1.505 1.00 152.23 53 ASN B CA 1
ATOM 4583 C C . ASN B 2 52 ? -58.004 45.281 -1.349 1.00 144.43 53 ASN B C 1
ATOM 4584 O O . ASN B 2 52 ? -59.018 44.576 -1.398 1.00 147.28 53 ASN B O 1
ATOM 4589 N N . ASN B 2 53 ? -56.791 44.775 -1.152 1.00 124.90 54 ASN B N 1
ATOM 4590 C CA . ASN B 2 53 ? -56.560 43.337 -1.053 1.00 98.73 54 ASN B CA 1
ATOM 4591 C C . ASN B 2 53 ? -56.913 42.845 0.347 1.00 96.52 54 ASN B C 1
ATOM 4592 O O . ASN B 2 53 ? -56.313 43.308 1.324 1.00 96.79 54 ASN B O 1
ATOM 4597 N N . PRO B 2 54 ? -57.862 41.919 0.490 1.00 86.10 55 PRO B N 1
ATOM 4598 C CA . PRO B 2 54 ? -58.276 41.447 1.825 1.00 93.74 55 PRO B CA 1
ATOM 4599 C C . PRO B 2 54 ? -57.624 40.154 2.312 1.00 95.82 55 PRO B C 1
ATOM 4600 O O . PRO B 2 54 ? -58.051 39.642 3.353 1.00 96.28 55 PRO B O 1
ATOM 4604 N N . TRP B 2 55 ? -56.627 39.617 1.616 1.00 88.52 56 TRP B N 1
ATOM 4605 C CA . TRP B 2 55 ? -56.068 38.316 1.953 1.00 74.08 56 TRP B CA 1
ATOM 4606 C C . TRP B 2 55 ? -54.728 38.453 2.664 1.00 70.64 56 TRP B C 1
ATOM 4607 O O . TRP B 2 55 ? -54.010 39.441 2.491 1.00 75.57 56 TRP B O 1
ATOM 4618 N N . ASN B 2 56 ? -54.398 37.447 3.472 1.00 65.09 57 ASN B N 1
ATOM 4619 C CA . ASN B 2 56 ? -53.079 37.381 4.086 1.00 72.43 57 ASN B CA 1
ATOM 4620 C C . ASN B 2 56 ? -52.755 35.940 4.446 1.00 60.81 57 ASN B C 1
ATOM 4621 O O . ASN B 2 56 ? -53.645 35.107 4.640 1.00 67.66 57 ASN B O 1
ATOM 4626 N N . THR B 2 57 ? -51.452 35.673 4.550 1.00 50.70 58 THR B N 1
ATOM 4627 C CA . THR B 2 57 ? -50.859 34.371 4.738 1.00 55.46 58 THR B CA 1
ATOM 4628 C C . THR B 2 57 ? -49.628 34.592 5.610 1.00 54.07 58 THR B C 1
ATOM 4629 O O . THR B 2 57 ? -48.858 35.526 5.342 1.00 71.81 58 THR B O 1
ATOM 4633 N N . PRO B 2 58 ? -49.422 33.791 6.650 1.00 64.89 59 PRO B N 1
ATOM 4634 C CA . PRO B 2 58 ? -48.310 34.061 7.566 1.00 60.59 59 PRO B CA 1
ATOM 4635 C C . PRO B 2 58 ? -46.964 33.688 6.969 1.00 63.96 59 PRO B C 1
ATOM 4636 O O . PRO B 2 58 ? -46.831 32.727 6.206 1.00 76.41 59 PRO B O 1
ATOM 4640 N N . VAL B 2 59 ? -45.954 34.471 7.339 1.00 65.76 60 VAL B N 1
ATOM 4641 C CA . VAL B 2 59 ? -44.569 34.202 6.982 1.00 56.02 60 VAL B CA 1
ATOM 4642 C C . VAL B 2 59 ? -43.742 34.163 8.258 1.00 60.27 60 VAL B C 1
ATOM 4643 O O . VAL B 2 59 ? -44.057 34.831 9.246 1.00 54.74 60 VAL B O 1
ATOM 4647 N N . PHE B 2 60 ? -42.686 33.359 8.241 1.00 50.85 61 PHE B N 1
ATOM 4648 C CA . PHE B 2 60 ? -41.747 33.312 9.350 1.00 58.43 61 PHE B CA 1
ATOM 4649 C C . PHE B 2 60 ? -40.374 32.966 8.794 1.00 76.22 61 PHE B C 1
ATOM 4650 O O . PHE B 2 60 ? -40.193 32.820 7.583 1.00 94.98 61 PHE B O 1
ATOM 4658 N N . ALA B 2 61 ? -39.396 32.853 9.686 1.00 69.88 62 ALA B N 1
ATOM 4659 C CA . ALA B 2 61 ? -38.019 32.623 9.281 1.00 72.99 62 ALA B CA 1
ATOM 4660 C C . ALA B 2 61 ? -37.372 31.642 10.240 1.00 75.73 62 ALA B C 1
ATOM 4661 O O . ALA B 2 61 ? -37.730 31.575 11.418 1.00 81.90 62 ALA B O 1
ATOM 4663 N N . ILE B 2 62 ? -36.412 30.876 9.724 1.00 88.53 63 ILE B N 1
ATOM 4664 C CA . ILE B 2 62 ? -35.679 29.923 10.542 1.00 92.84 63 ILE B CA 1
ATOM 4665 C C . ILE B 2 62 ? -34.190 30.067 10.269 1.00 92.60 63 ILE B C 1
ATOM 4666 O O . ILE B 2 62 ? -33.763 30.586 9.233 1.00 80.19 63 ILE B O 1
ATOM 4671 N N . LYS B 2 63 ? -33.404 29.601 11.237 1.00 101.57 64 LYS B N 1
ATOM 4672 C CA . LYS B 2 63 ? -31.948 29.594 11.148 1.00 103.69 64 LYS B CA 1
ATOM 4673 C C . LYS B 2 63 ? -31.531 28.297 10.474 1.00 109.76 64 LYS B C 1
ATOM 4674 O O . LYS B 2 63 ? -31.238 27.295 11.128 1.00 97.80 64 LYS B O 1
ATOM 4676 N N . LYS B 2 64 ? -31.537 28.306 9.144 1.00 133.57 65 LYS B N 1
ATOM 4677 C CA . LYS B 2 64 ? -30.894 27.233 8.403 1.00 143.02 65 LYS B CA 1
ATOM 4678 C C . LYS B 2 64 ? -29.446 27.131 8.859 1.00 155.02 65 LYS B C 1
ATOM 4679 O O . LYS B 2 64 ? -28.746 28.144 8.948 1.00 165.10 65 LYS B O 1
ATOM 4681 N N . LYS B 2 65 ? -29.017 25.912 9.193 1.00 151.08 66 LYS B N 1
ATOM 4682 C CA . LYS B 2 65 ? -27.663 25.692 9.685 1.00 136.90 66 LYS B CA 1
ATOM 4683 C C . LYS B 2 65 ? -26.658 26.381 8.772 1.00 142.70 66 LYS B C 1
ATOM 4684 O O . LYS B 2 65 ? -26.852 26.455 7.556 1.00 141.01 66 LYS B O 1
ATOM 4690 N N . SER B 2 66 ? -25.555 26.843 9.368 1.00 141.13 67 SER B N 1
ATOM 4691 C CA . SER B 2 66 ? -24.656 27.932 8.936 1.00 143.63 67 SER B CA 1
ATOM 4692 C C . SER B 2 66 ? -25.148 29.308 9.378 1.00 144.59 67 SER B C 1
ATOM 4693 O O . SER B 2 66 ? -24.483 30.304 9.063 1.00 134.16 67 SER B O 1
ATOM 4696 N N . GLY B 2 67 ? -26.265 29.408 10.101 1.00 164.65 68 GLY B N 1
ATOM 4697 C CA . GLY B 2 67 ? -26.765 30.685 10.557 1.00 168.31 68 GLY B CA 1
ATOM 4698 C C . GLY B 2 67 ? -27.439 31.529 9.499 1.00 168.58 68 GLY B C 1
ATOM 4699 O O . GLY B 2 67 ? -28.154 32.477 9.848 1.00 179.17 68 GLY B O 1
ATOM 4700 N N . LYS B 2 68 ? -27.222 31.230 8.219 1.00 148.52 69 LYS B N 1
ATOM 4701 C CA . LYS B 2 68 ? -27.922 31.926 7.149 1.00 120.01 69 LYS B CA 1
ATOM 4702 C C . LYS B 2 68 ? -29.426 31.753 7.313 1.00 113.74 69 LYS B C 1
ATOM 4703 O O . LYS B 2 68 ? -29.924 30.632 7.458 1.00 102.64 69 LYS B O 1
ATOM 4705 N N . TRP B 2 69 ? -30.146 32.868 7.300 1.00 112.41 70 TRP B N 1
ATOM 4706 C CA . TRP B 2 69 ? -31.570 32.849 7.587 1.00 100.83 70 TRP B CA 1
ATOM 4707 C C . TRP B 2 69 ? -32.369 32.421 6.360 1.00 93.91 70 TRP B C 1
ATOM 4708 O O . TRP B 2 69 ? -31.916 32.534 5.218 1.00 97.52 70 TRP B O 1
ATOM 4719 N N . ARG B 2 70 ? -33.580 31.925 6.610 1.00 82.83 71 ARG B N 1
ATOM 4720 C CA . ARG B 2 70 ? -34.438 31.451 5.534 1.00 76.40 71 ARG B CA 1
ATOM 4721 C C . ARG B 2 70 ? -35.882 31.843 5.806 1.00 67.49 71 ARG B C 1
ATOM 4722 O O . ARG B 2 70 ? -36.338 31.819 6.954 1.00 66.41 71 ARG B O 1
ATOM 4724 N N . MET B 2 71 ? -36.594 32.199 4.739 1.00 51.18 72 MET B N 1
ATOM 4725 C CA . MET B 2 71 ? -37.993 32.602 4.813 1.00 62.33 72 MET B CA 1
ATOM 4726 C C . MET B 2 71 ? -38.889 31.426 4.437 1.00 71.58 72 MET B C 1
ATOM 4727 O O . MET B 2 71 ? -38.757 30.861 3.345 1.00 59.00 72 MET B O 1
ATOM 4732 N N . LEU B 2 72 ? -39.793 31.063 5.341 1.00 80.59 73 LEU B N 1
ATOM 4733 C CA . LEU B 2 72 ? -40.828 30.072 5.093 1.00 70.15 73 LEU B CA 1
ATOM 4734 C C . LEU B 2 72 ? -42.192 30.744 5.145 1.00 61.39 73 LEU B C 1
ATOM 4735 O O . LEU B 2 72 ? -42.392 31.722 5.869 1.00 65.42 73 LEU B O 1
ATOM 4740 N N . ILE B 2 73 ? -43.130 30.215 4.365 1.00 66.82 74 ILE B N 1
ATOM 4741 C CA . ILE B 2 73 ? -44.500 30.712 4.326 1.00 67.13 74 ILE B CA 1
ATOM 4742 C C . ILE B 2 73 ? -45.430 29.583 4.740 1.00 70.31 74 ILE B C 1
ATOM 4743 O O . ILE B 2 73 ? -45.310 28.459 4.238 1.00 88.48 74 ILE B O 1
ATOM 4748 N N . ASP B 2 74 ? -46.354 29.876 5.654 1.00 69.45 75 ASP B N 1
ATOM 4749 C CA . ASP B 2 74 ? -47.354 28.890 6.059 1.00 74.94 75 ASP B CA 1
ATOM 4750 C C . ASP B 2 74 ? -48.558 29.043 5.140 1.00 75.10 75 ASP B C 1
ATOM 4751 O O . ASP B 2 74 ? -49.462 29.840 5.392 1.00 85.75 75 ASP B O 1
ATOM 4756 N N . PHE B 2 75 ? -48.573 28.261 4.061 1.00 60.88 76 PHE B N 1
ATOM 4757 C CA . PHE B 2 75 ? -49.636 28.314 3.067 1.00 65.10 76 PHE B CA 1
ATOM 4758 C C . PHE B 2 75 ? -50.812 27.404 3.405 1.00 75.24 76 PHE B C 1
ATOM 4759 O O . PHE B 2 75 ? -51.625 27.114 2.519 1.00 75.91 76 PHE B O 1
ATOM 4767 N N . ARG B 2 76 ? -50.920 26.953 4.660 1.00 81.31 77 ARG B N 1
ATOM 4768 C CA . ARG B 2 76 ? -51.912 25.941 5.019 1.00 80.39 77 ARG B CA 1
ATOM 4769 C C . ARG B 2 76 ? -53.322 26.358 4.617 1.00 79.81 77 ARG B C 1
ATOM 4770 O O . ARG B 2 76 ? -54.075 25.567 4.040 1.00 80.49 77 ARG B O 1
ATOM 4778 N N . GLU B 2 77 ? -53.692 27.608 4.899 1.00 83.15 78 GLU B N 1
ATOM 4779 C CA . GLU B 2 77 ? -55.070 28.034 4.670 1.00 79.30 78 GLU B CA 1
ATOM 4780 C C . GLU B 2 77 ? -55.356 28.226 3.184 1.00 82.57 78 GLU B C 1
ATOM 4781 O O . GLU B 2 77 ? -56.387 27.769 2.680 1.00 90.44 78 GLU B O 1
ATOM 4787 N N . LEU B 2 78 ? -54.457 28.905 2.466 1.00 84.95 79 LEU B N 1
ATOM 4788 C CA . LEU B 2 78 ? -54.652 29.122 1.034 1.00 81.64 79 LEU B CA 1
ATOM 4789 C C . LEU B 2 78 ? -54.749 27.802 0.278 1.00 86.69 79 LEU B C 1
ATOM 4790 O O . LEU B 2 78 ? -55.633 27.617 -0.579 1.00 83.10 79 LEU B O 1
ATOM 4795 N N . ASN B 2 79 ? -53.844 26.870 0.598 1.00 86.91 80 ASN B N 1
ATOM 4796 C CA . ASN B 2 79 ? -53.767 25.593 -0.100 1.00 84.52 80 ASN B CA 1
ATOM 4797 C C . ASN B 2 79 ? -55.105 24.866 -0.101 1.00 85.31 80 ASN B C 1
ATOM 4798 O O . ASN B 2 79 ? -55.485 24.250 -1.103 1.00 90.34 80 ASN B O 1
ATOM 4803 N N . LYS B 2 80 ? -55.832 24.917 1.019 1.00 77.18 81 LYS B N 1
ATOM 4804 C CA . LYS B 2 80 ? -57.146 24.285 1.072 1.00 75.72 81 LYS B CA 1
ATOM 4805 C C . LYS B 2 80 ? -58.089 24.910 0.059 1.00 87.44 81 LYS B C 1
ATOM 4806 O O . LYS B 2 80 ? -58.837 24.206 -0.629 1.00 113.88 81 LYS B O 1
ATOM 4812 N N . LEU B 2 81 ? -58.058 26.232 -0.051 1.00 82.66 82 LEU B N 1
ATOM 4813 C CA . LEU B 2 81 ? -59.102 26.969 -0.737 1.00 83.91 82 LEU B CA 1
ATOM 4814 C C . LEU B 2 81 ? -58.795 27.216 -2.206 1.00 78.63 82 LEU B C 1
ATOM 4815 O O . LEU B 2 81 ? -59.610 27.854 -2.880 1.00 82.76 82 LEU B O 1
ATOM 4820 N N . THR B 2 82 ? -57.649 26.758 -2.729 1.00 80.35 83 THR B N 1
ATOM 4821 C CA . THR B 2 82 ? -57.492 26.869 -4.182 1.00 100.90 83 THR B CA 1
ATOM 4822 C C . THR B 2 82 ? -57.778 25.598 -4.988 1.00 113.67 83 THR B C 1
ATOM 4823 O O . THR B 2 82 ? -58.820 25.498 -5.649 1.00 103.77 83 THR B O 1
ATOM 4827 N N . GLU B 2 83 ? -56.855 24.629 -4.936 1.00 136.34 84 GLU B N 1
ATOM 4828 C CA . GLU B 2 83 ? -56.903 23.365 -5.700 1.00 142.75 84 GLU B CA 1
ATOM 4829 C C . GLU B 2 83 ? -57.540 23.521 -7.087 1.00 137.67 84 GLU B C 1
ATOM 4830 O O . GLU B 2 83 ? -58.687 23.121 -7.295 1.00 130.38 84 GLU B O 1
ATOM 4836 N N . LYS B 2 84 ? -56.853 24.202 -8.015 1.00 148.19 85 LYS B N 1
ATOM 4837 C CA . LYS B 2 84 ? -57.152 24.045 -9.431 1.00 163.49 85 LYS B CA 1
ATOM 4838 C C . LYS B 2 84 ? -56.364 22.880 -10.061 1.00 166.92 85 LYS B C 1
ATOM 4839 O O . LYS B 2 84 ? -56.936 21.902 -10.551 1.00 162.55 85 LYS B O 1
ATOM 4845 N N . LEU B 2 90 ? -52.033 16.296 -14.173 1.00 124.05 91 LEU B N 1
ATOM 4846 C CA . LEU B 2 90 ? -50.594 16.484 -14.327 1.00 118.10 91 LEU B CA 1
ATOM 4847 C C . LEU B 2 90 ? -49.822 15.648 -13.311 1.00 103.18 91 LEU B C 1
ATOM 4848 O O . LEU B 2 90 ? -50.407 14.843 -12.587 1.00 102.21 91 LEU B O 1
ATOM 4853 N N . GLY B 2 91 ? -48.509 15.839 -13.272 1.00 97.64 92 GLY B N 1
ATOM 4854 C CA . GLY B 2 91 ? -47.665 15.310 -12.219 1.00 99.33 92 GLY B CA 1
ATOM 4855 C C . GLY B 2 91 ? -46.602 14.365 -12.746 1.00 99.63 92 GLY B C 1
ATOM 4856 O O . GLY B 2 91 ? -46.492 14.104 -13.943 1.00 107.36 92 GLY B O 1
ATOM 4857 N N . LEU B 2 92 ? -45.789 13.881 -11.814 1.00 89.39 93 LEU B N 1
ATOM 4858 C CA . LEU B 2 92 ? -44.931 12.716 -12.034 1.00 83.42 93 LEU B CA 1
ATOM 4859 C C . LEU B 2 92 ? -45.134 11.809 -10.825 1.00 79.70 93 LEU B C 1
ATOM 4860 O O . LEU B 2 92 ? -44.775 12.194 -9.692 1.00 82.58 93 LEU B O 1
ATOM 4865 N N . PRO B 2 93 ? -45.709 10.624 -11.007 1.00 72.80 94 PRO B N 1
ATOM 4866 C CA . PRO B 2 93 ? -46.456 9.979 -9.924 1.00 65.99 94 PRO B CA 1
ATOM 4867 C C . PRO B 2 93 ? -45.551 9.333 -8.885 1.00 63.60 94 PRO B C 1
ATOM 4868 O O . PRO B 2 93 ? -44.336 9.215 -9.054 1.00 72.59 94 PRO B O 1
ATOM 4872 N N . HIS B 2 94 ? -46.188 8.905 -7.790 1.00 59.55 95 HIS B N 1
ATOM 4873 C CA . HIS B 2 94 ? -45.496 8.331 -6.643 1.00 64.26 95 HIS B CA 1
ATOM 4874 C C . HIS B 2 94 ? -45.068 6.903 -6.948 1.00 63.65 95 HIS B C 1
ATOM 4875 O O . HIS B 2 94 ? -45.916 6.012 -7.091 1.00 65.79 95 HIS B O 1
ATOM 4882 N N . PRO B 2 95 ? -43.763 6.645 -7.040 1.00 56.41 96 PRO B N 1
ATOM 4883 C CA . PRO B 2 95 ? -43.294 5.306 -7.416 1.00 60.87 96 PRO B CA 1
ATOM 4884 C C . PRO B 2 95 ? -43.358 4.353 -6.230 1.00 76.37 96 PRO B C 1
ATOM 4885 O O . PRO B 2 95 ? -42.856 4.656 -5.144 1.00 88.03 96 PRO B O 1
ATOM 4889 N N . ALA B 2 96 ? -43.990 3.196 -6.448 1.00 69.59 97 ALA B N 1
ATOM 4890 C CA . ALA B 2 96 ? -44.093 2.191 -5.394 1.00 74.74 97 ALA B CA 1
ATOM 4891 C C . ALA B 2 96 ? -42.722 1.738 -4.908 1.00 68.77 97 ALA B C 1
ATOM 4892 O O . ALA B 2 96 ? -42.549 1.454 -3.719 1.00 79.32 97 ALA B O 1
ATOM 4894 N N . GLY B 2 97 ? -41.737 1.672 -5.804 1.00 65.14 98 GLY B N 1
ATOM 4895 C CA . GLY B 2 97 ? -40.420 1.185 -5.432 1.00 80.01 98 GLY B CA 1
ATOM 4896 C C . GLY B 2 97 ? -39.601 2.141 -4.590 1.00 79.48 98 GLY B C 1
ATOM 4897 O O . GLY B 2 97 ? -38.596 1.714 -4.008 1.00 67.70 98 GLY B O 1
ATOM 4898 N N . LEU B 2 98 ? -40.011 3.410 -4.502 1.00 75.26 99 LEU B N 1
ATOM 4899 C CA . LEU B 2 98 ? -39.231 4.401 -3.765 1.00 61.03 99 LEU B CA 1
ATOM 4900 C C . LEU B 2 98 ? -38.960 3.954 -2.331 1.00 78.85 99 LEU B C 1
ATOM 4901 O O . LEU B 2 98 ? -37.857 4.152 -1.810 1.00 73.24 99 LEU B O 1
ATOM 4906 N N . GLN B 2 99 ? -39.946 3.339 -1.680 1.00 88.75 100 GLN B N 1
ATOM 4907 C CA . GLN B 2 99 ? -39.790 2.962 -0.282 1.00 89.05 100 GLN B CA 1
ATOM 4908 C C . GLN B 2 99 ? -38.909 1.736 -0.074 1.00 90.75 100 GLN B C 1
ATOM 4909 O O . GLN B 2 99 ? -38.698 1.345 1.078 1.00 90.04 100 GLN B O 1
ATOM 4915 N N . ILE B 2 100 ? -38.400 1.108 -1.136 1.00 97.42 101 ILE B N 1
ATOM 4916 C CA . ILE B 2 100 ? -37.526 -0.050 -0.957 1.00 90.27 101 ILE B CA 1
ATOM 4917 C C . ILE B 2 100 ? -36.185 0.169 -1.644 1.00 86.45 101 ILE B C 1
ATOM 4918 O O . ILE B 2 100 ? -35.561 -0.778 -2.138 1.00 92.75 101 ILE B O 1
ATOM 4923 N N . LYS B 2 101 ? -35.726 1.413 -1.673 1.00 85.85 102 LYS B N 1
ATOM 4924 C CA . LYS B 2 101 ? -34.461 1.737 -2.309 1.00 90.99 102 LYS B CA 1
ATOM 4925 C C . LYS B 2 101 ? -33.309 1.690 -1.309 1.00 93.22 102 LYS B C 1
ATOM 4926 O O . LYS B 2 101 ? -33.477 1.967 -0.117 1.00 87.10 102 LYS B O 1
ATOM 4932 N N . LYS B 2 102 ? -32.130 1.316 -1.816 1.00 102.06 103 LYS B N 1
ATOM 4933 C CA . LYS B 2 102 ? -30.930 1.279 -0.986 1.00 98.70 103 LYS B CA 1
ATOM 4934 C C . LYS B 2 102 ? -30.659 2.638 -0.355 1.00 95.81 103 LYS B C 1
ATOM 4935 O O . LYS B 2 102 ? -30.316 2.720 0.830 1.00 85.96 103 LYS B O 1
ATOM 4937 N N . GLN B 2 103 ? -30.812 3.717 -1.121 1.00 96.37 104 GLN B N 1
ATOM 4938 C CA . GLN B 2 103 ? -30.769 5.039 -0.510 1.00 105.46 104 GLN B CA 1
ATOM 4939 C C . GLN B 2 103 ? -31.653 5.995 -1.297 1.00 103.97 104 GLN B C 1
ATOM 4940 O O . GLN B 2 103 ? -31.889 5.807 -2.495 1.00 110.36 104 GLN B O 1
ATOM 4946 N N . VAL B 2 104 ? -32.154 7.013 -0.598 1.00 81.92 105 VAL B N 1
ATOM 4947 C CA . VAL B 2 104 ? -33.077 8.000 -1.150 1.00 71.67 105 VAL B CA 1
ATOM 4948 C C . VAL B 2 104 ? -32.602 9.373 -0.687 1.00 77.97 105 VAL B C 1
ATOM 4949 O O . VAL B 2 104 ? -32.863 9.778 0.452 1.00 89.28 105 VAL B O 1
ATOM 4953 N N . THR B 2 105 ? -31.916 10.095 -1.566 1.00 87.68 106 THR B N 1
ATOM 4954 C CA . THR B 2 105 ? -31.532 11.475 -1.303 1.00 92.13 106 THR B CA 1
ATOM 4955 C C . THR B 2 105 ? -32.723 12.398 -1.526 1.00 94.31 106 THR B C 1
ATOM 4956 O O . THR B 2 105 ? -33.491 12.216 -2.470 1.00 99.19 106 THR B O 1
ATOM 4960 N N . VAL B 2 106 ? -32.881 13.388 -0.654 1.00 83.50 107 VAL B N 1
ATOM 4961 C CA . VAL B 2 106 ? -33.915 14.405 -0.799 1.00 82.98 107 VAL B CA 1
ATOM 4962 C C . VAL B 2 106 ? -33.231 15.756 -0.957 1.00 84.41 107 VAL B C 1
ATOM 4963 O O . VAL B 2 106 ? -32.315 16.090 -0.196 1.00 84.12 107 VAL B O 1
ATOM 4967 N N . LEU B 2 107 ? -33.666 16.521 -1.957 1.00 84.22 108 LEU B N 1
ATOM 4968 C CA . LEU B 2 107 ? -33.039 17.776 -2.339 1.00 86.24 108 LEU B CA 1
ATOM 4969 C C . LEU B 2 107 ? -34.089 18.875 -2.395 1.00 86.55 108 LEU B C 1
ATOM 4970 O O . LEU B 2 107 ? -35.179 18.674 -2.934 1.00 78.89 108 LEU B O 1
ATOM 4975 N N . ASP B 2 108 ? -33.755 20.036 -1.842 1.00 89.00 109 ASP B N 1
ATOM 4976 C CA . ASP B 2 108 ? -34.610 21.209 -1.960 1.00 78.95 109 ASP B CA 1
ATOM 4977 C C . ASP B 2 108 ? -34.453 21.803 -3.353 1.00 86.81 109 ASP B C 1
ATOM 4978 O O . ASP B 2 108 ? -33.330 21.957 -3.842 1.00 98.54 109 ASP B O 1
ATOM 4983 N N . ILE B 2 109 ? -35.571 22.129 -4.003 1.00 91.39 110 ILE B N 1
ATOM 4984 C CA . ILE B 2 109 ? -35.455 22.889 -5.242 1.00 79.54 110 ILE B CA 1
ATOM 4985 C C . ILE B 2 109 ? -35.674 24.359 -4.927 1.00 93.68 110 ILE B C 1
ATOM 4986 O O . ILE B 2 109 ? -34.715 25.137 -4.879 1.00 116.44 110 ILE B O 1
ATOM 4991 N N . GLY B 2 110 ? -36.922 24.748 -4.668 1.00 79.40 111 GLY B N 1
ATOM 4992 C CA . GLY B 2 110 ? -37.190 26.047 -4.085 1.00 91.78 111 GLY B CA 1
ATOM 4993 C C . GLY B 2 110 ? -36.767 27.196 -4.978 1.00 96.72 111 GLY B C 1
ATOM 4994 O O . GLY B 2 110 ? -37.577 28.025 -5.402 1.00 89.02 111 GLY B O 1
ATOM 4995 N N . ASP B 2 111 ? -35.465 27.218 -5.278 1.00 95.26 112 ASP B N 1
ATOM 4996 C CA . ASP B 2 111 ? -34.846 28.346 -5.962 1.00 93.20 112 ASP B CA 1
ATOM 4997 C C . ASP B 2 111 ? -35.292 28.432 -7.415 1.00 97.03 112 ASP B C 1
ATOM 4998 O O . ASP B 2 111 ? -35.511 29.533 -7.935 1.00 99.41 112 ASP B O 1
ATOM 5003 N N . ALA B 2 112 ? -35.428 27.285 -8.087 1.00 88.15 113 ALA B N 1
ATOM 5004 C CA . ALA B 2 112 ? -35.882 27.298 -9.474 1.00 85.81 113 ALA B CA 1
ATOM 5005 C C . ALA B 2 112 ? -37.256 27.938 -9.604 1.00 86.33 113 ALA B C 1
ATOM 5006 O O . ALA B 2 112 ? -37.559 28.555 -10.633 1.00 86.95 113 ALA B O 1
ATOM 5008 N N . TYR B 2 113 ? -38.086 27.826 -8.561 1.00 80.16 114 TYR B N 1
ATOM 5009 C CA . TYR B 2 113 ? -39.394 28.470 -8.562 1.00 84.64 114 TYR B CA 1
ATOM 5010 C C . TYR B 2 113 ? -39.287 29.959 -8.852 1.00 84.96 114 TYR B C 1
ATOM 5011 O O . TYR B 2 113 ? -40.206 30.546 -9.434 1.00 83.55 114 TYR B O 1
ATOM 5020 N N . PHE B 2 114 ? -38.176 30.586 -8.452 1.00 83.80 115 PHE B N 1
ATOM 5021 C CA . PHE B 2 114 ? -38.013 32.021 -8.654 1.00 72.19 115 PHE B CA 1
ATOM 5022 C C . PHE B 2 114 ? -37.995 32.401 -10.126 1.00 64.49 115 PHE B C 1
ATOM 5023 O O . PHE B 2 114 ? -38.262 33.560 -10.457 1.00 72.16 115 PHE B O 1
ATOM 5031 N N . THR B 2 115 ? -37.699 31.456 -11.013 1.00 67.00 116 THR B N 1
ATOM 5032 C CA . THR B 2 115 ? -37.594 31.745 -12.436 1.00 76.02 116 THR B CA 1
ATOM 5033 C C . THR B 2 115 ? -38.900 31.531 -13.193 1.00 73.34 116 THR B C 1
ATOM 5034 O O . THR B 2 115 ? -38.923 31.706 -14.414 1.00 77.33 116 THR B O 1
ATOM 5038 N N . ILE B 2 116 ? -39.983 31.179 -12.506 1.00 74.42 117 ILE B N 1
ATOM 5039 C CA . ILE B 2 116 ? -41.234 30.776 -13.132 1.00 68.15 117 ILE B CA 1
ATOM 5040 C C . ILE B 2 116 ? -42.308 31.795 -12.750 1.00 71.86 117 ILE B C 1
ATOM 5041 O O . ILE B 2 116 ? -42.421 32.140 -11.575 1.00 75.78 117 ILE B O 1
ATOM 5046 N N . PRO B 2 117 ? -43.106 32.290 -13.697 1.00 78.97 118 PRO B N 1
ATOM 5047 C CA . PRO B 2 117 ? -44.146 33.263 -13.343 1.00 81.48 118 PRO B CA 1
ATOM 5048 C C . PRO B 2 117 ? -45.314 32.635 -12.605 1.00 80.40 118 PRO B C 1
ATOM 5049 O O . PRO B 2 117 ? -45.370 31.416 -12.418 1.00 92.54 118 PRO B O 1
ATOM 5053 N N . LEU B 2 118 ? -46.257 33.475 -12.190 1.00 71.19 119 LEU B N 1
ATOM 5054 C CA . LEU B 2 118 ? -47.473 33.035 -11.528 1.00 66.69 119 LEU B CA 1
ATOM 5055 C C . LEU B 2 118 ? -48.648 33.814 -12.098 1.00 65.26 119 LEU B C 1
ATOM 5056 O O . LEU B 2 118 ? -48.516 34.998 -12.422 1.00 64.99 119 LEU B O 1
ATOM 5061 N N . ASP B 2 119 ? -49.787 33.135 -12.234 1.00 66.70 120 ASP B N 1
ATOM 5062 C CA . ASP B 2 119 ? -51.040 33.717 -12.699 1.00 84.24 120 ASP B CA 1
ATOM 5063 C C . ASP B 2 119 ? -51.328 35.000 -11.927 1.00 89.10 120 ASP B C 1
ATOM 5064 O O . ASP B 2 119 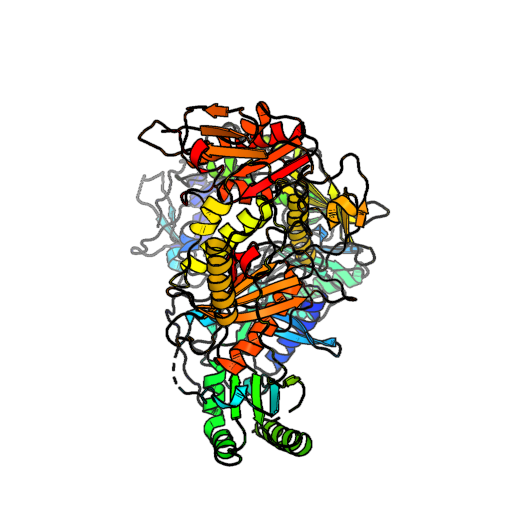? -51.588 34.953 -10.718 1.00 102.10 120 ASP B O 1
ATOM 5069 N N . PRO B 2 120 ? -51.286 36.162 -12.585 1.00 93.78 121 PRO B N 1
ATOM 5070 C CA . PRO B 2 120 ? -51.507 37.430 -11.880 1.00 93.70 121 PRO B CA 1
ATOM 5071 C C . PRO B 2 120 ? -52.969 37.762 -11.619 1.00 94.56 121 PRO B C 1
ATOM 5072 O O . PRO B 2 120 ? -53.247 38.812 -11.030 1.00 95.09 121 PRO B O 1
ATOM 5076 N N . ASP B 2 121 ? -53.908 36.919 -12.049 1.00 99.94 122 ASP B N 1
ATOM 5077 C CA . ASP B 2 121 ? -55.292 37.019 -11.602 1.00 101.54 122 ASP B CA 1
ATOM 5078 C C . ASP B 2 121 ? -55.541 36.218 -10.334 1.00 94.41 122 ASP B C 1
ATOM 5079 O O . ASP B 2 121 ? -56.602 36.368 -9.717 1.00 88.19 122 ASP B O 1
ATOM 5084 N N . TYR B 2 122 ? -54.588 35.374 -9.943 1.00 95.09 123 TYR B N 1
ATOM 5085 C CA . TYR B 2 122 ? -54.657 34.585 -8.724 1.00 91.77 123 TYR B CA 1
ATOM 5086 C C . TYR B 2 122 ? -53.683 35.051 -7.651 1.00 97.35 123 TYR B C 1
ATOM 5087 O O . TYR B 2 122 ? -53.968 34.887 -6.464 1.00 117.00 123 TYR B O 1
ATOM 5096 N N . ALA B 2 123 ? -52.546 35.628 -8.043 1.00 84.52 124 ALA B N 1
ATOM 5097 C CA . ALA B 2 123 ? -51.522 36.141 -7.138 1.00 70.21 124 ALA B CA 1
ATOM 5098 C C . ALA B 2 123 ? -52.065 37.085 -6.063 1.00 84.85 124 ALA B C 1
ATOM 5099 O O . ALA B 2 123 ? -51.500 37.126 -4.963 1.00 90.15 124 ALA B O 1
ATOM 5101 N N . PRO B 2 124 ? -53.113 37.882 -6.332 1.00 82.10 125 PRO B N 1
ATOM 5102 C CA . PRO B 2 124 ? -53.737 38.660 -5.245 1.00 82.58 125 PRO B CA 1
ATOM 5103 C C . PRO B 2 124 ? -54.026 37.874 -3.972 1.00 84.96 125 PRO B C 1
ATOM 5104 O O . PRO B 2 124 ? -54.082 38.475 -2.892 1.00 88.01 125 PRO B O 1
ATOM 5108 N N . TYR B 2 125 ? -54.212 36.557 -4.057 1.00 78.03 126 TYR B N 1
ATOM 5109 C CA . TYR B 2 125 ? -54.517 35.751 -2.882 1.00 74.61 126 TYR B CA 1
ATOM 5110 C C . TYR B 2 125 ? -53.277 35.271 -2.136 1.00 75.61 126 TYR B C 1
ATOM 5111 O O . TYR B 2 125 ? -53.401 34.814 -0.995 1.00 85.79 126 TYR B O 1
ATOM 5120 N N . THR B 2 126 ? -52.093 35.362 -2.744 1.00 71.34 127 THR B N 1
ATOM 5121 C CA . THR B 2 126 ? -50.842 34.967 -2.105 1.00 76.99 127 THR B CA 1
ATOM 5122 C C . THR B 2 126 ? -50.295 36.030 -1.158 1.00 76.76 127 THR B C 1
ATOM 5123 O O . THR B 2 126 ? -49.137 35.923 -0.734 1.00 58.49 127 THR B O 1
ATOM 5127 N N . ALA B 2 127 ? -51.098 37.036 -0.816 1.00 80.38 128 ALA B N 1
ATOM 5128 C CA . ALA B 2 127 ? -50.595 38.190 -0.083 1.00 80.17 128 ALA B CA 1
ATOM 5129 C C . ALA B 2 127 ? -50.094 37.797 1.301 1.00 73.38 128 ALA B C 1
ATOM 5130 O O . ALA B 2 127 ? -50.673 36.939 1.973 1.00 67.70 128 ALA B O 1
ATOM 5132 N N . PHE B 2 128 ? -49.004 38.435 1.725 1.00 74.68 129 PHE B N 1
ATOM 5133 C CA . PHE B 2 128 ? -48.458 38.239 3.060 1.00 67.90 129 PHE B CA 1
ATOM 5134 C C . PHE B 2 128 ? -47.970 39.568 3.615 1.00 74.20 129 PHE B C 1
ATOM 5135 O O . PHE B 2 128 ? -47.405 40.386 2.883 1.00 63.71 129 PHE B O 1
ATOM 5143 N N . THR B 2 129 ? -48.188 39.769 4.912 1.00 83.65 130 THR B N 1
ATOM 5144 C CA . THR B 2 129 ? -47.806 41.001 5.589 1.00 77.59 130 THR B CA 1
ATOM 5145 C C . THR B 2 129 ? -46.387 40.902 6.145 1.00 77.04 130 THR B C 1
ATOM 5146 O O . THR B 2 129 ? -45.977 39.858 6.660 1.00 86.98 130 THR B O 1
ATOM 5150 N N . LEU B 2 130 ? -45.637 41.994 6.016 1.00 63.44 131 LEU B N 1
ATOM 5151 C CA . LEU B 2 130 ? -44.341 42.146 6.664 1.00 61.12 131 LEU B CA 1
ATOM 5152 C C . LEU B 2 130 ? -44.486 43.140 7.808 1.00 73.59 131 LEU B C 1
ATOM 5153 O O . LEU B 2 130 ? -44.777 44.320 7.556 1.00 97.48 131 LEU B O 1
ATOM 5158 N N . PRO B 2 131 ? -44.319 42.733 9.062 1.00 62.37 132 PRO B N 1
ATOM 5159 C CA . PRO B 2 131 ? -44.543 43.644 10.185 1.00 68.80 132 PRO B CA 1
ATOM 5160 C C . PRO B 2 131 ? -43.258 44.328 10.645 1.00 72.25 132 PRO B C 1
ATOM 5161 O O . PRO B 2 131 ? -42.145 43.931 10.294 1.00 82.69 132 PRO B O 1
ATOM 5165 N N . ARG B 2 132 ? -43.439 45.376 11.447 1.00 52.64 133 ARG B N 1
ATOM 5166 C CA . ARG B 2 132 ? -42.336 46.078 12.086 1.00 59.78 133 ARG B CA 1
ATOM 5167 C C . ARG B 2 132 ? -42.442 45.927 13.597 1.00 44.70 133 ARG B C 1
ATOM 5168 O O . ARG B 2 132 ? -43.539 45.776 14.141 1.00 69.05 133 ARG B O 1
ATOM 5176 N N . LYS B 2 133 ? -41.289 45.970 14.267 1.00 52.81 134 LYS B N 1
ATOM 5177 C CA . LYS B 2 133 ? -41.241 45.801 15.715 1.00 44.31 134 LYS B CA 1
ATOM 5178 C C . LYS B 2 133 ? -42.148 46.803 16.412 1.00 49.27 134 LYS B C 1
ATOM 5179 O O . LYS B 2 133 ? -42.132 47.998 16.098 1.00 52.79 134 LYS B O 1
ATOM 5185 N N . ASN B 2 134 ? -42.944 46.301 17.361 1.00 32.14 135 ASN B N 1
ATOM 5186 C CA . ASN B 2 134 ? -43.824 47.129 18.187 1.00 42.88 135 ASN B CA 1
ATOM 5187 C C . ASN B 2 134 ? -44.786 47.965 17.345 1.00 39.74 135 ASN B C 1
ATOM 5188 O O . ASN B 2 134 ? -45.169 49.068 17.742 1.00 47.20 135 ASN B O 1
ATOM 5193 N N . ASN B 2 135 ? -45.169 47.452 16.172 1.00 24.31 136 ASN B N 1
ATOM 5194 C CA . ASN B 2 135 ? -46.182 48.086 15.321 1.00 32.66 136 ASN B CA 1
ATOM 5195 C C . ASN B 2 135 ? -45.859 49.550 15.052 1.00 39.93 136 ASN B C 1
ATOM 5196 O O . ASN B 2 135 ? -46.747 50.406 15.030 1.00 36.94 136 ASN B O 1
ATOM 5201 N N . ALA B 2 136 ? -44.567 49.840 14.852 1.00 46.18 137 ALA B N 1
ATOM 5202 C CA . ALA B 2 136 ? -44.125 51.214 14.647 1.00 42.99 137 ALA B CA 1
ATOM 5203 C C . ALA B 2 136 ? -44.703 51.815 13.379 1.00 57.70 137 ALA B C 1
ATOM 5204 O O . ALA B 2 136 ? -44.794 53.043 13.265 1.00 69.97 137 ALA B O 1
ATOM 5206 N N . GLY B 2 137 ? -45.083 50.977 12.426 1.00 57.50 138 GLY B N 1
ATOM 5207 C CA . GLY B 2 137 ? -45.830 51.403 11.273 1.00 73.47 138 GLY B CA 1
ATOM 5208 C C . GLY B 2 137 ? -46.741 50.276 10.849 1.00 65.13 138 GLY B C 1
ATOM 5209 O O . GLY B 2 137 ? -46.655 49.161 11.371 1.00 49.97 138 GLY B O 1
ATOM 5210 N N . PRO B 2 138 ? -47.636 50.538 9.903 1.00 57.18 139 PRO B N 1
ATOM 5211 C CA . PRO B 2 138 ? -48.471 49.458 9.382 1.00 50.21 139 PRO B CA 1
ATOM 5212 C C . PRO B 2 138 ? -47.613 48.459 8.629 1.00 62.38 139 PRO B C 1
ATOM 5213 O O . PRO B 2 138 ? -46.544 48.792 8.111 1.00 69.81 139 PRO B O 1
ATOM 5217 N N . GLY B 2 139 ? -48.080 47.214 8.599 1.00 61.20 140 GLY B N 1
ATOM 5218 C CA . GLY B 2 139 ? -47.363 46.194 7.862 1.00 67.57 140 GLY B CA 1
ATOM 5219 C C . GLY B 2 139 ? -47.255 46.544 6.392 1.00 80.88 140 GLY B C 1
ATOM 5220 O O . GLY B 2 139 ? -48.122 47.209 5.820 1.00 81.21 140 GLY B O 1
ATOM 5221 N N . ARG B 2 140 ? -46.162 46.104 5.777 1.00 85.74 141 ARG B N 1
ATOM 5222 C CA . ARG B 2 140 ? -45.936 46.293 4.350 1.00 80.66 141 ARG B CA 1
ATOM 5223 C C . ARG B 2 140 ? -46.357 45.013 3.634 1.00 69.78 141 ARG B C 1
ATOM 5224 O O . ARG B 2 140 ? -45.723 43.965 3.796 1.00 67.31 141 ARG B O 1
ATOM 5232 N N . ARG B 2 141 ? -47.424 45.099 2.848 1.00 58.22 142 ARG B N 1
ATOM 5233 C CA . ARG B 2 141 ? -48.013 43.930 2.213 1.00 68.94 142 ARG B CA 1
ATOM 5234 C C . ARG B 2 141 ? -47.344 43.615 0.873 1.00 76.87 142 ARG B C 1
ATOM 5235 O O . ARG B 2 141 ? -46.684 44.459 0.259 1.00 75.83 142 ARG B O 1
ATOM 5243 N N . PHE B 2 142 ? -47.526 42.372 0.425 1.00 76.41 143 PHE B N 1
ATOM 5244 C CA . PHE B 2 142 ? -46.769 41.842 -0.703 1.00 67.60 143 PHE B CA 1
ATOM 5245 C C . PHE B 2 142 ? -47.549 40.715 -1.365 1.00 82.45 143 PHE B C 1
ATOM 5246 O O . PHE B 2 142 ? -48.054 39.825 -0.676 1.00 74.79 143 PHE B O 1
ATOM 5254 N N . VAL B 2 143 ? -47.622 40.743 -2.694 1.00 84.48 144 VAL B N 1
ATOM 5255 C CA . VAL B 2 143 ? -48.136 39.637 -3.489 1.00 76.39 144 VAL B CA 1
ATOM 5256 C C . VAL B 2 143 ? -46.988 39.065 -4.306 1.00 73.38 144 VAL B C 1
ATOM 5257 O O . VAL B 2 143 ? -45.983 39.731 -4.577 1.00 49.07 144 VAL B O 1
ATOM 5261 N N . TRP B 2 144 ? -47.164 37.816 -4.723 1.00 89.45 145 TRP B N 1
ATOM 5262 C CA . TRP B 2 144 ? -46.096 37.046 -5.340 1.00 94.56 145 TRP B CA 1
ATOM 5263 C C . TRP B 2 144 ? -46.074 37.209 -6.856 1.00 98.30 145 TRP B C 1
ATOM 5264 O O . TRP B 2 144 ? -47.109 37.390 -7.505 1.00 92.56 145 TRP B O 1
ATOM 5275 N N . CYS B 2 145 ? -44.863 37.128 -7.414 1.00 95.67 146 CYS B N 1
ATOM 5276 C CA . CYS B 2 145 ? -44.653 37.083 -8.853 1.00 90.86 146 CYS B CA 1
ATOM 5277 C C . CYS B 2 145 ? -44.015 35.789 -9.333 1.00 83.64 146 CYS B C 1
ATOM 5278 O O . CYS B 2 145 ? -44.199 35.429 -10.501 1.00 77.68 146 CYS B O 1
ATOM 5281 N N . SER B 2 146 ? -43.270 35.089 -8.479 1.00 78.11 147 SER B N 1
ATOM 5282 C CA . SER B 2 146 ? -42.685 33.806 -8.823 1.00 74.00 147 SER B CA 1
ATOM 5283 C C . SER B 2 146 ? -43.648 32.679 -8.463 1.00 81.68 147 SER B C 1
ATOM 5284 O O . SER B 2 146 ? -44.760 32.899 -7.976 1.00 75.12 147 SER B O 1
ATOM 5287 N N . LEU B 2 147 ? -43.219 31.456 -8.716 1.00 75.87 148 LEU B N 1
ATOM 5288 C CA . LEU B 2 147 ? -43.841 30.322 -8.063 1.00 82.77 148 LEU B CA 1
ATOM 5289 C C . LEU B 2 147 ? -43.486 30.410 -6.587 1.00 74.06 148 LEU B C 1
ATOM 5290 O O . LEU B 2 147 ? -42.295 30.454 -6.250 1.00 72.54 148 LEU B O 1
ATOM 5295 N N . PRO B 2 148 ? -44.460 30.489 -5.685 1.00 65.59 149 PRO B N 1
ATOM 5296 C CA . PRO B 2 148 ? -44.130 30.587 -4.262 1.00 66.41 149 PRO B CA 1
ATOM 5297 C C . PRO B 2 148 ? -43.836 29.220 -3.669 1.00 69.95 149 PRO B C 1
ATOM 5298 O O . PRO B 2 148 ? -44.532 28.238 -3.938 1.00 67.44 149 PRO B O 1
ATOM 5302 N N . GLN B 2 149 ? -42.779 29.165 -2.863 1.00 67.47 150 GLN B N 1
ATOM 5303 C CA . GLN B 2 149 ? -42.408 27.927 -2.194 1.00 65.18 150 GLN B CA 1
ATOM 5304 C C . GLN B 2 149 ? -43.446 27.576 -1.134 1.00 70.14 150 GLN B C 1
ATOM 5305 O O . GLN B 2 149 ? -43.982 28.453 -0.452 1.00 77.41 150 GLN B O 1
ATOM 5311 N N . GLY B 2 150 ? -43.733 26.285 -1.001 1.00 77.92 151 GLY B N 1
ATOM 5312 C CA . GLY B 2 150 ? -44.770 25.839 -0.100 1.00 74.64 151 GLY B CA 1
ATOM 5313 C C . GLY B 2 150 ? -46.181 25.993 -0.622 1.00 76.46 151 GLY B C 1
ATOM 5314 O O . GLY B 2 150 ? -47.132 25.709 0.120 1.00 82.62 151 GLY B O 1
ATOM 5315 N N . TRP B 2 151 ? -46.353 26.436 -1.863 1.00 60.56 152 TRP B N 1
ATOM 5316 C CA . TRP B 2 151 ? -47.675 26.498 -2.465 1.00 67.67 152 TRP B CA 1
ATOM 5317 C C . TRP B 2 151 ? -48.063 25.129 -3.009 1.00 75.87 152 TRP B C 1
ATOM 5318 O O . TRP B 2 151 ? -47.209 24.327 -3.401 1.00 77.90 152 TRP B O 1
ATOM 5329 N N . ILE B 2 152 ? -49.371 24.866 -3.030 1.00 69.72 153 ILE B N 1
ATOM 5330 C CA . ILE B 2 152 ? -49.846 23.512 -3.300 1.00 77.57 153 ILE B CA 1
ATOM 5331 C C . ILE B 2 152 ? -49.682 23.155 -4.774 1.00 79.14 153 ILE B C 1
ATOM 5332 O O . ILE B 2 152 ? -49.300 22.027 -5.110 1.00 80.03 153 ILE B O 1
ATOM 5337 N N . LEU B 2 153 ? -49.958 24.097 -5.676 1.00 71.42 154 LEU B N 1
ATOM 5338 C CA . LEU B 2 153 ? -49.986 23.812 -7.104 1.00 67.24 154 LEU B CA 1
ATOM 5339 C C . LEU B 2 153 ? -48.647 24.056 -7.787 1.00 66.87 154 LEU B C 1
ATOM 5340 O O . LEU B 2 153 ? -48.567 23.965 -9.016 1.00 77.08 154 LEU B O 1
ATOM 5345 N N . SER B 2 154 ? -47.602 24.359 -7.026 1.00 52.62 155 SER B N 1
ATOM 5346 C CA . SER B 2 154 ? -46.288 24.626 -7.596 1.00 66.24 155 SER B CA 1
ATOM 5347 C C . SER B 2 154 ? -45.568 23.360 -8.050 1.00 70.37 155 SER B C 1
ATOM 5348 O O . SER B 2 154 ? -44.906 23.395 -9.095 1.00 72.34 155 SER B O 1
ATOM 5351 N N . PRO B 2 155 ? -45.631 22.243 -7.311 1.00 78.83 156 PRO B N 1
ATOM 5352 C CA . PRO B 2 155 ? -45.044 21.006 -7.851 1.00 66.90 156 PRO B CA 1
ATOM 5353 C C . PRO B 2 155 ? -45.589 20.643 -9.215 1.00 58.34 156 PRO B C 1
ATOM 5354 O O . PRO B 2 155 ? -44.846 20.115 -10.050 1.00 67.18 156 PRO B O 1
ATOM 5358 N N . LEU B 2 156 ? -46.870 20.917 -9.466 1.00 58.72 157 LEU B N 1
ATOM 5359 C CA . LEU B 2 156 ? -47.439 20.697 -10.791 1.00 78.51 157 LEU B CA 1
ATOM 5360 C C . LEU B 2 156 ? -46.875 21.691 -11.800 1.00 88.60 157 LEU B C 1
ATOM 5361 O O . LEU B 2 156 ? -46.217 21.303 -12.773 1.00 100.21 157 LEU B O 1
ATOM 5366 N N . ILE B 2 157 ? -47.103 22.987 -11.564 1.00 78.60 158 ILE B N 1
ATOM 5367 C CA . ILE B 2 157 ? -46.671 24.019 -12.503 1.00 60.43 158 ILE B CA 1
ATOM 5368 C C . ILE B 2 157 ? -45.168 23.960 -12.731 1.00 75.11 158 ILE B C 1
ATOM 5369 O O . ILE B 2 157 ? -44.688 24.266 -13.829 1.00 92.15 158 ILE B O 1
ATOM 5374 N N . TYR B 2 158 ? -44.398 23.557 -11.720 1.00 70.99 159 TYR B N 1
ATOM 5375 C CA . TYR B 2 158 ? -42.971 23.347 -11.941 1.00 75.39 159 TYR B CA 1
ATOM 5376 C C . TYR B 2 158 ? -42.735 22.144 -12.846 1.00 83.32 159 TYR B C 1
ATOM 5377 O O . TYR B 2 158 ? -42.062 22.254 -13.878 1.00 91.34 159 TYR B O 1
ATOM 5386 N N . GLN B 2 159 ? -43.309 20.991 -12.489 1.00 85.91 160 GLN B N 1
ATOM 5387 C CA . GLN B 2 159 ? -43.015 19.760 -13.218 1.00 88.09 160 GLN B CA 1
ATOM 5388 C C . GLN B 2 159 ? -43.452 19.857 -14.672 1.00 79.99 160 GLN B C 1
ATOM 5389 O O . GLN B 2 159 ? -42.752 19.377 -15.571 1.00 92.59 160 GLN B O 1
ATOM 5395 N N . SER B 2 160 ? -44.609 20.470 -14.924 1.00 79.26 161 SER B N 1
ATOM 5396 C CA . SER B 2 160 ? -45.071 20.635 -16.296 1.00 85.17 161 SER B CA 1
ATOM 5397 C C . SER B 2 160 ? -44.265 21.681 -17.048 1.00 88.68 161 SER B C 1
ATOM 5398 O O . SER B 2 160 ? -44.236 21.651 -18.282 1.00 106.74 161 SER B O 1
ATOM 5401 N N . THR B 2 161 ? -43.613 22.603 -16.339 1.00 79.35 162 THR B N 1
ATOM 5402 C CA . THR B 2 161 ? -42.814 23.613 -17.020 1.00 78.73 162 THR B CA 1
ATOM 5403 C C . THR B 2 161 ? -41.470 23.044 -17.458 1.00 91.11 162 THR B C 1
ATOM 5404 O O . THR B 2 161 ? -40.972 23.381 -18.539 1.00 115.25 162 THR B O 1
ATOM 5408 N N . LEU B 2 162 ? -40.884 22.164 -16.648 1.00 92.85 163 LEU B N 1
ATOM 5409 C CA . LEU B 2 162 ? -39.645 21.483 -16.994 1.00 102.96 163 LEU B CA 1
ATOM 5410 C C . LEU B 2 162 ? -39.893 20.067 -17.505 1.00 102.87 163 LEU B C 1
ATOM 5411 O O . LEU B 2 162 ? -38.996 19.221 -17.430 1.00 100.86 163 LEU B O 1
ATOM 5416 N N . ASP B 2 163 ? -41.096 19.804 -18.024 1.00 112.17 164 ASP B N 1
ATOM 5417 C CA . ASP B 2 163 ? -41.445 18.485 -18.545 1.00 120.90 164 ASP B CA 1
ATOM 5418 C C . ASP B 2 163 ? -40.449 18.026 -19.604 1.00 134.11 164 ASP B C 1
ATOM 5419 O O . ASP B 2 163 ? -39.917 16.906 -19.542 1.00 135.93 164 ASP B O 1
ATOM 5424 N N . ASN B 2 164 ? -40.159 18.910 -20.564 1.00 144.89 165 ASN B N 1
ATOM 5425 C CA . ASN B 2 164 ? -39.385 18.565 -21.751 1.00 151.93 165 ASN B CA 1
ATOM 5426 C C . ASN B 2 164 ? -37.930 18.251 -21.442 1.00 148.40 165 ASN B C 1
ATOM 5427 O O . ASN B 2 164 ? -37.281 17.560 -22.233 1.00 159.79 165 ASN B O 1
ATOM 5432 N N . ILE B 2 165 ? -37.394 18.757 -20.333 1.00 132.72 166 ILE B N 1
ATOM 5433 C CA . ILE B 2 165 ? -36.027 18.431 -19.947 1.00 126.03 166 ILE B CA 1
ATOM 5434 C C . ILE B 2 165 ? -35.979 17.359 -18.865 1.00 122.42 166 ILE B C 1
ATOM 5435 O O . ILE B 2 165 ? -34.952 16.676 -18.731 1.00 127.10 166 ILE B O 1
ATOM 5440 N N . ILE B 2 166 ? -37.058 17.164 -18.113 1.00 114.26 167 ILE B N 1
ATOM 5441 C CA . ILE B 2 166 ? -37.009 16.193 -17.028 1.00 106.83 167 ILE B CA 1
ATOM 5442 C C . ILE B 2 166 ? -37.334 14.785 -17.517 1.00 104.43 167 ILE B C 1
ATOM 5443 O O . ILE B 2 166 ? -36.601 13.846 -17.202 1.00 108.76 167 ILE B O 1
ATOM 5448 N N . GLN B 2 167 ? -38.381 14.596 -18.342 1.00 108.87 168 GLN B N 1
ATOM 5449 C CA . GLN B 2 167 ? -38.788 13.217 -18.625 1.00 107.05 168 GLN B CA 1
ATOM 5450 C C . GLN B 2 167 ? -37.769 12.456 -19.485 1.00 109.20 168 GLN B C 1
ATOM 5451 O O . GLN B 2 167 ? -37.668 11.219 -19.372 1.00 105.41 168 GLN B O 1
ATOM 5457 N N . PRO B 2 168 ? -36.994 13.140 -20.366 1.00 107.95 169 PRO B N 1
ATOM 5458 C CA . PRO B 2 168 ? -35.770 12.524 -20.897 1.00 103.51 169 PRO B CA 1
ATOM 5459 C C . PRO B 2 168 ? -34.946 11.831 -19.824 1.00 106.98 169 PRO B C 1
ATOM 5460 O O . PRO B 2 168 ? -34.640 10.641 -19.952 1.00 109.18 169 PRO B O 1
ATOM 5464 N N . PHE B 2 169 ? -34.611 12.546 -18.745 1.00 106.66 170 PHE B N 1
ATOM 5465 C CA . PHE B 2 169 ? -33.716 11.983 -17.739 1.00 101.90 170 PHE B CA 1
ATOM 5466 C C . PHE B 2 169 ? -34.354 10.883 -16.893 1.00 101.66 170 PHE B C 1
ATOM 5467 O O . PHE B 2 169 ? -33.647 10.295 -16.072 1.00 106.65 170 PHE B O 1
ATOM 5475 N N . ILE B 2 170 ? -35.637 10.569 -17.039 1.00 101.53 171 ILE B N 1
ATOM 5476 C CA . ILE B 2 170 ? -36.197 9.413 -16.351 1.00 95.78 171 ILE B CA 1
ATOM 5477 C C . ILE B 2 170 ? -36.383 8.232 -17.291 1.00 112.20 171 ILE B C 1
ATOM 5478 O O . ILE B 2 170 ? -36.197 7.087 -16.877 1.00 125.13 171 ILE B O 1
ATOM 5483 N N . ARG B 2 171 ? -36.747 8.467 -18.555 1.00 121.94 172 ARG B N 1
ATOM 5484 C CA . ARG B 2 171 ? -36.801 7.316 -19.452 1.00 126.66 172 ARG B CA 1
ATOM 5485 C C . ARG B 2 171 ? -35.409 6.736 -19.687 1.00 136.21 172 ARG B C 1
ATOM 5486 O O . ARG B 2 171 ? -35.264 5.516 -19.830 1.00 145.00 172 ARG B O 1
ATOM 5494 N N . GLN B 2 172 ? -34.383 7.581 -19.717 1.00 131.46 173 GLN B N 1
ATOM 5495 C CA . GLN B 2 172 ? -33.022 7.132 -19.467 1.00 121.79 173 GLN B CA 1
ATOM 5496 C C . GLN B 2 172 ? -32.779 7.158 -17.964 1.00 121.32 173 GLN B C 1
ATOM 5497 O O . GLN B 2 172 ? -33.386 7.946 -17.237 1.00 125.92 173 GLN B O 1
ATOM 5503 N N . ASN B 2 173 ? -31.898 6.279 -17.502 1.00 115.49 174 ASN B N 1
ATOM 5504 C CA . ASN B 2 173 ? -31.747 5.986 -16.080 1.00 114.12 174 ASN B CA 1
ATOM 5505 C C . ASN B 2 173 ? -33.086 5.589 -15.446 1.00 112.14 174 ASN B C 1
ATOM 5506 O O . ASN B 2 173 ? -33.558 6.254 -14.519 1.00 112.21 174 ASN B O 1
ATOM 5511 N N . PRO B 2 174 ? -33.719 4.514 -15.918 1.00 108.29 175 PRO B N 1
ATOM 5512 C CA . PRO B 2 174 ? -34.926 4.016 -15.252 1.00 113.58 175 PRO B CA 1
ATOM 5513 C C . PRO B 2 174 ? -34.649 3.179 -14.013 1.00 116.25 175 PRO B C 1
ATOM 5514 O O . PRO B 2 174 ? -35.586 2.612 -13.444 1.00 115.53 175 PRO B O 1
ATOM 5518 N N . GLN B 2 175 ? -33.387 3.087 -13.600 1.00 117.35 176 GLN B N 1
ATOM 5519 C CA . GLN B 2 175 ? -33.016 2.465 -12.338 1.00 121.14 176 GLN B CA 1
ATOM 5520 C C . GLN B 2 175 ? -33.207 3.403 -11.153 1.00 117.70 176 GLN B C 1
ATOM 5521 O O . GLN B 2 175 ? -32.908 3.016 -10.019 1.00 123.05 176 GLN B O 1
ATOM 5527 N N . LEU B 2 176 ? -33.702 4.617 -11.391 1.00 107.33 177 LEU B N 1
ATOM 5528 C CA . LEU B 2 176 ? -33.966 5.595 -10.346 1.00 99.95 177 LEU B CA 1
ATOM 5529 C C . LEU B 2 176 ? -35.467 5.814 -10.198 1.00 101.27 177 LEU B C 1
ATOM 5530 O O . LEU B 2 176 ? -36.201 5.849 -11.192 1.00 102.25 177 LEU B O 1
ATOM 5535 N N . ASP B 2 177 ? -35.919 5.964 -8.955 1.00 103.71 178 ASP B N 1
ATOM 5536 C CA . ASP B 2 177 ? -37.303 6.307 -8.655 1.00 100.73 178 ASP B CA 1
ATOM 5537 C C . ASP B 2 177 ? -37.338 7.744 -8.155 1.00 88.55 178 ASP B C 1
ATOM 5538 O O . ASP B 2 177 ? -36.763 8.053 -7.105 1.00 83.72 178 ASP B O 1
ATOM 5543 N N . ILE B 2 178 ? -37.997 8.614 -8.917 1.00 85.32 179 ILE B N 1
ATOM 5544 C CA . ILE B 2 178 ? -38.003 10.051 -8.676 1.00 64.80 179 ILE B CA 1
ATOM 5545 C C . ILE B 2 178 ? -39.408 10.462 -8.263 1.00 66.05 179 ILE B C 1
ATOM 5546 O O . ILE B 2 178 ? -40.396 9.998 -8.846 1.00 82.99 179 ILE B O 1
ATOM 5551 N N . TYR B 2 179 ? -39.496 11.320 -7.248 1.00 62.81 180 TYR B N 1
ATOM 5552 C CA . TYR B 2 179 ? -40.784 11.841 -6.811 1.00 52.29 180 TYR B CA 1
ATOM 5553 C C . TYR B 2 179 ? -40.580 13.276 -6.344 1.00 72.70 180 TYR B C 1
ATOM 5554 O O . TYR B 2 179 ? -39.458 13.694 -6.066 1.00 77.25 180 TYR B O 1
ATOM 5563 N N . GLN B 2 180 ? -41.659 14.054 -6.295 1.00 71.96 181 GLN B N 1
ATOM 5564 C CA . GLN B 2 180 ? -41.575 15.409 -5.756 1.00 69.97 181 GLN B CA 1
ATOM 5565 C C . GLN B 2 180 ? -42.739 15.656 -4.814 1.00 74.16 181 GLN B C 1
ATOM 5566 O O . GLN B 2 180 ? -43.902 15.569 -5.222 1.00 76.37 181 GLN B O 1
ATOM 5572 N N . TYR B 2 181 ? -42.427 15.952 -3.559 1.00 78.68 182 TYR B N 1
ATOM 5573 C CA . TYR B 2 181 ? -43.414 16.539 -2.672 1.00 71.88 182 TYR B CA 1
ATOM 5574 C C . TYR B 2 181 ? -43.112 18.030 -2.574 1.00 79.56 182 TYR B C 1
ATOM 5575 O O . TYR B 2 181 ? -42.198 18.534 -3.236 1.00 101.04 182 TYR B O 1
ATOM 5584 N N . MET B 2 182 ? -43.817 18.721 -1.674 1.00 75.31 183 MET B N 1
ATOM 5585 C CA . MET B 2 182 ? -44.177 20.123 -1.863 1.00 78.73 183 MET B CA 1
ATOM 5586 C C . MET B 2 182 ? -43.113 20.926 -2.604 1.00 78.42 183 MET B C 1
ATOM 5587 O O . MET B 2 182 ? -43.366 21.448 -3.693 1.00 92.94 183 MET B O 1
ATOM 5592 N N . ASP B 2 183 ? -41.896 20.975 -2.069 1.00 76.02 184 ASP B N 1
ATOM 5593 C CA . ASP B 2 183 ? -40.799 21.666 -2.736 1.00 71.45 184 ASP B CA 1
ATOM 5594 C C . ASP B 2 183 ? -39.528 20.827 -2.763 1.00 68.42 184 ASP B C 1
ATOM 5595 O O . ASP B 2 183 ? -38.467 21.342 -3.134 1.00 54.26 184 ASP B O 1
ATOM 5600 N N . ASP B 2 184 ? -39.599 19.558 -2.374 1.00 77.48 185 ASP B N 1
ATOM 5601 C CA . ASP B 2 184 ? -38.425 18.705 -2.289 1.00 80.01 185 ASP B CA 1
ATOM 5602 C C . ASP B 2 184 ? -38.558 17.544 -3.263 1.00 71.89 185 ASP B C 1
ATOM 5603 O O . ASP B 2 184 ? -39.643 16.970 -3.425 1.00 74.90 185 ASP B O 1
ATOM 5608 N N . ILE B 2 185 ? -37.442 17.224 -3.913 1.00 70.29 186 ILE B N 1
ATOM 5609 C CA . ILE B 2 185 ? -37.334 16.131 -4.869 1.00 53.82 186 ILE B CA 1
ATOM 5610 C C . ILE B 2 185 ? -36.675 14.947 -4.178 1.00 68.00 186 ILE B C 1
ATOM 5611 O O . ILE B 2 185 ? -35.677 15.102 -3.463 1.00 72.12 186 ILE B O 1
ATOM 5616 N N . TYR B 2 186 ? -37.234 13.763 -4.396 1.00 73.93 187 TYR B N 1
ATOM 5617 C CA . TYR B 2 186 ? -36.796 12.517 -3.780 1.00 74.36 187 TYR B CA 1
ATOM 5618 C C . TYR B 2 186 ? -36.211 11.623 -4.869 1.00 72.31 187 TYR B C 1
ATOM 5619 O O . TYR B 2 186 ? -36.932 11.171 -5.769 1.00 85.35 187 TYR B O 1
ATOM 5628 N N . ILE B 2 187 ? -34.904 11.389 -4.779 1.00 59.60 188 ILE B N 1
ATOM 5629 C CA . ILE B 2 187 ? -34.128 10.582 -5.714 1.00 73.08 188 ILE B CA 1
ATOM 5630 C C . ILE B 2 187 ? -33.780 9.284 -5.006 1.00 79.97 188 ILE B C 1
ATOM 5631 O O . ILE B 2 187 ? -32.926 9.269 -4.113 1.00 87.94 188 ILE B O 1
ATOM 5636 N N . GLY B 2 188 ? -34.414 8.191 -5.400 1.00 78.83 189 GLY B N 1
ATOM 5637 C CA . GLY B 2 188 ? -34.163 6.888 -4.803 1.00 75.30 189 GLY B CA 1
ATOM 5638 C C . GLY B 2 188 ? -33.442 5.985 -5.788 1.00 79.08 189 GLY B C 1
ATOM 5639 O O . GLY B 2 188 ? -33.788 5.947 -6.973 1.00 84.84 189 GLY B O 1
ATOM 5640 N N . SER B 2 189 ? -32.438 5.264 -5.292 1.00 85.93 190 SER B N 1
ATOM 5641 C CA . SER B 2 189 ? -31.708 4.333 -6.137 1.00 96.08 190 SER B CA 1
ATOM 5642 C C . SER B 2 189 ? -31.113 3.210 -5.302 1.00 93.19 190 SER B C 1
ATOM 5643 O O . SER B 2 189 ? -31.045 3.275 -4.066 1.00 91.20 190 SER B O 1
ATOM 5646 N N . ASN B 2 190 ? -30.709 2.154 -6.017 1.00 95.92 191 ASN B N 1
ATOM 5647 C CA . ASN B 2 190 ? -29.990 1.006 -5.473 1.00 115.17 191 ASN B CA 1
ATOM 5648 C C . ASN B 2 190 ? -28.573 0.918 -6.027 1.00 119.11 191 ASN B C 1
ATOM 5649 O O . ASN B 2 190 ? -27.952 -0.150 -5.973 1.00 127.13 191 ASN B O 1
ATOM 5654 N N . LEU B 2 191 ? -28.057 2.013 -6.581 1.00 115.23 192 LEU B N 1
ATOM 5655 C CA . LEU B 2 191 ? -26.670 2.053 -7.008 1.00 112.33 192 LEU B CA 1
ATOM 5656 C C . LEU B 2 191 ? -25.766 2.260 -5.798 1.00 115.12 192 LEU B C 1
ATOM 5657 O O . LEU B 2 191 ? -26.217 2.601 -4.702 1.00 114.94 192 LEU B O 1
ATOM 5662 N N . SER B 2 192 ? -24.473 2.039 -6.004 1.00 128.59 193 SER B N 1
ATOM 5663 C CA . SER B 2 192 ? -23.516 2.275 -4.939 1.00 134.90 193 SER B CA 1
ATOM 5664 C C . SER B 2 192 ? -23.453 3.763 -4.610 1.00 128.12 193 SER B C 1
ATOM 5665 O O . SER B 2 192 ? -23.832 4.621 -5.414 1.00 134.36 193 SER B O 1
ATOM 5668 N N . LYS B 2 193 ? -22.971 4.061 -3.399 1.00 116.42 194 LYS B N 1
ATOM 5669 C CA . LYS B 2 193 ? -22.915 5.442 -2.922 1.00 119.72 194 LYS B CA 1
ATOM 5670 C C . LYS B 2 193 ? -22.229 6.359 -3.929 1.00 123.96 194 LYS B C 1
ATOM 5671 O O . LYS B 2 193 ? -22.634 7.519 -4.100 1.00 115.99 194 LYS B O 1
ATOM 5677 N N . LYS B 2 194 ? -21.216 5.844 -4.630 1.00 129.78 195 LYS B N 1
ATOM 5678 C CA . LYS B 2 194 ? -20.483 6.648 -5.600 1.00 128.30 195 LYS B CA 1
ATOM 5679 C C . LYS B 2 194 ? -21.379 7.071 -6.760 1.00 129.10 195 LYS B C 1
ATOM 5680 O O . LYS B 2 194 ? -21.629 8.265 -6.958 1.00 124.74 195 LYS B O 1
ATOM 5682 N N . GLU B 2 195 ? -21.887 6.103 -7.531 1.00 141.08 196 GLU B N 1
ATOM 5683 C CA . GLU B 2 195 ? -22.672 6.450 -8.713 1.00 150.14 196 GLU B CA 1
ATOM 5684 C C . GLU B 2 195 ? -24.024 7.052 -8.352 1.00 154.34 196 GLU B C 1
ATOM 5685 O O . GLU B 2 195 ? -24.581 7.816 -9.149 1.00 163.72 196 GLU B O 1
ATOM 5691 N N . HIS B 2 196 ? -24.561 6.737 -7.172 1.00 146.04 197 HIS B N 1
ATOM 5692 C CA . HIS B 2 196 ? -25.733 7.459 -6.690 1.00 135.05 197 HIS B CA 1
ATOM 5693 C C . HIS B 2 196 ? -25.417 8.942 -6.527 1.00 132.69 197 HIS B C 1
ATOM 5694 O O . HIS B 2 196 ? -26.122 9.804 -7.071 1.00 135.05 197 HIS B O 1
ATOM 5701 N N . LYS B 2 197 ? -24.346 9.257 -5.787 1.00 124.90 198 LYS B N 1
ATOM 5702 C CA . LYS B 2 197 ? -23.909 10.646 -5.666 1.00 117.20 198 LYS B CA 1
ATOM 5703 C C . LYS B 2 197 ? -23.685 11.276 -7.037 1.00 125.18 198 LYS B C 1
ATOM 5704 O O . LYS B 2 197 ? -23.989 12.458 -7.253 1.00 124.40 198 LYS B O 1
ATOM 5706 N N . GLU B 2 198 ? -23.165 10.492 -7.982 1.00 132.67 199 GLU B N 1
ATOM 5707 C CA . GLU B 2 198 ? -22.934 10.987 -9.334 1.00 136.48 199 GLU B CA 1
ATOM 5708 C C . GLU B 2 198 ? -24.241 11.426 -9.988 1.00 141.04 199 GLU B C 1
ATOM 5709 O O . GLU B 2 198 ? -24.406 12.597 -10.359 1.00 141.60 199 GLU B O 1
ATOM 5715 N N . LYS B 2 199 ? -25.186 10.494 -10.139 1.00 137.62 200 LYS B N 1
ATOM 5716 C CA . LYS B 2 199 ? -26.419 10.817 -10.850 1.00 129.07 200 LYS B CA 1
ATOM 5717 C C . LYS B 2 199 ? -27.206 11.912 -10.141 1.00 117.80 200 LYS B C 1
ATOM 5718 O O . LYS B 2 199 ? -27.844 12.744 -10.802 1.00 121.03 200 LYS B O 1
ATOM 5724 N N . VAL B 2 200 ? -27.153 11.957 -8.806 1.00 104.38 201 VAL B N 1
ATOM 5725 C CA . VAL B 2 200 ? -27.835 13.039 -8.102 1.00 104.84 201 VAL B CA 1
ATOM 5726 C C . VAL B 2 200 ? -27.172 14.379 -8.418 1.00 104.57 201 VAL B C 1
ATOM 5727 O O . VAL B 2 200 ? -27.855 15.401 -8.571 1.00 86.61 201 VAL B O 1
ATOM 5731 N N . GLU B 2 201 ? -25.840 14.394 -8.563 1.00 122.49 202 GLU B N 1
ATOM 5732 C CA . GLU B 2 201 ? -25.158 15.607 -9.013 1.00 122.99 202 GLU B CA 1
ATOM 5733 C C . GLU B 2 201 ? -25.659 16.031 -10.389 1.00 115.44 202 GLU B C 1
ATOM 5734 O O . GLU B 2 201 ? -26.026 17.197 -10.607 1.00 131.55 202 GLU B O 1
ATOM 5740 N N . GLU B 2 202 ? -25.685 15.080 -11.329 1.00 104.28 203 GLU B N 1
ATOM 5741 C CA . GLU B 2 202 ? -26.187 15.345 -12.674 1.00 114.05 203 GLU B CA 1
ATOM 5742 C C . GLU B 2 202 ? -27.565 15.997 -12.637 1.00 121.23 203 GLU B C 1
ATOM 5743 O O . GLU B 2 202 ? -27.802 17.022 -13.291 1.00 119.87 203 GLU B O 1
ATOM 5749 N N . LEU B 2 203 ? -28.488 15.424 -11.860 1.00 122.79 204 LEU B N 1
ATOM 5750 C CA . LEU B 2 203 ? -29.838 15.978 -11.832 1.00 109.10 204 LEU B CA 1
ATOM 5751 C C . LEU B 2 203 ? -29.886 17.325 -11.121 1.00 100.05 204 LEU B C 1
ATOM 5752 O O . LEU B 2 203 ? -30.763 18.143 -11.419 1.00 100.73 204 LEU B O 1
ATOM 5757 N N . ARG B 2 204 ? -28.969 17.584 -10.185 1.00 106.48 205 ARG B N 1
ATOM 5758 C CA . ARG B 2 204 ? -28.913 18.923 -9.607 1.00 105.41 205 ARG B CA 1
ATOM 5759 C C . ARG B 2 204 ? -28.554 19.952 -10.669 1.00 112.32 205 ARG B C 1
ATOM 5760 O O . ARG B 2 204 ? -29.225 20.982 -10.803 1.00 100.21 205 ARG B O 1
ATOM 5768 N N . LYS B 2 205 ? -27.505 19.683 -11.451 1.00 134.42 206 LYS B N 1
ATOM 5769 C CA . LYS B 2 205 ? -27.157 20.634 -12.502 1.00 137.21 206 LYS B CA 1
ATOM 5770 C C . LYS B 2 205 ? -28.166 20.649 -13.647 1.00 138.92 206 LYS B C 1
ATOM 5771 O O . LYS B 2 205 ? -28.149 21.591 -14.448 1.00 142.04 206 LYS B O 1
ATOM 5773 N N . LEU B 2 206 ? -29.041 19.643 -13.744 1.00 133.70 207 LEU B N 1
ATOM 5774 C CA . LEU B 2 206 ? -30.084 19.675 -14.767 1.00 133.43 207 LEU B CA 1
ATOM 5775 C C . LEU B 2 206 ? -31.089 20.788 -14.490 1.00 138.84 207 LEU B C 1
ATOM 5776 O O . LEU B 2 206 ? -31.505 21.500 -15.411 1.00 143.68 207 LEU B O 1
ATOM 5781 N N . LEU B 2 207 ? -31.491 20.951 -13.233 1.00 136.42 208 LEU B N 1
ATOM 5782 C CA . LEU B 2 207 ? -32.434 21.991 -12.850 1.00 128.70 208 LEU B CA 1
ATOM 5783 C C . LEU B 2 207 ? -31.741 23.297 -12.485 1.00 134.55 208 LEU B C 1
ATOM 5784 O O . LEU B 2 207 ? -32.385 24.202 -11.944 1.00 126.56 208 LEU B O 1
ATOM 5789 N N . LEU B 2 208 ? -30.442 23.405 -12.759 1.00 144.68 209 LEU B N 1
ATOM 5790 C CA . LEU B 2 208 ? -29.736 24.685 -12.740 1.00 148.93 209 LEU B CA 1
ATOM 5791 C C . LEU B 2 208 ? -29.802 25.285 -14.145 1.00 153.37 209 LEU B C 1
ATOM 5792 O O . LEU B 2 208 ? -28.816 25.369 -14.881 1.00 146.70 209 LEU B O 1
ATOM 5797 N N . TRP B 2 209 ? -31.011 25.698 -14.511 1.00 159.02 210 TRP B N 1
ATOM 5798 C CA . TRP B 2 209 ? -31.317 26.070 -15.887 1.00 155.14 210 TRP B CA 1
ATOM 5799 C C . TRP B 2 209 ? -31.888 27.483 -15.988 1.00 150.18 210 TRP B C 1
ATOM 5800 O O . TRP B 2 209 ? -32.728 27.887 -15.184 1.00 143.13 210 TRP B O 1
ATOM 5811 N N . PRO B 2 215 ? -25.964 17.221 -2.591 1.00 168.72 216 PRO B N 1
ATOM 5812 C CA . PRO B 2 215 ? -26.675 16.068 -2.026 1.00 174.55 216 PRO B CA 1
ATOM 5813 C C . PRO B 2 215 ? -26.650 16.094 -0.499 1.00 182.60 216 PRO B C 1
ATOM 5814 O O . PRO B 2 215 ? -25.715 15.559 0.093 1.00 186.29 216 PRO B O 1
ATOM 5818 N N . GLU B 2 216 ? -27.670 16.689 0.125 1.00 183.39 217 GLU B N 1
ATOM 5819 C CA . GLU B 2 216 ? -27.589 17.048 1.548 1.00 180.28 217 GLU B CA 1
ATOM 5820 C C . GLU B 2 216 ? -28.147 15.954 2.454 1.00 164.25 217 GLU B C 1
ATOM 5821 O O . GLU B 2 216 ? -27.414 15.346 3.239 1.00 171.25 217 GLU B O 1
ATOM 5827 N N . ASP B 2 217 ? -29.439 15.682 2.331 1.00 133.29 218 ASP B N 1
ATOM 5828 C CA . ASP B 2 217 ? -30.151 14.770 3.213 1.00 108.34 218 ASP B CA 1
ATOM 5829 C C . ASP B 2 217 ? -30.406 13.468 2.465 1.00 114.81 218 ASP B C 1
ATOM 5830 O O . ASP B 2 217 ? -30.789 13.481 1.293 1.00 125.13 218 ASP B O 1
ATOM 5835 N N . LYS B 2 218 ? -30.169 12.344 3.136 1.00 112.25 219 LYS B N 1
ATOM 5836 C CA . LYS B 2 218 ? -30.190 11.051 2.455 1.00 116.03 219 LYS B CA 1
ATOM 5837 C C . LYS B 2 218 ? -30.695 9.996 3.429 1.00 114.54 219 LYS B C 1
ATOM 5838 O O . LYS B 2 218 ? -30.026 9.693 4.421 1.00 119.15 219 LYS B O 1
ATOM 5844 N N . LEU B 2 219 ? -31.867 9.440 3.140 1.00 106.70 220 LEU B N 1
ATOM 5845 C CA . LEU B 2 219 ? -32.513 8.441 3.978 1.00 96.72 220 LEU B CA 1
ATOM 5846 C C . LEU B 2 219 ? -32.247 7.036 3.450 1.00 101.96 220 LEU B C 1
ATOM 5847 O O . LEU B 2 219 ? -31.944 6.831 2.272 1.00 102.61 220 LEU B O 1
ATOM 5852 N N . GLN B 2 220 ? -32.366 6.059 4.348 1.00 97.59 221 GLN B N 1
ATOM 5853 C CA . GLN B 2 220 ? -32.300 4.637 4.005 1.00 99.39 221 GLN B CA 1
ATOM 5854 C C . GLN B 2 220 ? -33.459 3.973 4.736 1.00 103.63 221 GLN B C 1
ATOM 5855 O O . GLN B 2 220 ? -33.332 3.591 5.902 1.00 117.49 221 GLN B O 1
ATOM 5861 N N . GLU B 2 221 ? -34.660 4.054 3.879 1.00 103.33 222 GLU B N 1
ATOM 5862 C CA . GLU B 2 221 ? -35.876 3.566 4.526 1.00 112.55 222 GLU B CA 1
ATOM 5863 C C . GLU B 2 221 ? -35.963 2.043 4.489 1.00 108.06 222 GLU B C 1
ATOM 5864 O O . GLU B 2 221 ? -37.001 1.446 4.211 1.00 93.67 222 GLU B O 1
ATOM 5870 N N . GLU B 2 222 ? -35.162 0.455 4.624 1.00 122.18 223 GLU B N 1
ATOM 5871 C CA . GLU B 2 222 ? -34.745 -0.653 5.470 1.00 123.76 223 GLU B CA 1
ATOM 5872 C C . GLU B 2 222 ? -34.438 -0.189 6.879 1.00 126.28 223 GLU B C 1
ATOM 5873 O O . GLU B 2 222 ? -34.715 -0.906 7.843 1.00 135.84 223 GLU B O 1
ATOM 5879 N N . THR B 2 236 ? -33.689 0.512 7.443 1.00 120.06 237 THR B N 1
ATOM 5880 C CA . THR B 2 236 ? -33.507 0.634 8.879 1.00 129.85 237 THR B CA 1
ATOM 5881 C C . THR B 2 236 ? -34.759 1.132 9.595 1.00 126.04 237 THR B C 1
ATOM 5882 O O . THR B 2 236 ? -34.725 1.296 10.820 1.00 115.41 237 THR B O 1
ATOM 5886 N N . TRP B 2 237 ? -35.850 1.380 8.869 1.00 130.27 238 TRP B N 1
ATOM 5887 C CA . TRP B 2 237 ? -37.126 1.757 9.476 1.00 127.70 238 TRP B CA 1
ATOM 5888 C C . TRP B 2 237 ? -37.806 0.489 9.970 1.00 127.76 238 TRP B C 1
ATOM 5889 O O . TRP B 2 237 ? -38.363 -0.282 9.184 1.00 125.09 238 TRP B O 1
ATOM 5900 N N . THR B 2 238 ? -37.764 0.273 11.280 1.00 129.53 239 THR B N 1
ATOM 5901 C CA . THR B 2 238 ? -38.329 -0.931 11.864 1.00 139.67 239 THR B CA 1
ATOM 5902 C C . THR B 2 238 ? -39.859 -0.866 11.854 1.00 154.69 239 THR B C 1
ATOM 5903 O O . THR B 2 238 ? -40.474 0.109 11.409 1.00 162.79 239 THR B O 1
ATOM 5907 N N . ILE B 2 239 ? -40.467 -1.955 12.312 1.00 161.36 240 ILE B N 1
ATOM 5908 C CA . ILE B 2 239 ? -41.809 -1.957 12.870 1.00 161.88 240 ILE B CA 1
ATOM 5909 C C . ILE B 2 239 ? -41.630 -2.130 14.372 1.00 176.09 240 ILE B C 1
ATOM 5910 O O . ILE B 2 239 ? -40.752 -2.874 14.817 1.00 184.10 240 ILE B O 1
ATOM 5915 N N . GLN B 2 240 ? -42.429 -1.406 15.154 1.00 178.52 241 GLN B N 1
ATOM 5916 C CA . GLN B 2 240 ? -42.100 -1.255 16.567 1.00 177.88 241 GLN B CA 1
ATOM 5917 C C . GLN B 2 240 ? -42.574 -2.439 17.386 1.00 177.61 241 GLN B C 1
ATOM 5918 O O . GLN B 2 240 ? -42.068 -2.665 18.492 1.00 173.07 241 GLN B O 1
ATOM 5924 N N . GLN B 2 241 ? -43.513 -3.212 16.850 1.00 176.38 242 GLN B N 1
ATOM 5925 C CA . GLN B 2 241 ? -43.865 -4.508 17.412 1.00 165.43 242 GLN B CA 1
ATOM 5926 C C . GLN B 2 241 ? -44.490 -4.348 18.802 1.00 145.08 242 GLN B C 1
ATOM 5927 O O . GLN B 2 241 ? -43.905 -4.701 19.823 1.00 149.66 242 GLN B O 1
ATOM 5933 N N . LYS B 2 242 ? -45.685 -3.747 18.794 1.00 125.02 243 LYS B N 1
ATOM 5934 C CA . LYS B 2 242 ? -46.466 -3.550 20.010 1.00 115.65 243 LYS B CA 1
ATOM 5935 C C . LYS B 2 242 ? -46.566 -4.847 20.804 1.00 118.89 243 LYS B C 1
ATOM 5936 O O . LYS B 2 242 ? -46.636 -5.940 20.240 1.00 123.86 243 LYS B O 1
ATOM 5942 N N . GLN B 2 243 ? -46.563 -4.726 22.134 1.00 141.33 244 GLN B N 1
ATOM 5943 C CA . GLN B 2 243 ? -46.663 -5.877 23.021 1.00 145.33 244 GLN B CA 1
ATOM 5944 C C . GLN B 2 243 ? -47.758 -5.653 24.053 1.00 136.39 244 GLN B C 1
ATOM 5945 O O . GLN B 2 243 ? -48.001 -4.528 24.499 1.00 139.21 244 GLN B O 1
ATOM 5951 N N . LEU B 2 244 ? -48.423 -6.746 24.423 1.00 100.25 245 LEU B N 1
ATOM 5952 C CA . LEU B 2 244 ? -49.400 -6.768 25.509 1.00 111.79 245 LEU B CA 1
ATOM 5953 C C . LEU B 2 244 ? -48.790 -7.584 26.644 1.00 126.82 245 LEU B C 1
ATOM 5954 O O . LEU B 2 244 ? -48.788 -8.818 26.603 1.00 133.15 245 LEU B O 1
ATOM 5959 N N . ASP B 2 245 ? -48.259 -6.891 27.648 1.00 135.71 246 ASP B N 1
ATOM 5960 C CA . ASP B 2 245 ? -47.592 -7.564 28.755 1.00 140.29 246 ASP B CA 1
ATOM 5961 C C . ASP B 2 245 ? -48.604 -8.317 29.609 1.00 132.08 246 ASP B C 1
ATOM 5962 O O . ASP B 2 245 ? -49.643 -7.769 29.992 1.00 116.90 246 ASP B O 1
ATOM 5967 N N . ILE B 2 246 ? -48.297 -9.575 29.906 1.00 139.90 247 ILE B N 1
ATOM 5968 C CA . ILE B 2 246 ? -49.170 -10.419 30.719 1.00 139.00 247 ILE B CA 1
ATOM 5969 C C . ILE B 2 246 ? -48.413 -10.862 31.965 1.00 131.83 247 ILE B C 1
ATOM 5970 O O . ILE B 2 246 ? -47.481 -11.675 31.872 1.00 133.85 247 ILE B O 1
ATOM 5975 N N . PRO B 2 247 ? -48.773 -10.361 33.141 1.00 121.80 248 PRO B N 1
ATOM 5976 C CA . PRO B 2 247 ? -48.039 -10.728 34.352 1.00 134.18 248 PRO B CA 1
ATOM 5977 C C . PRO B 2 247 ? -48.374 -12.141 34.795 1.00 138.63 248 PRO B C 1
ATOM 5978 O O . PRO B 2 247 ? -49.466 -12.661 34.549 1.00 145.74 248 PRO B O 1
ATOM 5982 N N . GLU B 2 248 ? -47.394 -12.767 35.448 1.00 140.63 249 GLU B N 1
ATOM 5983 C CA . GLU B 2 248 ? -47.578 -14.135 35.921 1.00 140.47 249 GLU B CA 1
ATOM 5984 C C . GLU B 2 248 ? -48.531 -14.171 37.114 1.00 138.31 249 GLU B C 1
ATOM 5985 O O . GLU B 2 248 ? -49.561 -14.848 37.084 1.00 145.59 249 GLU B O 1
ATOM 5991 N N . GLN B 2 249 ? -48.189 -13.456 38.190 1.00 125.60 250 GLN B N 1
ATOM 5992 C CA . GLN B 2 249 ? -48.967 -13.361 39.422 1.00 126.69 250 GLN B CA 1
ATOM 5993 C C . GLN B 2 249 ? -49.679 -12.022 39.415 1.00 123.53 250 GLN B C 1
ATOM 5994 O O . GLN B 2 249 ? -49.168 -11.049 39.983 1.00 130.68 250 GLN B O 1
ATOM 6000 N N . PRO B 2 250 ? -50.852 -11.907 38.809 1.00 122.42 251 PRO B N 1
ATOM 6001 C CA . PRO B 2 250 ? -51.483 -10.595 38.703 1.00 123.99 251 PRO B CA 1
ATOM 6002 C C . PRO B 2 250 ? -52.258 -10.234 39.962 1.00 114.77 251 PRO B C 1
ATOM 6003 O O . PRO B 2 250 ? -52.558 -11.072 40.812 1.00 115.45 251 PRO B O 1
ATOM 6007 N N . THR B 2 251 ? -52.594 -8.951 40.051 1.00 115.24 252 THR B N 1
ATOM 6008 C CA . THR B 2 251 ? -53.494 -8.415 41.061 1.00 113.76 252 THR B CA 1
ATOM 6009 C C . THR B 2 251 ? -54.810 -8.075 40.388 1.00 94.83 252 THR B C 1
ATOM 6010 O O . THR B 2 251 ? -54.915 -8.067 39.157 1.00 89.81 252 THR B O 1
ATOM 6014 N N . LEU B 2 252 ? -55.820 -7.790 41.200 1.00 88.50 253 LEU B N 1
ATOM 6015 C CA . LEU B 2 252 ? -57.097 -7.427 40.612 1.00 85.84 253 LEU B CA 1
ATOM 6016 C C . LEU B 2 252 ? -56.945 -6.246 39.656 1.00 95.51 253 LEU B C 1
ATOM 6017 O O . LEU B 2 252 ? -57.454 -6.298 38.529 1.00 99.96 253 LEU B O 1
ATOM 6022 N N . ASN B 2 253 ? -56.144 -5.240 40.030 1.00 94.47 254 ASN B N 1
ATOM 6023 C CA . ASN B 2 253 ? -56.026 -4.040 39.204 1.00 92.56 254 ASN B CA 1
ATOM 6024 C C . ASN B 2 253 ? -55.264 -4.303 37.910 1.00 95.48 254 ASN B C 1
ATOM 6025 O O . ASN B 2 253 ? -55.653 -3.795 36.851 1.00 104.21 254 ASN B O 1
ATOM 6030 N N . GLU B 2 254 ? -54.174 -5.074 37.976 1.00 86.61 255 GLU B N 1
ATOM 6031 C CA . GLU B 2 254 ? -53.458 -5.455 36.761 1.00 82.39 255 GLU B CA 1
ATOM 6032 C C . GLU B 2 254 ? -54.397 -6.091 35.744 1.00 88.63 255 GLU B C 1
ATOM 6033 O O . GLU B 2 254 ? -54.273 -5.858 34.532 1.00 95.64 255 GLU B O 1
ATOM 6039 N N . LEU B 2 255 ? -55.362 -6.881 36.222 1.00 77.43 256 LEU B N 1
ATOM 6040 C CA . LEU B 2 255 ? -56.330 -7.529 35.339 1.00 85.14 256 LEU B CA 1
ATOM 6041 C C . LEU B 2 255 ? -57.470 -6.612 34.915 1.00 86.76 256 LEU B C 1
ATOM 6042 O O . LEU B 2 255 ? -58.107 -6.897 33.899 1.00 84.12 256 LEU B O 1
ATOM 6047 N N . GLN B 2 256 ? -57.779 -5.573 35.699 1.00 83.45 257 GLN B N 1
ATOM 6048 C CA . GLN B 2 256 ? -58.733 -4.567 35.244 1.00 80.74 257 GLN B CA 1
ATOM 6049 C C . GLN B 2 256 ? -58.148 -3.693 34.145 1.00 88.68 257 GLN B C 1
ATOM 6050 O O . GLN B 2 256 ? -58.862 -3.265 33.227 1.00 91.40 257 GLN B O 1
ATOM 6056 N N . LYS B 2 257 ? -56.856 -3.425 34.219 1.00 92.11 258 LYS B N 1
ATOM 6057 C CA . LYS B 2 257 ? -56.153 -2.796 33.110 1.00 90.80 258 LYS B CA 1
ATOM 6058 C C . LYS B 2 257 ? -56.113 -3.727 31.903 1.00 87.46 258 LYS B C 1
ATOM 6059 O O . LYS B 2 257 ? -56.447 -3.330 30.780 1.00 82.06 258 LYS B O 1
ATOM 6065 N N . LEU B 2 258 ? -55.691 -4.975 32.126 1.00 75.38 259 LEU B N 1
ATOM 6066 C CA . LEU B 2 258 ? -55.726 -5.996 31.081 1.00 82.64 259 LEU B CA 1
ATOM 6067 C C . LEU B 2 258 ? -57.095 -6.058 30.413 1.00 74.18 259 LEU B C 1
ATOM 6068 O O . LEU B 2 258 ? -57.204 -6.083 29.177 1.00 75.43 259 LEU B O 1
ATOM 6073 N N . ALA B 2 259 ? -58.152 -6.054 31.226 1.00 75.59 260 ALA B N 1
ATOM 6074 C CA . ALA B 2 259 ? -59.516 -6.151 30.723 1.00 77.94 260 ALA B CA 1
ATOM 6075 C C . ALA B 2 259 ? -59.872 -4.938 29.880 1.00 78.00 260 ALA B C 1
ATOM 6076 O O . ALA B 2 259 ? -60.304 -5.075 28.733 1.00 74.34 260 ALA B O 1
ATOM 6078 N N . GLY B 2 260 ? -59.714 -3.737 30.441 1.00 84.31 261 GLY B N 1
ATOM 6079 C CA . GLY B 2 260 ? -60.025 -2.536 29.680 1.00 75.24 261 GLY B CA 1
ATOM 6080 C C . GLY B 2 260 ? -59.273 -2.467 28.366 1.00 67.14 261 GLY B C 1
ATOM 6081 O O . GLY B 2 260 ? -59.841 -2.108 27.330 1.00 68.38 261 GLY B O 1
ATOM 6082 N N . LYS B 2 261 ? -57.989 -2.837 28.386 1.00 51.67 262 LYS B N 1
ATOM 6083 C CA . LYS B 2 261 ? -57.185 -2.821 27.171 1.00 53.17 262 LYS B CA 1
ATOM 6084 C C . LYS B 2 261 ? -57.744 -3.777 26.122 1.00 64.42 262 LYS B C 1
ATOM 6085 O O . LYS B 2 261 ? -57.859 -3.418 24.941 1.00 65.86 262 LYS B O 1
ATOM 6091 N N . ILE B 2 262 ? -58.113 -4.994 26.529 1.00 71.63 263 ILE B N 1
ATOM 6092 C CA . ILE B 2 262 ? -58.585 -5.962 25.541 1.00 71.16 263 ILE B CA 1
ATOM 6093 C C . ILE B 2 262 ? -59.990 -5.608 25.059 1.00 66.32 263 ILE B C 1
ATOM 6094 O O . ILE B 2 262 ? -60.312 -5.765 23.874 1.00 68.91 263 ILE B O 1
ATOM 6099 N N . ASN B 2 263 ? -60.848 -5.121 25.962 1.00 59.19 264 ASN B N 1
ATOM 6100 C CA . ASN B 2 263 ? -62.142 -4.584 25.552 1.00 52.47 264 ASN B CA 1
ATOM 6101 C C . ASN B 2 263 ? -61.970 -3.452 24.550 1.00 59.00 264 ASN B C 1
ATOM 6102 O O . ASN B 2 263 ? -62.816 -3.269 23.666 1.00 70.44 264 ASN B O 1
ATOM 6107 N N . TRP B 2 264 ? -60.878 -2.692 24.664 1.00 71.91 265 TRP B N 1
ATOM 6108 C CA . TRP B 2 264 ? -60.572 -1.683 23.657 1.00 73.45 265 TRP B CA 1
ATOM 6109 C C . TRP B 2 264 ? -60.203 -2.332 22.327 1.00 72.85 265 TRP B C 1
ATOM 6110 O O . TRP B 2 264 ? -60.721 -1.946 21.272 1.00 76.15 265 TRP B O 1
ATOM 6121 N N . ALA B 2 265 ? -59.312 -3.329 22.357 1.00 67.24 266 ALA B N 1
ATOM 6122 C CA . ALA B 2 265 ? -58.916 -3.995 21.117 1.00 68.38 266 ALA B CA 1
ATOM 6123 C C . ALA B 2 265 ? -60.115 -4.601 20.394 1.00 69.88 266 ALA B C 1
ATOM 6124 O O . ALA B 2 265 ? -60.178 -4.584 19.160 1.00 71.36 266 ALA B O 1
ATOM 6126 N N . SER B 2 266 ? -61.081 -5.134 21.145 1.00 85.79 267 SER B N 1
ATOM 6127 C CA . SER B 2 266 ? -62.230 -5.796 20.536 1.00 86.97 267 SER B CA 1
ATOM 6128 C C . SER B 2 266 ? -63.165 -4.832 19.816 1.00 88.74 267 SER B C 1
ATOM 6129 O O . SER B 2 266 ? -64.088 -5.290 19.133 1.00 99.60 267 SER B O 1
ATOM 6132 N N . GLN B 2 267 ? -62.957 -3.519 19.945 1.00 71.99 268 GLN B N 1
ATOM 6133 C CA . GLN B 2 267 ? -63.808 -2.569 19.239 1.00 71.23 268 GLN B CA 1
ATOM 6134 C C . GLN B 2 267 ? -63.518 -2.536 17.746 1.00 74.92 268 GLN B C 1
ATOM 6135 O O . GLN B 2 267 ? -64.396 -2.153 16.965 1.00 79.65 268 GLN B O 1
ATOM 6141 N N . ALA B 2 268 ? -62.309 -2.924 17.336 1.00 71.08 269 ALA B N 1
ATOM 6142 C CA . ALA B 2 268 ? -61.941 -2.980 15.927 1.00 77.83 269 ALA B CA 1
ATOM 6143 C C . ALA B 2 268 ? -61.364 -4.319 15.488 1.00 83.68 269 ALA B C 1
ATOM 6144 O O . ALA B 2 268 ? -61.343 -4.583 14.281 1.00 88.42 269 ALA B O 1
ATOM 6146 N N . ILE B 2 269 ? -60.905 -5.159 16.406 1.00 80.74 270 ILE B N 1
ATOM 6147 C CA . ILE B 2 269 ? -60.440 -6.512 16.097 1.00 79.16 270 ILE B CA 1
ATOM 6148 C C . ILE B 2 269 ? -61.582 -7.490 16.361 1.00 96.43 270 ILE B C 1
ATOM 6149 O O . ILE B 2 269 ? -62.183 -7.441 17.445 1.00 72.34 270 ILE B O 1
ATOM 6154 N N . PRO B 2 270 ? -61.907 -8.383 15.426 1.00 115.65 271 PRO B N 1
ATOM 6155 C CA . PRO B 2 270 ? -62.990 -9.351 15.654 1.00 123.69 271 PRO B CA 1
ATOM 6156 C C . PRO B 2 270 ? -62.583 -10.528 16.533 1.00 128.24 271 PRO B C 1
ATOM 6157 O O . PRO B 2 270 ? -61.406 -10.858 16.685 1.00 125.81 271 PRO B O 1
ATOM 6161 N N . ASP B 2 271 ? -63.600 -11.172 17.116 1.00 135.52 272 ASP B N 1
ATOM 6162 C CA . ASP B 2 271 ? -63.432 -12.396 17.939 1.00 135.58 272 ASP B CA 1
ATOM 6163 C C . ASP B 2 271 ? -62.470 -12.161 19.104 1.00 118.87 272 ASP B C 1
ATOM 6164 O O . ASP B 2 271 ? -61.530 -12.930 19.299 1.00 102.79 272 ASP B O 1
ATOM 6169 N N . LEU B 2 272 ? -62.659 -11.064 19.848 1.00 116.37 273 LEU B N 1
ATOM 6170 C CA . LEU B 2 272 ? -61.980 -10.915 21.128 1.00 86.03 273 LEU B CA 1
ATOM 6171 C C . LEU B 2 272 ? -63.021 -10.875 22.234 1.00 86.50 273 LEU B C 1
ATOM 6172 O O . LEU B 2 272 ? -64.133 -10.374 22.045 1.00 91.50 273 LEU B O 1
ATOM 6177 N N . SER B 2 273 ? -62.659 -11.434 23.382 1.00 81.61 274 SER B N 1
ATOM 6178 C CA . SER B 2 273 ? -63.583 -11.547 24.493 1.00 81.34 274 SER B CA 1
ATOM 6179 C C . SER B 2 273 ? -62.842 -11.234 25.781 1.00 86.33 274 SER B C 1
ATOM 6180 O O . SER B 2 273 ? -61.632 -11.448 25.881 1.00 98.71 274 SER B O 1
ATOM 6183 N N . ILE B 2 274 ? -63.574 -10.711 26.764 1.00 63.52 275 ILE B N 1
ATOM 6184 C CA . ILE B 2 274 ? -63.025 -10.564 28.106 1.00 67.48 275 ILE B CA 1
ATOM 6185 C C . ILE B 2 274 ? -63.859 -11.321 29.139 1.00 86.61 275 ILE B C 1
ATOM 6186 O O . ILE B 2 274 ? -63.708 -11.100 30.330 1.00 97.62 275 ILE B O 1
ATOM 6191 N N . LYS B 2 275 ? -64.705 -12.254 28.692 1.00 87.47 276 LYS B N 1
ATOM 6192 C CA . LYS B 2 275 ? -65.671 -12.889 29.590 1.00 96.24 276 LYS B CA 1
ATOM 6193 C C . LYS B 2 275 ? -64.993 -13.841 30.574 1.00 105.44 276 LYS B C 1
ATOM 6194 O O . LYS B 2 275 ? -65.228 -13.771 31.793 1.00 117.46 276 LYS B O 1
ATOM 6200 N N . ALA B 2 276 ? -64.153 -14.746 30.061 1.00 94.89 277 ALA B N 1
ATOM 6201 C CA . ALA B 2 276 ? -63.535 -15.757 30.915 1.00 90.23 277 ALA B CA 1
ATOM 6202 C C . ALA B 2 276 ? -62.734 -15.114 32.040 1.00 94.61 277 ALA B C 1
ATOM 6203 O O . ALA B 2 276 ? -62.878 -15.489 33.209 1.00 101.97 277 ALA B O 1
ATOM 6205 N N . LEU B 2 277 ? -61.885 -14.138 31.701 1.00 97.25 278 LEU B N 1
ATOM 6206 C CA . LEU B 2 277 ? -61.155 -13.415 32.734 1.00 95.19 278 LEU B CA 1
ATOM 6207 C C . LEU B 2 277 ? -62.062 -12.457 33.488 1.00 85.59 278 LEU B C 1
ATOM 6208 O O . LEU B 2 277 ? -61.737 -12.072 34.612 1.00 84.94 278 LEU B O 1
ATOM 6213 N N . THR B 2 278 ? -63.180 -12.040 32.886 1.00 85.24 279 THR B N 1
ATOM 6214 C CA . THR B 2 278 ? -64.155 -11.244 33.634 1.00 73.58 279 THR B CA 1
ATOM 6215 C C . THR B 2 278 ? -64.567 -11.972 34.899 1.00 83.47 279 THR B C 1
ATOM 6216 O O . THR B 2 278 ? -64.550 -11.396 35.992 1.00 99.30 279 THR B O 1
ATOM 6220 N N . ASN B 2 279 ? -64.937 -13.248 34.779 1.00 103.93 280 ASN B N 1
ATOM 6221 C CA . ASN B 2 279 ? -65.233 -13.972 36.010 1.00 102.34 280 ASN B CA 1
ATOM 6222 C C . ASN B 2 279 ? -64.018 -14.688 36.595 1.00 100.47 280 ASN B C 1
ATOM 6223 O O . ASN B 2 279 ? -64.145 -15.322 37.646 1.00 98.60 280 ASN B O 1
ATOM 6228 N N . MET B 2 280 ? -62.843 -14.590 35.962 1.00 97.47 281 MET B N 1
ATOM 6229 C CA . MET B 2 280 ? -61.603 -14.945 36.647 1.00 97.62 281 MET B CA 1
ATOM 6230 C C . MET B 2 280 ? -61.177 -13.872 37.641 1.00 106.64 281 MET B C 1
ATOM 6231 O O . MET B 2 280 ? -60.366 -14.149 38.533 1.00 107.07 281 MET B O 1
ATOM 6236 N N . MET B 2 281 ? -61.708 -12.657 37.502 1.00 103.95 282 MET B N 1
ATOM 6237 C CA . MET B 2 281 ? -61.465 -11.560 38.425 1.00 98.39 282 MET B CA 1
ATOM 6238 C C . MET B 2 281 ? -62.433 -11.558 39.600 1.00 105.96 282 MET B C 1
ATOM 6239 O O . MET B 2 281 ? -62.560 -10.534 40.281 1.00 115.42 282 MET B O 1
ATOM 6244 N N . ARG B 2 282 ? -63.121 -12.665 39.850 1.00 110.52 283 ARG B N 1
ATOM 6245 C CA . ARG B 2 282 ? -64.096 -12.731 40.929 1.00 101.64 283 ARG B CA 1
ATOM 6246 C C . ARG B 2 282 ? -63.460 -13.334 42.174 1.00 95.02 283 ARG B C 1
ATOM 6247 O O . ARG B 2 282 ? -62.702 -14.305 42.096 1.00 107.41 283 ARG B O 1
ATOM 6255 N N . GLY B 2 283 ? -63.772 -12.748 43.312 1.00 85.79 284 GLY B N 1
ATOM 6256 C CA . GLY B 2 283 ? -63.136 -13.040 44.578 1.00 93.66 284 GLY B CA 1
ATOM 6257 C C . GLY B 2 283 ? -63.187 -11.804 45.460 1.00 105.20 284 GLY B C 1
ATOM 6258 O O . GLY B 2 283 ? -64.123 -11.012 45.372 1.00 102.56 284 GLY B O 1
ATOM 6259 N N . ASN B 2 284 ? -62.171 -11.651 46.305 1.00 120.41 285 ASN B N 1
ATOM 6260 C CA . ASN B 2 284 ? -62.060 -10.425 47.082 1.00 131.16 285 ASN B CA 1
ATOM 6261 C C . ASN B 2 284 ? -61.639 -9.279 46.169 1.00 129.21 285 ASN B C 1
ATOM 6262 O O . ASN B 2 284 ? -60.789 -9.443 45.288 1.00 123.07 285 ASN B O 1
ATOM 6267 N N . GLN B 2 285 ? -62.251 -8.113 46.377 1.00 125.92 286 GLN B N 1
ATOM 6268 C CA . GLN B 2 285 ? -62.178 -7.016 45.423 1.00 116.99 286 GLN B CA 1
ATOM 6269 C C . GLN B 2 285 ? -61.186 -5.928 45.829 1.00 113.35 286 GLN B C 1
ATOM 6270 O O . GLN B 2 285 ? -61.286 -4.794 45.345 1.00 87.05 286 GLN B O 1
ATOM 6276 N N . ASN B 2 286 ? -60.230 -6.244 46.696 1.00 127.14 287 ASN B N 1
ATOM 6277 C CA . ASN B 2 286 ? -59.130 -5.327 46.960 1.00 134.42 287 ASN B CA 1
ATOM 6278 C C . ASN B 2 286 ? -58.153 -5.377 45.794 1.00 124.06 287 ASN B C 1
ATOM 6279 O O . ASN B 2 286 ? -57.740 -6.462 45.371 1.00 122.05 287 ASN B O 1
ATOM 6284 N N . LEU B 2 287 ? -57.783 -4.200 45.272 1.00 110.34 288 LEU B N 1
ATOM 6285 C CA . LEU B 2 287 ? -56.879 -4.135 44.125 1.00 99.71 288 LEU B CA 1
ATOM 6286 C C . LEU B 2 287 ? -55.569 -4.862 44.374 1.00 93.95 288 LEU B C 1
ATOM 6287 O O . LEU B 2 287 ? -54.859 -5.183 43.414 1.00 86.53 288 LEU B O 1
ATOM 6292 N N . ASN B 2 288 ? -55.225 -5.111 45.634 1.00 88.14 289 ASN B N 1
ATOM 6293 C CA . ASN B 2 288 ? -53.995 -5.802 45.981 1.00 90.03 289 ASN B CA 1
ATOM 6294 C C . ASN B 2 288 ? -54.159 -7.314 46.017 1.00 102.95 289 ASN B C 1
ATOM 6295 O O . ASN B 2 288 ? -53.153 -8.026 46.100 1.00 111.73 289 ASN B O 1
ATOM 6300 N N . SER B 2 289 ? -55.391 -7.814 45.955 1.00 104.52 290 SER B N 1
ATOM 6301 C CA . SER B 2 289 ? -55.620 -9.251 45.959 1.00 99.87 290 SER B CA 1
ATOM 6302 C C . SER B 2 289 ? -55.100 -9.883 44.677 1.00 97.93 290 SER B C 1
ATOM 6303 O O . SER B 2 289 ? -55.239 -9.322 43.587 1.00 117.81 290 SER B O 1
ATOM 6306 N N . THR B 2 290 ? -54.503 -11.061 44.810 1.00 89.55 291 THR B N 1
ATOM 6307 C CA . THR B 2 290 ? -53.987 -11.783 43.660 1.00 98.35 291 THR B CA 1
ATOM 6308 C C . THR B 2 290 ? -55.053 -12.705 43.074 1.00 96.07 291 THR B C 1
ATOM 6309 O O . THR B 2 290 ? -56.096 -12.967 43.677 1.00 99.90 291 THR B O 1
ATOM 6313 N N . ARG B 2 291 ? -54.777 -13.185 41.866 1.00 95.70 292 ARG B N 1
ATOM 6314 C CA . ARG B 2 291 ? -55.483 -14.304 41.265 1.00 89.23 292 ARG B CA 1
ATOM 6315 C C . ARG B 2 291 ? -54.450 -15.277 40.719 1.00 92.54 292 ARG B C 1
ATOM 6316 O O . ARG B 2 291 ? -53.339 -14.881 40.355 1.00 87.78 292 ARG B O 1
ATOM 6324 N N . GLN B 2 292 ? -54.817 -16.554 40.681 1.00 102.02 293 GLN B N 1
ATOM 6325 C CA . GLN B 2 292 ? -54.046 -17.562 39.970 1.00 104.02 293 GLN B CA 1
ATOM 6326 C C . GLN B 2 292 ? -54.702 -17.820 38.623 1.00 100.32 293 GLN B C 1
ATOM 6327 O O . GLN B 2 292 ? -55.925 -17.738 38.487 1.00 97.74 293 GLN B O 1
ATOM 6333 N N . TRP B 2 293 ? -53.881 -18.135 37.626 1.00 94.06 294 TRP B N 1
ATOM 6334 C CA . TRP B 2 293 ? -54.360 -18.201 36.251 1.00 98.72 294 TRP B CA 1
ATOM 6335 C C . TRP B 2 293 ? -55.157 -19.479 36.020 1.00 106.28 294 TRP B C 1
ATOM 6336 O O . TRP B 2 293 ? -54.633 -20.586 36.183 1.00 120.36 294 TRP B O 1
ATOM 6347 N N . THR B 2 294 ? -56.422 -19.322 35.633 1.00 103.26 295 THR B N 1
ATOM 6348 C CA . THR B 2 294 ? -57.196 -20.439 35.116 1.00 103.12 295 THR B CA 1
ATOM 6349 C C . THR B 2 294 ? -56.679 -20.812 33.728 1.00 104.30 295 THR B C 1
ATOM 6350 O O . THR B 2 294 ? -55.705 -20.246 33.223 1.00 113.01 295 THR B O 1
ATOM 6354 N N . LYS B 2 295 ? -57.331 -21.782 33.093 1.00 108.65 296 LYS B N 1
ATOM 6355 C CA . LYS B 2 295 ? -56.924 -22.182 31.752 1.00 120.16 296 LYS B CA 1
ATOM 6356 C C . LYS B 2 295 ? -57.779 -21.555 30.662 1.00 118.74 296 LYS B C 1
ATOM 6357 O O . LYS B 2 295 ? -57.258 -21.205 29.599 1.00 112.35 296 LYS B O 1
ATOM 6363 N N . GLU B 2 296 ? -59.080 -21.398 30.904 1.00 126.48 297 GLU B N 1
ATOM 6364 C CA . GLU B 2 296 ? -59.948 -20.775 29.911 1.00 130.08 297 GLU B CA 1
ATOM 6365 C C . GLU B 2 296 ? -59.584 -19.304 29.712 1.00 133.83 297 GLU B C 1
ATOM 6366 O O . GLU B 2 296 ? -59.482 -18.824 28.570 1.00 143.87 297 GLU B O 1
ATOM 6372 N N . ALA B 2 297 ? -59.320 -18.591 30.811 1.00 127.69 298 ALA B N 1
ATOM 6373 C CA . ALA B 2 297 ? -58.981 -17.175 30.730 1.00 104.30 298 ALA B CA 1
ATOM 6374 C C . ALA B 2 297 ? -57.568 -16.953 30.204 1.00 104.81 298 ALA B C 1
ATOM 6375 O O . ALA B 2 297 ? -57.337 -16.017 29.434 1.00 114.17 298 ALA B O 1
ATOM 6377 N N . ARG B 2 298 ? -56.607 -17.787 30.615 1.00 94.45 299 ARG B N 1
ATOM 6378 C CA . ARG B 2 298 ? -55.246 -17.655 30.100 1.00 90.61 299 ARG B CA 1
ATOM 6379 C C . ARG B 2 298 ? -55.217 -17.817 28.583 1.00 98.90 299 ARG B C 1
ATOM 6380 O O . ARG B 2 298 ? -54.497 -17.093 27.880 1.00 114.01 299 ARG B O 1
ATOM 6388 N N . LEU B 2 299 ? -56.025 -18.740 28.059 1.00 108.81 300 LEU B N 1
ATOM 6389 C CA . LEU B 2 299 ? -56.077 -18.951 26.617 1.00 124.83 300 LEU B CA 1
ATOM 6390 C C . LEU B 2 299 ? -56.776 -17.797 25.914 1.00 128.56 300 LEU B C 1
ATOM 6391 O O . LEU B 2 299 ? -56.323 -17.342 24.856 1.00 137.50 300 LEU B O 1
ATOM 6396 N N . GLU B 2 300 ? -57.892 -17.323 26.474 1.00 119.54 301 GLU B N 1
ATOM 6397 C CA . GLU B 2 300 ? -58.536 -16.134 25.921 1.00 107.87 301 GLU B CA 1
ATOM 6398 C C . GLU B 2 300 ? -57.562 -14.957 25.853 1.00 114.91 301 GLU B C 1
ATOM 6399 O O . GLU B 2 300 ? -57.486 -14.246 24.836 1.00 115.91 301 GLU B O 1
ATOM 6405 N N . VAL B 2 301 ? -56.774 -14.772 26.916 1.00 106.80 302 VAL B N 1
ATOM 6406 C CA . VAL B 2 301 ? -55.760 -13.723 26.956 1.00 77.94 302 VAL B CA 1
ATOM 6407 C C . VAL B 2 301 ? -54.736 -13.919 25.844 1.00 82.87 302 VAL B C 1
ATOM 6408 O O . VAL B 2 301 ? -54.319 -12.954 25.191 1.00 97.06 302 VAL B O 1
ATOM 6412 N N . GLN B 2 302 ? -54.306 -15.166 25.614 1.00 75.87 303 GLN B N 1
ATOM 6413 C CA . GLN B 2 302 ? -53.346 -15.416 24.539 1.00 74.14 303 GLN B CA 1
ATOM 6414 C C . GLN B 2 302 ? -53.935 -15.067 23.176 1.00 71.33 303 GLN B C 1
ATOM 6415 O O . GLN B 2 302 ? -53.251 -14.479 22.323 1.00 69.37 303 GLN B O 1
ATOM 6421 N N . LYS B 2 303 ? -55.207 -15.418 22.957 1.00 85.34 304 LYS B N 1
ATOM 6422 C CA . LYS B 2 303 ? -55.870 -15.070 21.704 1.00 97.47 304 LYS B CA 1
ATOM 6423 C C . LYS B 2 303 ? -55.848 -13.564 21.477 1.00 107.49 304 LYS B C 1
ATOM 6424 O O . LYS B 2 303 ? -55.511 -13.099 20.378 1.00 122.52 304 LYS B O 1
ATOM 6430 N N . ALA B 2 304 ? -56.175 -12.782 22.511 1.00 95.62 305 ALA B N 1
ATOM 6431 C CA . ALA B 2 304 ? -56.115 -11.330 22.356 1.00 74.85 305 ALA B CA 1
ATOM 6432 C C . ALA B 2 304 ? -54.688 -10.849 22.103 1.00 86.20 305 ALA B C 1
ATOM 6433 O O . ALA B 2 304 ? -54.464 -9.976 21.254 1.00 95.88 305 ALA B O 1
ATOM 6435 N N . LYS B 2 305 ? -53.711 -11.411 22.822 1.00 82.26 306 LYS B N 1
ATOM 6436 C CA . LYS B 2 305 ? -52.321 -10.976 22.682 1.00 83.46 306 LYS B CA 1
ATOM 6437 C C . LYS B 2 305 ? -51.832 -11.132 21.246 1.00 89.38 306 LYS B C 1
ATOM 6438 O O . LYS B 2 305 ? -51.350 -10.169 20.628 1.00 106.22 306 LYS B O 1
ATOM 6444 N N . LYS B 2 306 ? -51.961 -12.337 20.687 1.00 96.77 307 LYS B N 1
ATOM 6445 C CA . LYS B 2 306 ? -51.513 -12.509 19.311 1.00 108.70 307 LYS B CA 1
ATOM 6446 C C . LYS B 2 306 ? -52.430 -11.811 18.317 1.00 98.17 307 LYS B C 1
ATOM 6447 O O . LYS B 2 306 ? -52.000 -11.526 17.195 1.00 96.06 307 LYS B O 1
ATOM 6453 N N . ALA B 2 307 ? -53.672 -11.511 18.704 1.00 95.87 308 ALA B N 1
ATOM 6454 C CA . ALA B 2 307 ? -54.508 -10.680 17.846 1.00 92.60 308 ALA B CA 1
ATOM 6455 C C . ALA B 2 307 ? -53.977 -9.256 17.754 1.00 93.68 308 ALA B C 1
ATOM 6456 O O . ALA B 2 307 ? -54.099 -8.619 16.701 1.00 98.48 308 ALA B O 1
ATOM 6458 N N . ILE B 2 308 ? -53.378 -8.743 18.828 1.00 99.43 309 ILE B N 1
ATOM 6459 C CA . ILE B 2 308 ? -52.914 -7.357 18.830 1.00 85.76 309 ILE B CA 1
ATOM 6460 C C . ILE B 2 308 ? -51.527 -7.227 18.230 1.00 88.49 309 ILE B C 1
ATOM 6461 O O . ILE B 2 308 ? -51.249 -6.255 17.521 1.00 116.45 309 ILE B O 1
ATOM 6466 N N . GLU B 2 309 ? -50.622 -8.169 18.504 1.00 76.12 310 GLU B N 1
ATOM 6467 C CA . GLU B 2 309 ? -49.302 -8.046 17.891 1.00 97.12 310 GLU B CA 1
ATOM 6468 C C . GLU B 2 309 ? -49.414 -7.953 16.373 1.00 111.30 310 GLU B C 1
ATOM 6469 O O . GLU B 2 309 ? -48.872 -7.023 15.760 1.00 114.65 310 GLU B O 1
ATOM 6475 N N . GLU B 2 310 ? -50.188 -8.844 15.755 1.00 125.40 311 GLU B N 1
ATOM 6476 C CA . GLU B 2 310 ? -50.272 -8.861 14.302 1.00 126.93 311 GLU B CA 1
ATOM 6477 C C . GLU B 2 310 ? -51.238 -7.819 13.736 1.00 116.10 311 GLU B C 1
ATOM 6478 O O . GLU B 2 310 ? -51.465 -7.810 12.522 1.00 123.50 311 GLU B O 1
ATOM 6484 N N . GLN B 2 311 ? -51.785 -6.929 14.570 1.00 98.25 312 GLN B N 1
ATOM 6485 C CA . GLN B 2 311 ? -52.784 -5.977 14.084 1.00 81.80 312 GLN B CA 1
ATOM 6486 C C . GLN B 2 311 ? -52.198 -5.009 13.059 1.00 80.54 312 GLN B C 1
ATOM 6487 O O . GLN B 2 311 ? -52.867 -4.655 12.079 1.00 72.29 312 GLN B O 1
ATOM 6493 N N . VAL B 2 312 ? -50.957 -4.568 13.264 1.00 73.25 313 VAL B N 1
ATOM 6494 C CA . VAL B 2 312 ? -50.377 -3.527 12.423 1.00 66.35 313 VAL B CA 1
ATOM 6495 C C . VAL B 2 312 ? -50.156 -4.079 11.020 1.00 79.84 313 VAL B C 1
ATOM 6496 O O . VAL B 2 312 ? -49.426 -5.057 10.824 1.00 86.82 313 VAL B O 1
ATOM 6500 N N . GLN B 2 313 ? -50.804 -3.458 10.036 1.00 90.37 314 GLN B N 1
ATOM 6501 C CA . GLN B 2 313 ? -50.733 -3.923 8.653 1.00 80.92 314 GLN B CA 1
ATOM 6502 C C . GLN B 2 313 ? -50.880 -2.716 7.740 1.00 87.99 314 GLN B C 1
ATOM 6503 O O . GLN B 2 313 ? -51.951 -2.103 7.689 1.00 113.30 314 GLN B O 1
ATOM 6509 N N . LEU B 2 314 ? -49.807 -2.379 7.022 1.00 65.28 315 LEU B N 1
ATOM 6510 C CA . LEU B 2 314 ? -49.873 -1.285 6.059 1.00 66.59 315 LEU B CA 1
ATOM 6511 C C . LEU B 2 314 ? -50.670 -1.676 4.819 1.00 74.55 315 LEU B C 1
ATOM 6512 O O . LEU B 2 314 ? -51.286 -0.812 4.183 1.00 81.58 315 LEU B O 1
ATOM 6517 N N . GLY B 2 315 ? -50.698 -2.963 4.475 1.00 69.07 316 GLY B N 1
ATOM 6518 C CA . GLY B 2 315 ? -51.443 -3.435 3.321 1.00 65.13 316 GLY B CA 1
ATOM 6519 C C . GLY B 2 315 ? -52.920 -3.082 3.317 1.00 67.91 316 GLY B C 1
ATOM 6520 O O . GLY B 2 315 ? -53.604 -3.248 2.301 1.00 63.59 316 GLY B O 1
ATOM 6521 N N . TYR B 2 316 ? -53.427 -2.597 4.448 1.00 64.59 317 TYR B N 1
ATOM 6522 C CA . TYR B 2 316 ? -54.822 -2.206 4.575 1.00 70.54 317 TYR B CA 1
ATOM 6523 C C . TYR B 2 316 ? -55.065 -0.748 4.209 1.00 63.78 317 TYR B C 1
ATOM 6524 O O . TYR B 2 316 ? -56.157 -0.232 4.470 1.00 66.52 317 TYR B O 1
ATOM 6533 N N . TYR B 2 317 ? -54.086 -0.071 3.616 1.00 58.10 318 TYR B N 1
ATOM 6534 C CA . TYR B 2 317 ? -54.264 1.337 3.293 1.00 59.71 318 TYR B CA 1
ATOM 6535 C C . TYR B 2 317 ? -55.294 1.504 2.178 1.00 65.32 318 TYR B C 1
ATOM 6536 O O . TYR B 2 317 ? -55.260 0.792 1.171 1.00 70.22 318 TYR B O 1
ATOM 6545 N N . ASP B 2 318 ? -56.201 2.461 2.362 1.00 65.08 319 ASP B N 1
ATOM 6546 C CA . ASP B 2 318 ? -57.267 2.766 1.414 1.00 58.57 319 ASP B CA 1
ATOM 6547 C C . ASP B 2 318 ? -57.040 4.155 0.830 1.00 73.36 319 ASP B C 1
ATOM 6548 O O . ASP B 2 318 ? -57.243 5.157 1.534 1.00 73.44 319 ASP B O 1
ATOM 6553 N N . PRO B 2 319 ? -56.642 4.277 -0.441 1.00 81.59 320 PRO B N 1
ATOM 6554 C CA . PRO B 2 319 ? -56.325 5.602 -1.000 1.00 73.36 320 PRO B CA 1
ATOM 6555 C C . PRO B 2 319 ? -57.517 6.539 -1.140 1.00 70.77 320 PRO B C 1
ATOM 6556 O O . PRO B 2 319 ? -57.330 7.676 -1.588 1.00 83.25 320 PRO B O 1
ATOM 6560 N N . SER B 2 320 ? -58.729 6.118 -0.779 1.00 80.07 321 SER B N 1
ATOM 6561 C CA . SER B 2 320 ? -59.901 6.975 -0.906 1.00 83.46 321 SER B CA 1
ATOM 6562 C C . SER B 2 320 ? -60.341 7.594 0.412 1.00 81.52 321 SER B C 1
ATOM 6563 O O . SER B 2 320 ? -61.115 8.557 0.396 1.00 92.96 321 SER B O 1
ATOM 6566 N N . LYS B 2 321 ? -59.875 7.069 1.540 1.00 78.00 322 LYS B N 1
ATOM 6567 C CA . LYS B 2 321 ? -60.193 7.622 2.846 1.00 66.57 322 LYS B CA 1
ATOM 6568 C C . LYS B 2 321 ? -59.113 8.609 3.286 1.00 77.54 322 LYS B C 1
ATOM 6569 O O . LYS B 2 321 ? -58.020 8.677 2.717 1.00 81.75 322 LYS B O 1
ATOM 6575 N N . GLU B 2 322 ? -59.432 9.385 4.317 1.00 75.82 323 GLU B N 1
ATOM 6576 C CA . GLU B 2 322 ? -58.450 10.292 4.886 1.00 69.63 323 GLU B CA 1
ATOM 6577 C C . GLU B 2 322 ? -57.455 9.515 5.740 1.00 61.26 323 GLU B C 1
ATOM 6578 O O . GLU B 2 322 ? -57.815 8.552 6.423 1.00 62.92 323 GLU B O 1
ATOM 6584 N N . LEU B 2 323 ? -56.196 9.931 5.679 1.00 57.99 324 LEU B N 1
ATOM 6585 C CA . LEU B 2 323 ? -55.114 9.325 6.439 1.00 68.05 324 LEU B CA 1
ATOM 6586 C C . LEU B 2 323 ? -54.899 10.107 7.731 1.00 73.10 324 LEU B C 1
ATOM 6587 O O . LEU B 2 323 ? -54.934 11.341 7.729 1.00 67.26 324 LEU B O 1
ATOM 6592 N N . TYR B 2 324 ? -54.683 9.392 8.839 1.00 76.98 325 TYR B N 1
ATOM 6593 C CA . TYR B 2 324 ? -54.532 10.044 10.134 1.00 66.71 325 TYR B CA 1
ATOM 6594 C C . TYR B 2 324 ? -53.286 9.549 10.849 1.00 56.67 325 TYR B C 1
ATOM 6595 O O . TYR B 2 324 ? -52.832 8.423 10.639 1.00 64.83 325 TYR B O 1
ATOM 6604 N N . ALA B 2 325 ? -52.733 10.415 11.692 1.00 46.81 326 ALA B N 1
ATOM 6605 C CA . ALA B 2 325 ? -51.658 10.060 12.608 1.00 48.48 326 ALA B CA 1
ATOM 6606 C C . ALA B 2 325 ? -52.014 10.613 13.976 1.00 58.98 326 ALA B C 1
ATOM 6607 O O . ALA B 2 325 ? -52.243 11.817 14.117 1.00 61.14 326 ALA B O 1
ATOM 6609 N N . LYS B 2 326 ? -52.073 9.748 14.979 1.00 62.38 327 LYS B N 1
ATOM 6610 C CA . LYS B 2 326 ? -52.474 10.156 16.317 1.00 61.58 327 LYS B CA 1
ATOM 6611 C C . LYS B 2 326 ? -51.283 10.042 17.253 1.00 68.50 327 LYS B C 1
ATOM 6612 O O . LYS B 2 326 ? -50.560 9.037 17.222 1.00 70.02 327 LYS B O 1
ATOM 6618 N N . LEU B 2 327 ? -51.080 11.072 18.075 1.00 66.09 328 LEU B N 1
ATOM 6619 C CA . LEU B 2 327 ? -49.977 11.085 19.025 1.00 64.29 328 LEU B CA 1
ATOM 6620 C C . LEU B 2 327 ? -50.492 11.054 20.460 1.00 61.33 328 LEU B C 1
ATOM 6621 O O . LEU B 2 327 ? -51.581 11.548 20.763 1.00 70.60 328 LEU B O 1
ATOM 6626 N N . SER B 2 328 ? -49.693 10.448 21.336 1.00 52.50 329 SER B N 1
ATOM 6627 C CA . SER B 2 328 ? -49.957 10.393 22.765 1.00 61.57 329 SER B CA 1
ATOM 6628 C C . SER B 2 328 ? -48.634 10.504 23.510 1.00 72.28 329 SER B C 1
ATOM 6629 O O . SER B 2 328 ? -47.593 10.054 23.023 1.00 56.35 329 SER B O 1
ATOM 6632 N N . LEU B 2 329 ? -48.680 11.114 24.693 1.00 73.12 330 LEU B N 1
ATOM 6633 C CA . LEU B 2 329 ? -47.503 11.228 25.555 1.00 72.52 330 LEU B CA 1
ATOM 6634 C C . LEU B 2 329 ? -47.515 10.042 26.514 1.00 78.73 330 LEU B C 1
ATOM 6635 O O . LEU B 2 329 ? -48.214 10.056 27.530 1.00 91.74 330 LEU B O 1
ATOM 6640 N N . VAL B 2 330 ? -46.734 9.015 26.194 1.00 74.41 331 VAL B N 1
ATOM 6641 C CA . VAL B 2 330 ? -46.761 7.756 26.963 1.00 76.72 331 VAL B CA 1
ATOM 6642 C C . VAL B 2 330 ? -45.763 7.927 28.105 1.00 94.15 331 VAL B C 1
ATOM 6643 O O . VAL B 2 330 ? -44.621 7.460 28.075 1.00 96.89 331 VAL B O 1
ATOM 6647 N N . GLY B 2 331 ? -46.222 8.585 29.165 1.00 112.23 332 GLY B N 1
ATOM 6648 C CA . GLY B 2 331 ? -45.340 8.990 30.232 1.00 117.27 332 GLY B CA 1
ATOM 6649 C C . GLY B 2 331 ? -44.418 10.107 29.785 1.00 110.31 332 GLY B C 1
ATOM 6650 O O . GLY B 2 331 ? -44.458 10.552 28.634 1.00 100.37 332 GLY B O 1
ATOM 6651 N N . PRO B 2 332 ? -43.559 10.578 30.685 1.00 121.57 333 PRO B N 1
ATOM 6652 C CA . PRO B 2 332 ? -42.722 11.737 30.360 1.00 120.10 333 PRO B CA 1
ATOM 6653 C C . PRO B 2 332 ? -41.621 11.391 29.369 1.00 112.88 333 PRO B C 1
ATOM 6654 O O . PRO B 2 332 ? -41.145 10.255 29.300 1.00 129.67 333 PRO B O 1
ATOM 6658 N N . HIS B 2 333 ? -41.241 12.398 28.579 1.00 87.82 334 HIS B N 1
ATOM 6659 C CA . HIS B 2 333 ? -40.091 12.365 27.676 1.00 99.90 334 HIS B CA 1
ATOM 6660 C C . HIS B 2 333 ? -40.293 11.479 26.447 1.00 91.24 334 HIS B C 1
ATOM 6661 O O . HIS B 2 333 ? -39.308 11.085 25.816 1.00 89.46 334 HIS B O 1
ATOM 6668 N N . GLN B 2 334 ? -41.527 11.148 26.061 1.00 89.10 335 GLN B N 1
ATOM 6669 C CA . GLN B 2 334 ? -41.698 10.176 24.983 1.00 90.72 335 GLN B CA 1
ATOM 6670 C C . GLN B 2 334 ? -43.071 10.287 24.339 1.00 91.53 335 GLN B C 1
ATOM 6671 O O . GLN B 2 334 ? -44.088 10.151 25.024 1.00 79.77 335 GLN B O 1
ATOM 6677 N N . ILE B 2 335 ? -43.101 10.454 23.018 1.00 85.77 336 ILE B N 1
ATOM 6678 C CA . ILE B 2 335 ? -44.350 10.450 22.264 1.00 78.71 336 ILE B CA 1
ATOM 6679 C C . ILE B 2 335 ? -44.465 9.133 21.505 1.00 74.55 336 ILE B C 1
ATOM 6680 O O . ILE B 2 335 ? -43.484 8.645 20.934 1.00 83.76 336 ILE B O 1
ATOM 6685 N N . SER B 2 336 ? -45.659 8.549 21.520 1.00 69.96 337 SER B N 1
ATOM 6686 C CA . SER B 2 336 ? -45.993 7.406 20.682 1.00 76.18 337 SER B CA 1
ATOM 6687 C C . SER B 2 336 ? -47.069 7.817 19.688 1.00 71.25 337 SER B C 1
ATOM 6688 O O . SER B 2 336 ? -47.995 8.555 20.034 1.00 70.68 337 SER B O 1
ATOM 6691 N N . TYR B 2 337 ? -46.951 7.343 18.452 1.00 60.61 338 TYR B N 1
ATOM 6692 C CA . TYR B 2 337 ? -47.912 7.710 17.425 1.00 63.01 338 TYR B CA 1
ATOM 6693 C C . TYR B 2 337 ? -48.300 6.489 16.607 1.00 66.05 338 TYR B C 1
ATOM 6694 O O . TYR B 2 337 ? -47.519 5.541 16.458 1.00 54.99 338 TYR B O 1
ATOM 6703 N N . GLN B 2 338 ? -49.520 6.526 16.075 1.00 57.73 339 GLN B N 1
ATOM 6704 C CA . GLN B 2 338 ? -49.995 5.511 15.143 1.00 59.48 339 GLN B CA 1
ATOM 6705 C C . GLN B 2 338 ? -50.533 6.205 13.903 1.00 61.31 339 GLN B C 1
ATOM 6706 O O . GLN B 2 338 ? -51.400 7.080 14.004 1.00 70.69 339 GLN B O 1
ATOM 6712 N N . VAL B 2 339 ? -50.002 5.833 12.743 1.00 52.45 340 VAL B N 1
ATOM 6713 C CA . VAL B 2 339 ? -50.568 6.235 11.462 1.00 45.21 340 VAL B CA 1
ATOM 6714 C C . VAL B 2 339 ? -51.556 5.156 11.045 1.00 57.37 340 VAL B C 1
ATOM 6715 O O . VAL B 2 339 ? -51.192 3.976 10.928 1.00 75.63 340 VAL B O 1
ATOM 6719 N N . TYR B 2 340 ? -52.799 5.573 10.804 1.00 45.97 341 TYR B N 1
ATOM 6720 C CA . TYR B 2 340 ? -53.951 4.686 10.765 1.00 50.75 341 TYR B CA 1
ATOM 6721 C C . TYR B 2 340 ? -55.082 5.362 9.998 1.00 56.54 341 TYR B C 1
ATOM 6722 O O . TYR B 2 340 ? -55.010 6.545 9.645 1.00 53.93 341 TYR B O 1
ATOM 6731 N N . GLN B 2 341 ? -56.146 4.588 9.770 1.00 67.04 342 GLN B N 1
ATOM 6732 C CA . GLN B 2 341 ? -57.348 5.064 9.102 1.00 66.92 342 GLN B CA 1
ATOM 6733 C C . GLN B 2 341 ? -58.594 4.639 9.876 1.00 70.71 342 GLN B C 1
ATOM 6734 O O . GLN B 2 341 ? -58.614 3.605 10.547 1.00 87.21 342 GLN B O 1
ATOM 6740 N N . LYS B 2 342 ? -59.637 5.463 9.749 1.00 78.81 343 LYS B N 1
ATOM 6741 C CA . LYS B 2 342 ? -60.948 5.376 10.397 1.00 79.96 343 LYS B CA 1
ATOM 6742 C C . LYS B 2 342 ? -61.875 4.385 9.686 1.00 112.03 343 LYS B C 1
ATOM 6743 O O . LYS B 2 342 ? -61.394 3.381 9.162 1.00 130.19 343 LYS B O 1
ATOM 6749 N N . ASP B 2 343 ? -63.180 4.663 9.606 1.00 130.75 344 ASP B N 1
ATOM 6750 C CA . ASP B 2 343 ? -64.310 3.800 10.006 1.00 144.91 344 ASP B CA 1
ATOM 6751 C C . ASP B 2 343 ? -64.058 2.299 10.296 1.00 129.79 344 ASP B C 1
ATOM 6752 O O . ASP B 2 343 ? -64.419 1.851 11.388 1.00 145.81 344 ASP B O 1
ATOM 6757 N N . PRO B 2 344 ? -63.474 1.493 9.393 1.00 100.44 345 PRO B N 1
ATOM 6758 C CA . PRO B 2 344 ? -62.773 0.302 9.892 1.00 87.49 345 PRO B CA 1
ATOM 6759 C C . PRO B 2 344 ? -61.379 0.706 10.344 1.00 82.40 345 PRO B C 1
ATOM 6760 O O . PRO B 2 344 ? -60.502 0.998 9.524 1.00 91.49 345 PRO B O 1
ATOM 6764 N N . GLU B 2 345 ? -61.170 0.739 11.654 1.00 75.47 346 GLU B N 1
ATOM 6765 C CA . GLU B 2 345 ? -59.907 1.233 12.193 1.00 73.24 346 GLU B CA 1
ATOM 6766 C C . GLU B 2 345 ? -58.783 0.262 11.846 1.00 79.96 346 GLU B C 1
ATOM 6767 O O . GLU B 2 345 ? -58.750 -0.865 12.349 1.00 94.57 346 GLU B O 1
ATOM 6773 N N . LYS B 2 346 ? -57.858 0.694 10.983 1.00 63.50 347 LYS B N 1
ATOM 6774 C CA . LYS B 2 346 ? -56.723 -0.133 10.573 1.00 75.06 347 LYS B CA 1
ATOM 6775 C C . LYS B 2 346 ? -55.429 0.630 10.817 1.00 69.10 347 LYS B C 1
ATOM 6776 O O . LYS B 2 346 ? -55.170 1.652 10.171 1.00 66.18 347 LYS B O 1
ATOM 6782 N N . ILE B 2 347 ? -54.612 0.109 11.731 1.00 61.31 348 ILE B N 1
ATOM 6783 C CA . ILE B 2 347 ? -53.333 0.721 12.075 1.00 57.20 348 ILE B CA 1
ATOM 6784 C C . ILE B 2 347 ? -52.345 0.389 10.964 1.00 68.43 348 ILE B C 1
ATOM 6785 O O . ILE B 2 347 ? -52.138 -0.782 10.635 1.00 75.35 348 ILE B O 1
ATOM 6790 N N . LEU B 2 348 ? -51.769 1.420 10.345 1.00 58.37 349 LEU B N 1
ATOM 6791 C CA . LEU B 2 348 ? -50.820 1.200 9.261 1.00 50.25 349 LEU B CA 1
ATOM 6792 C C . LEU B 2 348 ? -49.387 1.081 9.766 1.00 54.16 349 LEU B C 1
ATOM 6793 O O . LEU B 2 348 ? -48.651 0.196 9.311 1.00 56.42 349 LEU B O 1
ATOM 6798 N N . TRP B 2 349 ? -48.968 1.937 10.701 1.00 72.77 350 TRP B N 1
ATOM 6799 C CA . TRP B 2 349 ? -47.720 1.671 11.410 1.00 67.55 350 TRP B CA 1
ATOM 6800 C C . TRP B 2 349 ? -47.666 2.500 12.684 1.00 68.74 350 TRP B C 1
ATOM 6801 O O . TRP B 2 349 ? -48.463 3.415 12.895 1.00 71.15 350 TRP B O 1
ATOM 6812 N N . TYR B 2 350 ? -46.708 2.151 13.536 1.00 64.98 351 TYR B N 1
ATOM 6813 C CA . TYR B 2 350 ? -46.507 2.781 14.831 1.00 61.08 351 TYR B CA 1
ATOM 6814 C C . TYR B 2 350 ? -45.177 3.523 14.837 1.00 74.20 351 TYR B C 1
ATOM 6815 O O . TYR B 2 350 ? -44.397 3.457 13.885 1.00 94.52 351 TYR B O 1
ATOM 6824 N N . GLY B 2 351 ? -44.929 4.257 15.918 1.00 76.50 352 GLY B N 1
ATOM 6825 C CA . GLY B 2 351 ? -43.642 4.901 16.073 1.00 81.17 352 GLY B CA 1
ATOM 6826 C C . GLY B 2 351 ? -43.441 5.581 17.405 1.00 85.99 352 GLY B C 1
ATOM 6827 O O . GLY B 2 351 ? -44.395 6.072 18.013 1.00 86.50 352 GLY B O 1
ATOM 6828 N N . LYS B 2 352 ? -42.196 5.618 17.866 1.00 90.32 353 LYS B N 1
ATOM 6829 C CA . LYS B 2 352 ? -41.804 6.361 19.055 1.00 88.24 353 LYS B CA 1
ATOM 6830 C C . LYS B 2 352 ? -41.066 7.623 18.638 1.00 89.56 353 LYS B C 1
ATOM 6831 O O . LYS B 2 352 ? -40.632 7.771 17.490 1.00 87.67 353 LYS B O 1
ATOM 6837 N N . MET B 2 353 ? -40.952 8.551 19.590 1.00 107.10 354 MET B N 1
ATOM 6838 C CA . MET B 2 353 ? -39.977 9.632 19.476 1.00 113.02 354 MET B CA 1
ATOM 6839 C C . MET B 2 353 ? -39.661 10.081 20.902 1.00 116.32 354 MET B C 1
ATOM 6840 O O . MET B 2 353 ? -40.519 10.658 21.582 1.00 108.58 354 MET B O 1
ATOM 6845 N N . SER B 2 354 ? -38.435 9.794 21.339 1.00 116.01 355 SER B N 1
ATOM 6846 C CA . SER B 2 354 ? -38.000 10.099 22.704 1.00 110.57 355 SER B CA 1
ATOM 6847 C C . SER B 2 354 ? -37.301 11.448 22.746 1.00 111.54 355 SER B C 1
ATOM 6848 O O . SER B 2 354 ? -36.477 11.749 21.876 1.00 108.78 355 SER B O 1
ATOM 6851 N N . ARG B 2 355 ? -37.638 12.246 23.754 1.00 114.47 356 ARG B N 1
ATOM 6852 C CA . ARG B 2 355 ? -36.895 13.464 24.049 1.00 121.82 356 ARG B CA 1
ATOM 6853 C C . ARG B 2 355 ? -35.398 13.186 24.017 1.00 131.26 356 ARG B C 1
ATOM 6854 O O . ARG B 2 355 ? -34.938 12.160 24.526 1.00 135.91 356 ARG B O 1
ATOM 6862 N N . GLN B 2 356 ? -34.632 14.090 23.414 1.00 137.24 357 GLN B N 1
ATOM 6863 C CA . GLN B 2 356 ? -33.199 13.857 23.328 1.00 145.51 357 GLN B CA 1
ATOM 6864 C C . GLN B 2 356 ? -32.454 14.678 24.375 1.00 146.61 357 GLN B C 1
ATOM 6865 O O . GLN B 2 356 ? -32.934 15.702 24.867 1.00 136.38 357 GLN B O 1
ATOM 6871 N N . LYS B 2 357 ? -31.244 14.209 24.688 1.00 149.95 358 LYS B N 1
ATOM 6872 C CA . LYS B 2 357 ? -30.648 14.386 26.010 1.00 149.89 358 LYS B CA 1
ATOM 6873 C C . LYS B 2 357 ? -30.197 15.820 26.271 1.00 156.14 358 LYS B C 1
ATOM 6874 O O . LYS B 2 357 ? -30.669 16.467 27.213 1.00 156.30 358 LYS B O 1
ATOM 6876 N N . LYS B 2 358 ? -29.270 16.329 25.458 1.00 151.96 359 LYS B N 1
ATOM 6877 C CA . LYS B 2 358 ? -28.606 17.586 25.793 1.00 149.96 359 LYS B CA 1
ATOM 6878 C C . LYS B 2 358 ? -29.564 18.769 25.697 1.00 152.63 359 LYS B C 1
ATOM 6879 O O . LYS B 2 358 ? -29.769 19.498 26.674 1.00 159.60 359 LYS B O 1
ATOM 6881 N N . LYS B 2 359 ? -30.165 18.967 24.528 1.00 146.16 360 LYS B N 1
ATOM 6882 C CA . LYS B 2 359 ? -30.898 20.195 24.253 1.00 135.29 360 LYS B CA 1
ATOM 6883 C C . LYS B 2 359 ? -32.176 20.286 25.079 1.00 134.58 360 LYS B C 1
ATOM 6884 O O . LYS B 2 359 ? -32.838 19.280 25.350 1.00 148.28 360 LYS B O 1
ATOM 6886 N N . ALA B 2 360 ? -32.515 21.510 25.482 1.00 125.13 361 ALA B N 1
ATOM 6887 C CA . ALA B 2 360 ? -33.790 21.755 26.140 1.00 123.87 361 ALA B CA 1
ATOM 6888 C C . ALA B 2 360 ? -34.932 21.448 25.183 1.00 125.82 361 ALA B C 1
ATOM 6889 O O . ALA B 2 360 ? -34.843 21.701 23.979 1.00 132.32 361 ALA B O 1
ATOM 6891 N N . GLU B 2 361 ? -36.012 20.897 25.727 1.00 127.24 362 GLU B N 1
ATOM 6892 C CA . GLU B 2 361 ? -37.103 20.406 24.899 1.00 122.81 362 GLU B CA 1
ATOM 6893 C C . GLU B 2 361 ? -38.335 20.234 25.771 1.00 117.69 362 GLU B C 1
ATOM 6894 O O . GLU B 2 361 ? -38.271 19.562 26.804 1.00 131.76 362 GLU B O 1
ATOM 6900 N N . ASN B 2 362 ? -39.442 20.845 25.366 1.00 101.45 363 ASN B N 1
ATOM 6901 C CA . ASN B 2 362 ? -40.726 20.572 25.989 1.00 96.38 363 ASN B CA 1
ATOM 6902 C C . ASN B 2 362 ? -41.495 19.555 25.151 1.00 96.14 363 ASN B C 1
ATOM 6903 O O . ASN B 2 362 ? -41.087 19.178 24.051 1.00 105.07 363 ASN B O 1
ATOM 6908 N N . THR B 2 363 ? -42.625 19.108 25.697 1.00 88.41 364 THR B N 1
ATOM 6909 C CA . THR B 2 363 ? -43.369 18.022 25.069 1.00 75.31 364 THR B CA 1
ATOM 6910 C C . THR B 2 363 ? -43.891 18.423 23.691 1.00 90.79 364 THR B C 1
ATOM 6911 O O . THR B 2 363 ? -43.896 17.607 22.758 1.00 90.96 364 THR B O 1
ATOM 6915 N N . CYS B 2 364 ? -44.317 19.682 23.537 1.00 88.08 365 CYS B N 1
ATOM 6916 C CA . CYS B 2 364 ? -44.751 20.167 22.229 1.00 78.80 365 CYS B CA 1
ATOM 6917 C C . CYS B 2 364 ? -43.639 20.055 21.191 1.00 72.98 365 CYS B C 1
ATOM 6918 O O . CYS B 2 364 ? -43.911 19.822 20.006 1.00 73.77 365 CYS B O 1
ATOM 6921 N N . ASP B 2 365 ? -42.382 20.213 21.617 1.00 67.30 366 ASP B N 1
ATOM 6922 C CA . ASP B 2 365 ? -41.264 20.096 20.687 1.00 72.24 366 ASP B CA 1
ATOM 6923 C C . ASP B 2 365 ? -41.074 18.656 20.232 1.00 80.73 366 ASP B C 1
ATOM 6924 O O . ASP B 2 365 ? -40.821 18.400 19.048 1.00 91.42 366 ASP B O 1
ATOM 6929 N N . ILE B 2 366 ? -41.186 17.700 21.158 1.00 87.13 367 ILE B N 1
ATOM 6930 C CA . ILE B 2 366 ? -41.138 16.295 20.768 1.00 81.63 367 ILE B CA 1
ATOM 6931 C C . ILE B 2 366 ? -42.282 15.975 19.823 1.00 73.93 367 ILE B C 1
ATOM 6932 O O . ILE B 2 366 ? -42.130 15.162 18.902 1.00 75.01 367 ILE B O 1
ATOM 6937 N N . ALA B 2 367 ? -43.441 16.605 20.027 1.00 53.43 368 ALA B N 1
ATOM 6938 C CA . ALA B 2 367 ? -44.557 16.399 19.110 1.00 55.35 368 ALA B CA 1
ATOM 6939 C C . ALA B 2 367 ? -44.239 16.938 17.719 1.00 53.22 368 ALA B C 1
ATOM 6940 O O . ALA B 2 367 ? -44.586 16.309 16.712 1.00 56.16 368 ALA B O 1
ATOM 6942 N N . LEU B 2 368 ? -43.574 18.094 17.640 1.00 53.45 369 LEU B N 1
ATOM 6943 C CA . LEU B 2 368 ? -43.196 18.643 16.338 1.00 56.20 369 LEU B CA 1
ATOM 6944 C C . LEU B 2 368 ? -42.194 17.736 15.631 1.00 64.86 369 LEU B C 1
ATOM 6945 O O . LEU B 2 368 ? -42.359 17.399 14.446 1.00 79.78 369 LEU B O 1
ATOM 6950 N N . ARG B 2 369 ? -41.146 17.328 16.352 1.00 72.64 370 ARG B N 1
ATOM 6951 C CA . ARG B 2 369 ? -40.167 16.387 15.816 1.00 75.75 370 ARG B CA 1
ATOM 6952 C C . ARG B 2 369 ? -40.849 15.131 15.283 1.00 70.69 370 ARG B C 1
ATOM 6953 O O . ARG B 2 369 ? -40.582 14.683 14.158 1.00 76.47 370 ARG B O 1
ATOM 6961 N N . ALA B 2 370 ? -41.740 14.552 16.092 1.00 74.51 371 ALA B N 1
ATOM 6962 C CA . ALA B 2 370 ? -42.500 13.385 15.660 1.00 56.08 371 ALA B CA 1
ATOM 6963 C C . ALA B 2 370 ? -43.253 13.674 14.371 1.00 64.93 371 ALA B C 1
ATOM 6964 O O . ALA B 2 370 ? -43.203 12.883 13.425 1.00 70.51 371 ALA B O 1
ATOM 6966 N N . CYS B 2 371 ? -43.947 14.815 14.312 1.00 62.75 372 CYS B N 1
ATOM 6967 C CA . CYS B 2 371 ? -44.686 15.181 13.107 1.00 57.88 372 CYS B CA 1
ATOM 6968 C C . CYS B 2 371 ? -43.790 15.181 11.875 1.00 73.58 372 CYS B C 1
ATOM 6969 O O . CYS B 2 371 ? -44.223 14.794 10.782 1.00 82.56 372 CYS B O 1
ATOM 6972 N N . TYR B 2 372 ? -42.531 15.602 12.027 1.00 65.64 373 TYR B N 1
ATOM 6973 C CA . TYR B 2 372 ? -41.646 15.603 10.864 1.00 61.98 373 TYR B CA 1
ATOM 6974 C C . TYR B 2 372 ? -41.195 14.189 10.499 1.00 53.30 373 TYR B C 1
ATOM 6975 O O . TYR B 2 372 ? -41.122 13.841 9.309 1.00 65.91 373 TYR B O 1
ATOM 6984 N N . LYS B 2 373 ? -40.919 13.348 11.502 1.00 64.91 374 LYS B N 1
ATOM 6985 C CA . LYS B 2 373 ? -40.597 11.947 11.220 1.00 68.29 374 LYS B CA 1
ATOM 6986 C C . LYS B 2 373 ? -41.754 11.245 10.504 1.00 68.25 374 LYS B C 1
ATOM 6987 O O . LYS B 2 373 ? -41.552 10.511 9.520 1.00 64.35 374 LYS B O 1
ATOM 6993 N N . ILE B 2 374 ? -42.979 11.470 10.983 1.00 57.02 375 ILE B N 1
ATOM 6994 C CA . ILE B 2 374 ? -44.163 10.949 10.312 1.00 59.14 375 ILE B CA 1
ATOM 6995 C C . ILE B 2 374 ? -44.241 11.480 8.890 1.00 55.94 375 ILE B C 1
ATOM 6996 O O . ILE B 2 374 ? -44.597 10.750 7.960 1.00 66.96 375 ILE B O 1
ATOM 7001 N N . ARG B 2 375 ? -43.915 12.761 8.700 1.00 64.70 376 ARG B N 1
ATOM 7002 C CA . ARG B 2 375 ? -43.973 13.350 7.365 1.00 58.81 376 ARG B CA 1
ATOM 7003 C C . ARG B 2 375 ? -43.071 12.599 6.391 1.00 66.99 376 ARG B C 1
ATOM 7004 O O . ARG B 2 375 ? -43.505 12.225 5.291 1.00 69.40 376 ARG B O 1
ATOM 7012 N N . GLU B 2 376 ? -41.813 12.350 6.779 1.00 73.43 377 GLU B N 1
ATOM 7013 C CA . GLU B 2 376 ? -40.920 11.648 5.858 1.00 81.30 377 GLU B CA 1
ATOM 7014 C C . GLU B 2 376 ? -41.403 10.223 5.595 1.00 71.29 377 GLU B C 1
ATOM 7015 O O . GLU B 2 376 ? -41.461 9.785 4.437 1.00 64.85 377 GLU B O 1
ATOM 7021 N N . GLU B 2 377 ? -41.789 9.490 6.647 1.00 55.76 378 GLU B N 1
ATOM 7022 C CA . GLU B 2 377 ? -42.264 8.121 6.432 1.00 67.02 378 GLU B CA 1
ATOM 7023 C C . GLU B 2 377 ? -43.466 8.091 5.488 1.00 67.77 378 GLU B C 1
ATOM 7024 O O . GLU B 2 377 ? -43.483 7.348 4.493 1.00 73.53 378 GLU B O 1
ATOM 7030 N N . SER B 2 378 ? -44.476 8.915 5.782 1.00 70.51 379 SER B N 1
ATOM 7031 C CA . SER B 2 378 ? -45.715 8.910 5.012 1.00 70.27 379 SER B CA 1
ATOM 7032 C C . SER B 2 378 ? -45.479 9.317 3.561 1.00 66.94 379 SER B C 1
ATOM 7033 O O . SER B 2 378 ? -46.105 8.765 2.648 1.00 59.77 379 SER B O 1
ATOM 7036 N N . ILE B 2 379 ? -44.586 10.282 3.322 1.00 58.86 380 ILE B N 1
ATOM 7037 C CA . ILE B 2 379 ? -44.310 10.664 1.939 1.00 56.53 380 ILE B CA 1
ATOM 7038 C C . ILE B 2 379 ? -43.599 9.536 1.203 1.00 67.58 380 ILE B C 1
ATOM 7039 O O . ILE B 2 379 ? -43.889 9.266 0.032 1.00 85.04 380 ILE B O 1
ATOM 7044 N N . ILE B 2 380 ? -42.664 8.853 1.871 1.00 67.60 381 ILE B N 1
ATOM 7045 C CA . ILE B 2 380 ? -41.947 7.784 1.179 1.00 64.42 381 ILE B CA 1
ATOM 7046 C C . ILE B 2 380 ? -42.879 6.623 0.839 1.00 63.82 381 ILE B C 1
ATOM 7047 O O . ILE B 2 380 ? -42.718 5.983 -0.207 1.00 80.88 381 ILE B O 1
ATOM 7052 N N . ARG B 2 381 ? -43.873 6.339 1.684 1.00 62.44 382 ARG B N 1
ATOM 7053 C CA . ARG B 2 381 ? -44.696 5.152 1.453 1.00 63.02 382 ARG B CA 1
ATOM 7054 C C . ARG B 2 381 ? -46.007 5.451 0.723 1.00 69.48 382 ARG B C 1
ATOM 7055 O O . ARG B 2 381 ? -46.283 4.862 -0.324 1.00 73.97 382 ARG B O 1
ATOM 7063 N N . ILE B 2 382 ? -46.830 6.341 1.260 1.00 72.53 383 ILE B N 1
ATOM 7064 C CA . ILE B 2 382 ? -48.098 6.653 0.608 1.00 58.20 383 ILE B CA 1
ATOM 7065 C C . ILE B 2 382 ? -47.940 7.750 -0.445 1.00 55.20 383 ILE B C 1
ATOM 7066 O O . ILE B 2 382 ? -48.683 7.776 -1.433 1.00 58.70 383 ILE B O 1
ATOM 7071 N N . GLY B 2 383 ? -46.968 8.643 -0.278 1.00 62.74 384 GLY B N 1
ATOM 7072 C CA . GLY B 2 383 ? -46.862 9.798 -1.143 1.00 53.96 384 GLY B CA 1
ATOM 7073 C C . GLY B 2 383 ? -47.693 10.977 -0.705 1.00 61.04 384 GLY B C 1
ATOM 7074 O O . GLY B 2 383 ? -47.893 11.905 -1.497 1.00 67.27 384 GLY B O 1
ATOM 7075 N N . LYS B 2 384 ? -48.186 10.970 0.531 1.00 57.28 385 LYS B N 1
ATOM 7076 C CA . LYS B 2 384 ? -48.969 12.074 1.061 1.00 66.88 385 LYS B CA 1
ATOM 7077 C C . LYS B 2 384 ? -48.652 12.227 2.541 1.00 65.38 385 LYS B C 1
ATOM 7078 O O . LYS B 2 384 ? -47.935 11.418 3.133 1.00 72.66 385 LYS B O 1
ATOM 7084 N N . GLU B 2 385 ? -49.203 13.277 3.131 1.00 65.96 386 GLU B N 1
ATOM 7085 C CA . GLU B 2 385 ? -49.071 13.630 4.532 1.00 57.25 386 GLU B CA 1
ATOM 7086 C C . GLU B 2 385 ? -50.379 13.370 5.267 1.00 52.62 386 GLU B C 1
ATOM 7087 O O . GLU B 2 385 ? -51.456 13.674 4.741 1.00 55.60 386 GLU B O 1
ATOM 7093 N N . PRO B 2 386 ? -50.335 12.802 6.464 1.00 64.54 387 PRO B N 1
ATOM 7094 C CA . PRO B 2 386 ? -51.571 12.590 7.217 1.00 63.44 387 PRO B CA 1
ATOM 7095 C C . PRO B 2 386 ? -51.987 13.848 7.962 1.00 57.25 387 PRO B C 1
ATOM 7096 O O . PRO B 2 386 ? -51.223 14.803 8.110 1.00 64.62 387 PRO B O 1
ATOM 7100 N N . ARG B 2 387 ? -53.241 13.840 8.407 1.00 62.04 388 ARG B N 1
ATOM 7101 C CA . ARG B 2 387 ? -53.693 14.810 9.392 1.00 69.31 388 ARG B CA 1
ATOM 7102 C C . ARG B 2 387 ? -53.156 14.402 10.757 1.00 67.30 388 ARG B C 1
ATOM 7103 O O . ARG B 2 387 ? -53.235 13.229 11.139 1.00 64.39 388 ARG B O 1
ATOM 7111 N N . TYR B 2 388 ? -52.594 15.362 11.482 1.00 58.13 389 TYR B N 1
ATOM 7112 C CA . TYR B 2 388 ? -51.973 15.100 12.773 1.00 57.91 389 TYR B CA 1
ATOM 7113 C C . TYR B 2 388 ? -52.968 15.415 13.882 1.00 55.45 389 TYR B C 1
ATOM 7114 O O . TYR B 2 388 ? -53.434 16.555 14.003 1.00 61.39 389 TYR B O 1
ATOM 7123 N N . GLU B 2 389 ? -53.292 14.399 14.676 1.00 67.53 390 GLU B N 1
ATOM 7124 C CA . GLU B 2 389 ? -54.185 14.523 15.820 1.00 75.62 390 GLU B CA 1
ATOM 7125 C C . GLU B 2 389 ? -53.336 14.532 17.085 1.00 72.89 390 GLU B C 1
ATOM 7126 O O . GLU B 2 389 ? -52.747 13.510 17.465 1.00 77.81 390 GLU B O 1
ATOM 7132 N N . ILE B 2 390 ? -53.289 15.692 17.732 1.00 63.29 391 ILE B N 1
ATOM 7133 C CA . ILE B 2 390 ? -52.375 15.965 18.833 1.00 63.11 391 ILE B CA 1
ATOM 7134 C C . ILE B 2 390 ? -53.202 16.317 20.061 1.00 66.09 391 ILE B C 1
ATOM 7135 O O . ILE B 2 390 ? -54.134 17.118 19.959 1.00 65.45 391 ILE B O 1
ATOM 7140 N N . PRO B 2 391 ? -52.919 15.735 21.228 1.00 70.35 392 PRO B N 1
ATOM 7141 C CA . PRO B 2 391 ? -53.638 16.102 22.466 1.00 77.12 392 PRO B CA 1
ATOM 7142 C C . PRO B 2 391 ? -53.063 17.360 23.112 1.00 76.84 392 PRO B C 1
ATOM 7143 O O . PRO B 2 391 ? -52.265 17.334 24.048 1.00 82.00 392 PRO B O 1
ATOM 7147 N N . THR B 2 392 ? -53.467 18.504 22.573 1.00 79.39 393 THR B N 1
ATOM 7148 C CA . THR B 2 392 ? -53.093 19.804 23.110 1.00 66.69 393 THR B CA 1
ATOM 7149 C C . THR B 2 392 ? -54.251 20.757 22.841 1.00 70.33 393 THR B C 1
ATOM 7150 O O . THR B 2 392 ? -55.302 20.358 22.330 1.00 64.78 393 THR B O 1
ATOM 7154 N N . SER B 2 393 ? -54.057 22.018 23.207 1.00 79.98 394 SER B N 1
ATOM 7155 C CA . SER B 2 393 ? -54.972 23.096 22.885 1.00 83.90 394 SER B CA 1
ATOM 7156 C C . SER B 2 393 ? -54.368 23.943 21.772 1.00 79.25 394 SER B C 1
ATOM 7157 O O . SER B 2 393 ? -53.149 23.965 21.577 1.00 83.02 394 SER B O 1
ATOM 7160 N N . ARG B 2 394 ? -55.242 24.643 21.036 1.00 70.51 395 ARG B N 1
ATOM 7161 C CA . ARG B 2 394 ? -54.771 25.527 19.971 1.00 69.55 395 ARG B CA 1
ATOM 7162 C C . ARG B 2 394 ? -53.817 26.584 20.512 1.00 82.04 395 ARG B C 1
ATOM 7163 O O . ARG B 2 394 ? -52.964 27.087 19.778 1.00 92.53 395 ARG B O 1
ATOM 7171 N N . GLU B 2 395 ? -53.928 26.915 21.799 1.00 82.77 396 GLU B N 1
ATOM 7172 C CA . GLU B 2 395 ? -53.157 28.014 22.379 1.00 66.55 396 GLU B CA 1
ATOM 7173 C C . GLU B 2 395 ? -51.751 27.582 22.782 1.00 69.69 396 GLU B C 1
ATOM 7174 O O . GLU B 2 395 ? -50.796 28.338 22.589 1.00 89.30 396 GLU B O 1
ATOM 7180 N N . ALA B 2 396 ? -51.599 26.380 23.343 1.00 68.55 397 ALA B N 1
ATOM 7181 C CA . ALA B 2 396 ? -50.274 25.913 23.753 1.00 69.06 397 ALA B CA 1
ATOM 7182 C C . ALA B 2 396 ? -49.406 25.606 22.539 1.00 79.63 397 ALA B C 1
ATOM 7183 O O . ALA B 2 396 ? -48.337 26.200 22.355 1.00 63.15 397 ALA B O 1
ATOM 7185 N N . TRP B 2 397 ? -49.852 24.669 21.698 1.00 91.84 398 TRP B N 1
ATOM 7186 C CA . TRP B 2 397 ? -49.413 24.614 20.309 1.00 83.11 398 TRP B CA 1
ATOM 7187 C C . TRP B 2 397 ? -49.691 25.987 19.715 1.00 78.49 398 TRP B C 1
ATOM 7188 O O . TRP B 2 397 ? -50.492 26.740 20.273 1.00 102.07 398 TRP B O 1
ATOM 7199 N N . GLU B 2 398 ? -49.006 26.353 18.638 1.00 64.59 399 GLU B N 1
ATOM 7200 C CA . GLU B 2 398 ? -49.281 27.596 17.918 1.00 77.58 399 GLU B CA 1
ATOM 7201 C C . GLU B 2 398 ? -48.805 28.818 18.706 1.00 78.14 399 GLU B C 1
ATOM 7202 O O . GLU B 2 398 ? -48.674 29.917 18.155 1.00 92.89 399 GLU B O 1
ATOM 7208 N N . SER B 2 399 ? -48.463 28.619 19.977 1.00 85.03 400 SER B N 1
ATOM 7209 C CA . SER B 2 399 ? -47.602 29.542 20.698 1.00 69.22 400 SER B CA 1
ATOM 7210 C C . SER B 2 399 ? -46.216 28.965 20.888 1.00 66.80 400 SER B C 1
ATOM 7211 O O . SER B 2 399 ? -45.259 29.724 21.070 1.00 71.37 400 SER B O 1
ATOM 7214 N N . ASN B 2 400 ? -46.096 27.638 20.847 1.00 70.22 401 ASN B N 1
ATOM 7215 C CA . ASN B 2 400 ? -44.791 27.013 20.801 1.00 58.53 401 ASN B CA 1
ATOM 7216 C C . ASN B 2 400 ? -44.156 27.125 19.430 1.00 70.66 401 ASN B C 1
ATOM 7217 O O . ASN B 2 400 ? -42.939 27.011 19.328 1.00 73.16 401 ASN B O 1
ATOM 7222 N N . LEU B 2 401 ? -44.932 27.338 18.370 1.00 66.04 402 LEU B N 1
ATOM 7223 C CA . LEU B 2 401 ? -44.291 27.438 17.066 1.00 64.56 402 LEU B CA 1
ATOM 7224 C C . LEU B 2 401 ? -43.876 28.860 16.712 1.00 77.10 402 LEU B C 1
ATOM 7225 O O . LEU B 2 401 ? -42.891 29.035 15.986 1.00 73.10 402 LEU B O 1
ATOM 7230 N N . ILE B 2 402 ? -44.590 29.877 17.212 1.00 99.79 403 ILE B N 1
ATOM 7231 C CA . ILE B 2 402 ? -44.407 31.227 16.681 1.00 98.87 403 ILE B CA 1
ATOM 7232 C C . ILE B 2 402 ? -42.993 31.731 16.933 1.00 104.20 403 ILE B C 1
ATOM 7233 O O . ILE B 2 402 ? -42.445 32.486 16.119 1.00 119.85 403 ILE B O 1
ATOM 7235 N N . ASN B 2 403 ? -42.369 31.312 18.031 1.00 67.31 404 ASN B N 1
ATOM 7236 C CA . ASN B 2 403 ? -41.034 31.780 18.391 1.00 85.87 404 ASN B CA 1
ATOM 7237 C C . ASN B 2 403 ? -40.130 30.616 18.756 1.00 91.56 404 ASN B C 1
ATOM 7238 O O . ASN B 2 403 ? -39.350 30.684 19.712 1.00 113.23 404 ASN B O 1
ATOM 7240 N N . SER B 2 404 ? -40.212 29.536 18.008 1.00 73.38 405 SER B N 1
ATOM 7241 C CA . SER B 2 404 ? -39.423 28.401 18.438 1.00 88.44 405 SER B CA 1
ATOM 7242 C C . SER B 2 404 ? -38.313 28.067 17.456 1.00 105.52 405 SER B C 1
ATOM 7243 O O . SER B 2 404 ?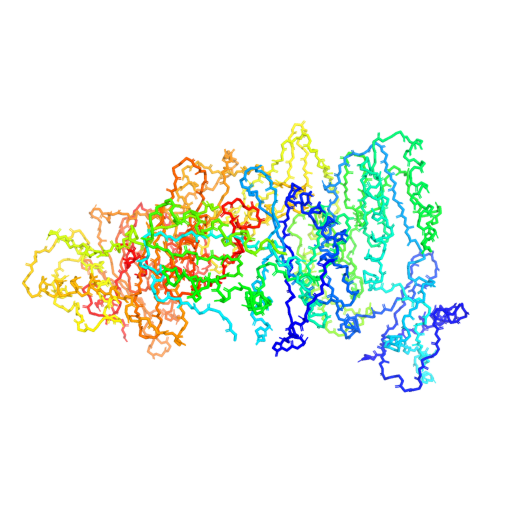 -38.403 28.366 16.261 1.00 119.13 405 SER B O 1
ATOM 7246 N N . PRO B 2 405 ? -37.253 27.446 17.953 1.00 105.59 406 PRO B N 1
ATOM 7247 C CA . PRO B 2 405 ? -36.433 26.561 17.118 1.00 107.88 406 PRO B CA 1
ATOM 7248 C C . PRO B 2 405 ? -37.162 25.249 16.871 1.00 118.29 406 PRO B C 1
ATOM 7249 O O . PRO B 2 405 ? -38.368 25.168 17.124 1.00 121.42 406 PRO B O 1
ATOM 7253 N N . TYR B 2 406 ? -36.474 24.249 16.309 1.00 127.25 407 TYR B N 1
ATOM 7254 C CA . TYR B 2 406 ? -37.032 22.918 16.095 1.00 127.23 407 TYR B CA 1
ATOM 7255 C C . TYR B 2 406 ? -38.046 22.967 14.956 1.00 117.10 407 TYR B C 1
ATOM 7256 O O . TYR B 2 406 ? -38.596 21.946 14.551 1.00 125.01 407 TYR B O 1
ATOM 7265 N N . LEU B 2 407 ? -38.261 24.154 14.433 1.00 115.70 408 LEU B N 1
ATOM 7266 C CA . LEU B 2 407 ? -39.203 24.427 13.365 1.00 103.72 408 LEU B CA 1
ATOM 7267 C C . LEU B 2 407 ? -38.407 24.396 12.066 1.00 118.81 408 LEU B C 1
ATOM 7268 O O . LEU B 2 407 ? -37.659 25.328 11.767 1.00 121.41 408 LEU B O 1
ATOM 7273 N N . LYS B 2 408 ? -38.549 23.326 11.300 1.00 126.60 409 LYS B N 1
ATOM 7274 C CA . LYS B 2 408 ? -37.780 23.187 10.076 1.00 125.87 409 LYS B CA 1
ATOM 7275 C C . LYS B 2 408 ? -38.564 23.515 8.809 1.00 125.35 409 LYS B C 1
ATOM 7276 O O . LYS B 2 408 ? -37.998 24.102 7.872 1.00 137.99 409 LYS B O 1
ATOM 7278 N N . ALA B 2 409 ? -39.840 23.158 8.745 1.00 107.27 410 ALA B N 1
ATOM 7279 C CA . ALA B 2 409 ? -40.645 23.262 7.537 1.00 107.00 410 ALA B CA 1
ATOM 7280 C C . ALA B 2 409 ? -41.915 24.028 7.847 1.00 119.77 410 ALA B C 1
ATOM 7281 O O . ALA B 2 409 ? -42.157 24.407 8.998 1.00 121.94 410 ALA B O 1
ATOM 7283 N N . PRO B 2 410 ? -42.739 24.310 6.834 1.00 144.21 411 PRO B N 1
ATOM 7284 C CA . PRO B 2 410 ? -44.100 24.800 7.106 1.00 151.52 411 PRO B CA 1
ATOM 7285 C C . PRO B 2 410 ? -44.800 23.916 8.122 1.00 154.77 411 PRO B C 1
ATOM 7286 O O . PRO B 2 410 ? -44.634 22.687 8.107 1.00 169.01 411 PRO B O 1
ATOM 7290 N N . PRO B 2 411 ? -45.587 24.506 9.026 1.00 117.06 412 PRO B N 1
ATOM 7291 C CA . PRO B 2 411 ? -46.065 23.745 10.179 1.00 102.30 412 PRO B CA 1
ATOM 7292 C C . PRO B 2 411 ? -47.036 22.675 9.765 1.00 99.40 412 PRO B C 1
ATOM 7293 O O . PRO B 2 411 ? -47.808 22.839 8.796 1.00 94.13 412 PRO B O 1
ATOM 7297 N N . PRO B 2 412 ? -47.048 21.526 10.446 1.00 96.89 413 PRO B N 1
ATOM 7298 C CA . PRO B 2 412 ? -48.017 20.479 10.124 1.00 82.96 413 PRO B CA 1
ATOM 7299 C C . PRO B 2 412 ? -49.436 20.977 10.341 1.00 71.89 413 PRO B C 1
ATOM 7300 O O . PRO B 2 412 ? -49.703 21.758 11.257 1.00 72.25 413 PRO B O 1
ATOM 7304 N N . GLU B 2 413 ? -50.349 20.530 9.480 1.00 74.93 414 GLU B N 1
ATOM 7305 C CA . GLU B 2 413 ? -51.762 20.830 9.664 1.00 80.51 414 GLU B CA 1
ATOM 7306 C C . GLU B 2 413 ? -52.332 19.904 10.731 1.00 83.91 414 GLU B C 1
ATOM 7307 O O . GLU B 2 413 ? -52.205 18.678 10.638 1.00 103.53 414 GLU B O 1
ATOM 7313 N N . VAL B 2 414 ? -52.972 20.495 11.738 1.00 74.95 415 VAL B N 1
ATOM 7314 C CA . VAL B 2 414 ? -53.149 19.869 13.042 1.00 57.68 415 VAL B CA 1
ATOM 7315 C C . VAL B 2 414 ? -54.625 19.844 13.414 1.00 63.17 415 VAL B C 1
ATOM 7316 O O . VAL B 2 414 ? -55.349 20.823 13.201 1.00 73.82 415 VAL B O 1
ATOM 7320 N N . GLU B 2 415 ? -55.067 18.717 13.964 1.00 67.45 416 GLU B N 1
ATOM 7321 C CA . GLU B 2 415 ? -56.377 18.594 14.585 1.00 81.29 416 GLU B CA 1
ATOM 7322 C C . GLU B 2 415 ? -56.185 18.395 16.083 1.00 72.46 416 GLU B C 1
ATOM 7323 O O . GLU B 2 415 ? -55.346 17.590 16.503 1.00 70.24 416 GLU B O 1
ATOM 7329 N N . TYR B 2 416 ? -56.947 19.136 16.883 1.00 62.47 417 TYR B N 1
ATOM 7330 C CA . TYR B 2 416 ? -56.790 19.134 18.333 1.00 63.68 417 TYR B CA 1
ATOM 7331 C C . TYR B 2 416 ? -57.765 18.137 18.948 1.00 78.16 417 TYR B C 1
ATOM 7332 O O . TYR B 2 416 ? -58.980 18.234 18.739 1.00 81.49 417 TYR B O 1
ATOM 7341 N N . ILE B 2 417 ? -57.229 17.181 19.704 1.00 73.08 418 ILE B N 1
ATOM 7342 C CA . ILE B 2 417 ? -58.008 16.076 20.238 1.00 65.23 418 ILE B CA 1
ATOM 7343 C C . ILE B 2 417 ? -57.851 16.039 21.753 1.00 68.79 418 ILE B C 1
ATOM 7344 O O . ILE B 2 417 ? -56.884 16.555 22.320 1.00 62.96 418 ILE B O 1
ATOM 7349 N N . HIS B 2 418 ? -58.831 15.422 22.407 1.00 71.84 419 HIS B N 1
ATOM 7350 C CA . HIS B 2 418 ? -58.807 15.254 23.852 1.00 75.40 419 HIS B CA 1
ATOM 7351 C C . HIS B 2 418 ? -58.032 13.997 24.213 1.00 59.42 419 HIS B C 1
ATOM 7352 O O . HIS B 2 418 ? -58.121 12.978 23.523 1.00 65.84 419 HIS B O 1
ATOM 7359 N N . ALA B 2 419 ? -57.267 14.078 25.298 1.00 53.03 420 ALA B N 1
ATOM 7360 C CA . ALA B 2 419 ? -56.544 12.913 25.786 1.00 68.97 420 ALA B CA 1
ATOM 7361 C C . ALA B 2 419 ? -57.527 11.867 26.297 1.00 81.42 420 ALA B C 1
ATOM 7362 O O . ALA B 2 419 ? -58.430 12.174 27.081 1.00 84.86 420 ALA B O 1
ATOM 7364 N N . ALA B 2 420 ? -57.353 10.630 25.846 1.00 77.38 421 ALA B N 1
ATOM 7365 C CA . ALA B 2 420 ? -58.230 9.532 26.221 1.00 72.84 421 ALA B CA 1
ATOM 7366 C C . ALA B 2 420 ? -57.390 8.348 26.669 1.00 85.42 421 ALA B C 1
ATOM 7367 O O . ALA B 2 420 ? -56.435 7.958 25.989 1.00 74.36 421 ALA B O 1
ATOM 7369 N N . LEU B 2 421 ? -57.775 7.770 27.809 1.00 78.09 422 LEU B N 1
ATOM 7370 C CA . LEU B 2 421 ? -56.927 6.793 28.480 1.00 75.16 422 LEU B CA 1
ATOM 7371 C C . LEU B 2 421 ? -56.788 5.506 27.676 1.00 87.67 422 LEU B C 1
ATOM 7372 O O . LEU B 2 421 ? -55.733 4.863 27.720 1.00 85.52 422 LEU B O 1
ATOM 7377 N N . ASN B 2 422 ? -57.827 5.119 26.932 1.00 93.92 423 ASN B N 1
ATOM 7378 C CA . ASN B 2 422 ? -57.727 3.916 26.113 1.00 87.97 423 ASN B CA 1
ATOM 7379 C C . ASN B 2 422 ? -56.633 4.053 25.060 1.00 84.30 423 ASN B C 1
ATOM 7380 O O . ASN B 2 422 ? -55.891 3.099 24.799 1.00 79.25 423 ASN B O 1
ATOM 7385 N N . ILE B 2 423 ? -56.508 5.236 24.452 1.00 83.83 424 ILE B N 1
ATOM 7386 C CA . ILE B 2 423 ? -55.489 5.436 23.424 1.00 80.84 424 ILE B CA 1
ATOM 7387 C C . ILE B 2 423 ? -54.102 5.530 24.051 1.00 79.86 424 ILE B C 1
ATOM 7388 O O . ILE B 2 423 ? -53.113 5.053 23.477 1.00 72.88 424 ILE B O 1
ATOM 7393 N N . LYS B 2 424 ? -54.000 6.146 25.232 1.00 73.85 425 LYS B N 1
ATOM 7394 C CA . LYS B 2 424 ? -52.720 6.180 25.933 1.00 70.24 425 LYS B CA 1
ATOM 7395 C C . LYS B 2 424 ? -52.243 4.768 26.250 1.00 77.47 425 LYS B C 1
ATOM 7396 O O . LYS B 2 424 ? -51.084 4.417 25.996 1.00 59.84 425 LYS B O 1
ATOM 7402 N N . ARG B 2 425 ? -53.137 3.934 26.793 1.00 85.56 426 ARG B N 1
ATOM 7403 C CA . ARG B 2 425 ? -52.766 2.564 27.130 1.00 74.11 426 ARG B CA 1
ATOM 7404 C C . ARG B 2 425 ? -52.528 1.721 25.884 1.00 58.97 426 ARG B C 1
ATOM 7405 O O . ARG B 2 425 ? -51.741 0.769 25.924 1.00 73.31 426 ARG B O 1
ATOM 7413 N N . ALA B 2 426 ? -53.187 2.054 24.773 1.00 61.09 427 ALA B N 1
ATOM 7414 C CA . ALA B 2 426 ? -52.985 1.301 23.538 1.00 66.89 427 ALA B CA 1
ATOM 7415 C C . ALA B 2 426 ? -51.572 1.488 23.000 1.00 66.67 427 ALA B C 1
ATOM 7416 O O . ALA B 2 426 ? -50.868 0.511 22.722 1.00 79.46 427 ALA B O 1
ATOM 7418 N N . LEU B 2 427 ? -51.132 2.741 22.861 1.00 76.10 428 LEU B N 1
ATOM 7419 C CA . LEU B 2 427 ? -49.859 3.064 22.227 1.00 71.05 428 LEU B CA 1
ATOM 7420 C C . LEU B 2 427 ? -48.660 2.861 23.148 1.00 76.39 428 LEU B C 1
ATOM 7421 O O . LEU B 2 427 ? -47.572 3.371 22.855 1.00 61.06 428 LEU B O 1
ATOM 7426 N N . SER B 2 428 ? -48.830 2.132 24.244 1.00 91.99 429 SER B N 1
ATOM 7427 C CA . SER B 2 428 ? -47.728 1.821 25.144 1.00 80.78 429 SER B CA 1
ATOM 7428 C C . SER B 2 428 ? -47.634 0.318 25.399 1.00 88.24 429 SER B C 1
ATOM 7429 O O . SER B 2 428 ? -48.171 -0.488 24.634 1.00 99.85 429 SER B O 1
#